Protein AF-0000000078823241 (afdb_homodimer)

Solvent-accessible surface area (backbone atoms only — not comparable to full-atom values): 75004 Å² total; per-residue (Å²): 129,72,78,45,36,45,46,38,26,34,80,52,58,70,44,34,42,67,36,76,44,42,32,29,50,31,23,43,78,51,54,56,32,39,34,37,40,28,38,58,35,24,16,45,62,50,80,67,35,79,26,64,40,70,42,81,46,93,53,91,75,41,42,80,41,73,46,40,69,64,72,50,72,50,24,9,32,31,44,41,50,53,93,82,48,71,81,60,61,87,60,24,25,22,43,37,31,33,38,27,34,50,51,36,67,74,57,49,53,23,25,44,41,31,35,29,31,65,71,54,37,23,11,35,34,39,28,29,34,44,78,10,20,45,29,41,38,34,8,56,51,83,53,74,51,72,50,62,45,84,46,63,58,58,61,42,35,27,29,34,37,34,38,24,29,33,56,91,76,30,38,34,37,40,41,36,35,64,50,58,47,84,33,52,21,48,58,35,74,38,49,27,62,80,64,60,27,77,39,74,44,68,52,90,69,70,54,37,68,57,81,86,51,59,45,22,37,22,21,29,39,33,67,42,92,91,73,39,73,47,64,38,43,36,23,43,28,30,45,23,51,36,36,34,31,60,36,53,62,52,71,69,58,49,52,42,46,66,71,64,48,80,79,68,71,82,52,44,57,38,34,32,37,44,38,53,75,63,46,74,53,15,46,77,60,60,33,40,28,72,54,78,69,65,49,34,25,38,46,38,44,64,44,44,54,50,25,59,15,68,72,29,72,57,71,63,54,37,51,77,77,38,36,82,28,22,18,12,37,32,28,35,50,66,29,43,45,52,32,78,57,64,75,57,47,71,42,67,38,52,78,80,55,70,36,34,47,34,26,42,38,36,32,40,85,88,55,81,59,87,58,91,48,48,44,50,32,58,35,55,35,34,29,25,49,76,66,84,76,45,39,31,32,42,38,40,40,50,47,31,50,32,41,50,28,46,53,45,40,61,74,69,38,82,55,42,40,66,37,21,72,42,79,58,58,83,50,69,61,53,53,49,52,71,72,38,68,65,58,27,53,5,45,51,31,56,45,95,73,64,50,62,32,38,51,24,40,51,44,32,49,45,67,56,54,23,68,57,37,54,41,34,40,54,72,27,56,46,62,52,13,31,34,20,27,47,45,32,46,40,59,71,71,61,58,69,57,32,32,49,41,43,62,48,24,49,76,52,26,42,73,64,52,63,77,33,38,20,40,33,47,28,27,45,38,20,43,35,33,67,51,36,54,49,20,51,49,51,38,27,31,69,22,22,24,40,35,42,33,16,14,41,34,45,36,35,35,35,42,57,41,91,91,41,70,57,38,41,38,43,48,40,39,75,48,44,77,37,72,46,59,49,55,60,44,34,51,40,36,29,64,49,40,42,70,40,22,39,24,55,65,53,40,48,29,27,11,31,79,54,33,29,27,60,32,30,41,24,44,67,54,26,29,33,29,33,60,33,80,52,32,69,37,77,52,45,31,66,42,51,61,94,55,77,81,53,70,38,30,74,38,24,69,40,50,38,1,19,32,15,47,24,16,4,27,69,40,66,92,50,12,16,53,87,81,47,37,49,38,23,35,31,54,82,38,53,58,54,25,26,44,39,48,66,77,48,41,58,59,57,78,62,46,20,16,74,62,23,87,68,37,30,22,29,24,34,38,38,69,21,27,74,53,8,30,40,41,22,47,13,6,29,13,36,33,32,22,29,34,28,64,72,44,63,46,61,52,34,48,33,52,48,42,46,51,62,50,42,57,44,83,65,73,49,78,48,64,79,73,56,86,88,56,56,67,65,94,129,73,76,46,36,44,46,38,26,36,81,53,59,71,44,33,43,67,37,77,42,43,32,28,50,31,24,42,78,50,51,56,33,38,33,39,41,28,38,59,34,24,16,45,61,50,81,67,35,80,26,64,41,70,42,82,46,92,54,89,73,41,42,79,40,74,47,40,68,64,71,48,72,51,23,8,31,31,42,42,50,52,93,79,47,73,80,58,62,86,60,25,25,22,44,39,30,32,38,28,34,49,51,35,68,73,57,48,50,23,27,43,43,32,33,29,32,64,71,52,37,24,11,36,34,39,28,30,34,44,79,10,21,46,29,40,37,33,9,54,51,83,52,74,51,71,51,62,46,83,45,64,58,57,57,43,34,28,28,35,38,34,38,23,29,33,57,91,76,29,37,34,36,40,40,38,34,64,50,57,46,84,32,53,22,48,56,36,72,39,49,26,62,78,64,61,27,78,41,74,44,68,52,93,69,69,56,38,66,58,81,86,52,59,45,21,37,22,21,30,40,32,66,41,91,89,73,39,73,48,65,37,43,37,23,43,27,30,46,24,52,36,37,34,30,60,35,52,62,52,72,69,58,49,53,44,46,66,73,64,48,78,77,69,71,82,51,44,57,37,34,32,37,46,38,54,75,61,47,75,54,16,46,76,60,60,34,40,27,72,54,78,68,65,50,35,25,38,46,39,44,64,45,43,54,51,25,61,16,68,72,28,72,56,73,64,53,36,52,76,78,38,35,81,28,21,18,12,37,33,27,35,50,66,29,43,44,53,32,78,59,65,75,58,46,71,41,68,38,51,77,80,55,69,36,34,46,34,25,43,37,34,31,40,84,86,56,80,62,88,60,91,46,48,45,52,32,60,35,57,37,33,28,23,50,76,66,84,76,44,39,32,32,41,38,42,41,50,47,30,50,33,41,51,29,46,53,46,40,62,74,70,39,81,57,42,41,66,37,20,74,41,79,58,55,83,51,69,63,53,53,49,53,72,73,39,68,64,57,27,53,4,46,52,30,56,44,95,73,63,51,60,32,39,52,24,40,52,43,32,49,45,67,57,55,22,68,57,37,53,41,35,39,53,73,26,56,45,62,53,12,32,33,21,27,47,45,33,47,41,59,72,70,61,57,70,56,33,31,48,39,42,62,48,24,49,76,53,26,42,70,63,54,63,75,33,39,20,40,34,47,28,28,46,36,20,41,36,34,68,51,37,54,50,20,52,49,51,38,26,31,70,23,21,22,39,36,41,32,15,13,39,34,45,36,34,34,35,44,58,41,90,90,40,70,57,39,41,38,43,47,41,39,78,48,44,77,38,72,47,60,47,55,62,44,35,51,42,36,30,64,48,39,42,70,40,21,39,24,57,65,53,40,48,29,27,12,31,79,54,33,30,26,58,32,29,41,23,42,66,53,26,27,33,28,33,59,33,80,51,32,68,37,76,53,44,31,67,43,51,58,94,54,78,80,53,70,38,31,75,38,25,70,39,51,37,0,19,33,16,47,26,15,4,27,70,41,68,92,51,11,16,52,86,81,47,37,48,38,24,35,32,54,82,39,52,57,55,23,25,44,40,48,66,77,48,41,59,60,56,78,62,46,20,16,73,62,22,86,69,36,30,20,29,24,34,39,37,69,22,27,74,52,8,31,40,40,21,46,14,5,29,12,36,32,32,23,29,34,28,64,71,45,63,45,62,52,33,47,35,50,47,40,46,50,62,50,42,58,44,83,64,73,49,78,47,64,79,71,56,86,88,56,58,67,64,95

Nearest PDB structures (foldseek):
  6lvb-assembly1_A  TM=9.695E-01  e=3.805E-94  Paracoccus sp. SSG05
  8huy-assembly1_A  TM=8.997E-01  e=4.295E-77  Burkholderia
  8huy-assembly1_B  TM=8.995E-01  e=1.555E-76  Burkholderia
  8i5a-assembly1_B  TM=8.975E-01  e=2.300E-76  Burkholderia sp.
  8i5a-assembly1_A  TM=8.925E-01  e=2.849E-75  Burkholderia sp.

InterPro domains:
  IPR013320 Concanavalin A-like lectin/glucanase domain superfamily [SSF49899] (71-280)
  IPR046540 N,N-dimethylformamidase beta subunit-like, C-terminal [PF20254] (308-739)

pLDDT: mean 94.11, std 9.17, range [37.34, 98.94]

Secondary structure (DSSP, 8-state):
----EEEEEES-SEE-TT-EEEEEEEEES-SEEEEEEEEEEE----TTTT--EEEE---TT-EEEE--------S-EEEE--TT-TTS--S-EEEEEEEEES-TTSSS-EEEEEEEETTTTEEEEEEE-TTSEEEEEEEESS-EEEEEEEEEPPTT--EEEEEEEETTTTEEEEEEEE---SSSSSS-TTS-----EEEEEE-SS-----TTS--EES-EEEEETTTEEEEES---EEEEEEEEESSPPPHHHHHHHHTTPPPPSTTEEEEEETTTT-BTTB--SEEEE-SSS---EEEES--EEEE--TT--SS--STTT-GGG--EEEE-TT--S---PPP-EEEEPPTTPPSEEEEEEEE-TT--S---STTEEEEEEEE--SS---SEEEEE-HHHHHHTTT--HHHH-TTHHHHHSS-----HHHHHHHH-GGG---TT-B-TTSPBP-EEESSS--TTSSTT--BTTTTB--SHHHHHHHHHHHHHTT--EEEEEHHHHHHHGGGGTTT-SEEE--S---EEEHHHHHHHHHHHHTT-EEEE--SS-S-EEEEEETTEEEEEE----SSSS-S--PPTT--B-TTT--B-SBGGGGT--HHHHHSEEEEEEEEEEEE-EEE-GGGGSTTTGGGGTT--SSEE----TTTT-SEEEEEEEE-GGGT--TT-EEEEEE----TTSEE-GGG-SS--S--BTTT-TT---EEEEEEEGGGEEEEE--BSHHHHHTTGGGG-SHHHHHHHHHHHHHTSSSSPTT----GGGGGG-/----EEEEEES-SEE-TT-EEEEEEEEES-SEEEEEEEEEEE----TTTT--EEEE---TT-EEEE--------S-EEEE--TT-TTS--S-EEEEEEEEES-TTSSS-EEEEEEEETTTTEEEEEEE-TTSEEEEEEEESS-EEEEEEEEEPPTT--EEEEEEEETTTTEEEEEEEE---SSSSSS-TTS-----EEEEEE-SS-----TTSPPEES-EEEEETTTEEEEES---EEEEEEEEESSPPPHHHHHHHHTTPPPPSTTEEEEEETTTT-BTTB--SEEEE-SSS---EEEES--EEEE--TT--SS--STTT-GGG--EEEE-TT--S---PPP-EEEEPPTTPPSEEEEEEEE-TT--S---STTEEEEEEEE--SS---SEEEEE-HHHHHHTTT--HHHH-TTHHHHHSS-----HHHHHHHH-GGG---TT-B-TTSPBP-EEESSS--TTSSTT--BTTTTB--SHHHHHHHHHHHHHTT--EEEEEHHHHHHHGGGGTTT-SEEE--S---EEEHHHHHHHHHHHHTT-EEEE--SS-S-EEEEEETTEEEEEE----SSSS-S--PPTT--B-TTT--B-SBGGGGT--HHHHHSEEEEEEEEEEEE-EEE-GGGGSTTTGGGGTT--SSEE----TTTTSSEEEEEEEE-GGGT--TT-EEEEEE----TTSEE-GGG-SS--S--BTTT-TT---EEEEEEEGGGEEEEE--BSHHHHHTTGGGG-SHHHHHHHHHHHHHTSSSSPTT----GGGGGG-

Sequence (1554 aa):
MSQIKIFGYTDKISVKPGDEIGFHVSVDGTKKVTAQLVRLIHGDAYPDGPGFIEQEVPCPVNGEWDVQKQFTQVGSFLRVADPGNKLAHDGSFTLYAYIWPTLPTIGLRQALLGRWDCYHNQGYCLGINKQGVLEFWLGDGKEVDYVAAEVPLIAKMWYFVAVSYDASTGKATLYQESVANRYNSLLGKVVPMDYRSHVMEVMRFRARNIPEVPFLIAGSQDWHELRGHFVNQTYCGKIDRPGMYGRALSRAELDELKSGKPPSTEGLLAHWDTTAGYTDNGIGDTVVDVSGNGLHAHGYNRPVRGQTGWNWSGRNDSFRLAPQEYGGVEFHADAMIDCNWKQTKTMRIPEDLRSGVYAIRLRADNSKQNTQGLDEEYVVFFVRAKQPKSTLALLIPTGSYLAYANEHLSFDAQIVQPMSGRPPIISAVDVEMYQNPEFGFSTYDSYMDGAGVCFSSYHRPIINMRPKFRMSGFGSTWQFPADLSIVGWLEHMQYDYEVITEEDVHREGLSAMAPYRCIISGTHPEYISERILDAHEDFIEQGGRFIYMGGNGYYWNVAYRDDEPWVMEVRKLDSGMRAWAARPGEHYLQTTGQKSGIWKNLGRPPQKLLGVGFIGEGFESGRPFRRMPDSYHRTVSWITEGIEGEILGDFGLAHGGAAGVEVDRYDLSLGTPPHAKIIASSGGHTDNYVLSTEELLYAYPGTGGTQDYRVRADIVYFTAPNHGGVFSTGSIAFGQALPAYNFDNNISKLLSNVVNAFIKPGALPGGLWISQEKQWRMSQIKIFGYTDKISVKPGDEIGFHVSVDGTKKVTAQLVRLIHGDAYPDGPGFIEQEVPCPVNGEWDVQKQFTQVGSFLRVADPGNKLAHDGSFTLYAYIWPTLPTIGLRQALLGRWDCYHNQGYCLGINKQGVLEFWLGDGKEVDYVAAEVPLIAKMWYFVAVSYDASTGKATLYQESVANRYNSLLGKVVPMDYRSHVMEVMRFRARNIPEVPFLIAGSQDWHELRGHFVNQTYCGKIDRPGMYGRALSRAELDELKSGKPPSTEGLLAHWDTTAGYTDNGIGDTVVDVSGNGLHAHGYNRPVRGQTGWNWSGRNDSFRLAPQEYGGVEFHADAMIDCNWKQTKTMRIPEDLRSGVYAIRLRADNSKQNTQGLDEEYVVFFVRAKQPKSTLALLIPTGSYLAYANEHLSFDAQIVQPMSGRPPIISAVDVEMYQNPEFGFSTYDSYMDGAGVCFSSYHRPIINMRPKFRMSGFGSTWQFPADLSIVGWLEHMQYDYEVITEEDVHREGLSAMAPYRCIISGTHPEYISERILDAHEDFIEQGGRFIYMGGNGYYWNVAYRDDEPWVMEVRKLDSGMRAWAARPGEHYLQTTGQKSGIWKNLGRPPQKLLGVGFIGEGFESGRPFRRMPDSYHRTVSWITEGIEGEILGDFGLAHGGAAGVEVDRYDLSLGTPPHAKIIASSGGHTDNYVLSTEELLYAYPGTGGTQDYRVRADIVYFTAPNHGGVFSTGSIAFGQALPAYNFDNNISKLLSNVVNAFIKPGALPGGLWISQEKQWR

Radius of gyration: 35.21 Å; Cα contacts (8 Å, |Δi|>4): 4529; chains: 2; bounding box: 97×101×81 Å

Organism: Methylobacillus flagellatus (strain ATCC 51484 / DSM 6875 / VKM B-1610 / KT) (NCBI:txid265072)

Structure (mmCIF, N/CA/C/O backbone):
data_AF-0000000078823241-model_v1
#
loop_
_entity.id
_entity.type
_entity.pdbx_description
1 polymer 'Putative N,N-dimethylformamidase'
#
loop_
_atom_site.group_PDB
_atom_site.id
_atom_site.type_symbol
_atom_site.label_atom_id
_atom_site.label_alt_id
_atom_site.label_comp_id
_atom_site.label_asym_id
_atom_site.label_entity_id
_atom_site.label_seq_id
_atom_site.pdbx_PDB_ins_code
_atom_site.Cartn_x
_atom_site.Cartn_y
_atom_site.Cartn_z
_atom_site.occupancy
_atom_site.B_iso_or_equiv
_atom_site.auth_seq_id
_atom_site.auth_comp_id
_atom_site.auth_asym_id
_atom_site.auth_atom_id
_atom_site.pdbx_PDB_model_num
ATOM 1 N N . MET A 1 1 ? -21.281 32.438 37.719 1 37.34 1 MET A N 1
ATOM 2 C CA . MET A 1 1 ? -20.734 33.188 36.562 1 37.34 1 MET A CA 1
ATOM 3 C C . MET A 1 1 ? -20.156 32.219 35.531 1 37.34 1 MET A C 1
ATOM 5 O O . MET A 1 1 ? -19.5 31.25 35.875 1 37.34 1 MET A O 1
ATOM 9 N N . SER A 1 2 ? -20.625 32.25 34.344 1 59.31 2 SER A N 1
ATOM 10 C CA . SER A 1 2 ? -20.25 31.312 33.312 1 59.31 2 SER A CA 1
ATOM 11 C C . SER A 1 2 ? -18.75 31.328 33.062 1 59.31 2 SER A C 1
ATOM 13 O O . SER A 1 2 ? -18.094 32.344 33.219 1 59.31 2 SER A O 1
ATOM 15 N N . GLN A 1 3 ? -18.109 30.234 33.156 1 80.5 3 GLN A N 1
ATOM 16 C CA . GLN A 1 3 ? -16.672 30.078 32.969 1 80.5 3 GLN A CA 1
ATOM 17 C C . GLN A 1 3 ? -16.203 30.781 31.719 1 80.5 3 GLN A C 1
ATOM 19 O O . GLN A 1 3 ? -16.797 30.609 30.641 1 80.5 3 GLN A O 1
ATOM 24 N N . ILE A 1 4 ? -15.32 31.859 31.906 1 88.44 4 ILE A N 1
ATOM 25 C CA . ILE A 1 4 ? -14.734 32.594 30.781 1 88.44 4 ILE A CA 1
ATOM 26 C C . ILE A 1 4 ? -13.891 31.625 29.953 1 88.44 4 ILE A C 1
ATOM 28 O O . ILE A 1 4 ? -13.094 30.844 30.484 1 88.44 4 ILE A O 1
ATOM 32 N N . LYS A 1 5 ? -14.109 31.625 28.656 1 91.25 5 LYS A N 1
ATOM 33 C CA . LYS A 1 5 ? -13.344 30.828 27.703 1 91.25 5 LYS A CA 1
ATOM 34 C C . LYS A 1 5 ? -12.742 31.703 26.609 1 91.25 5 LYS A C 1
ATOM 36 O O . LYS A 1 5 ? -13.445 32.469 25.953 1 91.25 5 LYS A O 1
ATOM 41 N N . ILE A 1 6 ? -11.422 31.641 26.438 1 94.31 6 ILE A N 1
ATOM 42 C CA . ILE A 1 6 ? -10.711 32.438 25.438 1 94.31 6 ILE A CA 1
ATOM 43 C C . ILE A 1 6 ? -10.016 31.484 24.453 1 94.31 6 ILE A C 1
ATOM 45 O O . ILE A 1 6 ? -9.234 30.625 24.844 1 94.31 6 ILE A O 1
ATOM 49 N N . PHE A 1 7 ? -10.328 31.656 23.172 1 94.81 7 PHE A N 1
ATOM 50 C CA . PHE A 1 7 ? -9.664 30.922 22.109 1 94.81 7 PHE A CA 1
ATOM 51 C C . PHE A 1 7 ? -9.258 31.859 20.984 1 94.81 7 PHE A C 1
ATOM 53 O O . PHE A 1 7 ? -9.922 32.844 20.719 1 94.81 7 PHE A O 1
ATOM 60 N N . GLY A 1 8 ? -8.133 31.547 20.344 1 96.5 8 GLY A N 1
ATOM 61 C CA . GLY A 1 8 ? -7.707 32.406 19.234 1 96.5 8 GLY A CA 1
ATOM 62 C C . GLY A 1 8 ? -6.758 31.719 18.281 1 96.5 8 GLY A C 1
ATOM 63 O O . GLY A 1 8 ? -6.254 30.625 18.578 1 96.5 8 GLY A O 1
ATOM 64 N N . TYR A 1 9 ? -6.586 32.281 17.094 1 97.75 9 TYR A N 1
ATOM 65 C CA . TYR A 1 9 ? -5.625 31.859 16.078 1 97.75 9 TYR A CA 1
ATOM 66 C C . TYR A 1 9 ? -5.203 33.031 15.203 1 97.75 9 TYR A C 1
ATOM 68 O O . TYR A 1 9 ? -5.754 34.125 15.32 1 97.75 9 TYR A O 1
ATOM 76 N N . THR A 1 10 ? -4.188 32.844 14.391 1 98.31 10 THR A N 1
ATOM 77 C CA . THR A 1 10 ? -3.672 33.875 13.5 1 98.31 10 THR A CA 1
ATOM 78 C C . THR A 1 10 ? -3.982 33.531 12.047 1 98.31 10 THR A C 1
ATOM 80 O O . THR A 1 10 ? -4.27 32.375 11.719 1 98.31 10 THR A O 1
ATOM 83 N N . ASP A 1 11 ? -3.922 34.531 11.188 1 97.81 11 ASP A N 1
ATOM 84 C CA . ASP A 1 11 ? -4.102 34.312 9.758 1 97.81 11 ASP A CA 1
ATOM 85 C C . ASP A 1 11 ? -2.812 33.812 9.109 1 97.81 11 ASP A C 1
ATOM 87 O O . ASP A 1 11 ? -2.84 33.219 8.031 1 97.81 11 ASP A O 1
ATOM 91 N N . LYS A 1 12 ? -1.712 34.125 9.758 1 98 12 LYS A N 1
ATOM 92 C CA . LYS A 1 12 ? -0.393 33.656 9.344 1 98 12 LYS A CA 1
ATOM 93 C C . LYS A 1 12 ? 0.351 33 10.516 1 98 12 LYS A C 1
ATOM 95 O O . LYS A 1 12 ? 0.186 33.406 11.664 1 98 12 LYS A O 1
ATOM 100 N N . ILE A 1 13 ? 1.177 32.031 10.148 1 97.75 13 ILE A N 1
ATOM 101 C CA . ILE A 1 13 ? 1.876 31.328 11.227 1 97.75 13 ILE A CA 1
ATOM 102 C C . ILE A 1 13 ? 3.332 31.797 11.273 1 97.75 13 ILE A C 1
ATOM 104 O O . ILE A 1 13 ? 3.975 31.734 12.32 1 97.75 13 ILE A O 1
ATOM 108 N N . SER A 1 14 ? 3.91 32.25 10.18 1 98.31 14 SER A N 1
ATOM 109 C CA . SER A 1 14 ? 5.277 32.719 10.023 1 98.31 14 SER A CA 1
ATOM 110 C C . SER A 1 14 ? 5.301 34.125 9.414 1 98.31 14 SER A C 1
ATOM 112 O O . SER A 1 14 ? 4.691 34.375 8.375 1 98.31 14 SER A O 1
ATOM 114 N N . VAL A 1 15 ? 6.016 35.062 10.07 1 98.5 15 VAL A N 1
ATOM 115 C CA . VAL A 1 15 ? 6.027 36.438 9.633 1 98.5 15 VAL A CA 1
ATOM 116 C C . VAL A 1 15 ? 7.434 37.031 9.781 1 98.5 15 VAL A C 1
ATOM 118 O O . VAL A 1 15 ? 8.305 36.406 10.391 1 98.5 15 VAL A O 1
ATOM 121 N N . LYS A 1 16 ? 7.629 38.188 9.156 1 98.38 16 LYS A N 1
ATOM 122 C CA . LYS A 1 16 ? 8.859 38.969 9.273 1 98.38 16 LYS A CA 1
ATOM 123 C C . LYS A 1 16 ? 8.57 40.375 9.805 1 98.38 16 LYS A C 1
ATOM 125 O O . LYS A 1 16 ? 7.441 40.844 9.719 1 98.38 16 LYS A O 1
ATOM 130 N N . PRO A 1 17 ? 9.625 40.906 10.43 1 97.94 17 PRO A N 1
ATOM 131 C CA . PRO A 1 17 ? 9.445 42.344 10.781 1 97.94 17 PRO A CA 1
ATOM 132 C C . PRO A 1 17 ? 8.938 43.156 9.617 1 97.94 17 PRO A C 1
ATOM 134 O O . PRO A 1 17 ? 9.414 43.031 8.492 1 97.94 17 PRO A O 1
ATOM 137 N N . GLY A 1 18 ? 7.875 43.938 9.898 1 97.5 18 GLY A N 1
ATOM 138 C CA . GLY A 1 18 ? 7.254 44.719 8.852 1 97.5 18 GLY A CA 1
ATOM 139 C C . GLY A 1 18 ? 5.969 44.125 8.32 1 97.5 18 GLY A C 1
ATOM 140 O O . GLY A 1 18 ? 5.117 44.844 7.785 1 97.5 18 GLY A O 1
ATOM 141 N N . ASP A 1 19 ? 5.824 42.906 8.508 1 97.88 19 ASP A N 1
ATOM 142 C CA . ASP A 1 19 ? 4.598 42.25 8.07 1 97.88 19 ASP A CA 1
ATOM 143 C C . ASP A 1 19 ? 3.432 42.594 8.992 1 97.88 19 ASP A C 1
ATOM 145 O O . ASP A 1 19 ? 3.639 43.031 10.125 1 97.88 19 ASP A O 1
ATOM 149 N N . GLU A 1 20 ? 2.258 42.375 8.453 1 97.94 20 GLU A N 1
ATOM 150 C CA . GLU A 1 20 ? 1.045 42.438 9.266 1 97.94 20 GLU A CA 1
ATOM 151 C C . GLU A 1 20 ? 0.518 41.031 9.562 1 97.94 20 GLU A C 1
ATOM 153 O O . GLU A 1 20 ? 0.54 40.156 8.695 1 97.94 20 GLU A O 1
ATOM 158 N N . ILE A 1 21 ? 0.112 40.812 10.805 1 98.25 21 ILE A N 1
ATOM 159 C CA . ILE A 1 21 ? -0.49 39.562 11.227 1 98.25 21 ILE A CA 1
ATOM 160 C C . ILE A 1 21 ? -1.844 39.844 11.883 1 98.25 21 ILE A C 1
ATOM 162 O O . ILE A 1 21 ? -2.002 40.812 12.617 1 98.25 21 ILE A O 1
ATOM 166 N N . GLY A 1 22 ? -2.885 39.062 11.422 1 98.5 22 GLY A N 1
ATOM 167 C CA . GLY A 1 22 ? -4.223 39.188 11.984 1 98.5 22 GLY A CA 1
ATOM 168 C C . GLY A 1 22 ? -4.516 38.156 13.055 1 98.5 22 GLY A C 1
ATOM 169 O O . GLY A 1 22 ? -4.102 37 12.945 1 98.5 22 GLY A O 1
ATOM 170 N N . PHE A 1 23 ? -5.227 38.594 14.133 1 98.69 23 PHE A N 1
ATOM 171 C CA . PHE A 1 23 ? -5.648 37.75 15.219 1 98.69 23 PHE A CA 1
ATOM 172 C C . PHE A 1 23 ? -7.164 37.594 15.242 1 98.69 23 PHE A C 1
ATOM 174 O O . PHE A 1 23 ? -7.895 38.562 15.125 1 98.69 23 PHE A O 1
ATOM 181 N N . HIS A 1 24 ? -7.625 36.406 15.289 1 98.5 24 HIS A N 1
ATOM 182 C CA . HIS A 1 24 ? -9.031 36.031 15.398 1 98.5 24 HIS A CA 1
ATOM 183 C C . HIS A 1 24 ? -9.328 35.375 16.75 1 98.5 24 HIS A C 1
ATOM 185 O O . HIS A 1 24 ? -8.844 34.281 17.031 1 98.5 24 HIS A O 1
ATOM 191 N N . VAL A 1 25 ? -10.133 36.062 17.578 1 97.94 25 VAL A N 1
ATOM 192 C CA . VAL A 1 25 ? -10.312 35.625 18.969 1 97.94 25 VAL A CA 1
ATOM 193 C C . VAL A 1 25 ? -11.805 35.5 19.266 1 97.94 25 VAL A C 1
ATOM 195 O O . VAL A 1 25 ? -12.602 36.312 18.859 1 97.94 25 VAL A O 1
ATOM 198 N N . SER A 1 26 ? -12.219 34.438 19.844 1 96.38 26 SER A N 1
ATOM 199 C CA . SER A 1 26 ? -13.562 34.219 20.375 1 96.38 26 SER A CA 1
ATOM 200 C C . SER A 1 26 ? -13.539 34.125 21.906 1 96.38 26 SER A C 1
ATOM 202 O O . SER A 1 26 ? -12.773 33.344 22.469 1 96.38 26 SER A O 1
ATOM 204 N N . VAL A 1 27 ? -14.297 34.938 22.562 1 95.06 27 VAL A N 1
ATOM 205 C CA . VAL A 1 27 ? -14.336 34.938 24.031 1 95.06 27 VAL A CA 1
ATOM 206 C C . VAL A 1 27 ? -15.789 34.812 24.5 1 95.06 27 VAL A C 1
ATOM 208 O O . VAL A 1 27 ? -16.656 35.531 24.016 1 95.06 27 VAL A O 1
ATOM 211 N N . ASP A 1 28 ? -16 33.938 25.312 1 91.31 28 ASP A N 1
ATOM 212 C CA . ASP A 1 28 ? -17.281 33.781 25.984 1 91.31 28 ASP A CA 1
ATOM 213 C C . ASP A 1 28 ? -17.203 34.281 27.438 1 91.31 28 ASP A C 1
ATOM 215 O O . ASP A 1 28 ? -16.234 33.969 28.141 1 91.31 28 ASP A O 1
ATOM 219 N N . GLY A 1 29 ? -18.125 35.062 27.859 1 90.75 29 GLY A N 1
ATOM 220 C CA . GLY A 1 29 ? -18.234 35.406 29.266 1 90.75 29 GLY A CA 1
ATOM 221 C C . GLY A 1 29 ? -17.734 36.812 29.578 1 90.75 29 GLY A C 1
ATOM 222 O O . GLY A 1 29 ? -17.891 37.281 30.703 1 90.75 29 GLY A O 1
ATOM 223 N N . THR A 1 30 ? -16.984 37.406 28.656 1 92.69 30 THR A N 1
ATOM 224 C CA . THR A 1 30 ? -16.531 38.781 28.859 1 92.69 30 THR A CA 1
ATOM 225 C C . THR A 1 30 ? -16.391 39.5 27.516 1 92.69 30 THR A C 1
ATOM 227 O O . THR A 1 30 ? -16.375 38.844 26.453 1 92.69 30 THR A O 1
ATOM 230 N N . LYS A 1 31 ? -16.297 40.812 27.562 1 95 31 LYS A N 1
ATOM 231 C CA . LYS A 1 31 ? -16.188 41.625 26.344 1 95 31 LYS A CA 1
ATOM 232 C C . LYS A 1 31 ? -14.789 42.219 26.203 1 95 31 LYS A C 1
ATOM 234 O O . LYS A 1 31 ? -14.492 42.875 25.203 1 95 31 LYS A O 1
ATOM 239 N N . LYS A 1 32 ? -13.977 41.969 27.281 1 95.31 32 LYS A N 1
ATOM 240 C CA . LYS A 1 32 ? -12.633 42.531 27.25 1 95.31 32 LYS A CA 1
ATOM 241 C C . LYS A 1 32 ? -11.609 41.531 27.766 1 95.31 32 LYS A C 1
ATOM 243 O O . LYS A 1 32 ? -11.891 40.75 28.688 1 95.31 32 LYS A O 1
ATOM 248 N N . VAL A 1 33 ? -10.445 41.562 27.156 1 96.31 33 VAL A N 1
ATOM 249 C CA . VAL A 1 33 ? -9.312 40.75 27.625 1 96.31 33 VAL A CA 1
ATOM 250 C C . VAL A 1 33 ? -8.031 41.594 27.531 1 96.31 33 VAL A C 1
ATOM 252 O O . VAL A 1 33 ? -7.98 42.594 26.797 1 96.31 33 VAL A O 1
ATOM 255 N N . THR A 1 34 ? -7.027 41.219 28.312 1 96.69 34 THR A N 1
ATOM 256 C CA . THR A 1 34 ? -5.723 41.844 28.266 1 96.69 34 THR A CA 1
ATOM 257 C C . THR A 1 34 ? -4.766 41.062 27.375 1 96.69 34 THR A C 1
ATOM 259 O O . THR A 1 34 ? -4.605 39.844 27.547 1 96.69 34 THR A O 1
ATOM 262 N N . ALA A 1 35 ? -4.191 41.812 26.422 1 97.69 35 ALA A N 1
ATOM 263 C CA . ALA A 1 35 ? -3.242 41.188 25.484 1 97.69 35 ALA A CA 1
ATOM 264 C C . ALA A 1 35 ? -1.811 41.594 25.812 1 97.69 35 ALA A C 1
ATOM 266 O O . ALA A 1 35 ? -1.555 42.75 26.172 1 97.69 35 ALA A O 1
ATOM 267 N N . GLN A 1 36 ? -0.853 40.656 25.766 1 97.75 36 GLN A N 1
ATOM 268 C CA . GLN A 1 36 ? 0.576 40.875 25.969 1 97.75 36 GLN A CA 1
ATOM 269 C C . GLN A 1 36 ? 1.401 40.062 24.984 1 97.75 36 GLN A C 1
ATOM 271 O O . GLN A 1 36 ? 1.279 38.844 24.922 1 97.75 36 GLN A O 1
ATOM 276 N N . LEU A 1 37 ? 2.207 40.812 24.125 1 98.44 37 LEU A N 1
ATOM 277 C CA . LEU A 1 37 ? 3.176 40.094 23.297 1 98.44 37 LEU A CA 1
ATOM 278 C C . LEU A 1 37 ? 4.25 39.438 24.172 1 98.44 37 LEU A C 1
ATOM 280 O O . LEU A 1 37 ? 4.852 40.094 25.016 1 98.44 37 LEU A O 1
ATOM 284 N N . VAL A 1 38 ? 4.434 38.156 23.984 1 98.44 38 VAL A N 1
ATOM 285 C CA . VAL A 1 38 ? 5.441 37.438 24.766 1 98.44 38 VAL A CA 1
ATOM 286 C C . VAL A 1 38 ? 6.328 36.625 23.828 1 98.44 38 VAL A C 1
ATOM 288 O O . VAL A 1 38 ? 5.867 36.125 22.797 1 98.44 38 VAL A O 1
ATOM 291 N N . ARG A 1 39 ? 7.57 36.562 24.094 1 98.44 39 ARG A N 1
ATOM 292 C CA . ARG A 1 39 ? 8.492 35.594 23.531 1 98.44 39 ARG A CA 1
ATOM 293 C C . ARG A 1 39 ? 8.508 34.312 24.344 1 98.44 39 ARG A C 1
ATOM 295 O O . ARG A 1 39 ? 8.656 34.344 25.562 1 98.44 39 ARG A O 1
ATOM 302 N N . LEU A 1 40 ? 8.32 33.219 23.688 1 98.56 40 LEU A N 1
ATOM 303 C CA . LEU A 1 40 ? 8.273 31.938 24.375 1 98.56 40 LEU A CA 1
ATOM 304 C C . LEU A 1 40 ? 9.648 31.281 24.375 1 98.56 40 LEU A C 1
ATOM 306 O O . LEU A 1 40 ? 10.289 31.141 23.328 1 98.56 40 LEU A O 1
ATOM 310 N N . ILE A 1 41 ? 10.125 30.828 25.516 1 97.75 41 ILE A N 1
ATOM 311 C CA . ILE A 1 41 ? 11.492 30.328 25.672 1 97.75 41 ILE A CA 1
ATOM 312 C C . ILE A 1 41 ? 11.453 28.859 26.062 1 97.75 41 ILE A C 1
ATOM 314 O O . ILE A 1 41 ? 11.914 28 25.312 1 97.75 41 ILE A O 1
ATOM 318 N N . HIS A 1 42 ? 10.859 28.5 27.141 1 96.94 42 HIS A N 1
ATOM 319 C CA . HIS A 1 42 ? 10.703 27.109 27.578 1 96.94 42 HIS A CA 1
ATOM 320 C C . HIS A 1 42 ? 9.242 26.797 27.891 1 96.94 42 HIS A C 1
ATOM 322 O O . HIS A 1 42 ? 8.586 27.562 28.609 1 96.94 42 HIS A O 1
ATOM 328 N N . GLY A 1 43 ? 8.688 25.719 27.375 1 93.62 43 GLY A N 1
ATOM 329 C CA . GLY A 1 43 ? 7.25 25.484 27.406 1 93.62 43 GLY A CA 1
ATOM 330 C C . GLY A 1 43 ? 6.852 24.328 28.297 1 93.62 43 GLY A C 1
ATOM 331 O O . GLY A 1 43 ? 5.688 23.922 28.312 1 93.62 43 GLY A O 1
ATOM 332 N N . ASP A 1 44 ? 7.801 23.719 29.047 1 92.38 44 ASP A N 1
ATOM 333 C CA . ASP A 1 44 ? 7.527 22.578 29.922 1 92.38 44 ASP A CA 1
ATOM 334 C C . ASP A 1 44 ? 7.605 23 31.391 1 92.38 44 ASP A C 1
ATOM 336 O O . ASP A 1 44 ? 8.641 23.484 31.844 1 92.38 44 ASP A O 1
ATOM 340 N N . ALA A 1 45 ? 6.551 22.734 32.094 1 89.75 45 ALA A N 1
ATOM 341 C CA . ALA A 1 45 ? 6.492 23.141 33.5 1 89.75 45 ALA A CA 1
ATOM 342 C C . ALA A 1 45 ? 6.992 22.016 34.406 1 89.75 45 ALA A C 1
ATOM 344 O O . ALA A 1 45 ? 6.891 22.125 35.625 1 89.75 45 ALA A O 1
ATOM 345 N N . TYR A 1 46 ? 7.508 21.016 33.844 1 87.94 46 TYR A N 1
ATOM 346 C CA . TYR A 1 46 ? 8.016 19.891 34.625 1 87.94 46 TYR A CA 1
ATOM 347 C C . TYR A 1 46 ? 9.07 20.344 35.625 1 87.94 46 TYR A C 1
ATOM 349 O O . TYR A 1 46 ? 9.961 21.141 35.281 1 87.94 46 TYR A O 1
ATOM 357 N N . PRO A 1 47 ? 9.039 19.828 36.812 1 88 47 PRO A N 1
ATOM 358 C CA . PRO A 1 47 ? 9.891 20.344 37.875 1 88 47 PRO A CA 1
ATOM 359 C C . PRO A 1 47 ? 11.367 20.016 37.688 1 88 47 PRO A C 1
ATOM 361 O O . PRO A 1 47 ? 12.242 20.688 38.219 1 88 47 PRO A O 1
ATOM 364 N N . ASP A 1 48 ? 11.664 19 36.938 1 90 48 ASP A N 1
ATOM 365 C CA . ASP A 1 48 ? 13.055 18.594 36.75 1 90 48 ASP A CA 1
ATOM 366 C C . ASP A 1 48 ? 13.758 19.531 35.75 1 90 48 ASP A C 1
ATOM 368 O O . ASP A 1 48 ? 14.977 19.438 35.594 1 90 48 ASP A O 1
ATOM 372 N N . GLY A 1 49 ? 13.008 20.391 35.156 1 92.5 49 GLY A N 1
ATOM 373 C CA . GLY A 1 49 ? 13.562 21.391 34.25 1 92.5 49 GLY A CA 1
ATOM 374 C C . GLY A 1 49 ? 13.5 22.797 34.812 1 92.5 49 GLY A C 1
ATOM 375 O O . GLY A 1 49 ? 13.227 22.984 36 1 92.5 49 GLY A O 1
ATOM 376 N N . PRO A 1 50 ? 13.773 23.75 34.062 1 95.25 50 PRO A N 1
ATOM 377 C CA . PRO A 1 50 ? 13.766 25.125 34.5 1 95.25 50 PRO A CA 1
ATOM 378 C C . PRO A 1 50 ? 12.352 25.688 34.688 1 95.25 50 PRO A C 1
ATOM 380 O O . PRO A 1 50 ? 12.172 26.828 35.094 1 95.25 50 PRO A O 1
ATOM 383 N N . GLY A 1 51 ? 11.336 24.859 34.344 1 94.44 51 GLY A N 1
ATOM 384 C CA . GLY A 1 51 ? 9.961 25.328 34.375 1 94.44 51 GLY A CA 1
ATOM 385 C C . GLY A 1 51 ? 9.586 26.172 33.156 1 94.44 51 GLY A C 1
ATOM 386 O O . GLY A 1 51 ? 10.359 26.281 32.219 1 94.44 51 GLY A O 1
ATOM 387 N N . PHE A 1 52 ? 8.367 26.672 33.25 1 95.62 52 PHE A N 1
ATOM 388 C CA . PHE A 1 52 ? 7.875 27.516 32.156 1 95.62 52 PHE A CA 1
ATOM 389 C C . PHE A 1 52 ? 8.555 28.875 32.156 1 95.62 52 PHE A C 1
ATOM 391 O O . PHE A 1 52 ? 8.633 29.531 33.188 1 95.62 52 PHE A O 1
ATOM 398 N N . ILE A 1 53 ? 9.102 29.312 30.984 1 97.5 53 ILE A N 1
ATOM 399 C CA . ILE A 1 53 ? 9.797 30.594 30.859 1 97.5 53 ILE A CA 1
ATOM 400 C C . ILE A 1 53 ? 9.273 31.359 29.656 1 97.5 53 ILE A C 1
ATOM 402 O O . ILE A 1 53 ? 9.289 30.844 28.531 1 97.5 53 ILE A O 1
ATOM 406 N N . GLU A 1 54 ? 8.766 32.562 29.781 1 97.38 54 GLU A N 1
ATOM 407 C CA . GLU A 1 54 ? 8.422 33.5 28.719 1 97.38 54 GLU A CA 1
ATOM 408 C C . GLU A 1 54 ? 8.984 34.875 29.016 1 97.38 54 GLU A C 1
ATOM 410 O O . GLU A 1 54 ? 9.414 35.156 30.141 1 97.38 54 GLU A O 1
ATOM 415 N N . GLN A 1 55 ? 9.094 35.719 28.062 1 98.19 55 GLN A N 1
ATOM 416 C CA . GLN A 1 55 ? 9.539 37.094 28.188 1 98.19 55 GLN A CA 1
ATOM 417 C C . GLN A 1 55 ? 8.531 38.062 27.578 1 98.19 55 GLN A C 1
ATOM 419 O O . GLN A 1 55 ? 8.18 37.938 26.406 1 98.19 55 GLN A O 1
ATOM 424 N N . GLU A 1 56 ? 8.039 39 28.359 1 98 56 GLU A N 1
ATOM 425 C CA . GLU A 1 56 ? 7.141 40.031 27.844 1 98 56 GLU A CA 1
ATOM 426 C C . GLU A 1 56 ? 7.879 41 26.938 1 98 56 GLU A C 1
ATOM 428 O O . GLU A 1 56 ? 9.008 41.406 27.25 1 98 56 GLU A O 1
ATOM 433 N N . VAL A 1 57 ? 7.285 41.344 25.891 1 98.19 57 VAL A N 1
ATOM 434 C CA . VAL A 1 57 ? 7.879 42.25 24.906 1 98.19 57 VAL A CA 1
ATOM 435 C C . VAL A 1 57 ? 6.992 43.469 24.75 1 98.19 57 VAL A C 1
ATOM 437 O O . VAL A 1 57 ? 5.793 43.344 24.5 1 98.19 57 VAL A O 1
ATOM 440 N N . PRO A 1 58 ? 7.566 44.656 24.891 1 96.62 58 PRO A N 1
ATOM 441 C CA . PRO A 1 58 ? 6.762 45.844 24.609 1 96.62 58 PRO A CA 1
ATOM 442 C C . PRO A 1 58 ? 6.332 45.938 23.156 1 96.62 58 PRO A C 1
ATOM 444 O O . PRO A 1 58 ? 7.141 45.719 22.25 1 96.62 58 PRO A O 1
ATOM 447 N N . CYS A 1 59 ? 5.145 46.219 22.984 1 96.75 59 CYS A N 1
ATOM 448 C CA . CYS A 1 59 ? 4.559 46.344 21.656 1 96.75 59 CYS A CA 1
ATOM 449 C C . CYS A 1 59 ? 3.264 47.125 21.703 1 96.75 59 CYS A C 1
ATOM 451 O O . CYS A 1 59 ? 2.504 47.031 22.672 1 96.75 59 CYS A O 1
ATOM 453 N N . PRO A 1 60 ? 2.941 47.938 20.641 1 95.12 60 PRO A N 1
ATOM 454 C CA . PRO A 1 60 ? 1.721 48.719 20.609 1 95.12 60 PRO A CA 1
ATOM 455 C C . PRO A 1 60 ? 0.453 47.875 20.719 1 95.12 60 PRO A C 1
ATOM 457 O O . PRO A 1 60 ? -0.598 48.406 21.125 1 95.12 60 PRO A O 1
ATOM 460 N N . VAL A 1 61 ? 0.519 46.656 20.375 1 96.25 61 VAL A N 1
ATOM 461 C CA . VAL A 1 61 ? -0.661 45.812 20.359 1 96.25 61 VAL A CA 1
ATOM 462 C C . VAL A 1 61 ? -1.049 45.406 21.781 1 96.25 61 VAL A C 1
ATOM 464 O O . VAL A 1 61 ? -2.174 44.969 22.031 1 96.25 61 VAL A O 1
ATOM 467 N N . ASN A 1 62 ? -0.169 45.594 22.766 1 97.44 62 ASN A N 1
ATOM 468 C CA . ASN A 1 62 ? -0.438 45.219 24.156 1 97.44 62 ASN A CA 1
ATOM 469 C C . ASN A 1 62 ? -1.558 46.094 24.75 1 97.44 62 ASN A C 1
ATOM 471 O O . ASN A 1 62 ? -1.78 47.219 24.312 1 97.44 62 ASN A O 1
ATOM 475 N N . GLY A 1 63 ? -2.281 45.5 25.734 1 96.62 63 GLY A N 1
ATOM 476 C CA . GLY A 1 63 ? -3.35 46.25 26.406 1 96.62 63 GLY A CA 1
ATOM 477 C C . GLY A 1 63 ? -4.699 45.562 26.281 1 96.62 63 GLY A C 1
ATOM 478 O O . GLY A 1 63 ? -4.773 44.344 26.125 1 96.62 63 GLY A O 1
ATOM 479 N N . GLU A 1 64 ? -5.691 46.312 26.406 1 96.56 64 GLU A N 1
ATOM 480 C CA . GLU A 1 64 ? -7.051 45.781 26.438 1 96.56 64 GLU A CA 1
ATOM 481 C C . GLU A 1 64 ? -7.609 45.625 25.031 1 96.56 64 GLU A C 1
ATOM 483 O O . GLU A 1 64 ? -7.527 46.531 24.219 1 96.56 64 GLU A O 1
ATOM 488 N N . TRP A 1 65 ? -8.07 44.438 24.734 1 97.44 65 TRP A N 1
ATOM 489 C CA . TRP A 1 65 ? -8.75 44.156 23.469 1 97.44 65 TRP A CA 1
ATOM 490 C C . TRP A 1 65 ? -10.25 44 23.672 1 97.44 65 TRP A C 1
ATOM 492 O O . TRP A 1 65 ? -10.695 43.375 24.641 1 97.44 65 TRP A O 1
ATOM 502 N N . ASP A 1 66 ? -11.078 44.656 22.812 1 97.06 66 ASP A N 1
ATOM 503 C CA . ASP A 1 66 ? -12.492 44.312 22.703 1 97.06 66 ASP A CA 1
ATOM 504 C C . ASP A 1 66 ? -12.695 42.969 22.016 1 97.06 66 ASP A C 1
ATOM 506 O O . ASP A 1 66 ? -12.117 42.719 20.953 1 97.06 66 ASP A O 1
ATOM 510 N N . VAL A 1 67 ? -13.43 42.125 22.672 1 97.12 67 VAL A N 1
ATOM 511 C CA . VAL A 1 67 ? -13.609 40.781 22.141 1 97.12 67 VAL A CA 1
ATOM 512 C C . VAL A 1 67 ? -15.086 40.406 22.188 1 97.12 67 VAL A C 1
ATOM 514 O O . VAL A 1 67 ? -15.898 41.125 22.766 1 97.12 67 VAL A O 1
ATOM 517 N N . GLN A 1 68 ? -15.508 39.375 21.516 1 95.62 68 GLN A N 1
ATOM 518 C CA . GLN A 1 68 ? -16.859 38.812 21.484 1 95.62 68 GLN A CA 1
ATOM 519 C C . GLN A 1 68 ? -16.844 37.312 21.203 1 95.62 68 GLN A C 1
ATOM 521 O O . GLN A 1 68 ? -15.82 36.781 20.766 1 95.62 68 GLN A O 1
ATOM 526 N N . LYS A 1 69 ? -17.922 36.719 21.5 1 95.06 69 LYS A N 1
ATOM 527 C CA . LYS A 1 69 ? -18.094 35.312 21.125 1 95.06 69 LYS A CA 1
ATOM 528 C C . LYS A 1 69 ? -18.266 35.156 19.609 1 95.06 69 LYS A C 1
ATOM 530 O O . LYS A 1 69 ? -18.984 35.938 18.984 1 95.06 69 LYS A O 1
ATOM 535 N N . GLN A 1 70 ? -17.547 34.281 19.047 1 95.5 70 GLN A N 1
ATOM 536 C CA . GLN A 1 70 ? -17.688 33.969 17.625 1 95.5 70 GLN A CA 1
ATOM 537 C C . GLN A 1 70 ? -18.016 32.5 17.422 1 95.5 70 GLN A C 1
ATOM 539 O O . GLN A 1 70 ? -17.797 31.688 18.312 1 95.5 70 GLN A O 1
ATOM 544 N N . PHE A 1 71 ? -18.625 32.219 16.203 1 95.12 71 PHE A N 1
ATOM 545 C CA . PHE A 1 71 ? -19.156 30.875 15.961 1 95.12 71 PHE A CA 1
ATOM 546 C C . PHE A 1 71 ? -18.5 30.266 14.727 1 95.12 71 PHE A C 1
ATOM 548 O O . PHE A 1 71 ? -18.109 30.969 13.797 1 95.12 71 PHE A O 1
ATOM 555 N N . THR A 1 72 ? -18.359 28.984 14.797 1 96.12 72 THR A N 1
ATOM 556 C CA . THR A 1 72 ? -17.734 28.234 13.719 1 96.12 72 THR A CA 1
ATOM 557 C C . THR A 1 72 ? -18.766 27.359 13 1 96.12 72 THR A C 1
ATOM 559 O O . THR A 1 72 ? -19.594 26.734 13.648 1 96.12 72 THR A O 1
ATOM 562 N N . GLN A 1 73 ? -18.812 27.391 11.633 1 96.56 73 GLN A N 1
ATOM 563 C CA . GLN A 1 73 ? -19.609 26.469 10.828 1 96.56 73 GLN A CA 1
ATOM 564 C C . GLN A 1 73 ? -18.938 25.109 10.727 1 96.56 73 GLN A C 1
ATOM 566 O O . GLN A 1 73 ? -17.828 24.984 10.203 1 96.56 73 GLN A O 1
ATOM 571 N N . VAL A 1 74 ? -19.609 24.109 11.273 1 96.38 74 VAL A N 1
ATOM 572 C CA . VAL A 1 74 ? -19.125 22.734 11.195 1 96.38 74 VAL A CA 1
ATOM 573 C C . VAL A 1 74 ? -19.891 21.984 10.102 1 96.38 74 VAL A C 1
ATOM 575 O O . VAL A 1 74 ? -21.031 22.312 9.805 1 96.38 74 VAL A O 1
ATOM 578 N N . GLY A 1 75 ? -19.188 21.016 9.461 1 97.5 75 GLY A N 1
ATOM 579 C CA . GLY A 1 75 ? -19.766 20.234 8.375 1 97.5 75 GLY A CA 1
ATOM 580 C C . GLY A 1 75 ? -19.297 20.688 7.004 1 97.5 75 GLY A C 1
ATOM 581 O O . GLY A 1 75 ? -19.078 21.875 6.77 1 97.5 75 GLY A O 1
ATOM 582 N N . SER A 1 76 ? -19.109 19.781 6.145 1 98.38 76 SER A N 1
ATOM 583 C CA . SER A 1 76 ? -18.734 20.125 4.777 1 98.38 76 SER A CA 1
ATOM 584 C C . SER A 1 76 ? -19.938 20.047 3.846 1 98.38 76 SER A C 1
ATOM 586 O O . SER A 1 76 ? -20.812 19.203 4.02 1 98.38 76 SER A O 1
ATOM 588 N N . PHE A 1 77 ? -19.984 20.922 2.879 1 98.75 77 PHE A N 1
ATOM 589 C CA . PHE A 1 77 ? -21.078 21.031 1.918 1 98.75 77 PHE A CA 1
ATOM 590 C C . PHE A 1 77 ? -20.641 21.844 0.706 1 98.75 77 PHE A C 1
ATOM 592 O O . PHE A 1 77 ? -19.531 22.359 0.659 1 98.75 77 PHE A O 1
ATOM 599 N N . LEU A 1 78 ? -21.516 21.859 -0.294 1 98.81 78 LEU A N 1
ATOM 600 C CA . LEU A 1 78 ? -21.328 22.719 -1.459 1 98.81 78 LEU A CA 1
ATOM 601 C C . LEU A 1 78 ? -22.375 23.828 -1.494 1 98.81 78 LEU A C 1
ATOM 603 O O . LEU A 1 78 ? -23.547 23.578 -1.166 1 98.81 78 LEU A O 1
ATOM 607 N N . ARG A 1 79 ? -21.922 25 -1.84 1 98.25 79 ARG A N 1
ATOM 608 C CA . ARG A 1 79 ? -22.812 26.125 -2.086 1 98.25 79 ARG A CA 1
ATOM 609 C C . ARG A 1 79 ? -22.812 26.516 -3.562 1 98.25 79 ARG A C 1
ATOM 611 O O . ARG A 1 79 ? -21.75 26.75 -4.148 1 98.25 79 ARG A O 1
ATOM 618 N N . VAL A 1 80 ? -24 26.625 -4.105 1 98.31 80 VAL A N 1
ATOM 619 C CA . VAL A 1 80 ? -24.109 26.938 -5.527 1 98.31 80 VAL A CA 1
ATOM 620 C C . VAL A 1 80 ? -24.219 28.453 -5.723 1 98.31 80 VAL A C 1
ATOM 622 O O . VAL A 1 80 ? -25.016 29.109 -5.07 1 98.31 80 VAL A O 1
ATOM 625 N N . ALA A 1 81 ? -23.375 28.969 -6.57 1 95.81 81 ALA A N 1
ATOM 626 C CA . ALA A 1 81 ? -23.516 30.359 -6.984 1 95.81 81 ALA A CA 1
ATOM 627 C C . ALA A 1 81 ? -24.672 30.516 -7.973 1 95.81 81 ALA A C 1
ATOM 629 O O . ALA A 1 81 ? -24.656 29.938 -9.055 1 95.81 81 ALA A O 1
ATOM 630 N N . ASP A 1 82 ? -25.656 31.25 -7.527 1 95.69 82 ASP A N 1
ATOM 631 C CA . ASP A 1 82 ? -26.828 31.438 -8.367 1 95.69 82 ASP A CA 1
ATOM 632 C C . ASP A 1 82 ? -27.281 32.906 -8.352 1 95.69 82 ASP A C 1
ATOM 634 O O . ASP A 1 82 ? -28.406 33.188 -7.945 1 95.69 82 ASP A O 1
ATOM 638 N N . PRO A 1 83 ? -26.516 33.781 -8.898 1 92.75 83 PRO A N 1
ATOM 639 C CA . PRO A 1 83 ? -26.875 35.188 -8.836 1 92.75 83 PRO A CA 1
ATOM 640 C C . PRO A 1 83 ? -28.172 35.5 -9.57 1 92.75 83 PRO A C 1
ATOM 642 O O . PRO A 1 83 ? -28.859 36.469 -9.227 1 92.75 83 PRO A O 1
ATOM 645 N N . GLY A 1 84 ? -28.5 34.719 -10.555 1 92.44 84 GLY A N 1
ATOM 646 C CA . GLY A 1 84 ? -29.719 34.938 -11.312 1 92.44 84 GLY A CA 1
ATOM 647 C C . GLY A 1 84 ? -30.922 34.25 -10.719 1 92.44 84 GLY A C 1
ATOM 648 O O . GLY A 1 84 ? -32.031 34.312 -11.281 1 92.44 84 GLY A O 1
ATOM 649 N N . ASN A 1 85 ? -30.766 33.562 -9.609 1 93.44 85 ASN A N 1
ATOM 650 C CA . ASN A 1 85 ? -31.828 32.844 -8.914 1 93.44 85 ASN A CA 1
ATOM 651 C C . ASN A 1 85 ? -32.531 31.844 -9.836 1 93.44 85 ASN A C 1
ATOM 653 O O . ASN A 1 85 ? -33.75 31.719 -9.797 1 93.44 85 ASN A O 1
ATOM 657 N N . LYS A 1 86 ? -31.812 31.203 -10.703 1 92.69 86 LYS A N 1
ATOM 658 C CA . LYS A 1 86 ? -32.344 30.234 -11.648 1 92.69 86 LYS A CA 1
ATOM 659 C C . LYS A 1 86 ? -32.906 29.016 -10.93 1 92.69 86 LYS A C 1
ATOM 661 O O . LYS A 1 86 ? -33.844 28.391 -11.398 1 92.69 86 LYS A O 1
ATOM 666 N N . LEU A 1 87 ? -32.375 28.734 -9.773 1 94.88 87 LEU A N 1
ATOM 667 C CA . LEU A 1 87 ? -32.75 27.5 -9.062 1 94.88 87 LEU A CA 1
ATOM 668 C C . LEU A 1 87 ? -33.938 27.75 -8.133 1 94.88 87 LEU A C 1
ATOM 670 O O . LEU A 1 87 ? -34.531 26.812 -7.59 1 94.88 87 LEU A O 1
ATOM 674 N N . ALA A 1 88 ? -34.219 28.984 -7.91 1 92.25 88 ALA A N 1
ATOM 675 C CA . ALA A 1 88 ? -35.5 29.297 -7.281 1 92.25 88 ALA A CA 1
ATOM 676 C C . ALA A 1 88 ? -36.625 29.094 -8.258 1 92.25 88 ALA A C 1
ATOM 678 O O . ALA A 1 88 ? -37.375 30.031 -8.562 1 92.25 88 ALA A O 1
ATOM 679 N N . HIS A 1 89 ? -36.844 27.953 -8.656 1 86.88 89 HIS A N 1
ATOM 680 C CA . HIS A 1 89 ? -37.75 27.578 -9.742 1 86.88 89 HIS A CA 1
ATOM 681 C C . HIS A 1 89 ? -39.156 27.281 -9.219 1 86.88 89 HIS A C 1
ATOM 683 O O . HIS A 1 89 ? -39.312 26.453 -8.32 1 86.88 89 HIS A O 1
ATOM 689 N N . ASP A 1 90 ? -40.219 27.875 -9.742 1 88.12 90 ASP A N 1
ATOM 690 C CA . ASP A 1 90 ? -41.594 27.688 -9.273 1 88.12 90 ASP A CA 1
ATOM 691 C C . ASP A 1 90 ? -42.344 26.672 -10.141 1 88.12 90 ASP A C 1
ATOM 693 O O . ASP A 1 90 ? -43.406 26.203 -9.758 1 88.12 90 ASP A O 1
ATOM 697 N N . GLY A 1 91 ? -41.781 26.062 -11.055 1 93.31 91 GLY A N 1
ATOM 698 C CA . GLY A 1 91 ? -42.438 25.109 -11.93 1 93.31 91 GLY A CA 1
ATOM 699 C C . GLY A 1 91 ? -42.031 23.672 -11.633 1 93.31 91 GLY A C 1
ATOM 700 O O . GLY A 1 91 ? -41.656 23.344 -10.5 1 93.31 91 GLY A O 1
ATOM 701 N N . SER A 1 92 ? -42.344 22.828 -12.594 1 97.69 92 SER A N 1
ATOM 702 C CA . SER A 1 92 ? -41.938 21.422 -12.5 1 97.69 92 SER A CA 1
ATOM 703 C C . SER A 1 92 ? -40.438 21.281 -12.492 1 97.69 92 SER A C 1
ATOM 705 O O . SER A 1 92 ? -39.719 22.078 -13.117 1 97.69 92 SER A O 1
ATOM 707 N N . PHE A 1 93 ? -39.938 20.266 -11.734 1 98 93 PHE A N 1
ATOM 708 C CA . PHE A 1 93 ? -38.5 20.047 -11.734 1 98 93 PHE A CA 1
ATOM 709 C C . PHE A 1 93 ? -38.156 18.609 -11.367 1 98 93 PHE A C 1
ATOM 711 O O . PHE A 1 93 ? -39.031 17.844 -10.984 1 98 93 PHE A O 1
ATOM 718 N N . THR A 1 94 ? -36.906 18.234 -11.57 1 98.69 94 THR A N 1
ATOM 719 C CA . THR A 1 94 ? -36.344 16.953 -11.148 1 98.69 94 THR A CA 1
ATOM 720 C C . THR A 1 94 ? -34.969 17.156 -10.492 1 98.69 94 THR A C 1
ATOM 722 O O . THR A 1 94 ? -34.125 17.875 -11.031 1 98.69 94 THR A O 1
ATOM 725 N N . LEU A 1 95 ? -34.781 16.609 -9.344 1 98.69 95 LEU A N 1
ATOM 726 C CA . LEU A 1 95 ? -33.5 16.516 -8.703 1 98.69 95 LEU A CA 1
ATOM 727 C C . LEU A 1 95 ? -32.938 15.086 -8.797 1 98.69 95 LEU A C 1
ATOM 729 O O . LEU A 1 95 ? -33.688 14.117 -8.68 1 98.69 95 LEU A O 1
ATOM 733 N N . TYR A 1 96 ? -31.656 14.938 -9.086 1 98.81 96 TYR A N 1
ATOM 734 C CA . TYR A 1 96 ? -31.062 13.609 -9.133 1 98.81 96 TYR A CA 1
ATOM 735 C C . TYR A 1 96 ? -29.609 13.633 -8.664 1 98.81 96 TYR A C 1
ATOM 737 O O . TYR A 1 96 ? -28.969 14.68 -8.695 1 98.81 96 TYR A O 1
ATOM 745 N N . ALA A 1 97 ? -29.109 12.5 -8.219 1 98.88 97 ALA A N 1
ATOM 746 C CA . ALA A 1 97 ? -27.703 12.32 -7.828 1 98.88 97 ALA A CA 1
ATOM 747 C C . ALA A 1 97 ? -27.375 10.844 -7.641 1 98.88 97 ALA A C 1
ATOM 749 O O . ALA A 1 97 ? -28.281 10.016 -7.48 1 98.88 97 ALA A O 1
ATOM 750 N N . TYR A 1 98 ? -26.094 10.484 -7.828 1 98.94 98 TYR A N 1
ATOM 751 C CA . TYR A 1 98 ? -25.562 9.258 -7.238 1 98.94 98 TYR A CA 1
ATOM 752 C C . TYR A 1 98 ? -25.078 9.492 -5.812 1 98.94 98 TYR A C 1
ATOM 754 O O . TYR A 1 98 ? -24.359 10.453 -5.555 1 98.94 98 TYR A O 1
ATOM 762 N N . ILE A 1 99 ? -25.562 8.633 -4.863 1 98.94 99 ILE A N 1
ATOM 763 C CA . ILE A 1 99 ? -25.156 8.883 -3.48 1 98.94 99 ILE A CA 1
ATOM 764 C C . ILE A 1 99 ? -24.609 7.602 -2.863 1 98.94 99 ILE A C 1
ATOM 766 O O . ILE A 1 99 ? -24.938 6.5 -3.301 1 98.94 99 ILE A O 1
ATOM 770 N N . TRP A 1 100 ? -23.734 7.711 -1.926 1 98.88 100 TRP A N 1
ATOM 771 C CA . TRP A 1 100 ? -23.109 6.68 -1.102 1 98.88 100 TRP A CA 1
ATOM 772 C C . TRP A 1 100 ? -23.125 7.078 0.37 1 98.88 100 TRP A C 1
ATOM 774 O O . TRP A 1 100 ? -22.125 7.617 0.882 1 98.88 100 TRP A O 1
ATOM 784 N N . PRO A 1 101 ? -24.312 6.832 1.032 1 98.75 101 PRO A N 1
ATOM 785 C CA . PRO A 1 101 ? -24.438 7.27 2.424 1 98.75 101 PRO A CA 1
ATOM 786 C C . PRO A 1 101 ? -23.609 6.426 3.387 1 98.75 101 PRO A C 1
ATOM 788 O O . PRO A 1 101 ? -23.5 5.207 3.207 1 98.75 101 PRO A O 1
ATOM 791 N N . THR A 1 102 ? -23.094 7.055 4.379 1 98.31 102 THR A N 1
ATOM 792 C CA . THR A 1 102 ? -22.297 6.328 5.363 1 98.31 102 THR A CA 1
ATOM 793 C C . THR A 1 102 ? -23.047 6.211 6.688 1 98.31 102 THR A C 1
ATOM 795 O O . THR A 1 102 ? -22.797 5.297 7.473 1 98.31 102 THR A O 1
ATOM 798 N N . LEU A 1 103 ? -24.031 7.133 6.945 1 97.31 103 LEU A N 1
ATOM 799 C CA . LEU A 1 103 ? -24.812 7.094 8.18 1 97.31 103 LEU A CA 1
ATOM 800 C C . LEU A 1 103 ? -26.281 7.352 7.898 1 97.31 103 LEU A C 1
ATOM 802 O O . LEU A 1 103 ? -26.891 8.234 8.508 1 97.31 103 LEU A O 1
ATOM 806 N N . PRO A 1 104 ? -26.844 6.586 7.133 1 96.38 104 PRO A N 1
ATOM 807 C CA . PRO A 1 104 ? -28.25 6.863 6.82 1 96.38 104 PRO A CA 1
ATOM 808 C C . PRO A 1 104 ? -29.156 6.707 8.031 1 96.38 104 PRO A C 1
ATOM 810 O O . PRO A 1 104 ? -30.188 7.383 8.125 1 96.38 104 PRO A O 1
ATOM 813 N N . THR A 1 105 ? -28.75 5.934 9.039 1 93.81 105 THR A N 1
ATOM 814 C CA . THR A 1 105 ? -29.656 5.625 10.141 1 93.81 105 THR A CA 1
ATOM 815 C C . THR A 1 105 ? -29.203 6.34 11.414 1 93.81 105 THR A C 1
ATOM 817 O O . THR A 1 105 ? -29.438 5.844 12.523 1 93.81 105 THR A O 1
ATOM 820 N N . ILE A 1 106 ? -28.578 7.434 11.297 1 92.75 106 ILE A N 1
ATOM 821 C CA . ILE A 1 106 ? -28.016 8.133 12.453 1 92.75 106 ILE A CA 1
ATOM 822 C C . ILE A 1 106 ? -29.156 8.773 13.258 1 92.75 106 ILE A C 1
ATOM 824 O O . ILE A 1 106 ? -28.953 9.18 14.406 1 92.75 106 ILE A O 1
ATOM 828 N N . GLY A 1 107 ? -30.344 8.906 12.766 1 93.88 107 GLY A N 1
ATOM 829 C CA . GLY A 1 107 ? -31.484 9.461 13.477 1 93.88 107 GLY A CA 1
ATOM 830 C C . GLY A 1 107 ? -31.672 10.945 13.25 1 93.88 107 GLY A C 1
ATOM 831 O O . GLY A 1 107 ? -32.406 11.609 14.008 1 93.88 107 GLY A O 1
ATOM 832 N N . LEU A 1 108 ? -31 11.477 12.328 1 95.31 108 LEU A N 1
ATOM 833 C CA . LEU A 1 108 ? -31.109 12.883 11.945 1 95.31 108 LEU A CA 1
ATOM 834 C C . LEU A 1 108 ? -31.422 13.023 10.461 1 95.31 108 LEU A C 1
ATOM 836 O O . LEU A 1 108 ? -31.062 12.156 9.664 1 95.31 108 LEU A O 1
ATOM 840 N N . ARG A 1 109 ? -32.125 14.117 10.172 1 96.56 109 ARG A N 1
ATOM 841 C CA . ARG A 1 109 ? -32.344 14.414 8.766 1 96.56 109 ARG A CA 1
ATOM 842 C C . ARG A 1 109 ? -31.047 14.867 8.094 1 96.56 109 ARG A C 1
ATOM 844 O O . ARG A 1 109 ? -30.266 15.609 8.68 1 96.56 109 ARG A O 1
ATOM 851 N N . GLN A 1 110 ? -30.812 14.383 6.949 1 98.56 110 GLN A N 1
ATOM 852 C CA . GLN A 1 110 ? -29.688 14.789 6.125 1 98.56 110 GLN A CA 1
ATOM 853 C C . GLN A 1 110 ? -30.141 15.305 4.77 1 98.56 110 GLN A C 1
ATOM 855 O O . GLN A 1 110 ? -30.906 14.633 4.062 1 98.56 110 GLN A O 1
ATOM 860 N N . ALA A 1 111 ? -29.734 16.5 4.395 1 98.69 111 ALA A N 1
ATOM 861 C CA . ALA A 1 111 ? -30.094 17.094 3.113 1 98.69 111 ALA A CA 1
ATOM 862 C C . ALA A 1 111 ? -29.078 16.734 2.033 1 98.69 111 ALA A C 1
ATOM 864 O O . ALA A 1 111 ? -27.875 16.766 2.268 1 98.69 111 ALA A O 1
ATOM 865 N N . LEU A 1 112 ? -29.562 16.359 0.863 1 98.81 112 LEU A N 1
ATOM 866 C CA . LEU A 1 112 ? -28.703 16.047 -0.272 1 98.81 112 LEU A CA 1
ATOM 867 C C . LEU A 1 112 ? -28.641 17.234 -1.242 1 98.81 112 LEU A C 1
ATOM 869 O O . LEU A 1 112 ? -27.562 17.75 -1.526 1 98.81 112 LEU A O 1
ATOM 873 N N . LEU A 1 113 ? -29.844 17.625 -1.732 1 98.38 113 LEU A N 1
ATOM 874 C CA . LEU A 1 113 ? -29.969 18.703 -2.705 1 98.38 113 LEU A CA 1
ATOM 875 C C . LEU A 1 113 ? -31.203 19.562 -2.412 1 98.38 113 LEU A C 1
ATOM 877 O O . LEU A 1 113 ? -32.281 19.031 -2.152 1 98.38 113 LEU A O 1
ATOM 881 N N . GLY A 1 114 ? -30.969 20.938 -2.48 1 97.38 114 GLY A N 1
ATOM 882 C CA . GLY A 1 114 ? -32.188 21.734 -2.455 1 97.38 114 GLY A CA 1
ATOM 883 C C . GLY A 1 114 ? -31.969 23.141 -1.925 1 97.38 114 GLY A C 1
ATOM 884 O O . GLY A 1 114 ? -30.828 23.531 -1.633 1 97.38 114 GLY A O 1
ATOM 885 N N . ARG A 1 115 ? -33 23.891 -1.969 1 97.38 115 ARG A N 1
ATOM 886 C CA . ARG A 1 115 ? -33.156 25.188 -1.33 1 97.38 115 ARG A CA 1
ATOM 887 C C . ARG A 1 115 ? -34.094 25.109 -0.127 1 97.38 115 ARG A C 1
ATOM 889 O O . ARG A 1 115 ? -35.25 25.484 -0.219 1 97.38 115 ARG A O 1
ATOM 896 N N . TRP A 1 116 ? -33.531 24.672 0.95 1 97.38 116 TRP A N 1
ATOM 897 C CA . TRP A 1 116 ? -34.375 24.422 2.125 1 97.38 116 TRP A CA 1
ATOM 898 C C . TRP A 1 116 ? -33.938 25.312 3.287 1 97.38 116 TRP A C 1
ATOM 900 O O . TRP A 1 116 ? -32.75 25.344 3.656 1 97.38 116 TRP A O 1
ATOM 910 N N . ASP A 1 117 ? -34.875 26 3.812 1 97.5 117 ASP A N 1
ATOM 911 C CA . ASP A 1 117 ? -34.719 26.781 5.043 1 97.5 117 ASP A CA 1
ATOM 912 C C . ASP A 1 117 ? -35.375 26.078 6.219 1 97.5 117 ASP A C 1
ATOM 914 O O . ASP A 1 117 ? -36.594 26.156 6.391 1 97.5 117 ASP A O 1
ATOM 918 N N . CYS A 1 118 ? -34.562 25.547 7.07 1 94.38 118 CYS A N 1
ATOM 919 C CA . CYS A 1 118 ? -35.031 24.734 8.188 1 94.38 118 CYS A CA 1
ATOM 920 C C . CYS A 1 118 ? -35.812 25.578 9.188 1 94.38 118 CYS A C 1
ATOM 922 O O . CYS A 1 118 ? -36.75 25.109 9.82 1 94.38 118 CYS A O 1
ATOM 924 N N . TYR A 1 119 ? -35.344 26.703 9.383 1 94.88 119 TYR A N 1
ATOM 925 C CA . TYR A 1 119 ? -35.906 27.562 10.414 1 94.88 119 TYR A CA 1
ATOM 926 C C . TYR A 1 119 ? -37.312 28.016 10.055 1 94.88 119 TYR A C 1
ATOM 928 O O . TYR A 1 119 ? -38.219 28.016 10.898 1 94.88 119 TYR A O 1
ATOM 936 N N . HIS A 1 120 ? -37.625 28.328 8.797 1 95.12 120 HIS A N 1
ATOM 937 C CA . HIS A 1 120 ? -38.906 28.859 8.383 1 95.12 120 HIS A CA 1
ATOM 938 C C . HIS A 1 120 ? -39.75 27.797 7.691 1 95.12 120 HIS A C 1
ATOM 940 O O . HIS A 1 120 ? -40.875 28.047 7.297 1 95.12 120 HIS A O 1
ATOM 946 N N . ASN A 1 121 ? -39.219 26.609 7.484 1 95.88 121 ASN A N 1
ATOM 947 C CA . ASN A 1 121 ? -39.875 25.516 6.812 1 95.88 121 ASN A CA 1
ATOM 948 C C . ASN A 1 121 ? -40.344 25.922 5.418 1 95.88 121 ASN A C 1
ATOM 950 O O . ASN A 1 121 ? -41.531 25.781 5.09 1 95.88 121 ASN A O 1
ATOM 954 N N . GLN A 1 122 ? -39.5 26.359 4.656 1 96.19 122 GLN A N 1
ATOM 955 C CA . GLN A 1 122 ? -39.844 26.766 3.299 1 96.19 122 GLN A CA 1
ATOM 956 C C . GLN A 1 122 ? -38.781 26.312 2.297 1 96.19 122 GLN A C 1
ATOM 958 O O . GLN A 1 122 ? -37.625 26.203 2.637 1 96.19 122 GLN A O 1
ATOM 963 N N . GLY A 1 123 ? -39.219 26.094 1.054 1 96.56 123 GLY A N 1
ATOM 964 C CA . GLY A 1 123 ? -38.375 25.578 -0.006 1 96.56 123 GLY A CA 1
ATOM 965 C C . GLY A 1 123 ? -38.562 24.109 -0.267 1 96.56 123 GLY A C 1
ATOM 966 O O . GLY A 1 123 ? -39.656 23.562 -0.028 1 96.56 123 GLY A O 1
ATOM 967 N N . TYR A 1 124 ? -37.594 23.422 -0.924 1 97.19 124 TYR A N 1
ATOM 968 C CA . TYR A 1 124 ? -37.656 22.016 -1.254 1 97.19 124 TYR A CA 1
ATOM 969 C C . TYR A 1 124 ? -36.312 21.328 -0.999 1 97.19 124 TYR A C 1
ATOM 971 O O . TYR A 1 124 ? -35.25 21.984 -1.039 1 97.19 124 TYR A O 1
ATOM 979 N N . CYS A 1 125 ? -36.406 20.062 -0.707 1 98.19 125 CYS A N 1
ATOM 980 C CA . CYS A 1 125 ? -35.156 19.328 -0.444 1 98.19 125 CYS A CA 1
ATOM 981 C C . CYS A 1 125 ? -35.344 17.844 -0.689 1 98.19 125 CYS A C 1
ATOM 983 O O . CYS A 1 125 ? -36.406 17.281 -0.354 1 98.19 125 CYS A O 1
ATOM 985 N N . LEU A 1 126 ? -34.469 17.281 -1.464 1 98.81 126 LEU A N 1
ATOM 986 C CA . LEU A 1 126 ? -34.281 15.836 -1.488 1 98.81 126 LEU A CA 1
ATOM 987 C C . LEU A 1 126 ? -33.25 15.406 -0.444 1 98.81 126 LEU A C 1
ATOM 989 O O . LEU A 1 126 ? -32.156 15.977 -0.374 1 98.81 126 LEU A O 1
ATOM 993 N N . GLY A 1 127 ? -33.625 14.469 0.419 1 98.75 127 GLY A N 1
ATOM 994 C CA . GLY A 1 127 ? -32.688 14.078 1.477 1 98.75 127 GLY A CA 1
ATOM 995 C C . GLY A 1 127 ? -33.031 12.734 2.096 1 98.75 127 GLY A C 1
ATOM 996 O O . GLY A 1 127 ? -33.594 11.867 1.438 1 98.75 127 GLY A O 1
ATOM 997 N N . ILE A 1 128 ? -32.469 12.469 3.219 1 98.81 128 ILE A N 1
ATOM 998 C CA . ILE A 1 128 ? -32.656 11.266 4.02 1 98.81 128 ILE A CA 1
ATOM 999 C C . ILE A 1 128 ? -33.344 11.625 5.332 1 98.81 128 ILE A C 1
ATOM 1001 O O . ILE A 1 128 ? -32.906 12.516 6.051 1 98.81 128 ILE A O 1
ATOM 1005 N N . ASN A 1 129 ? -34.438 10.977 5.676 1 98.12 129 ASN A N 1
ATOM 1006 C CA . ASN A 1 129 ? -35.156 11.328 6.898 1 98.12 129 ASN A CA 1
ATOM 1007 C C . ASN A 1 129 ? -34.562 10.609 8.117 1 98.12 129 ASN A C 1
ATOM 1009 O O . ASN A 1 129 ? -33.531 9.945 8.016 1 98.12 129 ASN A O 1
ATOM 1013 N N . LYS A 1 130 ? -35.125 10.742 9.25 1 97.19 130 LYS A N 1
ATOM 1014 C CA . LYS A 1 130 ? -34.594 10.25 10.508 1 97.19 130 LYS A CA 1
ATOM 1015 C C . LYS A 1 130 ? -34.594 8.727 10.555 1 97.19 130 LYS A C 1
ATOM 1017 O O . LYS A 1 130 ? -33.844 8.125 11.344 1 97.19 130 LYS A O 1
ATOM 1022 N N . GLN A 1 131 ? -35.406 8.133 9.719 1 96.25 131 GLN A N 1
ATOM 1023 C CA . GLN A 1 131 ? -35.469 6.676 9.688 1 96.25 131 GLN A CA 1
ATOM 1024 C C . GLN A 1 131 ? -34.5 6.082 8.688 1 96.25 131 GLN A C 1
ATOM 1026 O O . GLN A 1 131 ? -34.438 4.863 8.516 1 96.25 131 GLN A O 1
ATOM 1031 N N . GLY A 1 132 ? -33.75 6.91 8.039 1 97.5 132 GLY A N 1
ATOM 1032 C CA . GLY A 1 132 ? -32.75 6.449 7.098 1 97.5 132 GLY A CA 1
ATOM 1033 C C . GLY A 1 132 ? -33.312 6.172 5.711 1 97.5 132 GLY A C 1
ATOM 1034 O O . GLY A 1 132 ? -32.688 5.469 4.914 1 97.5 132 GLY A O 1
ATOM 1035 N N . VAL A 1 133 ? -34.5 6.66 5.418 1 97.81 133 VAL A N 1
ATOM 1036 C CA . VAL A 1 133 ? -35.125 6.441 4.113 1 97.81 133 VAL A CA 1
ATOM 1037 C C . VAL A 1 133 ? -35 7.711 3.271 1 97.81 133 VAL A C 1
ATOM 1039 O O . VAL A 1 133 ? -35 8.82 3.811 1 97.81 133 VAL A O 1
ATOM 1042 N N . LEU A 1 134 ? -34.844 7.531 1.99 1 98.69 134 LEU A N 1
ATOM 1043 C CA . LEU A 1 134 ? -34.906 8.648 1.058 1 98.69 134 LEU A CA 1
ATOM 1044 C C . LEU A 1 134 ? -36.219 9.383 1.149 1 98.69 134 LEU A C 1
ATOM 1046 O O . LEU A 1 134 ? -37.281 8.758 1.241 1 98.69 134 LEU A O 1
ATOM 1050 N N . GLU A 1 135 ? -36.219 10.719 1.122 1 98.69 135 GLU A N 1
ATOM 1051 C CA . GLU A 1 135 ? -37.406 11.523 1.268 1 98.69 135 GLU A CA 1
ATOM 1052 C C . GLU A 1 135 ? -37.281 12.844 0.51 1 98.69 135 GLU A C 1
ATOM 1054 O O . GLU A 1 135 ? -36.219 13.438 0.449 1 98.69 135 GLU A O 1
ATOM 1059 N N . PHE A 1 136 ? -38.375 13.234 -0.215 1 98.56 136 PHE A N 1
ATOM 1060 C CA . PHE A 1 136 ? -38.531 14.578 -0.741 1 98.56 136 PHE A CA 1
ATOM 1061 C C . PHE A 1 136 ? -39.531 15.375 0.101 1 98.56 136 PHE A C 1
ATOM 1063 O O . PHE A 1 136 ? -40.594 14.875 0.425 1 98.56 136 PHE A O 1
ATOM 1070 N N . TRP A 1 137 ? -39.094 16.594 0.511 1 98 137 TRP A N 1
ATOM 1071 C CA . TRP A 1 137 ? -40.031 17.422 1.267 1 98 137 TRP A CA 1
ATOM 1072 C C . TRP A 1 137 ? -40.031 18.859 0.752 1 98 137 TRP A C 1
ATOM 1074 O O . TRP A 1 137 ? -39.031 19.312 0.148 1 98 137 TRP A O 1
ATOM 1084 N N . LEU A 1 138 ? -41.125 19.516 0.897 1 96.75 138 LEU A N 1
ATOM 1085 C CA . LEU A 1 138 ? -41.25 20.922 0.547 1 96.75 138 LEU A CA 1
ATOM 1086 C C . LEU A 1 138 ? -42.125 21.656 1.567 1 96.75 138 LEU A C 1
ATOM 1088 O O . LEU A 1 138 ? -42.906 21.031 2.279 1 96.75 138 LEU A O 1
ATOM 1092 N N . GLY A 1 139 ? -41.875 22.938 1.699 1 96.62 139 GLY A N 1
ATOM 1093 C CA . GLY A 1 139 ? -42.594 23.766 2.66 1 96.62 139 GLY A CA 1
ATOM 1094 C C . GLY A 1 139 ? -43 25.125 2.102 1 96.62 139 GLY A C 1
ATOM 1095 O O . GLY A 1 139 ? -42.344 25.656 1.211 1 96.62 139 GLY A O 1
ATOM 1096 N N . ASP A 1 140 ? -44.094 25.672 2.707 1 95.19 140 ASP A N 1
ATOM 1097 C CA . ASP A 1 140 ? -44.594 26.969 2.268 1 95.19 140 ASP A CA 1
ATOM 1098 C C . ASP A 1 140 ? -44.438 28.016 3.365 1 95.19 140 ASP A C 1
ATOM 1100 O O . ASP A 1 140 ? -45 29.109 3.281 1 95.19 140 ASP A O 1
ATOM 1104 N N . GLY A 1 141 ? -43.688 27.656 4.359 1 94.38 141 GLY A N 1
ATOM 1105 C CA . GLY A 1 141 ? -43.5 28.578 5.473 1 94.38 141 GLY A CA 1
ATOM 1106 C C . GLY A 1 141 ? -44.406 28.281 6.645 1 94.38 141 GLY A C 1
ATOM 1107 O O . GLY A 1 141 ? -44.156 28.734 7.766 1 94.38 141 GLY A O 1
ATOM 1108 N N . LYS A 1 142 ? -45.5 27.562 6.441 1 95.56 142 LYS A N 1
ATOM 1109 C CA . LYS A 1 142 ? -46.469 27.203 7.484 1 95.56 142 LYS A CA 1
ATOM 1110 C C . LYS A 1 142 ? -46.438 25.703 7.742 1 95.56 142 LYS A C 1
ATOM 1112 O O . LYS A 1 142 ? -46.531 25.266 8.891 1 95.56 142 LYS A O 1
ATOM 1117 N N . GLU A 1 143 ? -46.406 24.938 6.688 1 95.69 143 GLU A N 1
ATOM 1118 C CA . GLU A 1 143 ? -46.438 23.484 6.773 1 95.69 143 GLU A CA 1
ATOM 1119 C C . GLU A 1 143 ? -45.375 22.859 5.883 1 95.69 143 GLU A C 1
ATOM 1121 O O . GLU A 1 143 ? -44.844 23.5 4.977 1 95.69 143 GLU A O 1
ATOM 1126 N N . VAL A 1 144 ? -45.062 21.625 6.223 1 97.12 144 VAL A N 1
ATOM 1127 C CA . VAL A 1 144 ? -44.156 20.812 5.426 1 97.12 144 VAL A CA 1
ATOM 1128 C C . VAL A 1 144 ? -44.875 19.578 4.914 1 97.12 144 VAL A C 1
ATOM 1130 O O . VAL A 1 144 ? -45.625 18.953 5.648 1 97.12 144 VAL A O 1
ATOM 1133 N N . ASP A 1 145 ? -44.812 19.25 3.697 1 97.44 145 ASP A N 1
ATOM 1134 C CA . ASP A 1 145 ? -45.312 18.016 3.08 1 97.44 145 ASP A CA 1
ATOM 1135 C C . ASP A 1 145 ? -44.125 17.156 2.588 1 97.44 145 ASP A C 1
ATOM 1137 O O . ASP A 1 145 ? -43.031 17.656 2.389 1 97.44 145 ASP A O 1
ATOM 1141 N N . TYR A 1 146 ? -44.312 15.836 2.518 1 97.69 146 TYR A N 1
ATOM 1142 C CA . TYR A 1 146 ? -43.188 14.984 2.145 1 97.69 146 TYR A CA 1
ATOM 1143 C C . TYR A 1 146 ? -43.656 13.711 1.457 1 97.69 146 TYR A C 1
ATOM 1145 O O . TYR A 1 146 ? -44.812 13.328 1.588 1 97.69 146 TYR A O 1
ATOM 1153 N N . VAL A 1 147 ? -42.875 13.062 0.655 1 98.25 147 VAL A N 1
ATOM 1154 C CA . VAL A 1 147 ? -43 11.711 0.117 1 98.25 147 VAL A CA 1
ATOM 1155 C C . VAL A 1 147 ? -41.719 10.922 0.468 1 98.25 147 VAL A C 1
ATOM 1157 O O . VAL A 1 147 ? -40.625 11.406 0.284 1 98.25 147 VAL A O 1
ATOM 1160 N N . ALA A 1 148 ? -41.875 9.734 1.036 1 98.25 148 ALA A N 1
ATOM 1161 C CA . ALA A 1 148 ? -40.781 8.93 1.517 1 98.25 148 ALA A CA 1
ATOM 1162 C C . ALA A 1 148 ? -40.688 7.602 0.763 1 98.25 148 ALA A C 1
ATOM 1164 O O . ALA A 1 148 ? -41.719 7.059 0.339 1 98.25 148 ALA A O 1
ATOM 1165 N N . ALA A 1 149 ? -39.5 7.168 0.622 1 97.69 149 ALA A N 1
ATOM 1166 C CA . ALA A 1 149 ? -39.25 5.848 0.036 1 97.69 149 ALA A CA 1
ATOM 1167 C C . ALA A 1 149 ? -39.719 4.742 0.977 1 97.69 149 ALA A C 1
ATOM 1169 O O . ALA A 1 149 ? -40.031 4.996 2.148 1 97.69 149 ALA A O 1
ATOM 1170 N N . GLU A 1 150 ? -39.781 3.514 0.438 1 94.88 150 GLU A N 1
ATOM 1171 C CA . GLU A 1 150 ? -40.312 2.381 1.205 1 94.88 150 GLU A CA 1
ATOM 1172 C C . GLU A 1 150 ? -39.156 1.538 1.768 1 94.88 150 GLU A C 1
ATOM 1174 O O . GLU A 1 150 ? -39.344 0.811 2.746 1 94.88 150 GLU A O 1
ATOM 1179 N N . VAL A 1 151 ? -38.031 1.617 1.166 1 94.06 151 VAL A N 1
ATOM 1180 C CA . VAL A 1 151 ? -36.875 0.797 1.546 1 94.06 151 VAL A CA 1
ATOM 1181 C C . VAL A 1 151 ? -35.781 1.687 2.096 1 94.06 151 VAL A C 1
ATOM 1183 O O . VAL A 1 151 ? -35.375 2.668 1.46 1 94.06 151 VAL A O 1
ATOM 1186 N N . PRO A 1 152 ? -35.219 1.323 3.238 1 95.19 152 PRO A N 1
ATOM 1187 C CA . PRO A 1 152 ? -34.156 2.143 3.799 1 95.19 152 PRO A CA 1
ATOM 1188 C C . PRO A 1 152 ? -32.844 2.062 2.984 1 95.19 152 PRO A C 1
ATOM 1190 O O . PRO A 1 152 ? -32.594 1.046 2.334 1 95.19 152 PRO A O 1
ATOM 1193 N N . LEU A 1 153 ? -32.094 3.078 3.053 1 97.69 153 LEU A N 1
ATOM 1194 C CA . LEU A 1 153 ? -30.766 3.084 2.451 1 97.69 153 LEU A CA 1
ATOM 1195 C C . LEU A 1 153 ? -29.781 2.275 3.293 1 97.69 153 LEU A C 1
ATOM 1197 O O . LEU A 1 153 ? -29.828 2.318 4.523 1 97.69 153 LEU A O 1
ATOM 1201 N N . ILE A 1 154 ? -28.953 1.507 2.635 1 96.44 154 ILE A N 1
ATOM 1202 C CA . ILE A 1 154 ? -27.906 0.749 3.312 1 96.44 154 ILE A CA 1
ATOM 1203 C C . ILE A 1 154 ? -26.594 1.523 3.262 1 96.44 154 ILE A C 1
ATOM 1205 O O . ILE A 1 154 ? -26.203 2.037 2.207 1 96.44 154 ILE A O 1
ATOM 1209 N N . ALA A 1 155 ? -25.906 1.6 4.457 1 97.75 155 ALA A N 1
ATOM 1210 C CA . ALA A 1 155 ? -24.641 2.334 4.539 1 97.75 155 ALA A CA 1
ATOM 1211 C C . ALA A 1 155 ? -23.609 1.757 3.582 1 97.75 155 ALA A C 1
ATOM 1213 O O . ALA A 1 155 ? -23.5 0.537 3.428 1 97.75 155 ALA A O 1
ATOM 1214 N N . LYS A 1 156 ? -22.859 2.65 2.883 1 98.19 156 LYS A N 1
ATOM 1215 C CA . LYS A 1 156 ? -21.703 2.336 2.047 1 98.19 156 LYS A CA 1
ATOM 1216 C C . LYS A 1 156 ? -22.125 1.556 0.804 1 98.19 156 LYS A C 1
ATOM 1218 O O . LYS A 1 156 ? -21.391 0.669 0.347 1 98.19 156 LYS A O 1
ATOM 1223 N N . MET A 1 157 ? -23.359 1.768 0.353 1 98.31 157 MET A N 1
ATOM 1224 C CA . MET A 1 157 ? -23.859 1.298 -0.935 1 98.31 157 MET A CA 1
ATOM 1225 C C . MET A 1 157 ? -24.125 2.469 -1.876 1 98.31 157 MET A C 1
ATOM 1227 O O . MET A 1 157 ? -24.625 3.51 -1.452 1 98.31 157 MET A O 1
ATOM 1231 N N . TRP A 1 158 ? -23.812 2.291 -3.16 1 98.75 158 TRP A N 1
ATOM 1232 C CA . TRP A 1 158 ? -24.094 3.33 -4.145 1 98.75 158 TRP A CA 1
ATOM 1233 C C . TRP A 1 158 ? -25.531 3.201 -4.664 1 98.75 158 TRP A C 1
ATOM 1235 O O . TRP A 1 158 ? -25.969 2.105 -5.023 1 98.75 158 TRP A O 1
ATOM 1245 N N . TYR A 1 159 ? -26.234 4.34 -4.73 1 98.75 159 TYR A N 1
ATOM 1246 C CA . TYR A 1 159 ? -27.578 4.461 -5.266 1 98.75 159 TYR A CA 1
ATOM 1247 C C . TYR A 1 159 ? -27.656 5.57 -6.309 1 98.75 159 TYR A C 1
ATOM 1249 O O . TYR A 1 159 ? -26.906 6.543 -6.246 1 98.75 159 TYR A O 1
ATOM 1257 N N . PHE A 1 160 ? -28.5 5.383 -7.289 1 98.88 160 PHE A N 1
ATOM 1258 C CA . PHE A 1 160 ? -29.047 6.512 -8.023 1 98.88 160 PHE A CA 1
ATOM 1259 C C . PHE A 1 160 ? -30.406 6.922 -7.449 1 98.88 160 PHE A C 1
ATOM 1261 O O . PHE A 1 160 ? -31.297 6.09 -7.312 1 98.88 160 PHE A O 1
ATOM 1268 N N . VAL A 1 161 ? -30.516 8.234 -7.055 1 98.94 161 VAL A N 1
ATOM 1269 C CA . VAL A 1 161 ? -31.75 8.727 -6.445 1 98.94 161 VAL A CA 1
ATOM 1270 C C . VAL A 1 161 ? -32.25 9.945 -7.207 1 98.94 161 VAL A C 1
ATOM 1272 O O . VAL A 1 161 ? -31.469 10.688 -7.793 1 98.94 161 VAL A O 1
ATOM 1275 N N . ALA A 1 162 ? -33.562 10.102 -7.164 1 98.88 162 ALA A N 1
ATOM 1276 C CA . ALA A 1 162 ? -34.156 11.25 -7.836 1 98.88 162 ALA A CA 1
ATOM 1277 C C . ALA A 1 162 ? -35.594 11.516 -7.32 1 98.88 162 ALA A C 1
ATOM 1279 O O . ALA A 1 162 ? -36.188 10.656 -6.684 1 98.88 162 ALA A O 1
ATOM 1280 N N . VAL A 1 163 ? -36.062 12.75 -7.527 1 98.81 163 VAL A N 1
ATOM 1281 C CA . VAL A 1 163 ? -37.469 13.102 -7.391 1 98.81 163 VAL A CA 1
ATOM 1282 C C . VAL A 1 163 ? -37.938 13.914 -8.602 1 98.81 163 VAL A C 1
ATOM 1284 O O . VAL A 1 163 ? -37.219 14.836 -9.039 1 98.81 163 VAL A O 1
ATOM 1287 N N . SER A 1 164 ? -38.938 13.492 -9.195 1 98.5 164 SER A N 1
ATOM 1288 C CA . SER A 1 164 ? -39.625 14.25 -10.234 1 98.5 164 SER A CA 1
ATOM 1289 C C . SER A 1 164 ? -40.906 14.883 -9.711 1 98.5 164 SER A C 1
ATOM 1291 O O . SER A 1 164 ? -41.781 14.188 -9.219 1 98.5 164 SER A O 1
ATOM 1293 N N . TYR A 1 165 ? -41 16.203 -9.781 1 98.12 165 TYR A N 1
ATOM 1294 C CA . TYR A 1 165 ? -42.125 16.953 -9.297 1 98.12 165 TYR A CA 1
ATOM 1295 C C . TYR A 1 165 ? -42.844 17.672 -10.445 1 98.12 165 TYR A C 1
ATOM 1297 O O . TYR A 1 165 ? -42.25 18.484 -11.148 1 98.12 165 TYR A O 1
ATOM 1305 N N . ASP A 1 166 ? -44.094 17.375 -10.633 1 97.62 166 ASP A N 1
ATOM 1306 C CA . ASP A 1 166 ? -44.938 18.047 -11.617 1 97.62 166 ASP A CA 1
ATOM 1307 C C . ASP A 1 166 ? -45.812 19.109 -10.961 1 97.62 166 ASP A C 1
ATOM 1309 O O . ASP A 1 166 ? -46.812 18.797 -10.312 1 97.62 166 ASP A O 1
ATOM 1313 N N . ALA A 1 167 ? -45.531 20.281 -11.219 1 95.56 167 ALA A N 1
ATOM 1314 C CA . ALA A 1 167 ? -46.219 21.406 -10.562 1 95.56 167 ALA A CA 1
ATOM 1315 C C . ALA A 1 167 ? -47.656 21.5 -11.008 1 95.56 167 ALA A C 1
ATOM 1317 O O . ALA A 1 167 ? -48.5 22.031 -10.281 1 95.56 167 ALA A O 1
ATOM 1318 N N . SER A 1 168 ? -48.031 21.094 -12.164 1 95.69 168 SER A N 1
ATOM 1319 C CA . SER A 1 168 ? -49.406 21.188 -12.672 1 95.69 168 SER A CA 1
ATOM 1320 C C . SER A 1 168 ? -50.312 20.219 -11.945 1 95.69 168 SER A C 1
ATOM 1322 O O . SER A 1 168 ? -51.469 20.547 -11.68 1 95.69 168 SER A O 1
ATOM 1324 N N . THR A 1 169 ? -49.781 19.078 -11.586 1 96.31 169 THR A N 1
ATOM 1325 C CA . THR A 1 169 ? -50.594 18.062 -10.961 1 96.31 169 THR A CA 1
ATOM 1326 C C . THR A 1 169 ? -50.312 17.953 -9.469 1 96.31 169 THR A C 1
ATOM 1328 O O . THR A 1 169 ? -51.094 17.375 -8.711 1 96.31 169 THR A O 1
ATOM 1331 N N . GLY A 1 170 ? -49.125 18.453 -9.086 1 96.44 170 GLY A N 1
ATOM 1332 C CA . GLY A 1 170 ? -48.688 18.297 -7.711 1 96.44 170 GLY A CA 1
ATOM 1333 C C . GLY A 1 170 ? -48.031 16.953 -7.445 1 96.44 170 GLY A C 1
ATOM 1334 O O . GLY A 1 170 ? -47.625 16.672 -6.316 1 96.44 170 GLY A O 1
ATOM 1335 N N . LYS A 1 171 ? -47.906 16.156 -8.453 1 97.69 171 LYS A N 1
ATOM 1336 C CA . LYS A 1 171 ? -47.375 14.812 -8.297 1 97.69 171 LYS A CA 1
ATOM 1337 C C . LYS A 1 171 ? -45.875 14.836 -8.094 1 97.69 171 LYS A C 1
ATOM 1339 O O . LYS A 1 171 ? -45.125 15.445 -8.883 1 97.69 171 LYS A O 1
ATOM 1344 N N . ALA A 1 172 ? -45.406 14.188 -6.984 1 98.31 172 ALA A N 1
ATOM 1345 C CA . ALA A 1 172 ? -43.969 13.945 -6.734 1 98.31 172 ALA A CA 1
ATOM 1346 C C . ALA A 1 172 ? -43.656 12.453 -6.789 1 98.31 172 ALA A C 1
ATOM 1348 O O . ALA A 1 172 ? -44.312 11.648 -6.129 1 98.31 172 ALA A O 1
ATOM 1349 N N . THR A 1 173 ? -42.719 12.086 -7.625 1 98.12 173 THR A N 1
ATOM 1350 C CA . THR A 1 173 ? -42.312 10.695 -7.762 1 98.12 173 THR A CA 1
ATOM 1351 C C . THR A 1 173 ? -40.875 10.516 -7.297 1 98.12 173 THR A C 1
ATOM 1353 O O . THR A 1 173 ? -39.938 11.062 -7.895 1 98.12 173 THR A O 1
ATOM 1356 N N . LEU A 1 174 ? -40.719 9.664 -6.262 1 98.19 174 LEU A N 1
ATOM 1357 C CA . LEU A 1 174 ? -39.375 9.328 -5.742 1 98.19 174 LEU A CA 1
ATOM 1358 C C . LEU A 1 174 ? -38.812 8.117 -6.465 1 98.19 174 LEU A C 1
ATOM 1360 O O . LEU A 1 174 ? -39.531 7.16 -6.758 1 98.19 174 LEU A O 1
ATOM 1364 N N . TYR A 1 175 ? -37.531 8.188 -6.754 1 98.44 175 TYR A N 1
ATOM 1365 C CA . TYR A 1 175 ? -36.812 7.152 -7.473 1 98.44 175 TYR A CA 1
ATOM 1366 C C . TYR A 1 175 ? -35.562 6.75 -6.715 1 98.44 175 TYR A C 1
ATOM 1368 O O . TYR A 1 175 ? -34.688 7.586 -6.445 1 98.44 175 TYR A O 1
ATOM 1376 N N . GLN A 1 176 ? -35.406 5.484 -6.273 1 98.56 176 GLN A N 1
ATOM 1377 C CA . GLN A 1 176 ? -34.25 4.914 -5.598 1 98.56 176 GLN A CA 1
ATOM 1378 C C . GLN A 1 176 ? -33.844 3.586 -6.227 1 98.56 176 GLN A C 1
ATOM 1380 O O . GLN A 1 176 ? -34.625 2.646 -6.277 1 98.56 176 GLN A O 1
ATOM 1385 N N . GLU A 1 177 ? -32.594 3.477 -6.75 1 98.12 177 GLU A N 1
ATOM 1386 C CA . GLU A 1 177 ? -32.062 2.244 -7.32 1 98.12 177 GLU A CA 1
ATOM 1387 C C . GLU A 1 177 ? -30.594 2.07 -6.969 1 98.12 177 GLU A C 1
ATOM 1389 O O . GLU A 1 177 ? -29.828 3.041 -6.957 1 98.12 177 GLU A O 1
ATOM 1394 N N . SER A 1 178 ? -30.203 0.792 -6.711 1 97.5 178 SER A N 1
ATOM 1395 C CA . SER A 1 178 ? -28.797 0.503 -6.488 1 97.5 178 SER A CA 1
ATOM 1396 C C . SER A 1 178 ? -28 0.56 -7.797 1 97.5 178 SER A C 1
ATOM 1398 O O . SER A 1 178 ? -28.516 0.161 -8.852 1 97.5 178 SER A O 1
ATOM 1400 N N . VAL A 1 179 ? -26.812 1.091 -7.738 1 98.06 179 VAL A N 1
ATOM 1401 C CA . VAL A 1 179 ? -25.891 1.041 -8.859 1 98.06 179 VAL A CA 1
ATOM 1402 C C . VAL A 1 179 ? -24.594 0.365 -8.422 1 98.06 179 VAL A C 1
ATOM 1404 O O . VAL A 1 179 ? -23.516 0.688 -8.93 1 98.06 179 VAL A O 1
ATOM 1407 N N . ALA A 1 180 ? -24.719 -0.497 -7.426 1 96.62 180 ALA A N 1
ATOM 1408 C CA . ALA A 1 180 ? -23.578 -1.252 -6.926 1 96.62 180 ALA A CA 1
ATOM 1409 C C . ALA A 1 180 ? -23.031 -2.193 -7.996 1 96.62 180 ALA A C 1
ATOM 1411 O O . ALA A 1 180 ? -23.797 -2.814 -8.734 1 96.62 180 ALA A O 1
ATOM 1412 N N . ASN A 1 181 ? -21.734 -2.166 -8.172 1 96.38 181 ASN A N 1
ATOM 1413 C CA . ASN A 1 181 ? -21.047 -3.152 -8.992 1 96.38 181 ASN A CA 1
ATOM 1414 C C . ASN A 1 181 ? -20.125 -4.031 -8.148 1 96.38 181 ASN A C 1
ATOM 1416 O O . ASN A 1 181 ? -20.344 -4.203 -6.945 1 96.38 181 ASN A O 1
ATOM 1420 N N . ARG A 1 182 ? -19.141 -4.656 -8.727 1 96.5 182 ARG A N 1
ATOM 1421 C CA . ARG A 1 182 ? -18.312 -5.633 -8.023 1 96.5 182 ARG A CA 1
ATOM 1422 C C . ARG A 1 182 ? -17.359 -4.945 -7.051 1 96.5 182 ARG A C 1
ATOM 1424 O O . ARG A 1 182 ? -16.828 -5.582 -6.133 1 96.5 182 ARG A O 1
ATOM 1431 N N . TYR A 1 183 ? -17.141 -3.613 -7.219 1 97.56 183 TYR A N 1
ATOM 1432 C CA . TYR A 1 183 ? -16.047 -2.953 -6.527 1 97.56 183 TYR A CA 1
ATOM 1433 C C . TYR A 1 183 ? -16.547 -1.786 -5.688 1 97.56 183 TYR A C 1
ATOM 1435 O O . TYR A 1 183 ? -16.016 -1.521 -4.605 1 97.56 183 TYR A O 1
ATOM 1443 N N . ASN A 1 184 ? -17.562 -1.08 -6.047 1 97.75 184 ASN A N 1
ATOM 1444 C CA . ASN A 1 184 ? -17.781 0.298 -5.617 1 97.75 184 ASN A CA 1
ATOM 1445 C C . ASN A 1 184 ? -18.547 0.362 -4.301 1 97.75 184 ASN A C 1
ATOM 1447 O O . ASN A 1 184 ? -18.688 1.435 -3.711 1 97.75 184 ASN A O 1
ATOM 1451 N N . SER A 1 185 ? -19.031 -0.792 -3.764 1 98.06 185 SER A N 1
ATOM 1452 C CA . SER A 1 185 ? -19.906 -0.79 -2.596 1 98.06 185 SER A CA 1
ATOM 1453 C C . SER A 1 185 ? -19.516 -1.88 -1.605 1 98.06 185 SER A C 1
ATOM 1455 O O . SER A 1 185 ? -18.688 -2.738 -1.919 1 98.06 185 SER A O 1
ATOM 1457 N N . LEU A 1 186 ? -20.078 -1.81 -0.412 1 97.75 186 LEU A N 1
ATOM 1458 C CA . LEU A 1 186 ? -19.734 -2.727 0.672 1 97.75 186 LEU A CA 1
ATOM 1459 C C . LEU A 1 186 ? -20.203 -4.145 0.346 1 97.75 186 LEU A C 1
ATOM 1461 O O . LEU A 1 186 ? -19.406 -5.09 0.44 1 97.75 186 LEU A O 1
ATOM 1465 N N . LEU A 1 187 ? -21.453 -4.254 -0.09 1 97.31 187 LEU A N 1
ATOM 1466 C CA . LEU A 1 187 ? -22.031 -5.574 -0.338 1 97.31 187 LEU A CA 1
ATOM 1467 C C . LEU A 1 187 ? -21.891 -5.957 -1.809 1 97.31 187 LEU A C 1
ATOM 1469 O O . LEU A 1 187 ? -21.859 -5.09 -2.682 1 97.31 187 LEU A O 1
ATOM 1473 N N . GLY A 1 188 ? -21.734 -7.254 -2.018 1 94.25 188 GLY A N 1
ATOM 1474 C CA . GLY A 1 188 ? -21.625 -7.758 -3.375 1 94.25 188 GLY A CA 1
ATOM 1475 C C . GLY A 1 188 ? -22.922 -8.344 -3.908 1 94.25 188 GLY A C 1
ATOM 1476 O O . GLY A 1 188 ? -23.953 -8.258 -3.254 1 94.25 188 GLY A O 1
ATOM 1477 N N . LYS A 1 189 ? -22.797 -8.945 -5.031 1 93.12 189 LYS A N 1
ATOM 1478 C CA . LYS A 1 189 ? -23.953 -9.438 -5.77 1 93.12 189 LYS A CA 1
ATOM 1479 C C . LYS A 1 189 ? -24.5 -10.719 -5.141 1 93.12 189 LYS A C 1
ATOM 1481 O O . LYS A 1 189 ? -25.609 -11.141 -5.441 1 93.12 189 LYS A O 1
ATOM 1486 N N . VAL A 1 190 ? -23.766 -11.289 -4.211 1 96.31 190 VAL A N 1
ATOM 1487 C CA . VAL A 1 190 ? -24.203 -12.547 -3.621 1 96.31 190 VAL A CA 1
ATOM 1488 C C . VAL A 1 190 ? -25.297 -12.281 -2.586 1 96.31 190 VAL A C 1
ATOM 1490 O O . VAL A 1 190 ? -25.969 -13.203 -2.135 1 96.31 190 VAL A O 1
ATOM 1493 N N . VAL A 1 191 ? -25.469 -11.062 -2.217 1 95.69 191 VAL A N 1
ATOM 1494 C CA . VAL A 1 191 ? -26.484 -10.695 -1.239 1 95.69 191 VAL A CA 1
ATOM 1495 C C . VAL A 1 191 ? -27.844 -10.523 -1.938 1 95.69 191 VAL A C 1
ATOM 1497 O O . VAL A 1 191 ? -27.984 -9.68 -2.828 1 95.69 191 VAL A O 1
ATOM 1500 N N . PRO A 1 192 ? -28.844 -11.25 -1.538 1 92.75 192 PRO A N 1
ATOM 1501 C CA . PRO A 1 192 ? -30.156 -11.156 -2.176 1 92.75 192 PRO A CA 1
ATOM 1502 C C . PRO A 1 192 ? -31.016 -10.016 -1.61 1 92.75 192 PRO A C 1
ATOM 1504 O O . PRO A 1 192 ? -32.062 -10.266 -1.043 1 92.75 192 PRO A O 1
ATOM 1507 N N . MET A 1 193 ? -30.594 -8.828 -1.782 1 90.25 193 MET A N 1
ATOM 1508 C CA . MET A 1 193 ? -31.297 -7.66 -1.26 1 90.25 193 MET A CA 1
ATOM 1509 C C . MET A 1 193 ? -31.891 -6.832 -2.393 1 90.25 193 MET A C 1
ATOM 1511 O O . MET A 1 193 ? -31.25 -6.645 -3.43 1 90.25 193 MET A O 1
ATOM 1515 N N . ASP A 1 194 ? -33.156 -6.387 -2.133 1 90.62 194 ASP A N 1
ATOM 1516 C CA . ASP A 1 194 ? -33.75 -5.418 -3.039 1 90.62 194 ASP A CA 1
ATOM 1517 C C . ASP A 1 194 ? -33.531 -3.99 -2.551 1 90.62 194 ASP A C 1
ATOM 1519 O O . ASP A 1 194 ? -34.031 -3.609 -1.485 1 90.62 194 ASP A O 1
ATOM 1523 N N . TYR A 1 195 ? -32.938 -3.266 -3.287 1 93.25 195 TYR A N 1
ATOM 1524 C CA . TYR A 1 195 ? -32.531 -1.909 -2.928 1 93.25 195 TYR A CA 1
ATOM 1525 C C . TYR A 1 195 ? -33.531 -0.887 -3.484 1 93.25 195 TYR A C 1
ATOM 1527 O O . TYR A 1 195 ? -33.438 0.305 -3.184 1 93.25 195 TYR A O 1
ATOM 1535 N N . ARG A 1 196 ? -34.594 -1.279 -4.309 1 95 196 ARG A N 1
ATOM 1536 C CA . ARG A 1 196 ? -35.406 -0.382 -5.121 1 95 196 ARG A CA 1
ATOM 1537 C C . ARG A 1 196 ? -36.594 0.13 -4.34 1 95 196 ARG A C 1
ATOM 1539 O O . ARG A 1 196 ? -37.188 -0.607 -3.547 1 95 196 ARG A O 1
ATOM 1546 N N . SER A 1 197 ? -36.844 1.418 -4.559 1 97.06 197 SER A N 1
ATOM 1547 C CA . SER A 1 197 ? -38.062 2.039 -4.082 1 97.06 197 SER A CA 1
ATOM 1548 C C . SER A 1 197 ? -38.562 3.115 -5.047 1 97.06 197 SER A C 1
ATOM 1550 O O . SER A 1 197 ? -37.812 4.047 -5.371 1 97.06 197 SER A O 1
ATOM 1552 N N . HIS A 1 198 ? -39.719 3.006 -5.594 1 96.88 198 HIS A N 1
ATOM 1553 C CA . HIS A 1 198 ? -40.438 3.98 -6.426 1 96.88 198 HIS A CA 1
ATOM 1554 C C . HIS A 1 198 ? -41.781 4.328 -5.844 1 96.88 198 HIS A C 1
ATOM 1556 O O . HIS A 1 198 ? -42.688 3.488 -5.82 1 96.88 198 HIS A O 1
ATOM 1562 N N . VAL A 1 199 ? -41.906 5.594 -5.371 1 98.06 199 VAL A N 1
ATOM 1563 C CA . VAL A 1 199 ? -43.125 6.008 -4.691 1 98.06 199 VAL A CA 1
ATOM 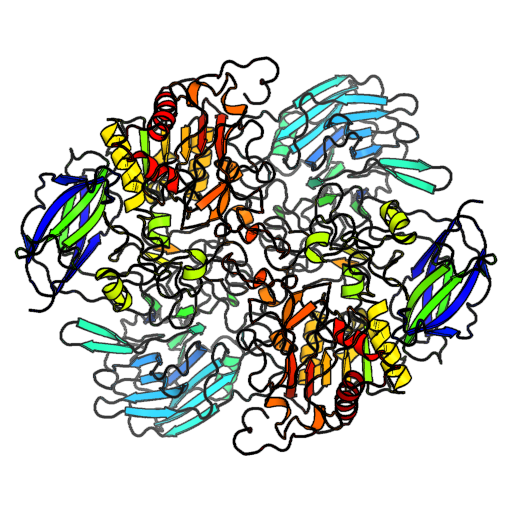1564 C C . VAL A 1 199 ? -43.625 7.312 -5.301 1 98.06 199 VAL A C 1
ATOM 1566 O O . VAL A 1 199 ? -42.844 8.211 -5.613 1 98.06 199 VAL A O 1
ATOM 1569 N N . MET A 1 200 ? -44.906 7.383 -5.531 1 97.12 200 MET A N 1
ATOM 1570 C CA . MET A 1 200 ? -45.531 8.594 -6.043 1 97.12 200 MET A CA 1
ATOM 1571 C C . MET A 1 200 ? -46.625 9.086 -5.082 1 97.12 200 MET A C 1
ATOM 1573 O O . MET A 1 200 ? -47.406 8.289 -4.566 1 97.12 200 MET A O 1
ATOM 1577 N N . GLU A 1 201 ? -46.625 10.398 -4.797 1 97.56 201 GLU A N 1
ATOM 1578 C CA . GLU A 1 201 ? -47.656 11.055 -3.992 1 97.56 201 GLU A CA 1
ATOM 1579 C C . GLU A 1 201 ? -48 12.422 -4.566 1 97.56 201 GLU A C 1
ATOM 1581 O O . GLU A 1 201 ? -47.219 13.047 -5.258 1 97.56 201 GLU A O 1
ATOM 1586 N N . VAL A 1 202 ? -49.219 12.836 -4.305 1 97.94 202 VAL A N 1
ATOM 1587 C CA . VAL A 1 202 ? -49.625 14.188 -4.668 1 97.94 202 VAL A CA 1
ATOM 1588 C C . VAL A 1 202 ? -49.406 15.133 -3.484 1 97.94 202 VAL A C 1
ATOM 1590 O O . VAL A 1 202 ? -50 14.938 -2.416 1 97.94 202 VAL A O 1
ATOM 1593 N N . MET A 1 203 ? -48.594 16.094 -3.758 1 97.38 203 MET A N 1
ATOM 1594 C CA . MET A 1 203 ? -48.281 17.047 -2.701 1 97.38 203 MET A CA 1
ATOM 1595 C C . MET A 1 203 ? -49.469 17.969 -2.453 1 97.38 203 MET A C 1
ATOM 1597 O O . MET A 1 203 ? -50.156 18.375 -3.395 1 97.38 203 MET A O 1
ATOM 1601 N N . ARG A 1 204 ? -49.625 18.484 -1.177 1 95.31 204 ARG A N 1
ATOM 1602 C CA . ARG A 1 204 ? -50.812 19.25 -0.768 1 95.31 204 ARG A CA 1
ATOM 1603 C C . ARG A 1 204 ? -50.656 20.719 -1.168 1 95.31 204 ARG A C 1
ATOM 1605 O O . ARG A 1 204 ? -51.656 21.438 -1.282 1 95.31 204 ARG A O 1
ATOM 1612 N N . PHE A 1 205 ? -49.469 21.156 -1.286 1 94.81 205 PHE A N 1
ATOM 1613 C CA . PHE A 1 205 ? -49.188 22.547 -1.648 1 94.81 205 PHE A CA 1
ATOM 1614 C C . PHE A 1 205 ? -47.844 22.656 -2.354 1 94.81 205 PHE A C 1
ATOM 1616 O O . PHE A 1 205 ? -47.125 21.672 -2.48 1 94.81 205 PHE A O 1
ATOM 1623 N N . ARG A 1 206 ? -47.594 23.922 -2.842 1 94.12 206 ARG A N 1
ATOM 1624 C CA . ARG A 1 206 ? -46.312 24.203 -3.512 1 94.12 206 ARG A CA 1
ATOM 1625 C C . ARG A 1 206 ? -45.312 24.812 -2.543 1 94.12 206 ARG A C 1
ATOM 1627 O O . ARG A 1 206 ? -45.688 25.422 -1.55 1 94.12 206 ARG A O 1
ATOM 1634 N N . ALA A 1 207 ? -44.094 24.578 -2.865 1 94.69 207 ALA A N 1
ATOM 1635 C CA . ALA A 1 207 ? -43 25.156 -2.062 1 94.69 207 ALA A CA 1
ATOM 1636 C C . ALA A 1 207 ? -42.969 26.672 -2.215 1 94.69 207 ALA A C 1
ATOM 1638 O O . ALA A 1 207 ? -43.219 27.203 -3.305 1 94.69 207 ALA A O 1
ATOM 1639 N N . ARG A 1 208 ? -42.688 27.328 -1.134 1 94 208 ARG A N 1
ATOM 1640 C CA . ARG A 1 208 ? -42.344 28.75 -1.204 1 94 208 ARG A CA 1
ATOM 1641 C C . ARG A 1 208 ? -40.844 28.953 -1.404 1 94 208 ARG A C 1
ATOM 1643 O O . ARG A 1 208 ? -40.062 28.688 -0.5 1 94 208 ARG A O 1
ATOM 1650 N N . ASN A 1 209 ? -40.5 29.484 -2.557 1 90.94 209 ASN A N 1
ATOM 1651 C CA . ASN A 1 209 ? -39.062 29.656 -2.896 1 90.94 209 ASN A CA 1
ATOM 1652 C C . ASN A 1 209 ? -38.625 31.109 -2.727 1 90.94 209 ASN A C 1
ATOM 1654 O O . ASN A 1 209 ? -38.875 31.938 -3.596 1 90.94 209 ASN A O 1
ATOM 1658 N N . ILE A 1 210 ? -37.906 31.312 -1.617 1 87.44 210 ILE A N 1
ATOM 1659 C CA . ILE A 1 210 ? -37.406 32.656 -1.374 1 87.44 210 ILE A CA 1
ATOM 1660 C C . ILE A 1 210 ? -35.969 32.781 -1.912 1 87.44 210 ILE A C 1
ATOM 1662 O O . ILE A 1 210 ? -35.156 31.891 -1.703 1 87.44 210 ILE A O 1
ATOM 1666 N N . PRO A 1 211 ? -35.656 33.875 -2.525 1 84.06 211 PRO A N 1
ATOM 1667 C CA . PRO A 1 211 ? -34.344 34.031 -3.184 1 84.06 211 PRO A CA 1
ATOM 1668 C C . PRO A 1 211 ? -33.188 33.969 -2.201 1 84.06 211 PRO A C 1
ATOM 1670 O O . PRO A 1 211 ? -32.062 33.562 -2.572 1 84.06 211 PRO A O 1
ATOM 1673 N N . GLU A 1 212 ? -33.344 34.281 -1.014 1 86.94 212 GLU A N 1
ATOM 1674 C CA . GLU A 1 212 ? -32.281 34.406 -0.033 1 86.94 212 GLU A CA 1
ATOM 1675 C C . GLU A 1 212 ? -31.828 33 0.437 1 86.94 212 GLU A C 1
ATOM 1677 O O . GLU A 1 212 ? -30.75 32.875 1.035 1 86.94 212 GLU A O 1
ATOM 1682 N N . VAL A 1 213 ? -32.594 32.062 0.162 1 94.44 213 VAL A N 1
ATOM 1683 C CA . VAL A 1 213 ? -32.25 30.703 0.548 1 94.44 213 VAL A CA 1
ATOM 1684 C C . VAL A 1 213 ? -31.312 30.094 -0.509 1 94.44 213 VAL A C 1
ATOM 1686 O O . VAL A 1 213 ? -31.703 29.953 -1.673 1 94.44 213 VAL A O 1
ATOM 1689 N N . PRO A 1 214 ? -30.109 29.797 -0.114 1 96.25 214 PRO A N 1
ATOM 1690 C CA . PRO A 1 214 ? -29.172 29.266 -1.101 1 96.25 214 PRO A CA 1
ATOM 1691 C C . PRO A 1 214 ? -29.484 27.828 -1.499 1 96.25 214 PRO A C 1
ATOM 1693 O O . PRO A 1 214 ? -30.125 27.094 -0.733 1 96.25 214 PRO A O 1
ATOM 1696 N N . PHE A 1 215 ? -29.125 27.469 -2.801 1 98 215 PHE A N 1
ATOM 1697 C CA . PHE A 1 215 ? -29.078 26.062 -3.168 1 98 215 PHE A CA 1
ATOM 1698 C C . PHE A 1 215 ? -27.844 25.391 -2.584 1 98 215 PHE A C 1
ATOM 1700 O O . PHE A 1 215 ? -26.719 25.797 -2.857 1 98 215 PHE A O 1
ATOM 1707 N N . LEU A 1 216 ? -28.062 24.359 -1.729 1 98.62 216 LEU A N 1
ATOM 1708 C CA . LEU A 1 216 ? -26.953 23.656 -1.087 1 98.62 216 LEU A CA 1
ATOM 1709 C C . LEU A 1 216 ? -26.953 22.188 -1.481 1 98.62 216 LEU A C 1
ATOM 1711 O O . LEU A 1 216 ? -28.016 21.609 -1.756 1 98.62 216 LEU A O 1
ATOM 1715 N N . ILE A 1 217 ? -25.797 21.672 -1.671 1 98.88 217 ILE A N 1
ATOM 1716 C CA . ILE A 1 217 ? -25.578 20.234 -1.763 1 98.88 217 ILE A CA 1
ATOM 1717 C C . ILE A 1 217 ? -24.938 19.734 -0.47 1 98.88 217 ILE A C 1
ATOM 1719 O O . ILE A 1 217 ? -23.891 20.234 -0.049 1 98.88 217 ILE A O 1
ATOM 1723 N N . ALA A 1 218 ? -25.578 18.844 0.211 1 98.88 218 ALA A N 1
ATOM 1724 C CA . ALA A 1 218 ? -25.125 18.203 1.448 1 98.88 218 ALA A CA 1
ATOM 1725 C C . ALA A 1 218 ? -25.344 19.141 2.645 1 98.88 218 ALA A C 1
ATOM 1727 O O . ALA A 1 218 ? -24.5 19.219 3.541 1 98.88 218 ALA A O 1
ATOM 1728 N N . GLY A 1 219 ? -26.453 19.844 2.629 1 98.56 219 GLY A N 1
ATOM 1729 C CA . GLY A 1 219 ? -26.797 20.703 3.758 1 98.56 219 GLY A CA 1
ATOM 1730 C C . GLY A 1 219 ? -28.031 21.547 3.52 1 98.56 219 GLY A C 1
ATOM 1731 O O . GLY A 1 219 ? -28.594 21.547 2.418 1 98.56 219 GLY A O 1
ATOM 1732 N N . SER A 1 220 ? -28.531 22.219 4.559 1 98.19 220 SER A N 1
ATOM 1733 C CA . SER A 1 220 ? -29.656 23.141 4.492 1 98.19 220 SER A CA 1
ATOM 1734 C C . SER A 1 220 ? -29.406 24.375 5.352 1 98.19 220 SER A C 1
ATOM 1736 O O . SER A 1 220 ? -28.594 24.344 6.277 1 98.19 220 SER A O 1
ATOM 1738 N N . GLN A 1 221 ? -30.078 25.391 4.973 1 97.88 221 GLN A N 1
ATOM 1739 C CA . GLN A 1 221 ? -29.891 26.641 5.715 1 97.88 221 GLN A CA 1
ATOM 1740 C C . GLN A 1 221 ? -30.688 26.625 7.016 1 97.88 221 GLN A C 1
ATOM 1742 O O . GLN A 1 221 ? -31.828 26.156 7.043 1 97.88 221 GLN A O 1
ATOM 1747 N N . ASP A 1 222 ? -30.109 27.125 8.023 1 97.31 222 ASP A N 1
ATOM 1748 C CA . ASP A 1 222 ? -30.734 27.312 9.328 1 97.31 222 ASP A CA 1
ATOM 1749 C C . ASP A 1 222 ? -30.406 28.703 9.898 1 97.31 222 ASP A C 1
ATOM 1751 O O . ASP A 1 222 ? -29.734 29.5 9.25 1 97.31 222 ASP A O 1
ATOM 1755 N N . TRP A 1 223 ? -30.969 29 11.047 1 96.19 223 TRP A N 1
ATOM 1756 C CA . TRP A 1 223 ? -30.781 30.328 11.633 1 96.19 223 TRP A CA 1
ATOM 1757 C C . TRP A 1 223 ? -30.812 30.25 13.156 1 96.19 223 TRP A C 1
ATOM 1759 O O . TRP A 1 223 ? -31.531 29.438 13.727 1 96.19 223 TRP A O 1
ATOM 1769 N N . HIS A 1 224 ? -30 31.062 13.75 1 95.06 224 HIS A N 1
ATOM 1770 C CA . HIS A 1 224 ? -29.969 31.297 15.188 1 95.06 224 HIS A CA 1
ATOM 1771 C C . HIS A 1 224 ? -29.75 32.781 15.484 1 95.06 224 HIS A C 1
ATOM 1773 O O . HIS A 1 224 ? -28.953 33.438 14.812 1 95.06 224 HIS A O 1
ATOM 1779 N N . GLU A 1 225 ? -30.344 33.25 16.5 1 93.94 225 GLU A N 1
ATOM 1780 C CA . GLU A 1 225 ? -30.344 34.688 16.797 1 93.94 225 GLU A CA 1
ATOM 1781 C C . GLU A 1 225 ? -28.922 35.188 17.016 1 93.94 225 GLU A C 1
ATOM 1783 O O . GLU A 1 225 ? -28.562 36.281 16.547 1 93.94 225 GLU A O 1
ATOM 1788 N N . LEU A 1 226 ? -28.125 34.5 17.719 1 90.81 226 LEU A N 1
ATOM 1789 C CA . LEU A 1 226 ? -26.781 34.938 18.062 1 90.81 226 LEU A CA 1
ATOM 1790 C C . LEU A 1 226 ? -25.812 34.656 16.906 1 90.81 226 LEU A C 1
ATOM 1792 O O . LEU A 1 226 ? -24.844 35.406 16.703 1 90.81 226 LEU A O 1
ATOM 1796 N N . ARG A 1 227 ? -26.016 33.719 16.141 1 92.12 227 ARG A N 1
ATOM 1797 C CA . ARG A 1 227 ? -25.078 33.188 15.148 1 92.12 227 ARG A CA 1
ATOM 1798 C C . ARG A 1 227 ? -25.438 33.656 13.75 1 92.12 227 ARG A C 1
ATOM 1800 O O . ARG A 1 227 ? -24.562 33.781 12.883 1 92.12 227 ARG A O 1
ATOM 1807 N N . GLY A 1 228 ? -26.703 33.969 13.516 1 94.19 228 GLY A N 1
ATOM 1808 C CA . GLY A 1 228 ? -27.203 34.219 12.172 1 94.19 228 GLY A CA 1
ATOM 1809 C C . GLY A 1 228 ? -27.453 32.969 11.383 1 94.19 228 GLY A C 1
ATOM 1810 O O . GLY A 1 228 ? -27.859 31.938 11.945 1 94.19 228 GLY A O 1
ATOM 1811 N N . HIS A 1 229 ? -27.25 33.094 10.039 1 95.5 229 HIS A N 1
ATOM 1812 C CA . HIS A 1 229 ? -27.469 31.953 9.164 1 95.5 229 HIS A CA 1
ATOM 1813 C C . HIS A 1 229 ? -26.297 30.969 9.242 1 95.5 229 HIS A C 1
ATOM 1815 O O . HIS A 1 229 ? -25.141 31.375 9.344 1 95.5 229 HIS A O 1
ATOM 1821 N N . PHE A 1 230 ? -26.562 29.75 9.281 1 96.75 230 PHE A N 1
ATOM 1822 C CA . PHE A 1 230 ? -25.578 28.672 9.203 1 96.75 230 PHE A CA 1
ATOM 1823 C C . PHE A 1 230 ? -26.172 27.453 8.5 1 96.75 230 PHE A C 1
ATOM 1825 O O . PHE A 1 230 ? -27.344 27.469 8.102 1 96.75 230 PHE A O 1
ATOM 1832 N N . VAL A 1 231 ? -25.375 26.484 8.172 1 97.88 231 VAL A N 1
ATOM 1833 C CA . VAL A 1 231 ? -25.812 25.297 7.449 1 97.88 231 VAL A CA 1
ATOM 1834 C C . VAL A 1 231 ? -25.953 24.125 8.422 1 97.88 231 VAL A C 1
ATOM 1836 O O . VAL A 1 231 ? -25.062 23.875 9.234 1 97.88 231 VAL A O 1
ATOM 1839 N N . ASN A 1 232 ? -27.078 23.5 8.359 1 96.62 232 ASN A N 1
ATOM 1840 C CA . ASN A 1 232 ? -27.422 22.344 9.18 1 96.62 232 ASN A CA 1
ATOM 1841 C C . ASN A 1 232 ? -27.844 21.156 8.32 1 96.62 232 ASN A C 1
ATOM 1843 O O . ASN A 1 232 ? -27.703 21.188 7.094 1 96.62 232 ASN A O 1
ATOM 1847 N N . GLN A 1 233 ? -28.25 19.984 8.984 1 97.69 233 GLN A N 1
ATOM 1848 C CA . GLN A 1 233 ? -28.672 18.766 8.312 1 97.69 233 GLN A CA 1
ATOM 1849 C C . GLN A 1 233 ? -27.641 18.312 7.277 1 97.69 233 GLN A C 1
ATOM 1851 O O . GLN A 1 233 ? -28 17.984 6.145 1 97.69 233 GLN A O 1
ATOM 1856 N N . THR A 1 234 ? -26.406 18.406 7.633 1 97.88 234 THR A N 1
ATOM 1857 C CA . THR A 1 234 ? -25.328 18.047 6.711 1 97.88 234 THR A CA 1
ATOM 1858 C C . THR A 1 234 ? -25.312 16.531 6.477 1 97.88 234 THR A C 1
ATOM 1860 O O . THR A 1 234 ? -25.812 15.766 7.293 1 97.88 234 THR A O 1
ATOM 1863 N N . TYR A 1 235 ? -24.812 16.188 5.285 1 98 235 TYR A N 1
ATOM 1864 C CA . TYR A 1 235 ? -24.812 14.82 4.773 1 98 235 TYR A CA 1
ATOM 1865 C C . TYR A 1 235 ? -23.484 14.133 5.07 1 98 235 TYR A C 1
ATOM 1867 O O . TYR A 1 235 ? -22.422 14.773 5.062 1 98 235 TYR A O 1
ATOM 1875 N N . CYS A 1 236 ? -23.5 12.812 5.469 1 98.5 236 CYS A N 1
ATOM 1876 C CA . CYS A 1 236 ? -22.312 11.969 5.559 1 98.5 236 CYS A CA 1
ATOM 1877 C C . CYS A 1 236 ? -22.281 10.945 4.434 1 98.5 236 CYS A C 1
ATOM 1879 O O . CYS A 1 236 ? -23.188 10.102 4.324 1 98.5 236 CYS A O 1
ATOM 1881 N N . GLY A 1 237 ? -21.281 11.031 3.635 1 98.69 237 GLY A N 1
ATOM 1882 C CA . GLY A 1 237 ? -21.156 10.117 2.51 1 98.69 237 GLY A CA 1
ATOM 1883 C C . GLY A 1 237 ? -20.672 10.797 1.242 1 98.69 237 GLY A C 1
ATOM 1884 O O . GLY A 1 237 ? -20.109 11.891 1.295 1 98.69 237 GLY A O 1
ATOM 1885 N N . LYS A 1 238 ? -20.828 10.117 0.116 1 98.94 238 LYS A N 1
ATOM 1886 C CA . LYS A 1 238 ? -20.391 10.672 -1.165 1 98.94 238 LYS A CA 1
ATOM 1887 C C . LYS A 1 238 ? -21.594 11.055 -2.031 1 98.94 238 LYS A C 1
ATOM 1889 O O . LYS A 1 238 ? -22.641 10.414 -1.978 1 98.94 238 LYS A O 1
ATOM 1894 N N . ILE A 1 239 ? -21.469 12.109 -2.783 1 98.94 239 ILE A N 1
ATOM 1895 C CA . ILE A 1 239 ? -22.391 12.492 -3.848 1 98.94 239 ILE A CA 1
ATOM 1896 C C . ILE A 1 239 ? -21.641 12.633 -5.164 1 98.94 239 ILE A C 1
ATOM 1898 O O . ILE A 1 239 ? -20.562 13.234 -5.207 1 98.94 239 ILE A O 1
ATOM 1902 N N . ASP A 1 240 ? -22.156 12.031 -6.18 1 98.88 240 ASP A N 1
ATOM 1903 C CA . ASP A 1 240 ? -21.578 12.055 -7.52 1 98.88 240 ASP A CA 1
ATOM 1904 C C . ASP A 1 240 ? -22.609 12.531 -8.547 1 98.88 240 ASP A C 1
ATOM 1906 O O . ASP A 1 240 ? -23.75 12.062 -8.555 1 98.88 240 ASP A O 1
ATOM 1910 N N . ARG A 1 241 ? -22.266 13.516 -9.344 1 98.44 241 ARG A N 1
ATOM 1911 C CA . ARG A 1 241 ? -23 14.008 -10.508 1 98.44 241 ARG A CA 1
ATOM 1912 C C . ARG A 1 241 ? -24.422 14.398 -10.133 1 98.44 241 ARG A C 1
ATOM 1914 O O . ARG A 1 241 ? -25.375 13.977 -10.797 1 98.44 241 ARG A O 1
ATOM 1921 N N . PRO A 1 242 ? -24.562 15.227 -9.133 1 98.81 242 PRO A N 1
ATOM 1922 C CA . PRO A 1 242 ? -25.906 15.742 -8.875 1 98.81 242 PRO A CA 1
ATOM 1923 C C . PRO A 1 242 ? -26.391 16.703 -9.961 1 98.81 242 PRO A C 1
ATOM 1925 O O . PRO A 1 242 ? -25.578 17.219 -10.742 1 98.81 242 PRO A O 1
ATOM 1928 N N . GLY A 1 243 ? -27.719 16.875 -10.031 1 98.56 243 GLY A N 1
ATOM 1929 C CA . GLY A 1 243 ? -28.25 17.797 -11.016 1 98.56 243 GLY A CA 1
ATOM 1930 C C . GLY A 1 243 ? -29.719 18.141 -10.781 1 98.56 243 GLY A C 1
ATOM 1931 O O . GLY A 1 243 ? -30.328 17.656 -9.828 1 98.56 243 GLY A O 1
ATOM 1932 N N . MET A 1 244 ? -30.172 19.078 -11.625 1 98.5 244 MET A N 1
ATOM 1933 C CA . MET A 1 244 ? -31.547 19.547 -11.57 1 98.5 244 MET A CA 1
ATOM 1934 C C . MET A 1 244 ? -32.062 19.875 -12.969 1 98.5 244 MET A C 1
ATOM 1936 O O . MET A 1 244 ? -31.375 20.531 -13.758 1 98.5 244 MET A O 1
ATOM 1940 N N . TYR A 1 245 ? -33.281 19.391 -13.273 1 98.31 245 TYR A N 1
ATOM 1941 C CA . TYR A 1 245 ? -34.062 19.781 -14.461 1 98.31 245 TYR A CA 1
ATOM 1942 C C . TYR A 1 245 ? -35.188 20.734 -14.086 1 98.31 245 TYR A C 1
ATOM 1944 O O . TYR A 1 245 ? -35.75 20.656 -13 1 98.31 245 TYR A O 1
ATOM 1952 N N . GLY A 1 246 ? -35.5 21.594 -15 1 97.44 246 GLY A N 1
ATOM 1953 C CA . GLY A 1 246 ? -36.656 22.453 -14.852 1 97.44 246 GLY A CA 1
ATOM 1954 C C . GLY A 1 246 ? -37.938 21.844 -15.406 1 97.44 246 GLY A C 1
ATOM 1955 O O . GLY A 1 246 ? -38.781 22.547 -15.945 1 97.44 246 GLY A O 1
ATOM 1956 N N . ARG A 1 247 ? -38.062 20.641 -15.43 1 97.12 247 ARG A N 1
ATOM 1957 C CA . ARG A 1 247 ? -39.25 19.875 -15.836 1 97.12 247 ARG A CA 1
ATOM 1958 C C . ARG A 1 247 ? -39.281 18.531 -15.109 1 97.12 247 ARG A C 1
ATOM 1960 O O . ARG A 1 247 ? -38.281 18.094 -14.539 1 97.12 247 ARG A O 1
ATOM 1967 N N . ALA A 1 248 ? -40.375 17.922 -15.086 1 98.19 248 ALA A N 1
ATOM 1968 C CA . ALA A 1 248 ? -40.562 16.594 -14.508 1 98.19 248 ALA A CA 1
ATOM 1969 C C . ALA A 1 248 ? -40.094 15.5 -15.469 1 98.19 248 ALA A C 1
ATOM 1971 O O . ALA A 1 248 ? -40.625 15.375 -16.578 1 98.19 248 ALA A O 1
ATOM 1972 N N . LEU A 1 249 ? -39.125 14.719 -15.102 1 98.19 249 LEU A N 1
ATOM 1973 C CA . LEU A 1 249 ? -38.625 13.648 -15.961 1 98.19 249 LEU A CA 1
ATOM 1974 C C . LEU A 1 249 ? -39.438 12.383 -15.805 1 98.19 249 LEU A C 1
ATOM 1976 O O . LEU A 1 249 ? -40 12.117 -14.734 1 98.19 249 LEU A O 1
ATOM 1980 N N . SER A 1 250 ? -39.469 11.57 -16.891 1 97.06 250 SER A N 1
ATOM 1981 C CA . SER A 1 250 ? -40.125 10.266 -16.859 1 97.06 250 SER A CA 1
ATOM 1982 C C . SER A 1 250 ? -39.25 9.203 -16.25 1 97.06 250 SER A C 1
ATOM 1984 O O . SER A 1 250 ? -38.031 9.43 -16.062 1 97.06 250 SER A O 1
ATOM 1986 N N . ARG A 1 251 ? -39.875 8.094 -15.961 1 96.69 251 ARG A N 1
ATOM 1987 C CA . ARG A 1 251 ? -39.125 6.957 -15.445 1 96.69 251 ARG A CA 1
ATOM 1988 C C . ARG A 1 251 ? -38.031 6.523 -16.422 1 96.69 251 ARG A C 1
ATOM 1990 O O . ARG A 1 251 ? -36.906 6.207 -16.016 1 96.69 251 ARG A O 1
ATOM 1997 N N . ALA A 1 252 ? -38.312 6.52 -17.656 1 97 252 ALA A N 1
ATOM 1998 C CA . ALA A 1 252 ? -37.344 6.109 -18.688 1 97 252 ALA A CA 1
ATOM 1999 C C . ALA A 1 252 ? -36.156 7.055 -18.734 1 97 252 ALA A C 1
ATOM 2001 O O . ALA A 1 252 ? -35.031 6.613 -18.906 1 97 252 ALA A O 1
ATOM 2002 N N . GLU A 1 253 ? -36.438 8.328 -18.609 1 97.56 253 GLU A N 1
ATOM 2003 C CA . GLU A 1 253 ? -35.344 9.312 -18.594 1 97.56 253 GLU A CA 1
ATOM 2004 C C . GLU A 1 253 ? -34.469 9.141 -17.359 1 97.56 253 GLU A C 1
ATOM 2006 O O . GLU A 1 253 ? -33.25 9.297 -17.438 1 97.56 253 GLU A O 1
ATOM 2011 N N . LEU A 1 254 ? -35.062 8.805 -16.281 1 98.06 254 LEU A N 1
ATOM 2012 C CA . LEU A 1 254 ? -34.312 8.578 -15.047 1 98.06 254 LEU A CA 1
ATOM 2013 C C . LEU A 1 254 ? -33.469 7.332 -15.156 1 98.06 254 LEU A C 1
ATOM 2015 O O . LEU A 1 254 ? -32.312 7.309 -14.664 1 98.06 254 LEU A O 1
ATOM 2019 N N . ASP A 1 255 ? -34 6.293 -15.828 1 97.81 255 ASP A N 1
ATOM 2020 C CA . ASP A 1 255 ? -33.219 5.078 -16.062 1 97.81 255 ASP A CA 1
ATOM 2021 C C . ASP A 1 255 ? -32 5.375 -16.938 1 97.81 255 ASP A C 1
ATOM 2023 O O . ASP A 1 255 ? -30.938 4.785 -16.734 1 97.81 255 ASP A O 1
ATOM 2027 N N . GLU A 1 256 ? -32.156 6.242 -17.859 1 97.19 256 GLU A N 1
ATOM 2028 C CA . GLU A 1 256 ? -31.031 6.637 -18.703 1 97.19 256 GLU A CA 1
ATOM 2029 C C . GLU A 1 256 ? -29.969 7.379 -17.906 1 97.19 256 GLU A C 1
ATOM 2031 O O . GLU A 1 256 ? -28.766 7.137 -18.078 1 97.19 256 GLU A O 1
ATOM 2036 N N . LEU A 1 257 ? -30.391 8.227 -17.031 1 97.25 257 LEU A N 1
ATOM 2037 C CA . LEU A 1 257 ? -29.453 8.93 -16.172 1 97.25 257 LEU A CA 1
ATOM 2038 C C . LEU A 1 257 ? -28.719 7.953 -15.258 1 97.25 257 LEU A C 1
ATOM 2040 O O . LEU A 1 257 ? -27.5 8.055 -15.078 1 97.25 257 LEU A O 1
ATOM 2044 N N . LYS A 1 258 ? -29.469 7.059 -14.719 1 98.12 258 LYS A N 1
ATOM 2045 C CA . LYS A 1 258 ? -28.906 6.055 -13.82 1 98.12 258 LYS A CA 1
ATOM 2046 C C . LYS A 1 258 ? -27.797 5.266 -14.508 1 98.12 258 LYS A C 1
ATOM 2048 O O . LYS A 1 258 ? -26.812 4.906 -13.875 1 98.12 258 LYS A O 1
ATOM 2053 N N . SER A 1 259 ? -27.938 5.031 -15.828 1 97.06 259 SER A N 1
ATOM 2054 C CA . SER A 1 259 ? -27 4.207 -16.578 1 97.06 259 SER A CA 1
ATOM 2055 C C . SER A 1 259 ? -25.719 4.969 -16.875 1 97.06 259 SER A C 1
ATOM 2057 O O . SER A 1 259 ? -24.734 4.383 -17.344 1 97.06 259 SER A O 1
ATOM 2059 N N . GLY A 1 260 ? -25.719 6.23 -16.562 1 95.19 260 GLY A N 1
ATOM 2060 C CA . GLY A 1 260 ? -24.516 7.027 -16.766 1 95.19 260 GLY A CA 1
ATOM 2061 C C . GLY A 1 260 ? -24.5 7.754 -18.094 1 95.19 260 GLY A C 1
ATOM 2062 O O . GLY A 1 260 ? -23.516 8.406 -18.438 1 95.19 260 GLY A O 1
ATOM 2063 N N . LYS A 1 261 ? -25.516 7.66 -18.844 1 93.94 261 LYS A N 1
ATOM 2064 C CA . LYS A 1 261 ? -25.609 8.43 -20.078 1 93.94 261 LYS A CA 1
ATOM 2065 C C . LYS A 1 261 ? -25.578 9.93 -19.797 1 93.94 261 LYS A C 1
ATOM 2067 O O . LYS A 1 261 ? -26.141 10.391 -18.812 1 93.94 261 LYS A O 1
ATOM 2072 N N . PRO A 1 262 ? -24.969 10.664 -20.641 1 93.69 262 PRO A N 1
ATOM 2073 C CA . PRO A 1 262 ? -24.984 12.117 -20.453 1 93.69 262 PRO A CA 1
ATOM 2074 C C . PRO A 1 262 ? -26.406 12.688 -20.422 1 93.69 262 PRO A C 1
ATOM 2076 O O . PRO A 1 262 ? -27.266 12.25 -21.203 1 93.69 262 PRO A O 1
ATOM 2079 N N . PRO A 1 263 ? -26.562 13.578 -19.531 1 95.62 263 PRO A N 1
ATOM 2080 C CA . PRO A 1 263 ? -27.906 14.172 -19.469 1 95.62 263 PRO A CA 1
ATOM 2081 C C . PRO A 1 263 ? -28.281 14.914 -20.75 1 95.62 263 PRO A C 1
ATOM 2083 O O . PRO A 1 263 ? -27.438 15.57 -21.359 1 95.62 263 PRO A O 1
ATOM 2086 N N . SER A 1 264 ? -29.594 14.82 -21.062 1 95 264 SER A N 1
ATOM 2087 C CA . SER A 1 264 ? -30.125 15.625 -22.156 1 95 264 SER A CA 1
ATOM 2088 C C . SER A 1 264 ? -30.109 17.109 -21.812 1 95 264 SER A C 1
ATOM 2090 O O . SER A 1 264 ? -30.266 17.484 -20.641 1 95 264 SER A O 1
ATOM 2092 N N . THR A 1 265 ? -30.031 17.953 -22.797 1 95.06 265 THR A N 1
ATOM 2093 C CA . THR A 1 265 ? -29.938 19.391 -22.562 1 95.06 265 THR A CA 1
ATOM 2094 C C . THR A 1 265 ? -31.344 20 -22.391 1 95.06 265 THR A C 1
ATOM 2096 O O . THR A 1 265 ? -31.484 21.094 -21.859 1 95.06 265 THR A O 1
ATOM 2099 N N . GLU A 1 266 ? -32.281 19.328 -22.844 1 95.69 266 GLU A N 1
ATOM 2100 C CA . GLU A 1 266 ? -33.656 19.875 -22.797 1 95.69 266 GLU A CA 1
ATOM 2101 C C . GLU A 1 266 ? -34.125 20.031 -21.344 1 95.69 266 GLU A C 1
ATOM 2103 O O . GLU A 1 266 ? -34.344 19.047 -20.656 1 95.69 266 GLU A O 1
ATOM 2108 N N . GLY A 1 267 ? -34.281 21.297 -20.906 1 96.31 267 GLY A N 1
ATOM 2109 C CA . GLY A 1 267 ? -34.812 21.609 -19.594 1 96.31 267 GLY A CA 1
ATOM 2110 C C . GLY A 1 267 ? -33.781 21.453 -18.484 1 96.31 267 GLY A C 1
ATOM 2111 O O . GLY A 1 267 ? -34.125 21.484 -17.297 1 96.31 267 GLY A O 1
ATOM 2112 N N . LEU A 1 268 ? -32.531 21.219 -18.875 1 97.81 268 LEU A N 1
ATOM 2113 C CA . LEU A 1 268 ? -31.469 21.047 -17.891 1 97.81 268 LEU A CA 1
ATOM 2114 C C . LEU A 1 268 ? -31.109 22.375 -17.25 1 97.81 268 LEU A C 1
ATOM 2116 O O . LEU A 1 268 ? -30.734 23.328 -17.938 1 97.81 268 LEU A O 1
ATOM 2120 N N . LEU A 1 269 ? -31.281 22.5 -15.992 1 97.5 269 LEU A N 1
ATOM 2121 C CA . LEU A 1 269 ? -30.922 23.719 -15.281 1 97.5 269 LEU A CA 1
ATOM 2122 C C . LEU A 1 269 ? -29.469 23.641 -14.797 1 97.5 269 LEU A C 1
ATOM 2124 O O . LEU A 1 269 ? -28.719 24.609 -14.922 1 97.5 269 LEU A O 1
ATOM 2128 N N . ALA A 1 270 ? -29.109 22.453 -14.211 1 98.25 270 ALA A N 1
ATOM 2129 C CA . ALA A 1 270 ? -27.734 22.266 -13.727 1 98.25 270 ALA A CA 1
ATOM 2130 C C . ALA A 1 270 ? -27.344 20.797 -13.758 1 98.25 270 ALA A C 1
ATOM 2132 O O . ALA A 1 270 ? -28.188 19.922 -13.531 1 98.25 270 ALA A O 1
ATOM 2133 N N . HIS A 1 271 ? -26.203 20.531 -14.164 1 98.5 271 HIS A N 1
ATOM 2134 C CA . HIS A 1 271 ? -25.531 19.25 -14 1 98.5 271 HIS A CA 1
ATOM 2135 C C . HIS A 1 271 ? -24.125 19.438 -13.453 1 98.5 271 HIS A C 1
ATOM 2137 O O . HIS A 1 271 ? -23.203 19.828 -14.195 1 98.5 271 HIS A O 1
ATOM 2143 N N . TRP A 1 272 ? -23.969 19.219 -12.211 1 98.69 272 TRP A N 1
ATOM 2144 C CA . TRP A 1 272 ? -22.656 19.375 -11.602 1 98.69 272 TRP A CA 1
ATOM 2145 C C . TRP A 1 272 ? -21.797 18.141 -11.852 1 98.69 272 TRP A C 1
ATOM 2147 O O . TRP A 1 272 ? -21.906 17.141 -11.141 1 98.69 272 TRP A O 1
ATOM 2157 N N . ASP A 1 273 ? -20.938 18.234 -12.844 1 98.5 273 ASP A N 1
ATOM 2158 C CA . ASP A 1 273 ? -19.984 17.172 -13.148 1 98.5 273 ASP A CA 1
ATOM 2159 C C . ASP A 1 273 ? -18.828 17.156 -12.148 1 98.5 273 ASP A C 1
ATOM 2161 O O . ASP A 1 273 ? -17.844 17.859 -12.328 1 98.5 273 ASP A O 1
ATOM 2165 N N . THR A 1 274 ? -18.891 16.234 -11.242 1 98.56 274 THR A N 1
ATOM 2166 C CA . THR A 1 274 ? -17.922 16.172 -10.156 1 98.56 274 THR A CA 1
ATOM 2167 C C . THR A 1 274 ? -16.562 15.672 -10.672 1 98.56 274 THR A C 1
ATOM 2169 O O . THR A 1 274 ? -15.578 15.703 -9.938 1 98.56 274 THR A O 1
ATOM 2172 N N . THR A 1 275 ? -16.453 15.266 -11.914 1 98.25 275 THR A N 1
ATOM 2173 C CA . THR A 1 275 ? -15.195 14.773 -12.477 1 98.25 275 THR A CA 1
ATOM 2174 C C . THR A 1 275 ? -14.523 15.852 -13.328 1 98.25 275 THR A C 1
ATOM 2176 O O . THR A 1 275 ? -13.391 15.672 -13.781 1 98.25 275 THR A O 1
ATOM 2179 N N . ALA A 1 276 ? -15.203 16.953 -13.555 1 98.12 276 ALA A N 1
ATOM 2180 C CA . ALA A 1 276 ? -14.625 18.031 -14.336 1 98.12 276 ALA A CA 1
ATOM 2181 C C . ALA A 1 276 ? -13.531 18.75 -13.547 1 98.12 276 ALA A C 1
ATOM 2183 O O . ALA A 1 276 ? -13.703 19.031 -12.359 1 98.12 276 ALA A O 1
ATOM 2184 N N . GLY A 1 277 ? -12.422 19.016 -14.227 1 97.62 277 GLY A N 1
ATOM 2185 C CA . GLY A 1 277 ? -11.383 19.844 -13.625 1 97.62 277 GLY A CA 1
ATOM 2186 C C . GLY A 1 277 ? -10.211 19.031 -13.102 1 97.62 277 GLY A C 1
ATOM 2187 O O . GLY A 1 277 ? -9.195 19.594 -12.688 1 97.62 277 GLY A O 1
ATOM 2188 N N . TYR A 1 278 ? -10.242 17.719 -13.109 1 98 278 TYR A N 1
ATOM 2189 C CA . TYR A 1 278 ? -9.102 16.891 -12.703 1 98 278 TYR A CA 1
ATOM 2190 C C . TYR A 1 278 ? -7.91 17.125 -13.625 1 98 278 TYR A C 1
ATOM 2192 O O . TYR A 1 278 ? -8.07 17.266 -14.836 1 98 278 TYR A O 1
ATOM 2200 N N . THR A 1 279 ? -6.789 17.203 -13.039 1 96.5 279 THR A N 1
ATOM 2201 C CA . THR A 1 279 ? -5.516 17.203 -13.758 1 96.5 279 THR A CA 1
ATOM 2202 C C . THR A 1 279 ? -4.516 16.266 -13.094 1 96.5 279 THR A C 1
ATOM 2204 O O . THR A 1 279 ? -4.801 15.688 -12.039 1 96.5 279 THR A O 1
ATOM 2207 N N . ASP A 1 280 ? -3.35 16.094 -13.656 1 94.94 280 ASP A N 1
ATOM 2208 C CA . ASP A 1 280 ? -2.271 15.32 -13.047 1 94.94 280 ASP A CA 1
ATOM 2209 C C . ASP A 1 280 ? -1.828 15.938 -11.727 1 94.94 280 ASP A C 1
ATOM 2211 O O . ASP A 1 280 ? -1.16 15.281 -10.922 1 94.94 280 ASP A O 1
ATOM 2215 N N . ASN A 1 281 ? -2.258 17.188 -11.508 1 95.81 281 ASN A N 1
ATOM 2216 C CA . ASN A 1 281 ? -1.82 17.906 -10.312 1 95.81 281 ASN A CA 1
ATOM 2217 C C . ASN A 1 281 ? -2.953 18.047 -9.305 1 95.81 281 ASN A C 1
ATOM 2219 O O . ASN A 1 281 ? -2.906 18.922 -8.438 1 95.81 281 ASN A O 1
ATOM 2223 N N . GLY A 1 282 ? -3.975 17.219 -9.492 1 96.94 282 GLY A N 1
ATOM 2224 C CA . GLY A 1 282 ? -5.023 17.156 -8.492 1 96.94 282 GLY A CA 1
ATOM 2225 C C . GLY A 1 282 ? -6.312 17.828 -8.938 1 96.94 282 GLY A C 1
ATOM 2226 O O . GLY A 1 282 ? -6.621 17.844 -10.133 1 96.94 282 GLY A O 1
ATOM 2227 N N . ILE A 1 283 ? -7.148 18.172 -7.969 1 97.69 283 ILE A N 1
ATOM 2228 C CA . ILE A 1 283 ? -8.469 18.75 -8.211 1 97.69 283 ILE A CA 1
ATOM 2229 C C . ILE A 1 283 ? -8.789 19.781 -7.125 1 97.69 283 ILE A C 1
ATOM 2231 O O . ILE A 1 283 ? -8.422 19.594 -5.961 1 97.69 283 ILE A O 1
ATOM 2235 N N . GLY A 1 284 ? -9.398 20.875 -7.469 1 95.06 284 GLY A N 1
ATOM 2236 C CA . GLY A 1 284 ? -9.766 21.938 -6.543 1 95.06 284 GLY A CA 1
ATOM 2237 C C . GLY A 1 284 ? -11.133 21.734 -5.914 1 95.06 284 GLY A C 1
ATOM 2238 O O . GLY A 1 284 ? -11.703 20.641 -5.992 1 95.06 284 GLY A O 1
ATOM 2239 N N . ASP A 1 285 ? -11.695 22.766 -5.289 1 95.25 285 ASP A N 1
ATOM 2240 C CA . ASP A 1 285 ? -12.922 22.688 -4.5 1 95.25 285 ASP A CA 1
ATOM 2241 C C . ASP A 1 285 ? -14.141 23.062 -5.34 1 95.25 285 ASP A C 1
ATOM 2243 O O . ASP A 1 285 ? -15.281 22.938 -4.883 1 95.25 285 ASP A O 1
ATOM 2247 N N . THR A 1 286 ? -13.898 23.516 -6.551 1 97.75 286 THR A N 1
ATOM 2248 C CA . THR A 1 286 ? -15.016 23.906 -7.402 1 97.75 286 THR A CA 1
ATOM 2249 C C . THR A 1 286 ? -15.609 22.688 -8.109 1 97.75 286 THR A C 1
ATOM 2251 O O . THR A 1 286 ? -14.875 21.891 -8.711 1 97.75 286 THR A O 1
ATOM 2254 N N . VAL A 1 287 ? -16.844 22.547 -7.93 1 98.62 287 VAL A N 1
ATOM 2255 C CA . VAL A 1 287 ? -17.578 21.547 -8.711 1 98.62 287 VAL A CA 1
ATOM 2256 C C . VAL A 1 287 ? -18.281 22.219 -9.875 1 98.62 287 VAL A C 1
ATOM 2258 O O . VAL A 1 287 ? -19.172 23.047 -9.664 1 98.62 287 VAL A O 1
ATOM 2261 N N . VAL A 1 288 ? -18.016 21.844 -11.086 1 98.5 288 VAL A N 1
ATOM 2262 C CA . VAL A 1 288 ? -18.344 22.594 -12.289 1 98.5 288 VAL A CA 1
ATOM 2263 C C . VAL A 1 288 ? -19.734 22.219 -12.773 1 98.5 288 VAL A C 1
ATOM 2265 O O . VAL A 1 288 ? -20.062 21.031 -12.891 1 98.5 288 VAL A O 1
ATOM 2268 N N . ASP A 1 289 ? -20.562 23.156 -12.953 1 98.56 289 ASP A N 1
ATOM 2269 C CA . ASP A 1 289 ? -21.812 22.984 -13.688 1 98.56 289 ASP A CA 1
ATOM 2270 C C . ASP A 1 289 ? -21.547 22.969 -15.195 1 98.56 289 ASP A C 1
ATOM 2272 O O . ASP A 1 289 ? -21.078 23.953 -15.758 1 98.56 289 ASP A O 1
ATOM 2276 N N . VAL A 1 290 ? -21.969 21.875 -15.812 1 97.69 290 VAL A N 1
ATOM 2277 C CA . VAL A 1 290 ? -21.672 21.766 -17.234 1 97.69 290 VAL A CA 1
ATOM 2278 C C . VAL A 1 290 ? -22.938 21.984 -18.062 1 97.69 290 VAL A C 1
ATOM 2280 O O . VAL A 1 290 ? -22.984 21.672 -19.25 1 97.69 290 VAL A O 1
ATOM 2283 N N . SER A 1 291 ? -23.984 22.531 -17.469 1 96.81 291 SER A N 1
ATOM 2284 C CA . SER A 1 291 ? -25.25 22.766 -18.156 1 96.81 291 SER A CA 1
ATOM 2285 C C . SER A 1 291 ? -25.156 23.984 -19.078 1 96.81 291 SER A C 1
ATOM 2287 O O . SER A 1 291 ? -25.984 24.156 -19.969 1 96.81 291 SER A O 1
ATOM 2289 N N . GLY A 1 292 ? -24.188 24.859 -18.938 1 95.81 292 GLY A N 1
ATOM 2290 C CA . GLY A 1 292 ? -24.062 26.109 -19.656 1 95.81 292 GLY A CA 1
ATOM 2291 C C . GLY A 1 292 ? -24.625 27.297 -18.906 1 95.81 292 GLY A C 1
ATOM 2292 O O . GLY A 1 292 ? -24.453 28.453 -19.312 1 95.81 292 GLY A O 1
ATOM 2293 N N . ASN A 1 293 ? -25.219 27.094 -17.688 1 96.81 293 ASN A N 1
ATOM 2294 C CA . ASN A 1 293 ? -25.844 28.172 -16.938 1 96.81 293 ASN A CA 1
ATOM 2295 C C . ASN A 1 293 ? -24.891 28.766 -15.906 1 96.81 293 ASN A C 1
ATOM 2297 O O . ASN A 1 293 ? -25.234 29.734 -15.219 1 96.81 293 ASN A O 1
ATOM 2301 N N . GLY A 1 294 ? -23.672 28.172 -15.75 1 96.75 294 GLY A N 1
ATOM 2302 C CA . GLY A 1 294 ? -22.641 28.734 -14.891 1 96.75 294 GLY A CA 1
ATOM 2303 C C . GLY A 1 294 ? -22.953 28.609 -13.414 1 96.75 294 GLY A C 1
ATOM 2304 O O . GLY A 1 294 ? -22.484 29.406 -12.602 1 96.75 294 GLY A O 1
ATOM 2305 N N . LEU A 1 295 ? -23.734 27.672 -12.977 1 98.19 295 LEU A N 1
ATOM 2306 C CA . LEU A 1 295 ? -24.141 27.453 -11.594 1 98.19 295 LEU A CA 1
ATOM 2307 C C . LEU A 1 295 ? -23.125 26.594 -10.852 1 98.19 295 LEU A C 1
ATOM 2309 O O . LEU A 1 295 ? -23.484 25.594 -10.242 1 98.19 295 LEU A O 1
ATOM 2313 N N . HIS A 1 296 ? -21.828 27.078 -10.883 1 98.62 296 HIS A N 1
ATOM 2314 C CA . HIS A 1 296 ? -20.766 26.312 -10.227 1 98.62 296 HIS A CA 1
ATOM 2315 C C . HIS A 1 296 ? -20.969 26.266 -8.719 1 98.62 296 HIS A C 1
ATOM 2317 O O . HIS A 1 296 ? -21.547 27.188 -8.133 1 98.62 296 HIS A O 1
ATOM 2323 N N . ALA A 1 297 ? -20.609 25.141 -8.156 1 98.62 297 ALA A N 1
ATOM 2324 C CA . ALA A 1 297 ? -20.703 24.969 -6.711 1 98.62 297 ALA A CA 1
ATOM 2325 C C . ALA A 1 297 ? -19.328 25.016 -6.062 1 98.62 297 ALA A C 1
ATOM 2327 O O . ALA A 1 297 ? -18.328 24.609 -6.668 1 98.62 297 ALA A O 1
ATOM 2328 N N . HIS A 1 298 ? -19.281 25.531 -4.875 1 97.81 298 HIS A N 1
ATOM 2329 C CA . HIS A 1 298 ? -18.031 25.672 -4.152 1 97.81 298 HIS A CA 1
ATOM 2330 C C . HIS A 1 298 ? -18.078 24.953 -2.809 1 97.81 298 HIS A C 1
ATOM 2332 O O . HIS A 1 298 ? -19.078 25.047 -2.084 1 97.81 298 HIS A O 1
ATOM 2338 N N . GLY A 1 299 ? -17 24.25 -2.555 1 97.69 299 GLY A N 1
ATOM 2339 C CA . GLY A 1 299 ? -16.953 23.469 -1.337 1 97.69 299 GLY A CA 1
ATOM 2340 C C . GLY A 1 299 ? -16.594 24.281 -0.108 1 97.69 299 GLY A C 1
ATOM 2341 O O . GLY A 1 299 ? -15.711 25.141 -0.16 1 97.69 299 GLY A O 1
ATOM 2342 N N . TYR A 1 300 ? -17.375 24.078 1.014 1 97.69 300 TYR A N 1
ATOM 2343 C CA . TYR A 1 300 ? -17.094 24.609 2.34 1 97.69 300 TYR A CA 1
ATOM 2344 C C . TYR A 1 300 ? -16.531 23.547 3.262 1 97.69 300 TYR A C 1
ATOM 2346 O O . TYR A 1 300 ? -17.031 22.422 3.293 1 97.69 300 TYR A O 1
ATOM 2354 N N . ASN A 1 301 ? -15.461 23.828 4 1 97.38 301 ASN A N 1
ATOM 2355 C CA . ASN A 1 301 ? -14.758 22.906 4.887 1 97.38 301 ASN A CA 1
ATOM 2356 C C . ASN A 1 301 ? -14.172 21.719 4.113 1 97.38 301 ASN A C 1
ATOM 2358 O O . ASN A 1 301 ? -14.164 20.594 4.609 1 97.38 301 ASN A O 1
ATOM 2362 N N . ARG A 1 302 ? -13.867 21.953 2.953 1 96.5 302 ARG A N 1
ATOM 2363 C CA . ARG A 1 302 ? -13.047 21.109 2.096 1 96.5 302 ARG A CA 1
ATOM 2364 C C . ARG A 1 302 ? -13.672 19.719 1.943 1 96.5 302 ARG A C 1
ATOM 2366 O O . ARG A 1 302 ? -13.062 18.719 2.318 1 96.5 302 ARG A O 1
ATOM 2373 N N . PRO A 1 303 ? -14.898 19.609 1.251 1 98.31 303 PRO A N 1
ATOM 2374 C CA . PRO A 1 303 ? -15.352 18.266 0.886 1 98.31 303 PRO A CA 1
ATOM 2375 C C . PRO A 1 303 ? -14.258 17.453 0.205 1 98.31 303 PRO A C 1
ATOM 2377 O O . PRO A 1 303 ? -13.516 17.969 -0.629 1 98.31 303 PRO A O 1
ATOM 2380 N N . VAL A 1 304 ? -14.078 16.234 0.611 1 98.62 304 VAL A N 1
ATOM 2381 C CA . VAL A 1 304 ? -12.953 15.422 0.145 1 98.62 304 VAL A CA 1
ATOM 2382 C C . VAL A 1 304 ? -13.211 14.961 -1.287 1 98.62 304 VAL A C 1
ATOM 2384 O O . VAL A 1 304 ? -14.25 14.367 -1.575 1 98.62 304 VAL A O 1
ATOM 2387 N N . ARG A 1 305 ? -12.344 15.289 -2.141 1 98.38 305 ARG A N 1
ATOM 2388 C CA . ARG A 1 305 ? -12.391 14.852 -3.531 1 98.38 305 ARG A CA 1
ATOM 2389 C C . ARG A 1 305 ? -11.273 13.859 -3.828 1 98.38 305 ARG A C 1
ATOM 2391 O O . ARG A 1 305 ? -10.625 13.352 -2.912 1 98.38 305 ARG A O 1
ATOM 2398 N N . GLY A 1 306 ? -11.102 13.469 -5.129 1 97.75 306 GLY A N 1
ATOM 2399 C CA . GLY A 1 306 ? -10.195 12.367 -5.434 1 97.75 306 GLY A CA 1
ATOM 2400 C C . GLY A 1 306 ? -10.68 11.031 -4.91 1 97.75 306 GLY A C 1
ATOM 2401 O O . GLY A 1 306 ? -9.883 10.125 -4.676 1 97.75 306 GLY A O 1
ATOM 2402 N N . GLN A 1 307 ? -11.961 10.906 -4.59 1 98.38 307 GLN A N 1
ATOM 2403 C CA . GLN A 1 307 ? -12.602 9.688 -4.102 1 98.38 307 GLN A CA 1
ATOM 2404 C C . GLN A 1 307 ? -13.289 8.93 -5.234 1 98.38 307 GLN A C 1
ATOM 2406 O O . GLN A 1 307 ? -13.711 9.539 -6.223 1 98.38 307 GLN A O 1
ATOM 2411 N N . THR A 1 308 ? -13.398 7.637 -5.098 1 98.62 308 THR A N 1
ATOM 2412 C CA . THR A 1 308 ? -14.031 6.801 -6.117 1 98.62 308 THR A CA 1
ATOM 2413 C C . THR A 1 308 ? -15.5 7.176 -6.289 1 98.62 308 THR A C 1
ATOM 2415 O O . THR A 1 308 ? -16.156 7.582 -5.332 1 98.62 308 THR A O 1
ATOM 2418 N N . GLY A 1 309 ? -15.984 7.074 -7.5 1 98.75 309 GLY A N 1
ATOM 2419 C CA . GLY A 1 309 ? -17.375 7.344 -7.82 1 98.75 309 GLY A CA 1
ATOM 2420 C C . GLY A 1 309 ? -18.203 6.086 -7.973 1 98.75 309 GLY A C 1
ATOM 2421 O O . GLY A 1 309 ? -17.75 4.984 -7.664 1 98.75 309 GLY A O 1
ATOM 2422 N N . TRP A 1 310 ? -19.438 6.312 -8.383 1 98.62 310 TRP A N 1
ATOM 2423 C CA . TRP A 1 310 ? -20.422 5.234 -8.516 1 98.62 310 TRP A CA 1
ATOM 2424 C C . TRP A 1 310 ? -19.953 4.211 -9.547 1 98.62 310 TRP A C 1
ATOM 2426 O O . TRP A 1 310 ? -20.312 3.031 -9.461 1 98.62 310 TRP A O 1
ATOM 2436 N N . ASN A 1 311 ? -19.156 4.664 -10.516 1 98.44 311 ASN A N 1
ATOM 2437 C CA . ASN A 1 311 ? -18.781 3.83 -11.648 1 98.44 311 ASN A CA 1
ATOM 2438 C C . ASN A 1 311 ? -17.359 3.285 -11.5 1 98.44 311 ASN A C 1
ATOM 2440 O O . ASN A 1 311 ? -16.75 2.842 -12.477 1 98.44 311 ASN A O 1
ATOM 2444 N N . TRP A 1 312 ? -16.75 3.424 -10.312 1 98.06 312 TRP A N 1
ATOM 2445 C CA . TRP A 1 312 ? -15.414 2.875 -10.102 1 98.06 312 TRP A CA 1
ATOM 2446 C C . TRP A 1 312 ? -15.414 1.356 -10.242 1 98.06 312 TRP A C 1
ATOM 2448 O O . TRP A 1 312 ? -16.281 0.681 -9.672 1 98.06 312 TRP A O 1
ATOM 2458 N N . SER A 1 313 ? -14.469 0.833 -11 1 94 313 SER A N 1
ATOM 2459 C CA . SER A 1 313 ? -14.484 -0.592 -11.312 1 94 313 SER A CA 1
ATOM 2460 C C . SER A 1 313 ? -13.227 -1.282 -10.797 1 94 313 SER A C 1
ATOM 2462 O O . SER A 1 313 ? -12.883 -2.377 -11.25 1 94 313 SER A O 1
ATOM 2464 N N . GLY A 1 314 ? -12.438 -0.705 -9.953 1 95.19 314 GLY A N 1
ATOM 2465 C CA . GLY A 1 314 ? -11.297 -1.342 -9.312 1 95.19 314 GLY A CA 1
ATOM 2466 C C . GLY A 1 314 ? -10.031 -1.274 -10.148 1 95.19 314 GLY A C 1
ATOM 2467 O O . GLY A 1 314 ? -8.93 -1.192 -9.609 1 95.19 314 GLY A O 1
ATOM 2468 N N . ARG A 1 315 ? -10.133 -1.192 -11.484 1 94.94 315 ARG A N 1
ATOM 2469 C CA . ARG A 1 315 ? -9.016 -1.283 -12.422 1 94.94 315 ARG A CA 1
ATOM 2470 C C . ARG A 1 315 ? -8.109 -0.057 -12.312 1 94.94 315 ARG A C 1
ATOM 2472 O O . ARG A 1 315 ? -6.887 -0.183 -12.273 1 94.94 315 ARG A O 1
ATOM 2479 N N . ASN A 1 316 ? -8.695 1.088 -12.336 1 96.56 316 ASN A N 1
ATOM 2480 C CA . ASN A 1 316 ? -7.969 2.352 -12.273 1 96.56 316 ASN A CA 1
ATOM 2481 C C . ASN A 1 316 ? -7.887 2.879 -10.844 1 96.56 316 ASN A C 1
ATOM 2483 O O . ASN A 1 316 ? -8.797 3.568 -10.383 1 96.56 316 ASN A O 1
ATOM 2487 N N . ASP A 1 317 ? -6.789 2.66 -10.156 1 95.88 317 ASP A N 1
ATOM 2488 C CA . ASP A 1 317 ? -6.691 2.947 -8.727 1 95.88 317 ASP A CA 1
ATOM 2489 C C . ASP A 1 317 ? -6.145 4.352 -8.484 1 95.88 317 ASP A C 1
ATOM 2491 O O . ASP A 1 317 ? -5.633 4.648 -7.402 1 95.88 317 ASP A O 1
ATOM 2495 N N . SER A 1 318 ? -6.156 5.223 -9.508 1 96.12 318 SER A N 1
ATOM 2496 C CA . SER A 1 318 ? -5.766 6.625 -9.445 1 96.12 318 SER A CA 1
ATOM 2497 C C . SER A 1 318 ? -6.66 7.492 -10.32 1 96.12 318 SER A C 1
ATOM 2499 O O . SER A 1 318 ? -6.984 7.113 -11.453 1 96.12 318 SER A O 1
ATOM 2501 N N . PHE A 1 319 ? -7.043 8.648 -9.828 1 98 319 PHE A N 1
ATOM 2502 C CA . PHE A 1 319 ? -7.855 9.531 -10.656 1 98 319 PHE A CA 1
ATOM 2503 C C . PHE A 1 319 ? -7.059 10.047 -11.852 1 98 319 PHE A C 1
ATOM 2505 O O . PHE A 1 319 ? -7.633 10.523 -12.828 1 98 319 PHE A O 1
ATOM 2512 N N . ARG A 1 320 ? -5.719 9.961 -11.844 1 97.06 320 ARG A N 1
ATOM 2513 C CA . ARG A 1 320 ? -4.883 10.367 -12.969 1 97.06 320 ARG A CA 1
ATOM 2514 C C . ARG A 1 320 ? -5.059 9.414 -14.148 1 97.06 320 ARG A C 1
ATOM 2516 O O . ARG A 1 320 ? -4.875 9.805 -15.305 1 97.06 320 ARG A O 1
ATOM 2523 N N . LEU A 1 321 ? -5.406 8.125 -13.875 1 97 321 LEU A N 1
ATOM 2524 C CA . LEU A 1 321 ? -5.609 7.113 -14.914 1 97 321 LEU A CA 1
ATOM 2525 C C . LEU A 1 321 ? -7.016 7.211 -15.5 1 97 321 LEU A C 1
ATOM 2527 O O . LEU A 1 321 ? -7.215 6.957 -16.688 1 97 321 LEU A O 1
ATOM 2531 N N . ALA A 1 322 ? -7.996 7.523 -14.602 1 97.62 322 ALA A N 1
ATOM 2532 C CA . ALA A 1 322 ? -9.398 7.562 -15.016 1 97.62 322 ALA A CA 1
ATOM 2533 C C . ALA A 1 322 ? -10.18 8.578 -14.195 1 97.62 322 ALA A C 1
ATOM 2535 O O . ALA A 1 322 ? -11.023 8.211 -13.375 1 97.62 322 ALA A O 1
ATOM 2536 N N . PRO A 1 323 ? -10.039 9.859 -14.5 1 97.88 323 PRO A N 1
ATOM 2537 C CA . PRO A 1 323 ? -10.742 10.875 -13.719 1 97.88 323 PRO A CA 1
ATOM 2538 C C . PRO A 1 323 ? -12.25 10.672 -13.711 1 97.88 323 PRO A C 1
ATOM 2540 O O . PRO A 1 323 ? -12.922 11 -12.719 1 97.88 323 PRO A O 1
ATOM 2543 N N . GLN A 1 324 ? -12.859 10.078 -14.734 1 97.75 324 GLN A N 1
ATOM 2544 C CA . GLN A 1 324 ? -14.305 9.914 -14.859 1 97.75 324 GLN A CA 1
ATOM 2545 C C . GLN A 1 324 ? -14.836 8.922 -13.828 1 97.75 324 GLN A C 1
ATOM 2547 O O . GLN A 1 324 ? -16.047 8.867 -13.57 1 97.75 324 GLN A O 1
ATOM 2552 N N . GLU A 1 325 ? -13.984 8.133 -13.188 1 98.38 325 GLU A N 1
ATOM 2553 C CA . GLU A 1 325 ? -14.398 7.168 -12.172 1 98.38 325 GLU A CA 1
ATOM 2554 C C . GLU A 1 325 ? -14.25 7.746 -10.766 1 98.38 325 GLU A C 1
ATOM 2556 O O . GLU A 1 325 ? -14.523 7.062 -9.781 1 98.38 325 GLU A O 1
ATOM 2561 N N . TYR A 1 326 ? -13.844 8.969 -10.672 1 98.69 326 TYR A N 1
ATOM 2562 C CA . TYR A 1 326 ? -13.562 9.578 -9.375 1 98.69 326 TYR A CA 1
ATOM 2563 C C . TYR A 1 326 ? -14.445 10.797 -9.141 1 98.69 326 TYR A C 1
ATOM 2565 O O . TYR A 1 326 ? -13.961 11.852 -8.727 1 98.69 326 TYR A O 1
ATOM 2573 N N . GLY A 1 327 ? -15.703 10.586 -9.383 1 98.69 327 GLY A N 1
ATOM 2574 C CA . GLY A 1 327 ? -16.656 11.664 -9.211 1 98.69 327 GLY A CA 1
ATOM 2575 C C . GLY A 1 327 ? -17.203 11.766 -7.797 1 98.69 327 GLY A C 1
ATOM 2576 O O . GLY A 1 327 ? -17.938 12.703 -7.477 1 98.69 327 GLY A O 1
ATOM 2577 N N . GLY A 1 328 ? -16.812 10.891 -6.891 1 98.75 328 GLY A N 1
ATOM 2578 C CA . GLY A 1 328 ? -17.328 10.938 -5.531 1 98.75 328 GLY A CA 1
ATOM 2579 C C . GLY A 1 328 ? -16.797 12.109 -4.73 1 98.75 328 GLY A C 1
ATOM 2580 O O . GLY A 1 328 ? -15.602 12.18 -4.449 1 98.75 328 GLY A O 1
ATOM 2581 N N . VAL A 1 329 ? -17.641 13.047 -4.414 1 98.88 329 VAL A N 1
ATOM 2582 C CA . VAL A 1 329 ? -17.312 14.078 -3.436 1 98.88 329 VAL A CA 1
ATOM 2583 C C . VAL A 1 329 ? -17.797 13.648 -2.051 1 98.88 329 VAL A C 1
ATOM 2585 O O . VAL A 1 329 ? -18.984 13.383 -1.852 1 98.88 329 VAL A O 1
ATOM 2588 N N . GLU A 1 330 ? -16.938 13.57 -1.119 1 98.81 330 GLU A N 1
ATOM 2589 C CA . GLU A 1 330 ? -17.281 13.016 0.187 1 98.81 330 GLU A CA 1
ATOM 2590 C C . GLU A 1 330 ? -17.469 14.125 1.223 1 98.81 330 GLU A C 1
ATOM 2592 O O . GLU A 1 330 ? -16.641 15.016 1.351 1 98.81 330 GLU A O 1
ATOM 2597 N N . PHE A 1 331 ? -18.562 14.008 1.946 1 98.81 331 PHE A N 1
ATOM 2598 C CA . PHE A 1 331 ? -18.969 15.008 2.932 1 98.81 331 PHE A CA 1
ATOM 2599 C C . PHE A 1 331 ? -19.016 14.398 4.328 1 98.81 331 PHE A C 1
ATOM 2601 O O . PHE A 1 331 ? -19.344 13.219 4.488 1 98.81 331 PHE A O 1
ATOM 2608 N N . HIS A 1 332 ? -18.703 15.211 5.301 1 98.19 332 HIS A N 1
ATOM 2609 C CA . HIS A 1 332 ? -18.75 14.812 6.703 1 98.19 332 HIS A CA 1
ATOM 2610 C C . HIS A 1 332 ? -19.406 15.891 7.562 1 98.19 332 HIS A C 1
ATOM 2612 O O . HIS A 1 332 ? -19.031 17.062 7.488 1 98.19 332 HIS A O 1
ATOM 2618 N N . ALA A 1 333 ? -20.25 15.5 8.422 1 97.25 333 ALA A N 1
ATOM 2619 C CA . ALA A 1 333 ? -21.062 16.422 9.227 1 97.25 333 ALA A CA 1
ATOM 2620 C C . ALA A 1 333 ? -20.203 17.109 10.281 1 97.25 333 ALA A C 1
ATOM 2622 O O . ALA A 1 333 ? -20.594 18.172 10.805 1 97.25 333 ALA A O 1
ATOM 2623 N N . ASP A 1 334 ? -19.078 16.578 10.57 1 95.75 334 ASP A N 1
ATOM 2624 C CA . ASP A 1 334 ? -18.234 17.141 11.617 1 95.75 334 ASP A CA 1
ATOM 2625 C C . ASP A 1 334 ? -16.891 17.594 11.039 1 95.75 334 ASP A C 1
ATOM 2627 O O . ASP A 1 334 ? -15.891 17.672 11.766 1 95.75 334 ASP A O 1
ATOM 2631 N N . ALA A 1 335 ? -16.859 17.891 9.789 1 96.88 335 ALA A N 1
ATOM 2632 C CA . ALA A 1 335 ? -15.664 18.453 9.164 1 96.88 335 ALA A CA 1
ATOM 2633 C C . ALA A 1 335 ? -15.492 19.922 9.539 1 96.88 335 ALA A C 1
ATOM 2635 O O . ALA A 1 335 ? -16.469 20.672 9.617 1 96.88 335 ALA A O 1
ATOM 2636 N N . MET A 1 336 ? -14.281 20.297 9.773 1 96.69 336 MET A N 1
ATOM 2637 C CA . MET A 1 336 ? -13.938 21.688 10.078 1 96.69 336 MET A CA 1
ATOM 2638 C C . MET A 1 336 ? -12.523 22.016 9.609 1 96.69 336 MET A C 1
ATOM 2640 O O . MET A 1 336 ? -11.57 21.328 9.984 1 96.69 336 MET A O 1
ATOM 2644 N N . ILE A 1 337 ? -12.406 23.078 8.773 1 96.56 337 ILE A N 1
ATOM 2645 C CA . ILE A 1 337 ? -11.102 23.453 8.227 1 96.56 337 ILE A CA 1
ATOM 2646 C C . ILE A 1 337 ? -10.742 24.875 8.664 1 96.56 337 ILE A C 1
ATOM 2648 O O . ILE A 1 337 ? -9.578 25.172 8.93 1 96.56 337 ILE A O 1
ATOM 2652 N N . ASP A 1 338 ? -11.719 25.75 8.719 1 97 338 ASP A N 1
ATOM 2653 C CA . ASP A 1 338 ? -11.531 27.156 9.023 1 97 338 ASP A CA 1
ATOM 2654 C C . ASP A 1 338 ? -12.68 27.688 9.875 1 97 338 ASP A C 1
ATOM 2656 O O . ASP A 1 338 ? -13.852 27.547 9.516 1 97 338 ASP A O 1
ATOM 2660 N N . CYS A 1 339 ? -12.297 28.359 10.969 1 96.94 339 CYS A N 1
ATOM 2661 C CA . CYS A 1 339 ? -13.336 28.938 11.82 1 96.94 339 CYS A CA 1
ATOM 2662 C C . CYS A 1 339 ? -13.992 30.141 11.141 1 96.94 339 CYS A C 1
ATOM 2664 O O . CYS A 1 339 ? -15.148 30.453 11.43 1 96.94 339 CYS A O 1
ATOM 2666 N N . ASN A 1 340 ? -13.281 30.797 10.32 1 96.81 340 ASN A N 1
ATOM 2667 C CA . ASN A 1 340 ? -13.742 31.969 9.586 1 96.81 340 ASN A CA 1
ATOM 2668 C C . ASN A 1 340 ? -14.25 33.062 10.539 1 96.81 340 ASN A C 1
ATOM 2670 O O . ASN A 1 340 ? -15.281 33.656 10.281 1 96.81 340 ASN A O 1
ATOM 2674 N N . TRP A 1 341 ? -13.562 33.219 11.633 1 97.69 341 TRP A N 1
ATOM 2675 C CA . TRP A 1 341 ? -13.898 34.281 12.586 1 97.69 341 TRP A CA 1
ATOM 2676 C C . TRP A 1 341 ? -13.492 35.625 12.039 1 97.69 341 TRP A C 1
ATOM 2678 O O . TRP A 1 341 ? -12.539 35.75 11.266 1 97.69 341 TRP A O 1
ATOM 2688 N N . LYS A 1 342 ? -14.211 36.594 12.445 1 97.19 342 LYS A N 1
ATOM 2689 C CA . LYS A 1 342 ? -13.82 37.969 12.133 1 97.19 342 LYS A CA 1
ATOM 2690 C C . LYS A 1 342 ? -12.508 38.344 12.82 1 97.19 342 LYS A C 1
ATOM 2692 O O . LYS A 1 342 ? -12.258 37.938 13.945 1 97.19 342 LYS A O 1
ATOM 2697 N N . GLN A 1 343 ? -11.766 39.156 12.156 1 98 343 GLN A N 1
ATOM 2698 C CA . GLN A 1 343 ? -10.5 39.625 12.727 1 98 343 GLN A CA 1
ATOM 2699 C C . GLN A 1 343 ? -10.742 40.5 13.938 1 98 343 GLN A C 1
ATOM 2701 O O . GLN A 1 343 ? -11.516 41.469 13.867 1 98 343 GLN A O 1
ATOM 2706 N N . THR A 1 344 ? -10.102 40.219 15.016 1 98.44 344 THR A N 1
ATOM 2707 C CA . THR A 1 344 ? -10.25 40.938 16.266 1 98.44 344 THR A CA 1
ATOM 2708 C C . THR A 1 344 ? -9.227 42.062 16.359 1 98.44 344 THR A C 1
ATOM 2710 O O . THR A 1 344 ? -9.523 43.156 16.859 1 98.44 344 THR A O 1
ATOM 2713 N N . LYS A 1 345 ? -8.008 41.75 15.984 1 97.94 345 LYS A N 1
ATOM 2714 C CA . LYS A 1 345 ? -6.891 42.688 16.078 1 97.94 345 LYS A CA 1
ATOM 2715 C C . LYS A 1 345 ? -5.855 42.406 14.992 1 97.94 345 LYS A C 1
ATOM 2717 O O . LYS A 1 345 ? -5.777 41.312 14.461 1 97.94 345 LYS A O 1
ATOM 2722 N N . THR A 1 346 ? -5.199 43.406 14.578 1 97.62 346 THR A N 1
ATOM 2723 C CA . THR A 1 346 ? -4.055 43.312 13.68 1 97.62 346 THR A CA 1
ATOM 2724 C C . THR A 1 346 ? -2.799 43.875 14.336 1 97.62 346 THR A C 1
ATOM 2726 O O . THR A 1 346 ? -2.873 44.844 15.086 1 97.62 346 THR A O 1
ATOM 2729 N N . MET A 1 347 ? -1.707 43.281 14.055 1 97.69 347 MET A N 1
ATOM 2730 C CA . MET A 1 347 ? -0.422 43.75 14.57 1 97.69 347 MET A CA 1
ATOM 2731 C C . MET A 1 347 ? 0.604 43.844 13.453 1 97.69 347 MET A C 1
ATOM 2733 O O . MET A 1 347 ? 0.761 42.938 12.648 1 97.69 347 MET A O 1
ATOM 2737 N N . ARG A 1 348 ? 1.239 44.969 13.375 1 97.62 348 ARG A N 1
ATOM 2738 C CA . ARG A 1 348 ? 2.441 45.094 12.555 1 97.62 348 ARG A CA 1
ATOM 2739 C C . ARG A 1 348 ? 3.676 44.625 13.328 1 97.62 348 ARG A C 1
ATOM 2741 O O . ARG A 1 348 ? 3.975 45.188 14.398 1 97.62 348 ARG A O 1
ATOM 2748 N N . ILE A 1 349 ? 4.352 43.75 12.812 1 98.12 349 ILE A N 1
ATOM 2749 C CA . ILE A 1 349 ? 5.52 43.219 13.508 1 98.12 349 ILE A CA 1
ATOM 2750 C C . ILE A 1 349 ? 6.594 44.312 13.609 1 98.12 349 ILE A C 1
ATOM 2752 O O . ILE A 1 349 ? 7.02 44.844 12.594 1 98.12 349 ILE A O 1
ATOM 2756 N N . PRO A 1 350 ? 7.051 44.562 14.812 1 97.38 350 PRO A N 1
ATOM 2757 C CA . PRO A 1 350 ? 8.07 45.625 14.969 1 97.38 350 PRO A CA 1
ATOM 2758 C C . PRO A 1 350 ? 9.32 45.344 14.133 1 97.38 350 PRO A C 1
ATOM 2760 O O . PRO A 1 350 ? 9.758 44.188 14.023 1 97.38 350 PRO A O 1
ATOM 2763 N N . GLU A 1 351 ? 9.922 46.375 13.641 1 96.06 351 GLU A N 1
ATOM 2764 C CA . GLU A 1 351 ? 11.055 46.281 12.727 1 96.06 351 GLU A CA 1
ATOM 2765 C C . GLU A 1 351 ? 12.273 45.688 13.43 1 96.06 351 GLU A C 1
ATOM 2767 O O . GLU A 1 351 ? 13.117 45.062 12.789 1 96.06 351 GLU A O 1
ATOM 2772 N N . ASP A 1 352 ? 12.336 45.844 14.672 1 94.31 352 ASP A N 1
ATOM 2773 C CA . ASP A 1 352 ? 13.523 45.438 15.414 1 94.31 352 ASP A CA 1
ATOM 2774 C C . ASP A 1 352 ? 13.258 44.156 16.203 1 94.31 352 ASP A C 1
ATOM 2776 O O . ASP A 1 352 ? 14.078 43.75 17.031 1 94.31 352 ASP A O 1
ATOM 2780 N N . LEU A 1 353 ? 12.109 43.594 15.977 1 96.69 353 LEU A N 1
ATOM 2781 C CA . LEU A 1 353 ? 11.797 42.375 16.703 1 96.69 353 LEU A CA 1
ATOM 2782 C C . LEU A 1 353 ? 12.719 41.219 16.281 1 96.69 353 LEU A C 1
ATOM 2784 O O . LEU A 1 353 ? 12.82 40.906 15.094 1 96.69 353 LEU A O 1
ATOM 2788 N N . ARG A 1 354 ? 13.336 40.594 17.219 1 96.06 354 ARG A N 1
ATOM 2789 C CA . ARG A 1 354 ? 14.25 39.469 16.969 1 96.06 354 ARG A CA 1
ATOM 2790 C C . ARG A 1 354 ? 13.5 38.25 16.469 1 96.06 354 ARG A C 1
ATOM 2792 O O . ARG A 1 354 ? 12.359 38 16.859 1 96.06 354 ARG A O 1
ATOM 2799 N N . SER A 1 355 ? 14.188 37.531 15.562 1 98.44 355 SER A N 1
ATOM 2800 C CA . SER A 1 355 ? 13.625 36.25 15.164 1 98.44 355 SER A CA 1
ATOM 2801 C C . SER A 1 355 ? 13.398 35.344 16.375 1 98.44 355 SER A C 1
ATOM 2803 O O . SER A 1 355 ? 14.195 35.344 17.312 1 98.44 355 SER A O 1
ATOM 2805 N N . GLY A 1 356 ? 12.273 34.594 16.328 1 98.5 356 GLY A N 1
ATOM 2806 C CA . GLY A 1 356 ? 11.992 33.75 17.469 1 98.5 356 GLY A CA 1
ATOM 2807 C C . GLY A 1 356 ? 10.57 33.219 17.484 1 98.5 356 GLY A C 1
ATOM 2808 O O . GLY A 1 356 ? 9.875 33.25 16.469 1 98.5 356 GLY A O 1
ATOM 2809 N N . VAL A 1 357 ? 10.219 32.594 18.656 1 98.88 357 VAL A N 1
ATOM 2810 C CA . VAL A 1 357 ? 8.891 32.031 18.906 1 98.88 357 VAL A CA 1
ATOM 2811 C C . VAL A 1 357 ? 8.086 33 19.781 1 98.88 357 VAL A C 1
ATOM 2813 O O . VAL A 1 357 ? 8.508 33.312 20.906 1 98.88 357 VAL A O 1
ATOM 2816 N N . TYR A 1 358 ? 6.938 33.375 19.297 1 98.75 358 TYR A N 1
ATOM 2817 C CA . TYR A 1 358 ? 6.168 34.406 19.984 1 98.75 358 TYR A CA 1
ATOM 2818 C C . TYR A 1 358 ? 4.715 33.969 20.156 1 98.75 358 TYR A C 1
ATOM 2820 O O . TYR A 1 358 ? 4.27 33 19.531 1 98.75 358 TYR A O 1
ATOM 2828 N N . ALA A 1 359 ? 4.012 34.656 21.047 1 98.56 359 ALA A N 1
ATOM 2829 C CA . ALA A 1 359 ? 2.564 34.531 21.219 1 98.56 359 ALA A CA 1
ATOM 2830 C C . ALA A 1 359 ? 1.967 35.844 21.734 1 98.56 359 ALA A C 1
ATOM 2832 O O . ALA A 1 359 ? 2.676 36.656 22.297 1 98.56 359 ALA A O 1
ATOM 2833 N N . ILE A 1 360 ? 0.75 36.094 21.406 1 98.44 360 ILE A N 1
ATOM 2834 C CA . ILE A 1 360 ? -0.051 37.031 22.188 1 98.44 360 ILE A CA 1
ATOM 2835 C C . ILE A 1 360 ? -0.743 36.281 23.328 1 98.44 360 ILE A C 1
ATOM 2837 O O . ILE A 1 360 ? -1.575 35.406 23.094 1 98.44 360 ILE A O 1
ATOM 2841 N N . ARG A 1 361 ? -0.378 36.531 24.516 1 97.56 361 ARG A N 1
ATOM 2842 C CA . ARG A 1 361 ? -1.067 36 25.688 1 97.56 361 ARG A CA 1
ATOM 2843 C C . ARG A 1 361 ? -2.309 36.812 26.016 1 97.56 361 ARG A C 1
ATOM 2845 O O . ARG A 1 361 ? -2.225 38.031 26.188 1 97.56 361 ARG A O 1
ATOM 2852 N N . LEU A 1 362 ? -3.434 36.219 26.031 1 97 362 LEU A N 1
ATOM 2853 C CA . LEU A 1 362 ? -4.707 36.844 26.375 1 97 362 LEU A CA 1
ATOM 2854 C C . LEU A 1 362 ? -5.199 36.375 27.734 1 97 362 LEU A C 1
ATOM 2856 O O . LEU A 1 362 ? -5.168 35.188 28.016 1 97 362 LEU A O 1
ATOM 2860 N N . ARG A 1 363 ? -5.609 37.312 28.594 1 94.31 363 ARG A N 1
ATOM 2861 C CA . ARG A 1 363 ? -6.133 36.969 29.922 1 94.31 363 ARG A CA 1
ATOM 2862 C C . ARG A 1 363 ? -7.371 37.812 30.234 1 94.31 363 ARG A C 1
ATOM 2864 O O . ARG A 1 363 ? -7.477 38.969 29.828 1 94.31 363 ARG A O 1
ATOM 2871 N N . ALA A 1 364 ? -8.234 37.156 30.969 1 88.12 364 ALA A N 1
ATOM 2872 C CA . ALA A 1 364 ? -9.367 37.906 31.531 1 88.12 364 ALA A CA 1
ATOM 2873 C C . ALA A 1 364 ? -9.023 38.5 32.875 1 88.12 364 ALA A C 1
ATOM 2875 O O . ALA A 1 364 ? -8.18 37.938 33.625 1 88.12 364 ALA A O 1
ATOM 2876 N N . ASP A 1 365 ? -9.156 39.781 33.25 1 71.44 365 ASP A N 1
ATOM 2877 C CA . ASP A 1 365 ? -8.781 40.562 34.438 1 71.44 365 ASP A CA 1
ATOM 2878 C C . ASP A 1 365 ? -8.953 39.75 35.719 1 71.44 365 ASP A C 1
ATOM 2880 O O . ASP A 1 365 ? -8.203 39.938 36.656 1 71.44 365 ASP A O 1
ATOM 2884 N N . ASN A 1 366 ? -10.008 39.062 35.812 1 57.09 366 ASN A N 1
ATOM 2885 C CA . ASN A 1 366 ? -10.219 38.406 37.125 1 57.09 366 ASN A CA 1
ATOM 2886 C C . ASN A 1 366 ? -9.25 37.25 37.312 1 57.09 366 ASN A C 1
ATOM 2888 O O . ASN A 1 366 ? -9.336 36.531 38.344 1 57.09 366 ASN A O 1
ATOM 2892 N N . SER A 1 367 ? -8.453 36.938 36.438 1 53.44 367 SER A N 1
ATOM 2893 C CA . SER A 1 367 ? -7.77 35.656 36.469 1 53.44 367 SER A CA 1
ATOM 2894 C C . SER A 1 367 ? -6.375 35.781 37.094 1 53.44 367 SER A C 1
ATOM 2896 O O . SER A 1 367 ? -5.375 35.656 36.375 1 53.44 367 SER A O 1
ATOM 2898 N N . LYS A 1 368 ? -6.094 36.625 38 1 48.28 368 LYS A N 1
ATOM 2899 C CA . LYS A 1 368 ? -4.82 36.594 38.719 1 48.28 368 LYS A CA 1
ATOM 2900 C C . LYS A 1 368 ? -4.504 35.188 39.219 1 48.28 368 LYS A C 1
ATOM 2902 O O . LYS A 1 368 ? -3.436 34.938 39.781 1 48.28 368 LYS A O 1
ATOM 2907 N N . GLN A 1 369 ? -5.516 34.438 39.344 1 42.97 369 GLN A N 1
ATOM 2908 C CA . GLN A 1 369 ? -5.184 33.125 39.875 1 42.97 369 GLN A CA 1
ATOM 2909 C C . GLN A 1 369 ? -4.82 32.156 38.781 1 42.97 369 GLN A C 1
ATOM 2911 O O . GLN A 1 369 ? -5.402 32.188 37.688 1 42.97 369 GLN A O 1
ATOM 2916 N N . ASN A 1 370 ? -3.66 31.5 38.781 1 42.34 370 ASN A N 1
ATOM 2917 C CA . ASN A 1 370 ? -2.924 30.469 38.062 1 42.34 370 ASN A CA 1
ATOM 2918 C C . ASN A 1 370 ? -3.848 29.359 37.594 1 42.34 370 ASN A C 1
ATOM 2920 O O . ASN A 1 370 ? -3.812 28.234 38.125 1 42.34 370 ASN A O 1
ATOM 2924 N N . THR A 1 371 ? -5.09 29.562 37.219 1 45.22 371 THR A N 1
ATOM 2925 C CA . THR A 1 371 ? -5.777 28.297 36.969 1 45.22 371 THR A CA 1
ATOM 2926 C C . THR A 1 371 ? -5.527 27.844 35.531 1 45.22 371 THR A C 1
ATOM 2928 O O . THR A 1 371 ? -5.414 28.656 34.625 1 45.22 371 THR A O 1
ATOM 2931 N N . GLN A 1 372 ? -4.73 26.812 35.312 1 52 372 GLN A N 1
ATOM 2932 C CA . GLN A 1 372 ? -4.695 26.016 34.062 1 52 372 GLN A CA 1
ATOM 2933 C C . GLN A 1 372 ? -6.055 26 33.375 1 52 372 GLN A C 1
ATOM 2935 O O . GLN A 1 372 ? -6.465 24.984 32.812 1 52 372 GLN A O 1
ATOM 2940 N N . GLY A 1 373 ? -6.73 27.219 33.438 1 65.06 373 GLY A N 1
ATOM 2941 C CA . GLY A 1 373 ? -8.141 27.234 33.094 1 65.06 373 GLY A CA 1
ATOM 2942 C C . GLY A 1 373 ? -8.398 27.812 31.703 1 65.06 373 GLY A C 1
ATOM 2943 O O . GLY A 1 373 ? -7.469 27.984 30.922 1 65.06 373 GLY A O 1
ATOM 2944 N N . LEU A 1 374 ? -9.469 27.906 31.172 1 79.5 374 LEU A N 1
ATOM 2945 C CA . LEU A 1 374 ? -10.008 28.391 29.906 1 79.5 374 LEU A CA 1
ATOM 2946 C C . LEU A 1 374 ? -10.008 29.906 29.844 1 79.5 374 LEU A C 1
ATOM 2948 O O . LEU A 1 374 ? -10.406 30.5 28.844 1 79.5 374 LEU A O 1
ATOM 2952 N N . ASP A 1 375 ? -9.227 30.609 30.891 1 87.88 375 ASP A N 1
ATOM 2953 C CA . ASP A 1 375 ? -9.258 32.062 30.953 1 87.88 375 ASP A CA 1
ATOM 2954 C C . ASP A 1 375 ? -7.926 32.656 30.516 1 87.88 375 ASP A C 1
ATOM 2956 O O . ASP A 1 375 ? -7.688 33.844 30.688 1 87.88 375 ASP A O 1
ATOM 2960 N N . GLU A 1 376 ? -7.078 31.828 30.047 1 91.12 376 GLU A N 1
ATOM 2961 C CA . GLU A 1 376 ? -5.809 32.25 29.453 1 91.12 376 GLU A CA 1
ATOM 2962 C C . GLU A 1 376 ? -5.59 31.547 28.109 1 91.12 376 GLU A C 1
ATOM 2964 O O . GLU A 1 376 ? -5.891 30.359 27.953 1 91.12 376 GLU A O 1
ATOM 2969 N N . GLU A 1 377 ? -5.191 32.344 27.172 1 93.69 377 GLU A N 1
ATOM 2970 C CA . GLU A 1 377 ? -4.941 31.828 25.828 1 93.69 377 GLU A CA 1
ATOM 2971 C C . GLU A 1 377 ? -3.631 32.375 25.266 1 93.69 377 GLU A C 1
ATOM 2973 O O . GLU A 1 377 ? -3.297 33.531 25.469 1 93.69 377 GLU A O 1
ATOM 2978 N N . TYR A 1 378 ? -2.795 31.453 24.719 1 96.69 378 TYR A N 1
ATOM 2979 C CA . TYR A 1 378 ? -1.616 31.844 23.969 1 96.69 378 TYR A CA 1
ATOM 2980 C C . TYR A 1 378 ? -1.849 31.672 22.469 1 96.69 378 TYR A C 1
ATOM 2982 O O . TYR A 1 378 ? -2.051 30.562 21.984 1 96.69 378 TYR A O 1
ATOM 2990 N N . VAL A 1 379 ? -1.882 32.719 21.734 1 98.12 379 VAL A N 1
ATOM 2991 C CA . VAL A 1 379 ? -1.98 32.656 20.281 1 98.12 379 VAL A CA 1
ATOM 2992 C C . VAL A 1 379 ? -0.584 32.719 19.656 1 98.12 379 VAL A C 1
ATOM 2994 O O . VAL A 1 379 ? -0.033 33.812 19.469 1 98.12 379 VAL A O 1
ATOM 2997 N N . VAL A 1 380 ? -0.09 31.594 19.188 1 98.56 380 VAL A N 1
ATOM 2998 C CA . VAL A 1 380 ? 1.322 31.391 18.875 1 98.56 380 VAL A CA 1
ATOM 2999 C C . VAL A 1 380 ? 1.592 31.734 17.406 1 98.56 380 VAL A C 1
ATOM 3001 O O . VAL A 1 380 ? 0.76 31.484 16.547 1 98.56 380 VAL A O 1
ATOM 3004 N N . PHE A 1 381 ? 2.719 32.344 17.078 1 98.62 381 PHE A N 1
ATOM 3005 C CA . PHE A 1 381 ? 3.248 32.562 15.742 1 98.62 381 PHE A CA 1
ATOM 3006 C C . PHE A 1 381 ? 4.77 32.656 15.773 1 98.62 381 PHE A C 1
ATOM 3008 O O . PHE A 1 381 ? 5.375 32.688 16.844 1 98.62 381 PHE A O 1
ATOM 3015 N N . PHE A 1 382 ? 5.402 32.594 14.625 1 98.88 382 PHE A N 1
ATOM 3016 C CA . PHE A 1 382 ? 6.855 32.562 14.516 1 98.88 382 PHE A CA 1
ATOM 3017 C C . PHE A 1 382 ? 7.359 33.781 13.734 1 98.88 382 PHE A C 1
ATOM 3019 O O . PHE A 1 382 ? 6.75 34.188 12.742 1 98.88 382 PHE A O 1
ATOM 3026 N N . VAL A 1 383 ? 8.406 34.375 14.188 1 98.75 383 VAL A N 1
ATOM 3027 C CA . VAL A 1 383 ? 9 35.531 13.523 1 98.75 383 VAL A CA 1
ATOM 3028 C C . VAL A 1 383 ? 10.344 35.156 12.914 1 98.75 383 VAL A C 1
ATOM 3030 O O . VAL A 1 383 ? 11.266 34.75 13.625 1 98.75 383 VAL A O 1
ATOM 3033 N N . ARG A 1 384 ? 10.461 35.281 11.672 1 98.56 384 ARG A N 1
ATOM 3034 C CA . ARG A 1 384 ? 11.719 35.125 10.945 1 98.56 384 ARG A CA 1
ATOM 3035 C C . ARG A 1 384 ? 12.531 36.406 10.961 1 98.56 384 ARG A C 1
ATOM 3037 O O . ARG A 1 384 ? 12 37.469 11.281 1 98.56 384 ARG A O 1
ATOM 3044 N N . ALA A 1 385 ? 13.812 36.25 10.578 1 97.88 385 ALA A N 1
ATOM 3045 C CA . ALA A 1 385 ? 14.609 37.438 10.367 1 97.88 385 ALA A CA 1
ATOM 3046 C C . ALA A 1 385 ? 14.219 38.156 9.07 1 97.88 385 ALA A C 1
ATOM 3048 O O . ALA A 1 385 ? 13.938 37.469 8.062 1 97.88 385 ALA A O 1
ATOM 3049 N N . LYS A 1 386 ? 14.133 39.406 9.133 1 95.75 386 LYS A N 1
ATOM 3050 C CA . LYS A 1 386 ? 13.891 40.156 7.898 1 95.75 386 LYS A CA 1
ATOM 3051 C C . LYS A 1 386 ? 14.93 39.812 6.836 1 95.75 386 LYS A C 1
ATOM 3053 O O . LYS A 1 386 ? 14.578 39.531 5.688 1 95.75 386 LYS A O 1
ATOM 3058 N N . GLN A 1 387 ? 16.125 39.875 7.262 1 95.5 387 GLN A N 1
ATOM 3059 C CA . GLN A 1 387 ? 17.281 39.375 6.523 1 95.5 387 GLN A CA 1
ATOM 3060 C C . GLN A 1 387 ? 18.125 38.438 7.379 1 95.5 387 GLN A C 1
ATOM 3062 O O . GLN A 1 387 ? 18.562 38.781 8.469 1 95.5 387 GLN A O 1
ATOM 3067 N N . PRO A 1 388 ? 18.312 37.25 6.828 1 96.62 388 PRO A N 1
ATOM 3068 C CA . PRO A 1 388 ? 19.094 36.312 7.625 1 96.62 388 PRO A CA 1
ATOM 3069 C C . PRO A 1 388 ? 20.5 36.812 7.953 1 96.62 388 PRO A C 1
ATOM 3071 O O . PRO A 1 388 ? 21.172 37.375 7.082 1 96.62 388 PRO A O 1
ATOM 3074 N N . LYS A 1 389 ? 20.891 36.656 9.164 1 95.25 389 LYS A N 1
ATOM 3075 C CA . LYS A 1 389 ? 22.203 37.125 9.609 1 95.25 389 LYS A CA 1
ATOM 3076 C C . LYS A 1 389 ? 22.938 36.031 10.391 1 95.25 389 LYS A C 1
ATOM 3078 O O . LYS A 1 389 ? 24.156 35.938 10.328 1 95.25 389 LYS A O 1
ATOM 3083 N N . SER A 1 390 ? 22.219 35.25 11.07 1 97 390 SER A N 1
ATOM 3084 C CA . SER A 1 390 ? 22.828 34.219 11.906 1 97 390 SER A CA 1
ATOM 3085 C C . SER A 1 390 ? 23.281 33.031 11.062 1 97 390 SER A C 1
ATOM 3087 O O . SER A 1 390 ? 22.828 32.844 9.938 1 97 390 SER A O 1
ATOM 3089 N N . THR A 1 391 ? 24.188 32.281 11.562 1 97.5 391 THR A N 1
ATOM 3090 C CA . THR A 1 391 ? 24.656 31.062 10.883 1 97.5 391 THR A CA 1
ATOM 3091 C C . THR A 1 391 ? 23.828 29.844 11.312 1 97.5 391 THR A C 1
ATOM 3093 O O . THR A 1 391 ? 23.859 28.812 10.648 1 97.5 391 THR A O 1
ATOM 3096 N N . LEU A 1 392 ? 23.094 29.984 12.398 1 98.69 392 LEU A N 1
ATOM 3097 C CA . LEU A 1 392 ? 22.312 28.906 12.984 1 98.69 392 LEU A CA 1
ATOM 3098 C C . LEU A 1 392 ? 20.828 29.188 12.891 1 98.69 392 LEU A C 1
ATOM 3100 O O . LEU A 1 392 ? 20.375 30.312 13.156 1 98.69 392 LEU A O 1
ATOM 3104 N N . ALA A 1 393 ? 20.062 28.203 12.453 1 98.81 393 ALA A N 1
ATOM 3105 C CA . ALA A 1 393 ? 18.609 28.328 12.43 1 98.81 393 ALA A CA 1
ATOM 3106 C C . ALA A 1 393 ? 17.938 27.141 13.086 1 98.81 393 ALA A C 1
ATOM 3108 O O . ALA A 1 393 ? 18.453 26.016 13.031 1 98.81 393 ALA A O 1
ATOM 3109 N N . LEU A 1 394 ? 16.844 27.375 13.766 1 98.81 394 LEU A N 1
ATOM 3110 C CA . LEU A 1 394 ? 15.914 26.344 14.211 1 98.81 394 LEU A CA 1
ATOM 3111 C C . LEU A 1 394 ? 14.742 26.219 13.242 1 98.81 394 LEU A C 1
ATOM 3113 O O . LEU A 1 394 ? 14.062 27.203 12.953 1 98.81 394 LEU A O 1
ATOM 3117 N N . LEU A 1 395 ? 14.539 25.062 12.695 1 98.88 395 LEU A N 1
ATOM 3118 C CA . LEU A 1 395 ? 13.438 24.797 11.781 1 98.88 395 LEU A CA 1
ATOM 3119 C C . LEU A 1 395 ? 12.234 24.219 12.531 1 98.88 395 LEU A C 1
ATOM 3121 O O . LEU A 1 395 ? 12.289 23.094 13.023 1 98.88 395 LEU A O 1
ATOM 3125 N N . ILE A 1 396 ? 11.156 24.984 12.57 1 98.75 396 ILE A N 1
ATOM 3126 C CA . ILE A 1 396 ? 9.938 24.594 13.289 1 98.75 396 ILE A CA 1
ATOM 3127 C C . ILE A 1 396 ? 9.109 23.641 12.422 1 98.75 396 ILE A C 1
ATOM 3129 O O . ILE A 1 396 ? 8.789 23.953 11.273 1 98.75 396 ILE A O 1
ATOM 3133 N N . PRO A 1 397 ? 8.781 22.453 12.938 1 98.56 397 PRO A N 1
ATOM 3134 C CA . PRO A 1 397 ? 8.055 21.453 12.156 1 98.56 397 PRO A CA 1
ATOM 3135 C C . PRO A 1 397 ? 6.551 21.703 12.109 1 98.56 397 PRO A C 1
ATOM 3137 O O . PRO A 1 397 ? 5.762 20.875 12.57 1 98.56 397 PRO A O 1
ATOM 3140 N N . THR A 1 398 ? 6.086 22.703 11.422 1 98.44 398 THR A N 1
ATOM 3141 C CA . THR A 1 398 ? 4.695 23.156 11.406 1 98.44 398 THR A CA 1
ATOM 3142 C C . THR A 1 398 ? 3.797 22.078 10.797 1 98.44 398 THR A C 1
ATOM 3144 O O . THR A 1 398 ? 2.627 21.953 11.164 1 98.44 398 THR A O 1
ATOM 3147 N N . GLY A 1 399 ? 4.281 21.266 9.828 1 98.31 399 GLY A N 1
ATOM 3148 C CA . GLY A 1 399 ? 3.477 20.188 9.289 1 98.31 399 GLY A CA 1
ATOM 3149 C C . GLY A 1 399 ? 3.033 19.188 10.352 1 98.31 399 GLY A C 1
ATOM 3150 O O . GLY A 1 399 ? 1.876 18.766 10.359 1 98.31 399 GLY A O 1
ATOM 3151 N N . SER A 1 400 ? 3.943 18.859 11.234 1 98.5 400 SER A N 1
ATOM 3152 C CA . SER A 1 400 ? 3.625 17.922 12.312 1 98.5 400 SER A CA 1
ATOM 3153 C C . SER A 1 400 ? 2.676 18.562 13.328 1 98.5 400 SER A C 1
ATOM 3155 O O . SER A 1 400 ? 1.797 17.875 13.867 1 98.5 400 SER A O 1
ATOM 3157 N N . TYR A 1 401 ? 2.844 19.875 13.609 1 98.31 401 TYR A N 1
ATOM 3158 C CA . TYR A 1 401 ? 1.894 20.562 14.469 1 98.31 401 TYR A CA 1
ATOM 3159 C C . TYR A 1 401 ? 0.479 20.469 13.914 1 98.31 401 TYR A C 1
ATOM 3161 O O . TYR A 1 401 ? -0.476 20.234 14.656 1 98.31 401 TYR A O 1
ATOM 3169 N N . LEU A 1 402 ? 0.389 20.594 12.617 1 98.06 402 LEU A N 1
ATOM 3170 C CA . LEU A 1 402 ? -0.917 20.516 11.969 1 98.06 402 LEU A CA 1
ATOM 3171 C C . LEU A 1 402 ? -1.462 19.094 12.008 1 98.06 402 LEU A C 1
ATOM 3173 O O . LEU A 1 402 ? -2.654 18.891 12.25 1 98.06 402 LEU A O 1
ATOM 3177 N N . ALA A 1 403 ? -0.654 18.141 11.766 1 98.06 403 ALA A N 1
ATOM 3178 C CA . ALA A 1 403 ? -1.103 16.75 11.719 1 98.06 403 ALA A CA 1
ATOM 3179 C C . ALA A 1 403 ? -1.72 16.328 13.055 1 98.06 403 ALA A C 1
ATOM 3181 O O . ALA A 1 403 ? -2.693 15.578 13.078 1 98.06 403 ALA A O 1
ATOM 3182 N N . TYR A 1 404 ? -1.174 16.844 14.164 1 96.25 404 TYR A N 1
ATOM 3183 C CA . TYR A 1 404 ? -1.619 16.438 15.492 1 96.25 404 TYR A CA 1
ATOM 3184 C C . TYR A 1 404 ? -2.564 17.469 16.094 1 96.25 404 TYR A C 1
ATOM 3186 O O . TYR A 1 404 ? -2.957 17.375 17.25 1 96.25 404 TYR A O 1
ATOM 3194 N N . ALA A 1 405 ? -2.967 18.484 15.344 1 96.12 405 ALA A N 1
ATOM 3195 C CA . ALA A 1 405 ? -3.754 19.609 15.859 1 96.12 405 ALA A CA 1
ATOM 3196 C C . ALA A 1 405 ? -5.066 19.109 16.469 1 96.12 405 ALA A C 1
ATOM 3198 O O . ALA A 1 405 ? -5.906 18.547 15.766 1 96.12 405 ALA A O 1
ATOM 3199 N N . ASN A 1 406 ? -5.168 19.312 17.781 1 93.19 406 ASN A N 1
ATOM 3200 C CA . ASN A 1 406 ? -6.383 19 18.516 1 93.19 406 ASN A CA 1
ATOM 3201 C C . ASN A 1 406 ? -6.703 17.5 18.469 1 93.19 406 ASN A C 1
ATOM 3203 O O . ASN A 1 406 ? -7.855 17.125 18.281 1 93.19 406 ASN A O 1
ATOM 3207 N N . GLU A 1 407 ? -5.707 16.672 18.547 1 89.75 407 GLU A N 1
ATOM 3208 C CA . GLU A 1 407 ? -5.863 15.219 18.453 1 89.75 407 GLU A CA 1
ATOM 3209 C C . GLU A 1 407 ? -6.805 14.688 19.531 1 89.75 407 GLU A C 1
ATOM 3211 O O . GLU A 1 407 ? -6.797 15.172 20.656 1 89.75 407 GLU A O 1
ATOM 3216 N N . HIS A 1 408 ? -7.633 13.688 19.125 1 83.44 408 HIS A N 1
ATOM 3217 C CA . HIS A 1 408 ? -8.523 12.984 20.047 1 83.44 408 HIS A CA 1
ATOM 3218 C C . HIS A 1 408 ? -8.039 11.562 20.312 1 83.44 408 HIS A C 1
ATOM 3220 O O . HIS A 1 408 ? -8.742 10.773 20.953 1 83.44 408 HIS A O 1
ATOM 3226 N N . LEU A 1 409 ? -6.984 11.273 19.75 1 76.38 409 LEU A N 1
ATOM 3227 C CA . LEU A 1 409 ? -6.383 9.953 19.906 1 76.38 409 LEU A CA 1
ATOM 3228 C C . LEU A 1 409 ? -6.332 9.547 21.375 1 76.38 409 LEU A C 1
ATOM 3230 O O . LEU A 1 409 ? -6.551 8.383 21.719 1 76.38 409 LEU A O 1
ATOM 3234 N N . SER A 1 410 ? -6.121 10.43 22.234 1 68.69 410 SER A N 1
ATOM 3235 C CA . SER A 1 410 ? -5.953 10.195 23.672 1 68.69 410 SER A CA 1
ATOM 3236 C C . SER A 1 410 ? -7.254 9.727 24.312 1 68.69 410 SER A C 1
ATOM 3238 O O . SER A 1 410 ? -7.238 9.094 25.375 1 68.69 410 SER A O 1
ATOM 3240 N N . PHE A 1 411 ? -8.289 9.977 23.484 1 68.25 411 PHE A N 1
ATOM 3241 C CA . PHE A 1 411 ? -9.586 9.711 24.094 1 68.25 411 PHE A CA 1
ATOM 3242 C C . PHE A 1 411 ? -10.344 8.641 23.328 1 68.25 411 PHE A C 1
ATOM 3244 O O . PHE A 1 411 ? -11.031 7.805 23.922 1 68.25 411 PHE A O 1
ATOM 3251 N N . ASP A 1 412 ? -10.164 8.688 22.062 1 67.56 412 ASP A N 1
ATOM 3252 C CA . ASP A 1 412 ? -11.07 7.906 21.234 1 67.56 412 ASP A CA 1
ATOM 3253 C C . ASP A 1 412 ? -10.398 6.625 20.734 1 67.56 412 ASP A C 1
ATOM 3255 O O . ASP A 1 412 ? -11.078 5.676 20.344 1 67.56 412 ASP A O 1
ATOM 3259 N N . ALA A 1 413 ? -9.141 6.66 20.766 1 63.03 413 ALA A N 1
ATOM 3260 C CA . ALA A 1 413 ? -8.477 5.484 20.219 1 63.03 413 ALA A CA 1
ATOM 3261 C C . ALA A 1 413 ? -8.32 4.391 21.266 1 63.03 413 ALA A C 1
ATOM 3263 O O . ALA A 1 413 ? -7.629 4.582 22.266 1 63.03 413 ALA A O 1
ATOM 3264 N N . GLN A 1 414 ? -8.938 3.275 21.047 1 57.62 414 GLN A N 1
ATOM 3265 C CA . GLN A 1 414 ? -8.906 2.141 21.969 1 57.62 414 GLN A CA 1
ATOM 3266 C C . GLN A 1 414 ? -7.48 1.653 22.188 1 57.62 414 GLN A C 1
ATOM 3268 O O . GLN A 1 414 ? -7.164 1.107 23.25 1 57.62 414 GLN A O 1
ATOM 3273 N N . ILE A 1 415 ? -6.672 2.023 21.281 1 63.44 415 ILE A N 1
ATOM 3274 C CA . ILE A 1 415 ? -5.348 1.419 21.281 1 63.44 415 ILE A CA 1
ATOM 3275 C C . ILE A 1 415 ? -4.383 2.283 22.094 1 63.44 415 ILE A C 1
ATOM 3277 O O . ILE A 1 415 ? -3.293 1.833 22.453 1 63.44 415 ILE A O 1
ATOM 3281 N N . VAL A 1 416 ? -4.816 3.424 22.406 1 66.62 416 VAL A N 1
ATOM 3282 C CA . VAL A 1 416 ? -3.879 4.359 23.016 1 66.62 416 VAL A CA 1
ATOM 3283 C C . VAL A 1 416 ? -3.424 3.828 24.375 1 66.62 416 VAL A C 1
ATOM 3285 O O . VAL A 1 416 ? -2.244 3.92 24.719 1 66.62 416 VAL A O 1
ATOM 3288 N N . GLN A 1 417 ? -4.316 3.197 25.078 1 65.5 417 GLN A N 1
ATOM 3289 C CA . GLN A 1 417 ? -3.938 2.711 26.406 1 65.5 417 GLN A CA 1
ATOM 3290 C C . GLN A 1 417 ? -2.92 1.578 26.297 1 65.5 417 GLN A C 1
ATOM 3292 O O . GLN A 1 417 ? -1.889 1.602 26.969 1 65.5 417 GLN A O 1
ATOM 3297 N N . PRO A 1 418 ? -3.227 0.645 25.406 1 66 418 PRO A N 1
ATOM 3298 C CA . PRO A 1 418 ? -2.197 -0.386 25.234 1 66 418 PRO A CA 1
ATOM 3299 C C . PRO A 1 418 ? -0.877 0.176 24.719 1 66 418 PRO A C 1
ATOM 3301 O O . PRO A 1 418 ? 0.191 -0.354 25.031 1 66 418 PRO A O 1
ATOM 3304 N N . MET A 1 419 ? -0.97 1.198 24.031 1 67.38 419 MET A N 1
ATOM 3305 C CA . MET A 1 419 ? 0.234 1.792 23.469 1 67.38 419 MET A CA 1
ATOM 3306 C C . MET A 1 419 ? 0.998 2.596 24.516 1 67.38 419 MET A C 1
ATOM 3308 O O . MET A 1 419 ? 2.229 2.562 24.547 1 67.38 419 MET A O 1
ATOM 3312 N N . SER A 1 420 ? 0.207 3.357 25.281 1 68.38 420 SER A N 1
ATOM 3313 C CA . SER A 1 420 ? 0.833 4.273 26.234 1 68.38 420 SER A CA 1
ATOM 3314 C C . SER A 1 420 ? 1.172 3.568 27.547 1 68.38 420 SER A C 1
ATOM 3316 O O . SER A 1 420 ? 2.014 4.043 28.312 1 68.38 420 SER A O 1
ATOM 3318 N N . GLY A 1 421 ? 0.562 2.42 27.75 1 61.59 421 GLY A N 1
ATOM 3319 C CA . GLY A 1 421 ? 0.772 1.664 28.969 1 61.59 421 GLY A CA 1
ATOM 3320 C C . GLY A 1 421 ? 0.255 2.375 30.219 1 61.59 421 GLY A C 1
ATOM 3321 O O . GLY A 1 421 ? 0.616 2.02 31.328 1 61.59 421 GLY A O 1
ATOM 3322 N N . ARG A 1 422 ? -0.546 3.562 29.984 1 67.31 422 ARG A N 1
ATOM 3323 C CA . ARG A 1 422 ? -1.068 4.332 31.109 1 67.31 422 ARG A CA 1
ATOM 3324 C C . ARG A 1 422 ? -2.434 4.926 30.781 1 67.31 422 ARG A C 1
ATOM 3326 O O . ARG A 1 422 ? -2.771 5.109 29.609 1 67.31 422 ARG A O 1
ATOM 3333 N N . PRO A 1 423 ? -3.227 5.211 31.859 1 69.81 423 PRO A N 1
ATOM 3334 C CA . PRO A 1 423 ? -4.492 5.906 31.609 1 69.81 423 PRO A CA 1
ATOM 3335 C C . PRO A 1 423 ? -4.301 7.379 31.266 1 69.81 423 PRO A C 1
ATOM 3337 O O . PRO A 1 423 ? -3.334 8 31.719 1 69.81 423 PRO A O 1
ATOM 3340 N N . PRO A 1 424 ? -5.141 7.953 30.469 1 70 424 PRO A N 1
ATOM 3341 C CA . PRO A 1 424 ? -5.016 9.367 30.125 1 70 424 PRO A CA 1
ATOM 3342 C C . PRO A 1 424 ? -5.207 10.297 31.312 1 70 424 PRO A C 1
ATOM 3344 O O . PRO A 1 424 ? -6.02 10.008 32.188 1 70 424 PRO A O 1
ATOM 3347 N N . ILE A 1 425 ? -4.402 11.328 31.391 1 71 425 ILE A N 1
ATOM 3348 C CA . ILE A 1 425 ? -4.566 12.422 32.344 1 71 425 ILE A CA 1
ATOM 3349 C C . ILE A 1 425 ? -5.406 13.531 31.703 1 71 425 ILE A C 1
ATOM 3351 O O . ILE A 1 425 ? -4.977 14.164 30.734 1 71 425 ILE A O 1
ATOM 3355 N N . ILE A 1 426 ? -6.645 13.719 32.156 1 72.19 426 ILE A N 1
ATOM 3356 C CA . ILE A 1 426 ? -7.598 14.617 31.516 1 72.19 426 ILE A CA 1
ATOM 3357 C C . ILE A 1 426 ? -7.59 15.969 32.219 1 72.19 426 ILE A C 1
ATOM 3359 O O . ILE A 1 426 ? -7.652 16.031 33.469 1 72.19 426 ILE A O 1
ATOM 3363 N N . SER A 1 427 ? -7.391 17.031 31.453 1 72.5 427 SER A N 1
ATOM 3364 C CA . SER A 1 427 ? -7.484 18.391 31.938 1 72.5 427 SER A CA 1
ATOM 3365 C C . SER A 1 427 ? -8.797 19.047 31.5 1 72.5 427 SER A C 1
ATOM 3367 O O . SER A 1 427 ? -9.57 18.453 30.75 1 72.5 427 SER A O 1
ATOM 3369 N N . ALA A 1 428 ? -9.039 20.25 32.031 1 71.81 428 ALA A N 1
ATOM 3370 C CA . ALA A 1 428 ? -10.25 20.984 31.688 1 71.81 428 ALA A CA 1
ATOM 3371 C C . ALA A 1 428 ? -10.312 21.297 30.188 1 71.81 428 ALA A C 1
ATOM 3373 O O . ALA A 1 428 ? -11.383 21.234 29.578 1 71.81 428 ALA A O 1
ATOM 3374 N N . VAL A 1 429 ? -9.234 21.562 29.641 1 74.38 429 VAL A N 1
ATOM 3375 C CA . VAL A 1 429 ? -9.203 21.906 28.234 1 74.38 429 VAL A CA 1
ATOM 3376 C C . VAL A 1 429 ? -9.492 20.672 27.391 1 74.38 429 VAL A C 1
ATOM 3378 O O . VAL A 1 429 ? -10.109 20.75 26.328 1 74.38 429 VAL A O 1
ATOM 3381 N N . ASP A 1 430 ? -9.086 19.547 27.891 1 75.5 430 ASP A N 1
ATOM 3382 C CA . ASP A 1 430 ? -9.367 18.297 27.188 1 75.5 430 ASP A CA 1
ATOM 3383 C C . ASP A 1 430 ? -10.867 18.016 27.125 1 75.5 430 ASP A C 1
ATOM 3385 O O . ASP A 1 430 ? -11.383 17.578 26.094 1 75.5 430 ASP A O 1
ATOM 3389 N N . VAL A 1 431 ? -11.453 18.328 28.156 1 73.81 431 VAL A N 1
ATOM 3390 C CA . VAL A 1 431 ? -12.891 18.109 28.234 1 73.81 431 VAL A CA 1
ATOM 3391 C C . VAL A 1 431 ? -13.609 19.062 27.281 1 73.81 431 VAL A C 1
ATOM 3393 O O . VAL A 1 431 ? -14.539 18.656 26.578 1 73.81 431 VAL A O 1
ATOM 3396 N N . GLU A 1 432 ? -13.133 20.266 27.281 1 75.12 432 GLU A N 1
ATOM 3397 C CA . GLU A 1 432 ? -13.742 21.25 26.391 1 75.12 432 GLU A CA 1
ATOM 3398 C C . GLU A 1 432 ? -13.578 20.844 24.938 1 75.12 432 GLU A C 1
ATOM 3400 O O . GLU A 1 432 ? -14.508 20.969 24.141 1 75.12 432 GLU A O 1
ATOM 3405 N N . MET A 1 433 ? -12.461 20.406 24.656 1 77 433 MET A N 1
ATOM 3406 C CA . MET A 1 433 ? -12.172 20.031 23.281 1 77 433 MET A CA 1
ATOM 3407 C C . MET A 1 433 ? -12.992 18.812 22.859 1 77 433 MET A C 1
ATOM 3409 O O . MET A 1 433 ? -13.398 18.688 21.703 1 77 433 MET A O 1
ATOM 3413 N N . TYR A 1 434 ? -13.141 18 23.734 1 72.5 434 TYR A N 1
ATOM 3414 C CA . TYR A 1 434 ? -13.914 16.797 23.438 1 72.5 434 TYR A CA 1
ATOM 3415 C C . TYR A 1 434 ? -15.383 17.125 23.219 1 72.5 434 TYR A C 1
ATOM 3417 O O . TYR A 1 434 ? -16.047 16.5 22.391 1 72.5 434 TYR A O 1
ATOM 3425 N N . GLN A 1 435 ? -15.828 18.172 23.906 1 70.62 435 GLN A N 1
ATOM 3426 C CA . GLN A 1 435 ? -17.25 18.516 23.844 1 70.62 435 GLN A CA 1
ATOM 3427 C C . GLN A 1 435 ? -17.531 19.469 22.688 1 70.62 435 GLN A C 1
ATOM 3429 O O . GLN A 1 435 ? -18.672 19.625 22.266 1 70.62 435 GLN A O 1
ATOM 3434 N N . ASN A 1 436 ? -16.5 20.062 22.219 1 73.88 436 ASN A N 1
ATOM 3435 C CA . ASN A 1 436 ? -16.703 21.125 21.234 1 73.88 436 ASN A CA 1
ATOM 3436 C C . ASN A 1 436 ? -16.141 20.75 19.875 1 73.88 436 ASN A C 1
ATOM 3438 O O . ASN A 1 436 ? -14.938 20.891 19.641 1 73.88 436 ASN A O 1
ATOM 3442 N N . PRO A 1 437 ? -17.016 20.391 18.938 1 79.94 437 PRO A N 1
ATOM 3443 C CA . PRO A 1 437 ? -16.547 20.031 17.609 1 79.94 437 PRO A CA 1
ATOM 3444 C C . PRO A 1 437 ? -16.094 21.25 16.797 1 79.94 437 PRO A C 1
ATOM 3446 O O . PRO A 1 437 ? -15.562 21.094 15.688 1 79.94 437 PRO A O 1
ATOM 3449 N N . GLU A 1 438 ? -16.141 22.375 17.344 1 89.56 438 GLU A N 1
ATOM 3450 C CA . GLU A 1 438 ? -15.961 23.609 16.594 1 89.56 438 GLU A CA 1
ATOM 3451 C C . GLU A 1 438 ? -14.5 23.828 16.203 1 89.56 438 GLU A C 1
ATOM 3453 O O . GLU A 1 438 ? -14.195 24.625 15.312 1 89.56 438 GLU A O 1
ATOM 3458 N N . PHE A 1 439 ? -13.641 23.078 16.844 1 91.75 439 PHE A N 1
ATOM 3459 C CA . PHE A 1 439 ? -12.234 23.328 16.562 1 91.75 439 PHE A CA 1
ATOM 3460 C C . PHE A 1 439 ? -11.648 22.219 15.703 1 91.75 439 PHE A C 1
ATOM 3462 O O . PHE A 1 439 ? -10.461 22.266 15.359 1 91.75 439 PHE A O 1
ATOM 3469 N N . GLY A 1 440 ? -12.461 21.297 15.297 1 92.88 440 GLY A N 1
ATOM 3470 C CA . GLY A 1 440 ? -12.086 20.328 14.289 1 92.88 440 GLY A CA 1
ATOM 3471 C C . GLY A 1 440 ? -11.211 19.219 14.844 1 92.88 440 GLY A C 1
ATOM 3472 O O . GLY A 1 440 ? -11.047 19.078 16.062 1 92.88 440 GLY A O 1
ATOM 3473 N N . PHE A 1 441 ? -10.703 18.406 13.938 1 94.06 441 PHE A N 1
ATOM 3474 C CA . PHE A 1 441 ? -10.008 17.156 14.258 1 94.06 441 PHE A CA 1
ATOM 3475 C C . PHE A 1 441 ? -8.578 17.188 13.727 1 94.06 441 PHE A C 1
ATOM 3477 O O . PHE A 1 441 ? -8.227 18.062 12.938 1 94.06 441 PHE A O 1
ATOM 3484 N N . SER A 1 442 ? -7.738 16.297 14.305 1 95.38 442 SER A N 1
ATOM 3485 C CA . SER A 1 442 ? -6.406 16.031 13.766 1 95.38 442 SER A CA 1
ATOM 3486 C C . SER A 1 442 ? -6.445 14.953 12.688 1 95.38 442 SER A C 1
ATOM 3488 O O . SER A 1 442 ? -7.469 14.297 12.5 1 95.38 442 SER A O 1
ATOM 3490 N N . THR A 1 443 ? -5.332 14.758 11.969 1 97 443 THR A N 1
ATOM 3491 C CA . THR A 1 443 ? -5.254 13.695 10.969 1 97 443 THR A CA 1
ATOM 3492 C C . THR A 1 443 ? -5.047 12.344 11.641 1 97 443 THR A C 1
ATOM 3494 O O . THR A 1 443 ? -4.793 11.344 10.961 1 97 443 THR A O 1
ATOM 3497 N N . TYR A 1 444 ? -5.137 12.289 12.961 1 94.88 444 TYR A N 1
ATOM 3498 C CA . TYR A 1 444 ? -5.102 11.039 13.703 1 94.88 444 TYR A CA 1
ATOM 3499 C C . TYR A 1 444 ? -6.5 10.633 14.156 1 94.88 444 TYR A C 1
ATOM 3501 O O . TYR A 1 444 ? -6.66 9.656 14.891 1 94.88 444 TYR A O 1
ATOM 3509 N N . ASP A 1 445 ? -7.461 11.391 13.719 1 93.94 445 ASP A N 1
ATOM 3510 C CA . ASP A 1 445 ? -8.852 11.156 14.109 1 93.94 445 ASP A CA 1
ATOM 3511 C C . ASP A 1 445 ? -9.664 10.633 12.93 1 93.94 445 ASP A C 1
ATOM 3513 O O . ASP A 1 445 ? -9.18 10.617 11.789 1 93.94 445 ASP A O 1
ATOM 3517 N N . SER A 1 446 ? -10.844 10.18 13.25 1 94.62 446 SER A N 1
ATOM 3518 C CA . SER A 1 446 ? -11.867 9.852 12.266 1 94.62 446 SER A CA 1
ATOM 3519 C C . SER A 1 446 ? -13.109 10.727 12.453 1 94.62 446 SER A C 1
ATOM 3521 O O . SER A 1 446 ? -13.391 11.188 13.562 1 94.62 446 SER A O 1
ATOM 3523 N N . TYR A 1 447 ? -13.75 10.992 11.391 1 95.44 447 TYR A N 1
ATOM 3524 C CA . TYR A 1 447 ? -15.062 11.625 11.484 1 95.44 447 TYR A CA 1
ATOM 3525 C C . TYR A 1 447 ? -16.062 10.703 12.172 1 95.44 447 TYR A C 1
ATOM 3527 O O . TYR A 1 447 ? -15.766 9.539 12.43 1 95.44 447 TYR A O 1
ATOM 3535 N N . MET A 1 448 ? -17.25 11.219 12.461 1 93.12 448 MET A N 1
ATOM 3536 C CA . MET A 1 448 ? -18.266 10.453 13.18 1 93.12 448 MET A CA 1
ATOM 3537 C C . MET A 1 448 ? -18.719 9.25 12.359 1 93.12 448 MET A C 1
ATOM 3539 O O . MET A 1 448 ? -19.203 8.266 12.914 1 93.12 448 MET A O 1
ATOM 3543 N N . ASP A 1 449 ? -18.547 9.328 11.078 1 95.88 449 ASP A N 1
ATOM 3544 C CA . ASP A 1 449 ? -18.984 8.219 10.242 1 95.88 449 ASP A CA 1
ATOM 3545 C C . ASP A 1 449 ? -17.859 7.215 10.016 1 95.88 449 ASP A C 1
ATOM 3547 O O . ASP A 1 449 ? -18 6.289 9.211 1 95.88 449 ASP A O 1
ATOM 3551 N N . GLY A 1 450 ? -16.719 7.449 10.594 1 94.19 450 GLY A N 1
ATOM 3552 C CA . GLY A 1 450 ? -15.641 6.473 10.578 1 94.19 450 GLY A CA 1
ATOM 3553 C C . GLY A 1 450 ? -14.57 6.781 9.547 1 94.19 450 GLY A C 1
ATOM 3554 O O . GLY A 1 450 ? -13.492 6.184 9.57 1 94.19 450 GLY A O 1
ATOM 3555 N N . ALA A 1 451 ? -14.789 7.688 8.641 1 96.31 451 ALA A N 1
ATOM 3556 C CA . ALA A 1 451 ? -13.789 8.055 7.637 1 96.31 451 ALA A CA 1
ATOM 3557 C C . ALA A 1 451 ? -12.617 8.789 8.273 1 96.31 451 ALA A C 1
ATOM 3559 O O . ALA A 1 451 ? -12.789 9.547 9.227 1 96.31 451 ALA A O 1
ATOM 3560 N N . GLY A 1 452 ? -11.414 8.602 7.723 1 96.88 452 GLY A N 1
ATOM 3561 C CA . GLY A 1 452 ? -10.227 9.266 8.25 1 96.88 452 GLY A CA 1
ATOM 3562 C C . GLY A 1 452 ? -10.195 10.75 7.938 1 96.88 452 GLY A C 1
ATOM 3563 O O . GLY A 1 452 ? -10.586 11.172 6.848 1 96.88 452 GLY A O 1
ATOM 3564 N N . VAL A 1 453 ? -9.727 11.531 8.836 1 97.62 453 VAL A N 1
ATOM 3565 C CA . VAL A 1 453 ? -9.531 12.961 8.633 1 97.62 453 VAL A CA 1
ATOM 3566 C C . VAL A 1 453 ? -8.242 13.203 7.848 1 97.62 453 VAL A C 1
ATOM 3568 O O . VAL A 1 453 ? -7.152 12.922 8.336 1 97.62 453 VAL A O 1
ATOM 3571 N N . CYS A 1 454 ? -8.367 13.766 6.645 1 98.12 454 CYS A N 1
ATOM 3572 C CA . CYS A 1 454 ? -7.172 13.859 5.816 1 98.12 454 CYS A CA 1
ATOM 3573 C C . CYS A 1 454 ? -6.707 15.305 5.691 1 98.12 454 CYS A C 1
ATOM 3575 O O . CYS A 1 454 ? -5.664 15.57 5.094 1 98.12 454 CYS A O 1
ATOM 3577 N N . PHE A 1 455 ? -7.492 16.297 6.262 1 98.19 455 PHE A N 1
ATOM 3578 C CA . PHE A 1 455 ? -7.105 17.703 6.199 1 98.19 455 PHE A CA 1
ATOM 3579 C C . PHE A 1 455 ? -6.938 18.281 7.602 1 98.19 455 PHE A C 1
ATOM 3581 O O . PHE A 1 455 ? -7.648 17.875 8.531 1 98.19 455 PHE A O 1
ATOM 3588 N N . SER A 1 456 ? -6.012 19.125 7.711 1 97.94 456 SER A N 1
ATOM 3589 C CA . SER A 1 456 ? -5.812 19.938 8.906 1 97.94 456 SER A CA 1
ATOM 3590 C C . SER A 1 456 ? -5.391 21.359 8.547 1 97.94 456 SER A C 1
ATOM 3592 O O . SER A 1 456 ? -4.797 21.594 7.492 1 97.94 456 SER A O 1
ATOM 3594 N N . SER A 1 457 ? -5.75 22.359 9.398 1 97.88 457 SER A N 1
ATOM 3595 C CA . SER A 1 457 ? -5.488 23.766 9.141 1 97.88 457 SER A CA 1
ATOM 3596 C C . SER A 1 457 ? -5.137 24.5 10.422 1 97.88 457 SER A C 1
ATOM 3598 O O . SER A 1 457 ? -5.492 24.062 11.523 1 97.88 457 SER A O 1
ATOM 3600 N N . TYR A 1 458 ? -4.379 25.609 10.258 1 98.06 458 TYR A N 1
ATOM 3601 C CA . TYR A 1 458 ? -4.133 26.391 11.461 1 98.06 458 TYR A CA 1
ATOM 3602 C C . TYR A 1 458 ? -5.031 27.625 11.508 1 98.06 458 TYR A C 1
ATOM 3604 O O . TYR A 1 458 ? -4.863 28.5 12.367 1 98.06 458 TYR A O 1
ATOM 3612 N N . HIS A 1 459 ? -6.07 27.766 10.648 1 98.19 459 HIS A N 1
ATOM 3613 C CA . HIS A 1 459 ? -7.094 28.797 10.773 1 98.19 459 HIS A CA 1
ATOM 3614 C C . HIS A 1 459 ? -8.18 28.375 11.75 1 98.19 459 HIS A C 1
ATOM 3616 O O . HIS A 1 459 ? -9.367 28.422 11.43 1 98.19 459 HIS A O 1
ATOM 3622 N N . ARG A 1 460 ? -7.758 28.031 12.852 1 96.88 460 ARG A N 1
ATOM 3623 C CA . ARG A 1 460 ? -8.523 27.578 14.016 1 96.88 460 ARG A CA 1
ATOM 3624 C C . ARG A 1 460 ? -7.66 27.578 15.266 1 96.88 460 ARG A C 1
ATOM 3626 O O . ARG A 1 460 ? -6.43 27.531 15.18 1 96.88 460 ARG A O 1
ATOM 3633 N N . PRO A 1 461 ? -8.273 27.641 16.469 1 95.5 461 PRO A N 1
ATOM 3634 C CA . PRO A 1 461 ? -7.465 27.422 17.656 1 95.5 461 PRO A CA 1
ATOM 3635 C C . PRO A 1 461 ? -6.883 26.016 17.734 1 95.5 461 PRO A C 1
ATOM 3637 O O . PRO A 1 461 ? -7.613 25.031 17.609 1 95.5 461 PRO A O 1
ATOM 3640 N N . ILE A 1 462 ? -5.621 25.953 17.859 1 95.62 462 ILE A N 1
ATOM 3641 C CA . ILE A 1 462 ? -4.945 24.672 18.094 1 95.62 462 ILE A CA 1
ATOM 3642 C C . ILE A 1 462 ? -4.441 24.609 19.531 1 95.62 462 ILE A C 1
ATOM 3644 O O . ILE A 1 462 ? -3.363 25.109 19.844 1 95.62 462 ILE A O 1
ATOM 3648 N N . ILE A 1 463 ? -5.066 23.906 20.281 1 92 463 ILE A N 1
ATOM 3649 C CA . ILE A 1 463 ? -4.887 23.938 21.734 1 92 463 ILE A CA 1
ATOM 3650 C C . ILE A 1 463 ? -3.555 23.281 22.109 1 92 463 ILE A C 1
ATOM 3652 O O . ILE A 1 463 ? -2.867 23.75 23.016 1 92 463 ILE A O 1
ATOM 3656 N N . ASN A 1 464 ? -3.244 22.25 21.375 1 92.31 464 ASN A N 1
ATOM 3657 C CA . ASN A 1 464 ? -2.025 21.531 21.75 1 92.31 464 ASN A CA 1
ATOM 3658 C C . ASN A 1 464 ? -0.795 22.156 21.094 1 92.31 464 ASN A C 1
ATOM 3660 O O . ASN A 1 464 ? 0.266 21.531 21.031 1 92.31 464 ASN A O 1
ATOM 3664 N N . MET A 1 465 ? -0.944 23.312 20.469 1 95.75 465 MET A N 1
ATOM 3665 C CA . MET A 1 465 ? 0.18 24.125 20.047 1 95.75 465 MET A CA 1
ATOM 3666 C C . MET A 1 465 ? 0.35 25.344 20.953 1 95.75 465 MET A C 1
ATOM 3668 O O . MET A 1 465 ? 0.444 26.469 20.469 1 95.75 465 MET A O 1
ATOM 3672 N N . ARG A 1 466 ? 0.201 25.156 22.281 1 94.69 466 ARG A N 1
ATOM 3673 C CA . ARG A 1 466 ? 0.398 26.141 23.344 1 94.69 466 ARG A CA 1
ATOM 3674 C C . ARG A 1 466 ? 1.51 25.703 24.297 1 94.69 466 ARG A C 1
ATOM 3676 O O . ARG A 1 466 ? 1.739 24.5 24.484 1 94.69 466 ARG A O 1
ATOM 3683 N N . PRO A 1 467 ? 2.236 26.734 24.844 1 94.94 467 PRO A N 1
ATOM 3684 C CA . PRO A 1 467 ? 3.186 26.328 25.875 1 94.94 467 PRO A CA 1
ATOM 3685 C C . PRO A 1 467 ? 2.506 25.641 27.062 1 94.94 467 PRO A C 1
ATOM 3687 O O . PRO A 1 467 ? 1.305 25.828 27.281 1 94.94 467 PRO A O 1
ATOM 3690 N N . LYS A 1 468 ? 3.139 24.766 27.797 1 89.94 468 LYS A N 1
ATOM 3691 C CA . LYS A 1 468 ? 2.703 24.078 29.016 1 89.94 468 LYS A CA 1
ATOM 3692 C C . LYS A 1 468 ? 1.786 22.906 28.688 1 89.94 468 LYS A C 1
ATOM 3694 O O . LYS A 1 468 ? 1.517 22.062 29.547 1 89.94 468 LYS A O 1
ATOM 3699 N N . PHE A 1 469 ? 1.252 22.875 27.438 1 90.62 469 PHE A N 1
ATOM 3700 C CA . PHE A 1 469 ? 0.334 21.797 27.094 1 90.62 469 PHE A CA 1
ATOM 3701 C C . PHE A 1 469 ? 1.026 20.438 27.203 1 90.62 469 PHE A C 1
ATOM 3703 O O . PHE A 1 469 ? 2.152 20.281 26.719 1 90.62 469 PHE A O 1
ATOM 3710 N N . ARG A 1 470 ? 0.366 19.531 27.797 1 88.19 470 ARG A N 1
ATOM 3711 C CA . ARG A 1 470 ? 0.821 18.156 27.906 1 88.19 470 ARG A CA 1
ATOM 3712 C C . ARG A 1 470 ? -0.186 17.203 27.266 1 88.19 470 ARG A C 1
ATOM 3714 O O . ARG A 1 470 ? -1.388 17.297 27.516 1 88.19 470 ARG A O 1
ATOM 3721 N N . MET A 1 471 ? 0.301 16.375 26.469 1 85.44 471 MET A N 1
ATOM 3722 C CA . MET A 1 471 ? -0.602 15.406 25.859 1 85.44 471 MET A CA 1
ATOM 3723 C C . MET A 1 471 ? -1.141 14.43 26.906 1 85.44 471 MET A C 1
ATOM 3725 O O . MET A 1 471 ? -0.369 13.781 27.609 1 85.44 471 MET A O 1
ATOM 3729 N N . SER A 1 472 ? -2.381 14.266 26.922 1 78.25 472 SER A N 1
ATOM 3730 C CA . SER A 1 472 ? -3.051 13.484 27.953 1 78.25 472 SER A CA 1
ATOM 3731 C C . SER A 1 472 ? -2.666 12.008 27.859 1 78.25 472 SER A C 1
ATOM 3733 O O . SER A 1 472 ? -2.512 11.344 28.891 1 78.25 472 SER A O 1
ATOM 3735 N N . GLY A 1 473 ? -2.514 11.531 26.672 1 76 473 GLY A N 1
ATOM 3736 C CA . GLY A 1 473 ? -2.26 10.117 26.484 1 76 473 GLY A CA 1
ATOM 3737 C C . GLY A 1 473 ? -0.842 9.711 26.844 1 76 473 GLY A C 1
ATOM 3738 O O . GLY A 1 473 ? -0.582 8.547 27.156 1 76 473 GLY A O 1
ATOM 3739 N N . PHE A 1 474 ? 0.083 10.695 26.906 1 81.69 474 PHE A N 1
ATOM 3740 C CA . PHE A 1 474 ? 1.492 10.367 27.094 1 81.69 474 PHE A CA 1
ATOM 3741 C C . PHE A 1 474 ? 2.016 10.938 28.406 1 81.69 474 PHE A C 1
ATOM 3743 O O . PHE A 1 474 ? 3.041 10.484 28.922 1 81.69 474 PHE A O 1
ATOM 3750 N N . GLY A 1 475 ? 1.413 11.961 28.891 1 79.5 475 GLY A N 1
ATOM 3751 C CA . GLY A 1 475 ? 1.823 12.602 30.141 1 79.5 475 GLY A CA 1
ATOM 3752 C C . GLY A 1 475 ? 3.07 13.453 29.984 1 79.5 475 GLY A C 1
ATOM 3753 O O . GLY A 1 475 ? 3.807 13.656 30.953 1 79.5 475 GLY A O 1
ATOM 3754 N N . SER A 1 476 ? 3.436 13.805 28.844 1 88.38 476 SER A N 1
ATOM 3755 C CA . SER A 1 476 ? 4.594 14.641 28.531 1 88.38 476 SER A CA 1
ATOM 3756 C C . SER A 1 476 ? 4.258 15.695 27.5 1 88.38 476 SER A C 1
ATOM 3758 O O . SER A 1 476 ? 3.207 15.633 26.859 1 88.38 476 SER A O 1
ATOM 3760 N N . THR A 1 477 ? 5.082 16.75 27.453 1 92.12 477 THR A N 1
ATOM 3761 C CA . THR A 1 477 ? 4.953 17.672 26.344 1 92.12 477 THR A CA 1
ATOM 3762 C C . THR A 1 477 ? 5.242 16.984 25.016 1 92.12 477 THR A C 1
ATOM 3764 O O . THR A 1 477 ? 5.973 15.992 24.969 1 92.12 477 THR A O 1
ATOM 3767 N N . TRP A 1 478 ? 4.57 17.422 24.031 1 92.62 478 TRP A N 1
ATOM 3768 C CA . TRP A 1 478 ? 4.633 16.844 22.688 1 92.62 478 TRP A CA 1
ATOM 3769 C C . TRP A 1 478 ? 4.598 17.938 21.641 1 92.62 478 TRP A C 1
ATOM 3771 O O . TRP A 1 478 ? 3.961 18.984 21.828 1 92.62 478 TRP A O 1
ATOM 3781 N N . GLN A 1 479 ? 5.324 17.734 20.516 1 95.5 479 GLN A N 1
ATOM 3782 C CA . GLN A 1 479 ? 5.297 18.672 19.391 1 95.5 479 GLN A CA 1
ATOM 3783 C C . GLN A 1 479 ? 5.758 20.062 19.844 1 95.5 479 GLN A C 1
ATOM 3785 O O . GLN A 1 479 ? 6.871 20.219 20.344 1 95.5 479 GLN A O 1
ATOM 3790 N N . PHE A 1 480 ? 4.867 21.078 19.828 1 97.5 480 PHE A N 1
ATOM 3791 C CA . PHE A 1 480 ? 5.258 22.469 20.016 1 97.5 480 PHE A CA 1
ATOM 3792 C C . PHE A 1 480 ? 5.852 22.688 21.406 1 97.5 480 PHE A C 1
ATOM 3794 O O . PHE A 1 480 ? 6.977 23.156 21.531 1 97.5 480 PHE A O 1
ATOM 3801 N N . PRO A 1 481 ? 5.18 22.359 22.469 1 96.44 481 PRO A N 1
ATOM 3802 C CA . PRO A 1 481 ? 5.797 22.609 23.766 1 96.44 481 PRO A CA 1
ATOM 3803 C C . PRO A 1 481 ? 7.074 21.797 23.984 1 96.44 481 PRO A C 1
ATOM 3805 O O . PRO A 1 481 ? 7.973 22.234 24.719 1 96.44 481 PRO A O 1
ATOM 3808 N N . ALA A 1 482 ? 7.168 20.609 23.391 1 97.31 482 ALA A N 1
ATOM 3809 C CA . ALA A 1 482 ? 8.406 19.828 23.453 1 97.31 482 ALA A CA 1
ATOM 3810 C C . ALA A 1 482 ? 9.547 20.562 22.734 1 97.31 482 ALA A C 1
ATOM 3812 O O . ALA A 1 482 ? 10.68 20.547 23.219 1 97.31 482 ALA A O 1
ATOM 3813 N N . ASP A 1 483 ? 9.25 21.172 21.641 1 98.44 483 ASP A N 1
ATOM 3814 C CA . ASP A 1 483 ? 10.258 21.875 20.844 1 98.44 483 ASP A CA 1
ATOM 3815 C C . ASP A 1 483 ? 10.781 23.094 21.594 1 98.44 483 ASP A C 1
ATOM 3817 O O . ASP A 1 483 ? 11.898 23.547 21.344 1 98.44 483 ASP A O 1
ATOM 3821 N N . LEU A 1 484 ? 10 23.641 22.5 1 98.38 484 LEU A N 1
ATOM 3822 C CA . LEU A 1 484 ? 10.438 24.781 23.297 1 98.38 484 LEU A CA 1
ATOM 3823 C C . LEU A 1 484 ? 11.57 24.391 24.234 1 98.38 484 LEU A C 1
ATOM 3825 O O . LEU A 1 484 ? 12.281 25.25 24.766 1 98.38 484 LEU A O 1
ATOM 3829 N N . SER A 1 485 ? 11.797 23.078 24.438 1 98 485 SER A N 1
ATOM 3830 C CA . SER A 1 485 ? 12.977 22.625 25.156 1 98 485 SER A CA 1
ATOM 3831 C C . SER A 1 485 ? 14.25 22.953 24.391 1 98 485 SER A C 1
ATOM 3833 O O . SER A 1 485 ? 15.289 23.266 24.984 1 98 485 SER A O 1
ATOM 3835 N N . ILE A 1 486 ? 14.18 22.812 23.078 1 98.56 486 ILE A N 1
ATOM 3836 C CA . ILE A 1 486 ? 15.32 23.141 22.234 1 98.56 486 ILE A CA 1
ATOM 3837 C C . ILE A 1 486 ? 15.547 24.641 22.234 1 98.56 486 ILE A C 1
ATOM 3839 O O . ILE A 1 486 ? 16.688 25.109 22.312 1 98.56 486 ILE A O 1
ATOM 3843 N N . VAL A 1 487 ? 14.453 25.406 22.188 1 98.62 487 VAL A N 1
ATOM 3844 C CA . VAL A 1 487 ? 14.547 26.859 22.266 1 98.62 487 VAL A CA 1
ATOM 3845 C C . VAL A 1 487 ? 15.18 27.266 23.594 1 98.62 487 VAL A C 1
ATOM 3847 O O . VAL A 1 487 ? 16.078 28.109 23.625 1 98.62 487 VAL A O 1
ATOM 3850 N N . GLY A 1 488 ? 14.672 26.672 24.688 1 98.44 488 GLY A N 1
ATOM 3851 C CA . GLY A 1 488 ? 15.258 26.938 26 1 98.44 488 GLY A CA 1
ATOM 3852 C C . GLY A 1 488 ? 16.75 26.703 26.031 1 98.44 488 GLY A C 1
ATOM 3853 O O . GLY A 1 488 ? 17.5 27.484 26.625 1 98.44 488 GLY A O 1
ATOM 3854 N N . TRP A 1 489 ? 17.188 25.641 25.422 1 98.75 489 TRP A N 1
ATOM 3855 C CA . TRP A 1 489 ? 18.609 25.297 25.391 1 98.75 489 TRP A CA 1
ATOM 3856 C C . TRP A 1 489 ? 19.391 26.328 24.578 1 98.75 489 TRP A C 1
ATOM 3858 O O . TRP A 1 489 ? 20.453 26.781 25.016 1 98.75 489 TRP A O 1
ATOM 3868 N N . LEU A 1 490 ? 18.906 26.688 23.391 1 98.69 490 LEU A N 1
ATOM 3869 C CA . LEU A 1 490 ? 19.562 27.672 22.562 1 98.69 490 LEU A CA 1
ATOM 3870 C C . LEU A 1 490 ? 19.719 29 23.297 1 98.69 490 LEU A C 1
ATOM 3872 O O . LEU A 1 490 ? 20.781 29.641 23.219 1 98.69 490 LEU A O 1
ATOM 3876 N N . GLU A 1 491 ? 18.672 29.422 24 1 98.12 491 GLU A N 1
ATOM 3877 C CA . GLU A 1 491 ? 18.719 30.656 24.766 1 98.12 491 GLU A CA 1
ATOM 3878 C C . GLU A 1 491 ? 19.703 30.547 25.938 1 98.12 491 GLU A C 1
ATOM 3880 O O . GLU A 1 491 ? 20.469 31.484 26.188 1 98.12 491 GLU A O 1
ATOM 3885 N N . HIS A 1 492 ? 19.641 29.469 26.625 1 98 492 HIS A N 1
ATOM 3886 C CA . HIS A 1 492 ? 20.516 29.25 27.766 1 98 492 HIS A CA 1
ATOM 3887 C C . HIS A 1 492 ? 21.984 29.281 27.344 1 98 492 HIS A C 1
ATOM 3889 O O . HIS A 1 492 ? 22.828 29.859 28.031 1 98 492 HIS A O 1
ATOM 3895 N N . MET A 1 493 ? 22.281 28.625 26.266 1 98 493 MET A N 1
ATOM 3896 C CA . MET A 1 493 ? 23.641 28.531 25.75 1 98 493 MET A CA 1
ATOM 3897 C C . MET A 1 493 ? 24.047 29.812 25.047 1 98 493 MET A C 1
ATOM 3899 O O . MET A 1 493 ? 25.203 29.984 24.656 1 98 493 MET A O 1
ATOM 3903 N N . GLN A 1 494 ? 23.125 30.719 24.781 1 97.75 494 GLN A N 1
ATOM 3904 C CA . GLN A 1 494 ? 23.328 32.031 24.203 1 97.75 494 GLN A CA 1
ATOM 3905 C C . GLN A 1 494 ? 23.828 31.938 22.766 1 97.75 494 GLN A C 1
ATOM 3907 O O . GLN A 1 494 ? 24.734 32.656 22.344 1 97.75 494 GLN A O 1
ATOM 3912 N N . TYR A 1 495 ? 23.375 30.969 22.078 1 98.31 495 TYR A N 1
ATOM 3913 C CA . TYR A 1 495 ? 23.625 30.906 20.641 1 98.31 495 TYR A CA 1
ATOM 3914 C C . TYR A 1 495 ? 22.859 31.984 19.906 1 98.31 495 TYR A C 1
ATOM 3916 O O . TYR A 1 495 ? 21.703 32.312 20.25 1 98.31 495 TYR A O 1
ATOM 3924 N N . ASP A 1 496 ? 23.484 32.656 18.984 1 97.81 496 ASP A N 1
ATOM 3925 C CA . ASP A 1 496 ? 22.766 33.469 18.016 1 97.81 496 ASP A CA 1
ATOM 3926 C C . ASP A 1 496 ? 22.062 32.625 16.984 1 97.81 496 ASP A C 1
ATOM 3928 O O . ASP A 1 496 ? 22.703 31.922 16.203 1 97.81 496 ASP A O 1
ATOM 3932 N N . TYR A 1 497 ? 20.766 32.594 17.031 1 98.56 497 TYR A N 1
ATOM 3933 C CA . TYR A 1 497 ? 20 31.75 16.109 1 98.56 497 TYR A CA 1
ATOM 3934 C C . TYR A 1 497 ? 18.781 32.469 15.586 1 98.56 497 TYR A C 1
ATOM 3936 O O . TYR A 1 497 ? 18.391 33.531 16.125 1 98.56 497 TYR A O 1
ATOM 3944 N N . GLU A 1 498 ? 18.234 32 14.5 1 98.75 498 GLU A N 1
ATOM 3945 C CA . GLU A 1 498 ? 16.984 32.469 13.898 1 98.75 498 GLU A CA 1
ATOM 3946 C C . GLU A 1 498 ? 16.016 31.312 13.688 1 98.75 498 GLU A C 1
ATOM 3948 O O . GLU A 1 498 ? 16.406 30.141 13.734 1 98.75 498 GLU A O 1
ATOM 3953 N N . VAL A 1 499 ? 14.75 31.672 13.539 1 98.69 499 VAL A N 1
ATOM 3954 C CA . VAL A 1 499 ? 13.703 30.672 13.391 1 98.69 499 VAL A CA 1
ATOM 3955 C C . VAL A 1 499 ? 13.141 30.719 11.969 1 98.69 499 VAL A C 1
ATOM 3957 O O . VAL A 1 499 ? 12.922 31.797 11.422 1 98.69 499 VAL A O 1
ATOM 3960 N N . ILE A 1 500 ? 13.023 29.562 11.312 1 98.69 500 ILE A N 1
ATOM 3961 C CA . ILE A 1 500 ? 12.242 29.375 10.102 1 98.69 500 ILE A CA 1
ATOM 3962 C C . ILE A 1 500 ? 11.258 28.234 10.297 1 98.69 500 ILE A C 1
ATOM 3964 O O . ILE A 1 500 ? 11.391 27.438 11.234 1 98.69 500 ILE A O 1
ATOM 3968 N N . THR A 1 501 ? 10.227 28.156 9.469 1 98.75 501 THR A N 1
ATOM 3969 C CA . THR A 1 501 ? 9.219 27.109 9.578 1 98.75 501 THR A CA 1
ATOM 3970 C C . THR A 1 501 ? 9.242 26.203 8.344 1 98.75 501 THR A C 1
ATOM 3972 O O . THR A 1 501 ? 9.766 26.594 7.297 1 98.75 501 THR A O 1
ATOM 3975 N N . GLU A 1 502 ? 8.695 25.031 8.508 1 98.56 502 GLU A N 1
ATOM 3976 C CA . GLU A 1 502 ? 8.547 24.156 7.355 1 98.56 502 GLU A CA 1
ATOM 3977 C C . GLU A 1 502 ? 7.664 24.781 6.281 1 98.56 502 GLU A C 1
ATOM 3979 O O . GLU A 1 502 ? 7.852 24.531 5.09 1 98.56 502 GLU A O 1
ATOM 3984 N N . GLU A 1 503 ? 6.691 25.594 6.719 1 98.38 503 GLU A N 1
ATOM 3985 C CA . GLU A 1 503 ? 5.914 26.328 5.727 1 98.38 503 GLU A CA 1
ATOM 3986 C C . GLU A 1 503 ? 6.812 27.203 4.859 1 98.38 503 GLU A C 1
ATOM 3988 O O . GLU A 1 503 ? 6.629 27.266 3.643 1 98.38 503 GLU A O 1
ATOM 3993 N N . ASP A 1 504 ? 7.785 27.891 5.465 1 98.44 504 ASP A N 1
ATOM 3994 C CA . ASP A 1 504 ? 8.734 28.719 4.723 1 98.44 504 ASP A CA 1
ATOM 3995 C C . ASP A 1 504 ? 9.523 27.875 3.717 1 98.44 504 ASP A C 1
ATOM 3997 O O . ASP A 1 504 ? 9.695 28.281 2.564 1 98.44 504 ASP A O 1
ATOM 4001 N N . VAL A 1 505 ? 10.016 26.75 4.211 1 98.69 505 VAL A N 1
ATOM 4002 C CA . VAL A 1 505 ? 10.812 25.891 3.352 1 98.69 505 VAL A CA 1
ATOM 4003 C C . VAL A 1 505 ? 9.953 25.344 2.211 1 98.69 505 VAL A C 1
ATOM 4005 O O . VAL A 1 505 ? 10.422 25.234 1.074 1 98.69 505 VAL A O 1
ATOM 4008 N N . HIS A 1 506 ? 8.734 25 2.484 1 98.5 506 HIS A N 1
ATOM 4009 C CA . HIS A 1 506 ? 7.844 24.562 1.416 1 98.5 506 HIS A CA 1
ATOM 4010 C C . HIS A 1 506 ? 7.648 25.656 0.371 1 98.5 506 HIS A C 1
ATOM 4012 O O . HIS A 1 506 ? 7.68 25.375 -0.831 1 98.5 506 HIS A O 1
ATOM 4018 N N . ARG A 1 507 ? 7.43 26.859 0.781 1 97.81 507 ARG A N 1
ATOM 4019 C CA . ARG A 1 507 ? 7.113 27.984 -0.105 1 97.81 507 ARG A CA 1
ATOM 4020 C C . ARG A 1 507 ? 8.344 28.422 -0.897 1 97.81 507 ARG A C 1
ATOM 4022 O O . ARG A 1 507 ? 8.242 28.719 -2.086 1 97.81 507 ARG A O 1
ATOM 4029 N N . GLU A 1 508 ? 9.531 28.438 -0.185 1 97.88 508 GLU A N 1
ATOM 4030 C CA . GLU A 1 508 ? 10.695 29.094 -0.774 1 97.88 508 GLU A CA 1
ATOM 4031 C C . GLU A 1 508 ? 11.734 28.062 -1.222 1 97.88 508 GLU A C 1
ATOM 4033 O O . GLU A 1 508 ? 12.656 28.391 -1.974 1 97.88 508 GLU A O 1
ATOM 4038 N N . GLY A 1 509 ? 11.617 26.859 -0.8 1 97.88 509 GLY A N 1
ATOM 4039 C CA . GLY A 1 509 ? 12.586 25.844 -1.141 1 97.88 509 GLY A CA 1
ATOM 4040 C C . GLY A 1 509 ? 13.945 26.062 -0.506 1 97.88 509 GLY A C 1
ATOM 4041 O O . GLY A 1 509 ? 14.031 26.453 0.663 1 97.88 509 GLY A O 1
ATOM 4042 N N . LEU A 1 510 ? 14.953 25.797 -1.255 1 98.38 510 LEU A N 1
ATOM 4043 C CA . LEU A 1 510 ? 16.344 25.891 -0.799 1 98.38 510 LEU A CA 1
ATOM 4044 C C . LEU A 1 510 ? 16.656 27.312 -0.358 1 98.38 510 LEU A C 1
ATOM 4046 O O . LEU A 1 510 ? 17.453 27.516 0.571 1 98.38 510 LEU A O 1
ATOM 4050 N N . SER A 1 511 ? 16.062 28.312 -0.886 1 98.31 511 SER A N 1
ATOM 4051 C CA . SER A 1 511 ? 16.391 29.703 -0.592 1 98.31 511 SER A CA 1
ATOM 4052 C C . SER A 1 511 ? 16.094 30.031 0.864 1 98.31 511 SER A C 1
ATOM 4054 O O . SER A 1 511 ? 16.719 30.938 1.436 1 98.31 511 SER A O 1
ATOM 4056 N N . ALA A 1 512 ? 15.133 29.297 1.491 1 98.38 512 ALA A N 1
ATOM 4057 C CA . ALA A 1 512 ? 14.82 29.531 2.9 1 98.38 512 ALA A CA 1
ATOM 4058 C C . ALA A 1 512 ? 15.922 28.969 3.801 1 98.38 512 ALA A C 1
ATOM 4060 O O . ALA A 1 512 ? 16.109 29.438 4.93 1 98.38 512 ALA A O 1
ATOM 4061 N N . MET A 1 513 ? 16.719 28.078 3.314 1 98.69 513 MET A N 1
ATOM 4062 C CA . MET A 1 513 ? 17.672 27.344 4.141 1 98.69 513 MET A CA 1
ATOM 4063 C C . MET A 1 513 ? 19.094 27.797 3.836 1 98.69 513 MET A C 1
ATOM 4065 O O . MET A 1 513 ? 19.938 27.859 4.734 1 98.69 513 MET A O 1
ATOM 4069 N N . ALA A 1 514 ? 19.406 28.234 2.639 1 97.94 514 ALA A N 1
ATOM 4070 C CA . ALA A 1 514 ? 20.734 28.453 2.072 1 97.94 514 ALA A CA 1
ATOM 4071 C C . ALA A 1 514 ? 21.516 29.484 2.879 1 97.94 514 ALA A C 1
ATOM 4073 O O . ALA A 1 514 ? 22.75 29.422 2.961 1 97.94 514 ALA A O 1
ATOM 4074 N N . PRO A 1 515 ? 20.844 30.469 3.477 1 97.88 515 PRO A N 1
ATOM 4075 C CA . PRO A 1 515 ? 21.609 31.5 4.199 1 97.88 515 PRO A CA 1
ATOM 4076 C C . PRO A 1 515 ? 22.297 30.953 5.449 1 97.88 515 PRO A C 1
ATOM 4078 O O . PRO A 1 515 ? 23.172 31.594 6.012 1 97.88 515 PRO A O 1
ATOM 4081 N N . TYR A 1 516 ? 21.938 29.859 5.949 1 98.5 516 TYR A N 1
ATOM 4082 C CA . TYR A 1 516 ? 22.438 29.328 7.207 1 98.5 516 TYR A CA 1
ATOM 4083 C C . TYR A 1 516 ? 23.484 28.25 6.961 1 98.5 516 TYR A C 1
ATOM 4085 O O . TYR A 1 516 ? 23.469 27.594 5.922 1 98.5 516 TYR A O 1
ATOM 4093 N N . ARG A 1 517 ? 24.344 28.078 7.879 1 98.38 517 ARG A N 1
ATOM 4094 C CA . ARG A 1 517 ? 25.359 27.016 7.82 1 98.38 517 ARG A CA 1
ATOM 4095 C C . ARG A 1 517 ? 24.859 25.75 8.516 1 98.38 517 ARG A C 1
ATOM 4097 O O . ARG A 1 517 ? 25.125 24.641 8.055 1 98.38 517 ARG A O 1
ATOM 4104 N N . CYS A 1 518 ? 24.188 25.969 9.609 1 98.75 518 CYS A N 1
ATOM 4105 C CA . CYS A 1 518 ? 23.656 24.875 10.414 1 98.75 518 CYS A CA 1
ATOM 4106 C C . CYS A 1 518 ? 22.156 25.078 10.68 1 98.75 518 CYS A C 1
ATOM 4108 O O . CYS A 1 518 ? 21.734 26.188 11.016 1 98.75 518 CYS A O 1
ATOM 4110 N N . ILE A 1 519 ? 21.391 24.062 10.461 1 98.88 519 ILE A N 1
ATOM 4111 C CA . ILE A 1 519 ? 19.969 24.078 10.789 1 98.88 519 ILE A CA 1
ATOM 4112 C C . ILE A 1 519 ? 19.656 22.922 11.734 1 98.88 519 ILE A C 1
ATOM 4114 O O . ILE A 1 519 ? 20.094 21.781 11.508 1 98.88 519 ILE A O 1
ATOM 4118 N N . ILE A 1 520 ? 18.906 23.203 12.781 1 98.81 520 ILE A N 1
ATOM 4119 C CA . ILE A 1 520 ? 18.469 22.234 13.781 1 98.81 520 ILE A CA 1
ATOM 4120 C C . ILE A 1 520 ? 16.969 22 13.633 1 98.81 520 ILE A C 1
ATOM 4122 O O . ILE A 1 520 ? 16.188 22.953 13.523 1 98.81 520 ILE A O 1
ATOM 4126 N N . SER A 1 521 ? 16.562 20.734 13.594 1 98.75 521 SER A N 1
ATOM 4127 C CA . SER A 1 521 ? 15.133 20.438 13.508 1 98.75 521 SER A CA 1
ATOM 4128 C C . SER A 1 521 ? 14.469 20.453 14.883 1 98.75 521 SER A C 1
ATOM 4130 O O . SER A 1 521 ? 15.156 20.594 15.898 1 98.75 521 SER A O 1
ATOM 4132 N N . GLY A 1 522 ? 13.078 20.297 14.859 1 98.31 522 GLY A N 1
ATOM 4133 C CA . GLY A 1 522 ? 12.352 20.016 16.094 1 98.31 522 GLY A CA 1
ATOM 4134 C C . GLY A 1 522 ? 12.477 18.578 16.547 1 98.31 522 GLY A C 1
ATOM 4135 O O . GLY A 1 522 ? 13.25 17.812 15.984 1 98.31 522 GLY A O 1
ATOM 4136 N N . THR A 1 523 ? 11.656 18.219 17.578 1 98.31 523 THR A N 1
ATOM 4137 C CA . THR A 1 523 ? 11.758 16.906 18.219 1 98.31 523 THR A CA 1
ATOM 4138 C C . THR A 1 523 ? 11.055 15.852 17.375 1 98.31 523 THR A C 1
ATOM 4140 O O . THR A 1 523 ? 11.344 14.656 17.5 1 98.31 523 THR A O 1
ATOM 4143 N N . HIS A 1 524 ? 10.109 16.25 16.562 1 98.12 524 HIS A N 1
ATOM 4144 C CA . HIS A 1 524 ? 9.266 15.289 15.867 1 98.12 524 HIS A CA 1
ATOM 4145 C C . HIS A 1 524 ? 8.836 15.812 14.5 1 98.12 524 HIS A C 1
ATOM 4147 O O . HIS A 1 524 ? 7.637 15.922 14.219 1 98.12 524 HIS A O 1
ATOM 4153 N N . PRO A 1 525 ? 9.797 16.062 13.562 1 98.5 525 PRO A N 1
ATOM 4154 C CA . PRO A 1 525 ? 9.445 16.5 12.211 1 98.5 525 PRO A CA 1
ATOM 4155 C C . PRO A 1 525 ? 8.961 15.352 11.32 1 98.5 525 PRO A C 1
ATOM 4157 O O . PRO A 1 525 ? 9.648 14.977 10.367 1 98.5 525 PRO A O 1
ATOM 4160 N N . GLU A 1 526 ? 7.781 14.914 11.477 1 98.56 526 GLU A N 1
ATOM 4161 C CA . GLU A 1 526 ? 7.23 13.672 10.938 1 98.56 526 GLU A CA 1
ATOM 4162 C C . GLU A 1 526 ? 6.566 13.914 9.586 1 98.56 526 GLU A C 1
ATOM 4164 O O . GLU A 1 526 ? 6.637 13.062 8.695 1 98.56 526 GLU A O 1
ATOM 4169 N N . TYR A 1 527 ? 5.898 15.008 9.305 1 98.62 527 TYR A N 1
ATOM 4170 C CA . TYR A 1 527 ? 5.066 15.273 8.141 1 98.62 527 TYR A CA 1
ATOM 4171 C C . TYR A 1 527 ? 5.73 16.281 7.215 1 98.62 527 TYR A C 1
ATOM 4173 O O . TYR A 1 527 ? 5.719 17.484 7.488 1 98.62 527 TYR A O 1
ATOM 4181 N N . ILE A 1 528 ? 6.211 15.797 6.074 1 97.94 528 ILE A N 1
ATOM 4182 C CA . ILE A 1 528 ? 7.082 16.578 5.203 1 97.94 528 ILE A CA 1
ATOM 4183 C C . ILE A 1 528 ? 6.578 16.5 3.764 1 97.94 528 ILE A C 1
ATOM 4185 O O . ILE A 1 528 ? 6.297 15.414 3.26 1 97.94 528 ILE A O 1
ATOM 4189 N N . SER A 1 529 ? 6.445 17.688 3.076 1 98.62 529 SER A N 1
ATOM 4190 C CA . SER A 1 529 ? 6.121 17.672 1.653 1 98.62 529 SER A CA 1
ATOM 4191 C C . SER A 1 529 ? 7.348 17.344 0.81 1 98.62 529 SER A C 1
ATOM 4193 O O . SER A 1 529 ? 8.477 17.406 1.301 1 98.62 529 SER A O 1
ATOM 4195 N N . GLU A 1 530 ? 7.156 17.016 -0.41 1 98.06 530 GLU A N 1
ATOM 4196 C CA . GLU A 1 530 ? 8.25 16.703 -1.324 1 98.06 530 GLU A CA 1
ATOM 4197 C C . GLU A 1 530 ? 9.188 17.906 -1.481 1 98.06 530 GLU A C 1
ATOM 4199 O O . GLU A 1 530 ? 10.406 17.75 -1.524 1 98.06 530 GLU A O 1
ATOM 4204 N N . ARG A 1 531 ? 8.68 19.125 -1.561 1 98.19 531 ARG A N 1
ATOM 4205 C CA . ARG A 1 531 ? 9.484 20.328 -1.711 1 98.19 531 ARG A CA 1
ATOM 4206 C C . ARG A 1 531 ? 10.398 20.531 -0.51 1 98.19 531 ARG A C 1
ATOM 4208 O O . ARG A 1 531 ? 11.547 20.953 -0.664 1 98.19 531 ARG A O 1
ATOM 4215 N N . ILE A 1 532 ? 9.852 20.266 0.653 1 98.69 532 ILE A N 1
ATOM 4216 C CA . ILE A 1 532 ? 10.672 20.375 1.857 1 98.69 532 ILE A CA 1
ATOM 4217 C C . ILE A 1 532 ? 11.797 19.344 1.816 1 98.69 532 ILE A C 1
ATOM 4219 O O . ILE A 1 532 ? 12.953 19.672 2.1 1 98.69 532 ILE A O 1
ATOM 4223 N N . LEU A 1 533 ? 11.438 18.125 1.465 1 98.5 533 LEU A N 1
ATOM 4224 C CA . LEU A 1 533 ? 12.422 17.047 1.382 1 98.5 533 LEU A CA 1
ATOM 4225 C C . LEU A 1 533 ? 13.516 17.391 0.379 1 98.5 533 LEU A C 1
ATOM 4227 O O . LEU A 1 533 ? 14.703 17.203 0.66 1 98.5 533 LEU A O 1
ATOM 4231 N N . ASP A 1 534 ? 13.156 17.906 -0.806 1 98.38 534 ASP A N 1
ATOM 4232 C CA . ASP A 1 534 ? 14.102 18.312 -1.834 1 98.38 534 ASP A CA 1
ATOM 4233 C C . ASP A 1 534 ? 15.039 19.406 -1.311 1 98.38 534 ASP A C 1
ATOM 4235 O O . ASP A 1 534 ? 16.25 19.344 -1.531 1 98.38 534 ASP A O 1
ATOM 4239 N N . ALA A 1 535 ? 14.5 20.344 -0.646 1 98.75 535 ALA A N 1
ATOM 4240 C CA . ALA A 1 535 ? 15.297 21.453 -0.119 1 98.75 535 ALA A CA 1
ATOM 4241 C C . ALA A 1 535 ? 16.344 20.953 0.868 1 98.75 535 ALA A C 1
ATOM 4243 O O . ALA A 1 535 ? 17.469 21.438 0.882 1 98.75 535 ALA A O 1
ATOM 4244 N N . HIS A 1 536 ? 15.961 20.047 1.705 1 98.69 536 HIS A N 1
ATOM 4245 C CA . HIS A 1 536 ? 16.906 19.484 2.666 1 98.69 536 HIS A CA 1
ATOM 4246 C C . HIS A 1 536 ? 18.062 18.781 1.96 1 98.69 536 HIS A C 1
ATOM 4248 O O . HIS A 1 536 ? 19.219 18.953 2.332 1 98.69 536 HIS A O 1
ATOM 4254 N N . GLU A 1 537 ? 17.703 17.953 0.969 1 98.12 537 GLU A N 1
ATOM 4255 C CA . GLU A 1 537 ? 18.719 17.234 0.222 1 98.12 537 GLU A CA 1
ATOM 4256 C C . GLU A 1 537 ? 19.688 18.203 -0.459 1 98.12 537 GLU A C 1
ATOM 4258 O O . GLU A 1 537 ? 20.906 18.016 -0.407 1 98.12 537 GLU A O 1
ATOM 4263 N N . ASP A 1 538 ? 19.172 19.203 -1.063 1 98.44 538 ASP A N 1
ATOM 4264 C CA . ASP A 1 538 ? 19.984 20.203 -1.76 1 98.44 538 ASP A CA 1
ATOM 4265 C C . ASP A 1 538 ? 20.844 20.984 -0.777 1 98.44 538 ASP A C 1
ATOM 4267 O O . ASP A 1 538 ? 22 21.281 -1.054 1 98.44 538 ASP A O 1
ATOM 4271 N N . PHE A 1 539 ? 20.281 21.391 0.334 1 98.62 539 PHE A N 1
ATOM 4272 C CA . PHE A 1 539 ? 21 22.125 1.362 1 98.62 539 PHE A CA 1
ATOM 4273 C C . PHE A 1 539 ? 22.234 21.359 1.827 1 98.62 539 PHE A C 1
ATOM 4275 O O . PHE A 1 539 ? 23.328 21.906 1.85 1 98.62 539 PHE A O 1
ATOM 4282 N N . ILE A 1 540 ? 22.047 20.078 2.133 1 98.5 540 ILE A N 1
ATOM 4283 C CA . ILE A 1 540 ? 23.125 19.25 2.662 1 98.5 540 ILE A CA 1
ATOM 4284 C C . ILE A 1 540 ? 24.156 18.984 1.566 1 98.5 540 ILE A C 1
ATOM 4286 O O . ILE A 1 540 ? 25.359 19.062 1.809 1 98.5 540 ILE A O 1
ATOM 4290 N N . GLU A 1 541 ? 23.703 18.672 0.386 1 97.19 541 GLU A N 1
ATOM 4291 C CA . GLU A 1 541 ? 24.594 18.422 -0.742 1 97.19 541 GLU A CA 1
ATOM 4292 C C . GLU A 1 541 ? 25.5 19.609 -1.022 1 97.19 541 GLU A C 1
ATOM 4294 O O . GLU A 1 541 ? 26.672 19.438 -1.398 1 97.19 541 GLU A O 1
ATOM 4299 N N . GLN A 1 542 ? 25.016 20.797 -0.757 1 97.5 542 GLN A N 1
ATOM 4300 C CA . GLN A 1 542 ? 25.75 22.016 -1.1 1 97.5 542 GLN A CA 1
ATOM 4301 C C . GLN A 1 542 ? 26.594 22.5 0.079 1 97.5 542 GLN A C 1
ATOM 4303 O O . GLN A 1 542 ? 27.125 23.609 0.05 1 97.5 542 GLN A O 1
ATOM 4308 N N . GLY A 1 543 ? 26.625 21.719 1.058 1 97.31 543 GLY A N 1
ATOM 4309 C CA . GLY A 1 543 ? 27.547 22.031 2.135 1 97.31 543 GLY A CA 1
ATOM 4310 C C . GLY A 1 543 ? 26.859 22.375 3.438 1 97.31 543 GLY A C 1
ATOM 4311 O O . GLY A 1 543 ? 27.516 22.688 4.438 1 97.31 543 GLY A O 1
ATOM 4312 N N . GLY A 1 544 ? 25.516 22.359 3.4 1 98.31 544 GLY A N 1
ATOM 4313 C CA . GLY A 1 544 ? 24.766 22.625 4.621 1 98.31 544 GLY A CA 1
ATOM 4314 C C . GLY A 1 544 ? 24.984 21.562 5.68 1 98.31 544 GLY A C 1
ATOM 4315 O O . GLY A 1 544 ? 25.219 20.391 5.359 1 98.31 544 GLY A O 1
ATOM 4316 N N . ARG A 1 545 ? 24.922 21.984 6.879 1 98.69 545 ARG A N 1
ATOM 4317 C CA . ARG A 1 545 ? 25.016 21.078 8.023 1 98.69 545 ARG A CA 1
ATOM 4318 C C . ARG A 1 545 ? 23.688 21 8.758 1 98.69 545 ARG A C 1
ATOM 4320 O O . ARG A 1 545 ? 23.109 22.016 9.117 1 98.69 545 ARG A O 1
ATOM 4327 N N . PHE A 1 546 ? 23.172 19.766 8.93 1 98.81 546 PHE A N 1
ATOM 4328 C CA . PHE A 1 546 ? 21.828 19.562 9.484 1 98.81 546 PHE A CA 1
ATOM 4329 C C . PHE A 1 546 ? 21.891 18.703 10.75 1 98.81 546 PHE A C 1
ATOM 4331 O O . PHE A 1 546 ? 22.562 17.672 10.773 1 98.81 546 PHE A O 1
ATOM 4338 N N . ILE A 1 547 ? 21.297 19.141 11.781 1 98.94 547 ILE A N 1
ATOM 4339 C CA . ILE A 1 547 ? 21.141 18.375 13.016 1 98.94 547 ILE A CA 1
ATOM 4340 C C . ILE A 1 547 ? 19.703 17.922 13.156 1 98.94 547 ILE A C 1
ATOM 4342 O O . ILE A 1 547 ? 18.797 18.734 13.398 1 98.94 547 ILE A O 1
ATOM 4346 N N . TYR A 1 548 ? 19.484 16.656 13.008 1 98.81 548 TYR A N 1
ATOM 4347 C CA . TYR A 1 548 ? 18.172 16.031 13.219 1 98.81 548 TYR A CA 1
ATOM 4348 C C . TYR A 1 548 ? 17.984 15.672 14.688 1 98.81 548 TYR A C 1
ATOM 4350 O O . TYR A 1 548 ? 18.531 14.68 15.172 1 98.81 548 TYR A O 1
ATOM 4358 N N . MET A 1 549 ? 17.078 16.453 15.359 1 97.94 549 MET A N 1
ATOM 4359 C CA . MET A 1 549 ? 16.891 16.344 16.797 1 97.94 549 MET A CA 1
ATOM 4360 C C . MET A 1 549 ? 15.789 15.352 17.141 1 97.94 549 MET A C 1
ATOM 4362 O O . MET A 1 549 ? 15.492 15.117 18.312 1 97.94 549 MET A O 1
ATOM 4366 N N . GLY A 1 550 ? 15.242 14.75 16.156 1 95.12 550 GLY A N 1
ATOM 4367 C CA . GLY A 1 550 ? 13.945 14.148 16.422 1 95.12 550 GLY A CA 1
ATOM 4368 C C . GLY A 1 550 ? 13.945 12.633 16.297 1 95.12 550 GLY A C 1
ATOM 4369 O O . GLY A 1 550 ? 15.008 12.016 16.219 1 95.12 550 GLY A O 1
ATOM 4370 N N . GLY A 1 551 ? 12.781 12.047 16.516 1 97.56 551 GLY A N 1
ATOM 4371 C CA . GLY A 1 551 ? 12.359 10.688 16.219 1 97.56 551 GLY A CA 1
ATOM 4372 C C . GLY A 1 551 ? 11.125 10.625 15.336 1 97.56 551 GLY A C 1
ATOM 4373 O O . GLY A 1 551 ? 10.266 11.508 15.398 1 97.56 551 GLY A O 1
ATOM 4374 N N . ASN A 1 552 ? 11.133 9.508 14.508 1 98.19 552 ASN A N 1
ATOM 4375 C CA . ASN A 1 552 ? 10.039 9.32 13.562 1 98.19 552 ASN A CA 1
ATOM 4376 C C . ASN A 1 552 ? 9.859 10.531 12.648 1 98.19 552 ASN A C 1
ATOM 4378 O O . ASN A 1 552 ? 8.742 11 12.445 1 98.19 552 ASN A O 1
ATOM 4382 N N . GLY A 1 553 ? 10.984 11.141 12.289 1 98.12 553 GLY A N 1
ATOM 4383 C CA . GLY A 1 553 ? 10.961 12.273 11.375 1 98.12 553 GLY A CA 1
ATOM 4384 C C . GLY A 1 553 ? 10.914 11.859 9.922 1 98.12 553 GLY A C 1
ATOM 4385 O O . GLY A 1 553 ? 11.305 10.742 9.57 1 98.12 553 GLY A O 1
ATOM 4386 N N . TYR A 1 554 ? 10.359 12.789 9.078 1 98.31 554 TYR A N 1
ATOM 4387 C CA . TYR A 1 554 ? 10.32 12.625 7.633 1 98.31 554 TYR A CA 1
ATOM 4388 C C . TYR A 1 554 ? 9.641 11.312 7.254 1 98.31 554 TYR A C 1
ATOM 4390 O O . TYR A 1 554 ? 10.117 10.594 6.375 1 98.31 554 TYR A O 1
ATOM 4398 N N . TYR A 1 555 ? 8.602 10.984 7.992 1 98.38 555 TYR A N 1
ATOM 4399 C CA . TYR A 1 555 ? 7.887 9.719 7.891 1 98.38 555 TYR A CA 1
ATOM 4400 C C . TYR A 1 555 ? 6.762 9.805 6.871 1 98.38 555 TYR A C 1
ATOM 4402 O O . TYR A 1 555 ? 6.734 9.055 5.891 1 98.38 555 TYR A O 1
ATOM 4410 N N . TRP A 1 556 ? 5.871 10.805 6.938 1 98.62 556 TRP A N 1
ATOM 4411 C CA . TRP A 1 556 ? 4.66 10.922 6.125 1 98.62 556 TRP A CA 1
ATOM 4412 C C . TRP A 1 556 ? 4.844 11.961 5.023 1 98.62 556 TRP A C 1
ATOM 4414 O O . TRP A 1 556 ? 5.418 13.031 5.258 1 98.62 556 TRP A O 1
ATOM 4424 N N . ASN A 1 557 ? 4.281 11.641 3.822 1 98.38 557 ASN A N 1
ATOM 4425 C CA . ASN A 1 557 ? 4.164 12.578 2.713 1 98.38 557 ASN A CA 1
ATOM 4426 C C . ASN A 1 557 ? 2.9 13.43 2.828 1 98.38 557 ASN A C 1
ATOM 4428 O O . ASN A 1 557 ? 1.807 12.898 3.025 1 98.38 557 ASN A O 1
ATOM 4432 N N . VAL A 1 558 ? 3.047 14.766 2.715 1 98.69 558 VAL A N 1
ATOM 4433 C CA . VAL A 1 558 ? 1.896 15.656 2.824 1 98.69 558 VAL A CA 1
ATOM 4434 C C . VAL A 1 558 ? 1.901 16.656 1.67 1 98.69 558 VAL A C 1
ATOM 4436 O O . VAL A 1 558 ? 2.891 16.766 0.941 1 98.69 558 VAL A O 1
ATOM 4439 N N . ALA A 1 559 ? 0.783 17.406 1.514 1 98.38 559 ALA A N 1
ATOM 4440 C CA . ALA A 1 559 ? 0.651 18.375 0.425 1 98.38 559 ALA A CA 1
ATOM 4441 C C . ALA A 1 559 ? 0.037 19.672 0.921 1 98.38 559 ALA A C 1
ATOM 4443 O O . ALA A 1 559 ? -0.745 19.688 1.875 1 98.38 559 ALA A O 1
ATOM 4444 N N . TYR A 1 560 ? 0.429 20.734 0.262 1 98.06 560 TYR A N 1
ATOM 4445 C CA . TYR A 1 560 ? -0.116 22.078 0.438 1 98.06 560 TYR A CA 1
ATOM 4446 C C . TYR A 1 560 ? -0.475 22.703 -0.907 1 98.06 560 TYR A C 1
ATOM 4448 O O . TYR A 1 560 ? 0.245 22.531 -1.892 1 98.06 560 TYR A O 1
ATOM 4456 N N . ARG A 1 561 ? -1.599 23.406 -0.875 1 95.56 561 ARG A N 1
ATOM 4457 C CA . ARG A 1 561 ? -1.829 24.266 -2.027 1 95.56 561 ARG A CA 1
ATOM 4458 C C . ARG A 1 561 ? -0.962 25.516 -1.953 1 95.56 561 ARG A C 1
ATOM 4460 O O . ARG A 1 561 ? -0.751 26.078 -0.872 1 95.56 561 ARG A O 1
ATOM 4467 N N . ASP A 1 562 ? -0.521 26.016 -3.082 1 92.38 562 ASP A N 1
ATOM 4468 C CA . ASP A 1 562 ? 0.364 27.188 -3.104 1 92.38 562 ASP A CA 1
ATOM 4469 C C . ASP A 1 562 ? -0.323 28.406 -2.506 1 92.38 562 ASP A C 1
ATOM 4471 O O . ASP A 1 562 ? 0.309 29.203 -1.803 1 92.38 562 ASP A O 1
ATOM 4475 N N . ASP A 1 563 ? -1.569 28.5 -2.709 1 92.88 563 ASP A N 1
ATOM 4476 C CA . ASP A 1 563 ? -2.285 29.688 -2.27 1 92.88 563 ASP A CA 1
ATOM 4477 C C . ASP A 1 563 ? -2.908 29.484 -0.891 1 92.88 563 ASP A C 1
ATOM 4479 O O . ASP A 1 563 ? -3.424 30.422 -0.286 1 92.88 563 ASP A O 1
ATOM 4483 N N . GLU A 1 564 ? -2.844 28.281 -0.353 1 95.19 564 GLU A N 1
ATOM 4484 C CA . GLU A 1 564 ? -3.402 27.969 0.958 1 95.19 564 GLU A CA 1
ATOM 4485 C C . GLU A 1 564 ? -2.436 27.109 1.776 1 95.19 564 GLU A C 1
ATOM 4487 O O . GLU A 1 564 ? -2.797 26.031 2.246 1 95.19 564 GLU A O 1
ATOM 4492 N N . PRO A 1 565 ? -1.295 27.625 2.029 1 94.69 565 PRO A N 1
ATOM 4493 C CA . PRO A 1 565 ? -0.293 26.828 2.738 1 94.69 565 PRO A CA 1
ATOM 4494 C C . PRO A 1 565 ? -0.71 26.5 4.168 1 94.69 565 PRO A C 1
ATOM 4496 O O . PRO A 1 565 ? -0.059 25.688 4.832 1 94.69 565 PRO A O 1
ATOM 4499 N N . TRP A 1 566 ? -1.887 27.109 4.668 1 97.06 566 TRP A N 1
ATOM 4500 C CA . TRP A 1 566 ? -2.35 26.859 6.027 1 97.06 566 TRP A CA 1
ATOM 4501 C C . TRP A 1 566 ? -3.176 25.578 6.094 1 97.06 566 TRP A C 1
ATOM 4503 O O . TRP A 1 566 ? -3.605 25.156 7.172 1 97.06 566 TRP A O 1
ATOM 4513 N N . VAL A 1 567 ? -3.432 24.906 4.938 1 98.06 567 VAL A N 1
ATOM 4514 C CA . VAL A 1 567 ? -4.176 23.656 4.91 1 98.06 567 VAL A CA 1
ATOM 4515 C C . VAL A 1 567 ? -3.26 22.531 4.449 1 98.06 567 VAL A C 1
ATOM 4517 O O . VAL A 1 567 ? -2.674 22.594 3.365 1 98.06 567 VAL A O 1
ATOM 4520 N N . MET A 1 568 ? -3.125 21.484 5.25 1 98.62 568 MET A N 1
ATOM 4521 C CA . MET A 1 568 ? -2.314 20.312 4.945 1 98.62 568 MET A CA 1
ATOM 4522 C C . MET A 1 568 ? -3.195 19.109 4.617 1 98.62 568 MET A C 1
ATOM 4524 O O . MET A 1 568 ? -4.219 18.891 5.266 1 98.62 568 MET A O 1
ATOM 4528 N N . GLU A 1 569 ? -2.855 18.359 3.57 1 98.69 569 GLU A N 1
ATOM 4529 C CA . GLU A 1 569 ? -3.514 17.094 3.266 1 98.69 569 GLU A CA 1
ATOM 4530 C C . GLU A 1 569 ? -2.566 15.914 3.471 1 98.69 569 GLU A C 1
ATOM 4532 O O . GLU A 1 569 ? -1.392 15.977 3.102 1 98.69 569 GLU A O 1
ATOM 4537 N N . VAL A 1 570 ? -3.021 14.898 4.086 1 98.69 570 VAL A N 1
ATOM 4538 C CA . VAL A 1 570 ? -2.312 13.633 4.184 1 98.69 570 VAL A CA 1
ATOM 4539 C C . VAL A 1 570 ? -3.312 12.477 4.137 1 98.69 570 VAL A C 1
ATOM 4541 O O . VAL A 1 570 ? -4.418 12.586 4.672 1 98.69 570 VAL A O 1
ATOM 4544 N N . ARG A 1 571 ? -3.039 11.461 3.432 1 98.06 571 ARG A N 1
ATOM 4545 C CA . ARG A 1 571 ? -3.795 10.219 3.451 1 98.06 571 ARG A CA 1
ATOM 4546 C C . ARG A 1 571 ? -2.93 9.062 3.941 1 98.06 571 ARG A C 1
ATOM 4548 O O . ARG A 1 571 ? -1.759 8.953 3.568 1 98.06 571 ARG A O 1
ATOM 4555 N N . LYS A 1 572 ? -3.496 8.328 4.863 1 97.25 572 LYS A N 1
ATOM 4556 C CA . LYS A 1 572 ? -2.807 7.137 5.355 1 97.25 572 LYS A CA 1
ATOM 4557 C C . LYS A 1 572 ? -3.207 5.902 4.555 1 97.25 572 LYS A C 1
ATOM 4559 O O . LYS A 1 572 ? -4.395 5.641 4.359 1 97.25 572 LYS A O 1
ATOM 4564 N N . LEU A 1 573 ? -2.246 5.184 4.059 1 96.5 573 LEU A N 1
ATOM 4565 C CA . LEU A 1 573 ? -2.52 4.121 3.102 1 96.5 573 LEU A CA 1
ATOM 4566 C C . LEU A 1 573 ? -2.443 2.752 3.771 1 96.5 573 LEU A C 1
ATOM 4568 O O . LEU A 1 573 ? -3.018 2.549 4.844 1 96.5 573 LEU A O 1
ATOM 4572 N N . ASP A 1 574 ? -1.789 1.729 3.096 1 93.38 574 ASP A N 1
ATOM 4573 C CA . ASP A 1 574 ? -1.849 0.34 3.537 1 93.38 574 ASP A CA 1
ATOM 4574 C C . ASP A 1 574 ? -0.695 0.014 4.484 1 93.38 574 ASP A C 1
ATOM 4576 O O . ASP A 1 574 ? -0.614 -1.097 5.012 1 93.38 574 ASP A O 1
ATOM 4580 N N . SER A 1 575 ? 0.185 0.943 4.688 1 93.06 575 SER A N 1
ATOM 4581 C CA . SER A 1 575 ? 1.401 0.678 5.449 1 93.06 575 SER A CA 1
ATOM 4582 C C . SER A 1 575 ? 1.738 1.841 6.375 1 93.06 575 SER A C 1
ATOM 4584 O O . SER A 1 575 ? 1.3 2.971 6.148 1 93.06 575 SER A O 1
ATOM 4586 N N . GLY A 1 576 ? 2.531 1.424 7.426 1 93.25 576 GLY A N 1
ATOM 4587 C CA . GLY A 1 576 ? 2.957 2.426 8.391 1 93.25 576 GLY A CA 1
ATOM 4588 C C . GLY A 1 576 ? 2.143 2.402 9.672 1 93.25 576 GLY A C 1
ATOM 4589 O O . GLY A 1 576 ? 1.114 1.728 9.75 1 93.25 576 GLY A O 1
ATOM 4590 N N . MET A 1 577 ? 2.621 3.066 10.688 1 94 577 MET A N 1
ATOM 4591 C CA . MET A 1 577 ? 1.872 3.312 11.914 1 94 577 MET A CA 1
ATOM 4592 C C . MET A 1 577 ? 0.812 4.387 11.703 1 94 577 MET A C 1
ATOM 4594 O O . MET A 1 577 ? 1.137 5.57 11.586 1 94 577 MET A O 1
ATOM 4598 N N . ARG A 1 578 ? -0.46 3.99 11.695 1 91.75 578 ARG A N 1
ATOM 4599 C CA . ARG A 1 578 ? -1.449 4.938 11.195 1 91.75 578 ARG A CA 1
ATOM 4600 C C . ARG A 1 578 ? -2.742 4.859 11.992 1 91.75 578 ARG A C 1
ATOM 4602 O O . ARG A 1 578 ? -3.107 3.789 12.492 1 91.75 578 ARG A O 1
ATOM 4609 N N . ALA A 1 579 ? -3.438 5.961 12.039 1 91.88 579 ALA A N 1
ATOM 4610 C CA . ALA A 1 579 ? -4.676 6.086 12.797 1 91.88 579 ALA A CA 1
ATOM 4611 C C . ALA A 1 579 ? -5.863 5.543 12.016 1 91.88 579 ALA A C 1
ATOM 4613 O O . ALA A 1 579 ? -6.859 5.109 12.602 1 91.88 579 ALA A O 1
ATOM 4614 N N . TRP A 1 580 ? -5.816 5.605 10.805 1 94.5 580 TRP A N 1
ATOM 4615 C CA . TRP A 1 580 ? -6.832 5.148 9.859 1 94.5 580 TRP A CA 1
ATOM 4616 C C . TRP A 1 580 ? -6.203 4.805 8.516 1 94.5 580 TRP A C 1
ATOM 4618 O O . TRP A 1 580 ? -5.004 5.012 8.305 1 94.5 580 TRP A O 1
ATOM 4628 N N . ALA A 1 581 ? -6.922 4.203 7.637 1 95.75 581 ALA A N 1
ATOM 4629 C CA . ALA A 1 581 ? -6.434 3.842 6.309 1 95.75 581 ALA A CA 1
ATOM 4630 C C . ALA A 1 581 ? -7.402 4.301 5.223 1 95.75 581 ALA A C 1
ATOM 4632 O O . ALA A 1 581 ? -8.617 4.117 5.352 1 95.75 581 ALA A O 1
ATOM 4633 N N . ALA A 1 582 ? -6.805 4.926 4.203 1 97.38 582 ALA A N 1
ATOM 4634 C CA . ALA A 1 582 ? -7.605 5.273 3.035 1 97.38 582 ALA A CA 1
ATOM 4635 C C . ALA A 1 582 ? -8.148 4.023 2.35 1 97.38 582 ALA A C 1
ATOM 4637 O O . ALA A 1 582 ? -7.516 2.963 2.391 1 97.38 582 ALA A O 1
ATOM 4638 N N . ARG A 1 583 ? -9.258 4.152 1.692 1 97.12 583 ARG A N 1
ATOM 4639 C CA . ARG A 1 583 ? -9.906 3.029 1.025 1 97.12 583 ARG A CA 1
ATOM 4640 C C . ARG A 1 583 ? -9.242 2.732 -0.316 1 97.12 583 ARG A C 1
ATOM 4642 O O . ARG A 1 583 ? -8.555 3.588 -0.878 1 97.12 583 ARG A O 1
ATOM 4649 N N . PRO A 1 584 ? -9.414 1.486 -0.843 1 96.38 584 PRO A N 1
ATOM 4650 C CA . PRO A 1 584 ? -8.883 1.15 -2.166 1 96.38 584 PRO A CA 1
ATOM 4651 C C . PRO A 1 584 ? -9.266 2.176 -3.232 1 96.38 584 PRO A C 1
ATOM 4653 O O . PRO A 1 584 ? -10.438 2.547 -3.344 1 96.38 584 PRO A O 1
ATOM 4656 N N . GLY A 1 585 ? -8.297 2.6 -3.977 1 97.06 585 GLY A N 1
ATOM 4657 C CA . GLY A 1 585 ? -8.523 3.553 -5.051 1 97.06 585 GLY A CA 1
ATOM 4658 C C . GLY A 1 585 ? -8.445 4.996 -4.59 1 97.06 585 GLY A C 1
ATOM 4659 O O . GLY A 1 585 ? -8.492 5.918 -5.41 1 97.06 585 GLY A O 1
ATOM 4660 N N . GLU A 1 586 ? -8.289 5.246 -3.311 1 98.25 586 GLU A N 1
ATOM 4661 C CA . GLU A 1 586 ? -8.352 6.613 -2.803 1 98.25 586 GLU A CA 1
ATOM 4662 C C . GLU A 1 586 ? -7.043 7.012 -2.131 1 98.25 586 GLU A C 1
ATOM 4664 O O . GLU A 1 586 ? -7.051 7.711 -1.115 1 98.25 586 GLU A O 1
ATOM 4669 N N . HIS A 1 587 ? -5.914 6.652 -2.738 1 97.94 587 HIS A N 1
ATOM 4670 C CA . HIS A 1 587 ? -4.598 6.75 -2.115 1 97.94 587 HIS A CA 1
ATOM 4671 C C . HIS A 1 587 ? -3.885 8.031 -2.533 1 97.94 587 HIS A C 1
ATOM 4673 O O . HIS A 1 587 ? -2.793 8.328 -2.041 1 97.94 587 HIS A O 1
ATOM 4679 N N . TYR A 1 588 ? -4.48 8.836 -3.443 1 98.19 588 TYR A N 1
ATOM 4680 C CA . TYR A 1 588 ? -3.756 9.961 -4.027 1 98.19 588 TYR A CA 1
ATOM 4681 C C . TYR A 1 588 ? -4.277 11.289 -3.488 1 98.19 588 TYR A C 1
ATOM 4683 O O . TYR A 1 588 ? -5.477 11.438 -3.25 1 98.19 588 TYR A O 1
ATOM 4691 N N . LEU A 1 589 ? -3.43 12.219 -3.312 1 98.44 589 LEU A N 1
ATOM 4692 C CA . LEU A 1 589 ? -3.73 13.531 -2.762 1 98.44 589 LEU A CA 1
ATOM 4693 C C . LEU A 1 589 ? -4.488 14.383 -3.775 1 98.44 589 LEU A C 1
ATOM 4695 O O . LEU A 1 589 ? -3.998 14.625 -4.883 1 98.44 589 LEU A O 1
ATOM 4699 N N . GLN A 1 590 ? -5.652 14.883 -3.361 1 98.06 590 GLN A N 1
ATOM 4700 C CA . GLN A 1 590 ? -6.41 15.742 -4.27 1 98.06 590 GLN A CA 1
ATOM 4701 C C . GLN A 1 590 ? -5.684 17.062 -4.516 1 98.06 590 GLN A C 1
ATOM 4703 O O . GLN A 1 590 ? -5.867 17.688 -5.562 1 98.06 590 GLN A O 1
ATOM 4708 N N . THR A 1 591 ? -4.797 17.438 -3.615 1 98.06 591 THR A N 1
ATOM 4709 C CA . THR A 1 591 ? -4.094 18.719 -3.645 1 98.06 591 THR A CA 1
ATOM 4710 C C . THR A 1 591 ? -3.014 18.719 -4.723 1 98.06 591 THR A C 1
ATOM 4712 O O . THR A 1 591 ? -2.762 19.75 -5.359 1 98.06 591 THR A O 1
ATOM 4715 N N . THR A 1 592 ? -2.344 17.547 -4.945 1 97.19 592 THR A N 1
ATOM 4716 C CA . THR A 1 592 ? -1.176 17.578 -5.82 1 97.19 592 THR A CA 1
ATOM 4717 C C . THR A 1 592 ? -1.238 16.438 -6.84 1 97.19 592 THR A C 1
ATOM 4719 O O . THR A 1 592 ? -0.466 16.422 -7.801 1 97.19 592 THR A O 1
ATOM 4722 N N . GLY A 1 593 ? -2.07 15.508 -6.641 1 97.25 593 GLY A N 1
ATOM 4723 C CA . GLY A 1 593 ? -2.111 14.328 -7.5 1 97.25 593 GLY A CA 1
ATOM 4724 C C . GLY A 1 593 ? -1.086 13.281 -7.121 1 97.25 593 GLY A C 1
ATOM 4725 O O . GLY A 1 593 ? -1.105 12.164 -7.652 1 97.25 593 GLY A O 1
ATOM 4726 N N . GLN A 1 594 ? -0.249 13.523 -6.184 1 97.06 594 GLN A N 1
ATOM 4727 C CA . GLN A 1 594 ? 0.794 12.609 -5.742 1 97.06 594 GLN A CA 1
ATOM 4728 C C . GLN A 1 594 ? 0.214 11.492 -4.879 1 97.06 594 GLN A C 1
ATOM 4730 O O . GLN A 1 594 ? -0.707 11.727 -4.094 1 97.06 594 GLN A O 1
ATOM 4735 N N . LYS A 1 595 ? 0.738 10.234 -5.055 1 97.5 595 LYS A N 1
ATOM 4736 C CA . LYS A 1 595 ? 0.421 9.195 -4.086 1 97.5 595 LYS A CA 1
ATOM 4737 C C . LYS A 1 595 ? 0.846 9.602 -2.678 1 97.5 595 LYS A C 1
ATOM 4739 O O . LYS A 1 595 ? 1.949 10.117 -2.482 1 97.5 595 LYS A O 1
ATOM 4744 N N . SER A 1 596 ? -0.026 9.469 -1.674 1 98.12 596 SER A N 1
ATOM 4745 C CA . SER A 1 596 ? 0.323 9.773 -0.291 1 98.12 596 SER A CA 1
ATOM 4746 C C . SER A 1 596 ? 1.077 8.625 0.362 1 98.12 596 SER A C 1
ATOM 4748 O O . SER A 1 596 ? 1.735 7.84 -0.323 1 98.12 596 SER A O 1
ATOM 4750 N N . GLY A 1 597 ? 1.038 8.531 1.67 1 97.44 597 GLY A N 1
ATOM 4751 C CA . GLY A 1 597 ? 1.706 7.453 2.381 1 97.44 597 GLY A CA 1
ATOM 4752 C C . GLY A 1 597 ? 3.057 7.855 2.941 1 97.44 597 GLY A C 1
ATOM 4753 O O . GLY A 1 597 ? 3.357 9.047 3.059 1 97.44 597 GLY A O 1
ATOM 4754 N N . ILE A 1 598 ? 3.857 6.855 3.408 1 98 598 ILE A N 1
ATOM 4755 C CA . ILE A 1 598 ? 5.141 7.121 4.051 1 98 598 ILE A CA 1
ATOM 4756 C C . ILE A 1 598 ? 6.227 7.277 2.99 1 98 598 ILE A C 1
ATOM 4758 O O . ILE A 1 598 ? 6.184 6.617 1.947 1 98 598 ILE A O 1
ATOM 4762 N N . TRP A 1 599 ? 7.184 8.078 3.201 1 98.31 599 TRP A N 1
ATOM 4763 C CA . TRP A 1 599 ? 8.258 8.375 2.254 1 98.31 599 TRP A CA 1
ATOM 4764 C C . TRP A 1 599 ? 9.055 7.113 1.927 1 98.31 599 TRP A C 1
ATOM 4766 O O . TRP A 1 599 ? 9.531 6.949 0.803 1 98.31 599 TRP A O 1
ATOM 4776 N N . LYS A 1 600 ? 9.148 6.176 2.896 1 97.12 600 LYS A N 1
ATOM 4777 C CA . LYS A 1 600 ? 9.812 4.895 2.65 1 97.12 600 LYS A CA 1
ATOM 4778 C C . LYS A 1 600 ? 9.172 4.168 1.469 1 97.12 600 LYS A C 1
ATOM 4780 O O . LYS A 1 600 ? 9.875 3.65 0.599 1 97.12 600 LYS A O 1
ATOM 4785 N N . ASN A 1 601 ? 7.867 4.18 1.415 1 96.75 601 ASN A N 1
ATOM 4786 C CA . ASN A 1 601 ? 7.137 3.467 0.371 1 96.75 601 ASN A CA 1
ATOM 4787 C C . ASN A 1 601 ? 7.117 4.254 -0.936 1 96.75 601 ASN A C 1
ATOM 4789 O O . ASN A 1 601 ? 6.621 3.768 -1.952 1 96.75 601 ASN A O 1
ATOM 4793 N N . LEU A 1 602 ? 7.664 5.473 -0.933 1 96.88 602 LEU A N 1
ATOM 4794 C CA . LEU A 1 602 ? 7.734 6.289 -2.141 1 96.88 602 LEU A CA 1
ATOM 4795 C C . LEU A 1 602 ? 9.156 6.332 -2.684 1 96.88 602 LEU A C 1
ATOM 4797 O O . LEU A 1 602 ? 9.43 7.02 -3.67 1 96.88 602 LEU A O 1
ATOM 4801 N N . GLY A 1 603 ? 10.078 5.637 -2.02 1 96.25 603 GLY A N 1
ATOM 4802 C CA . GLY A 1 603 ? 11.438 5.508 -2.521 1 96.25 603 GLY A CA 1
ATOM 4803 C C . GLY A 1 603 ? 12.414 6.465 -1.86 1 96.25 603 GLY A C 1
ATOM 4804 O O . GLY A 1 603 ? 13.57 6.57 -2.279 1 96.25 603 GLY A O 1
ATOM 4805 N N . ARG A 1 604 ? 11.938 7.191 -0.842 1 97.75 604 ARG A N 1
ATOM 4806 C CA . ARG A 1 604 ? 12.797 8.148 -0.162 1 97.75 604 ARG A CA 1
ATOM 4807 C C . ARG A 1 604 ? 12.727 7.977 1.352 1 97.75 604 ARG A C 1
ATOM 4809 O O . ARG A 1 604 ? 12.367 8.906 2.074 1 97.75 604 ARG A O 1
ATOM 4816 N N . PRO A 1 605 ? 13.172 6.805 1.872 1 97.69 605 PRO A N 1
ATOM 4817 C CA . PRO A 1 605 ? 13.195 6.617 3.324 1 97.69 605 PRO A CA 1
ATOM 4818 C C . PRO A 1 605 ? 14.055 7.66 4.039 1 97.69 605 PRO A C 1
ATOM 4820 O O . PRO A 1 605 ? 15.047 8.133 3.479 1 97.69 605 PRO A O 1
ATOM 4823 N N . PRO A 1 606 ? 13.695 7.965 5.262 1 98.31 606 PRO A N 1
ATOM 4824 C CA . PRO A 1 606 ? 14.461 8.977 5.988 1 98.31 606 PRO A CA 1
ATOM 4825 C C . PRO A 1 606 ? 15.93 8.594 6.152 1 98.31 606 PRO A C 1
ATOM 4827 O O . PRO A 1 606 ? 16.797 9.469 6.246 1 98.31 606 PRO A O 1
ATOM 4830 N N . GLN A 1 607 ? 16.25 7.328 6.137 1 98.31 607 GLN A N 1
ATOM 4831 C CA . GLN A 1 607 ? 17.625 6.871 6.27 1 98.31 607 GLN A CA 1
ATOM 4832 C C . GLN A 1 607 ? 18.5 7.445 5.16 1 98.31 607 GLN A C 1
ATOM 4834 O O . GLN A 1 607 ? 19.672 7.73 5.379 1 98.31 607 GLN A O 1
ATOM 4839 N N . LYS A 1 608 ? 17.922 7.645 4.008 1 97.56 608 LYS A N 1
ATOM 4840 C CA . LYS A 1 608 ? 18.641 8.141 2.838 1 97.56 608 LYS A CA 1
ATOM 4841 C C . LYS A 1 608 ? 19.141 9.57 3.061 1 97.56 608 LYS A C 1
ATOM 4843 O O . LYS A 1 608 ? 20.172 9.961 2.535 1 97.56 608 LYS A O 1
ATOM 4848 N N . LEU A 1 609 ? 18.406 10.344 3.844 1 98.06 609 LEU A N 1
ATOM 4849 C CA . LEU A 1 609 ? 18.688 11.758 4.074 1 98.06 609 LEU A CA 1
ATOM 4850 C C . LEU A 1 609 ? 19.359 11.969 5.43 1 98.06 609 LEU A C 1
ATOM 4852 O O . LEU A 1 609 ? 20.344 12.688 5.535 1 98.06 609 LEU A O 1
ATOM 4856 N N . LEU A 1 610 ? 18.859 11.25 6.48 1 98.56 610 LEU A N 1
ATOM 4857 C CA . LEU A 1 610 ? 19.219 11.562 7.859 1 98.56 610 LEU A CA 1
ATOM 4858 C C . LEU A 1 610 ? 20.109 10.484 8.453 1 98.56 610 LEU A C 1
ATOM 4860 O O . LEU A 1 610 ? 20.656 10.648 9.547 1 98.56 610 LEU A O 1
ATOM 4864 N N . GLY A 1 611 ? 20.219 9.383 7.754 1 98.5 611 GLY A N 1
ATOM 4865 C CA . GLY A 1 611 ? 20.984 8.258 8.266 1 98.5 611 GLY A CA 1
ATOM 4866 C C . GLY A 1 611 ? 20.172 7.352 9.18 1 98.5 611 GLY A C 1
ATOM 4867 O O . GLY A 1 611 ? 20.562 6.203 9.414 1 98.5 611 GLY A O 1
ATOM 4868 N N . VAL A 1 612 ? 19.047 7.801 9.672 1 98.75 612 VAL A N 1
ATOM 4869 C CA . VAL A 1 612 ? 18.203 7.008 10.562 1 98.75 612 VAL A CA 1
ATOM 4870 C C . VAL A 1 612 ? 16.75 7.145 10.141 1 98.75 612 VAL A C 1
ATOM 4872 O O . VAL A 1 612 ? 16.391 8.047 9.375 1 98.75 612 VAL A O 1
ATOM 4875 N N . GLY A 1 613 ? 15.922 6.184 10.547 1 98.5 613 GLY A N 1
ATOM 4876 C CA . GLY A 1 613 ? 14.484 6.203 10.305 1 98.5 613 GLY A CA 1
ATOM 4877 C C . GLY A 1 613 ? 13.695 5.43 11.352 1 98.5 613 GLY A C 1
ATOM 4878 O O . GLY A 1 613 ? 14.258 4.605 12.07 1 98.5 613 GLY A O 1
ATOM 4879 N N . PHE A 1 614 ? 12.461 5.633 11.438 1 98.44 614 PHE A N 1
ATOM 4880 C CA . PHE A 1 614 ? 11.547 5.164 12.477 1 98.44 614 PHE A CA 1
ATOM 4881 C C . PHE A 1 614 ? 11.594 3.646 12.602 1 98.44 614 PHE A C 1
ATOM 4883 O O . PHE A 1 614 ? 11.578 2.936 11.594 1 98.44 614 PHE A O 1
ATOM 4890 N N . ILE A 1 615 ? 11.555 3.168 13.906 1 97.56 615 ILE A N 1
ATOM 4891 C CA . ILE A 1 615 ? 11.633 1.723 14.086 1 97.56 615 ILE A CA 1
ATOM 4892 C C . ILE A 1 615 ? 10.656 1.285 15.18 1 97.56 615 ILE A C 1
ATOM 4894 O O . ILE A 1 615 ? 10.258 0.119 15.234 1 97.56 615 ILE A O 1
ATOM 4898 N N . GLY A 1 616 ? 10.32 2.242 16.031 1 95.25 616 GLY A N 1
ATOM 4899 C CA . GLY A 1 616 ? 9.414 1.868 17.109 1 95.25 616 GLY A CA 1
ATOM 4900 C C . GLY A 1 616 ? 9.062 3.029 18.016 1 95.25 616 GLY A C 1
ATOM 4901 O O . GLY A 1 616 ? 9.656 4.105 17.922 1 95.25 616 GLY A O 1
ATOM 4902 N N . GLU A 1 617 ? 8.039 2.846 18.938 1 94.5 617 GLU A N 1
ATOM 4903 C CA . GLU A 1 617 ? 7.594 3.881 19.859 1 94.5 617 GLU A CA 1
ATOM 4904 C C . GLU A 1 617 ? 7.133 3.275 21.188 1 94.5 617 GLU A C 1
ATOM 4906 O O . GLU A 1 617 ? 6.707 2.119 21.219 1 94.5 617 GLU A O 1
ATOM 4911 N N . GLY A 1 618 ? 7.285 3.953 22.203 1 91.44 618 GLY A N 1
ATOM 4912 C CA . GLY A 1 618 ? 6.852 3.68 23.562 1 91.44 618 GLY A CA 1
ATOM 4913 C C . GLY A 1 618 ? 6.723 4.93 24.406 1 91.44 618 GLY A C 1
ATOM 4914 O O . GLY A 1 618 ? 7.527 5.859 24.281 1 91.44 618 GLY A O 1
ATOM 4915 N N . PHE A 1 619 ? 5.723 5.012 25.25 1 89.69 619 PHE A N 1
ATOM 4916 C CA . PHE A 1 619 ? 5.387 6.273 25.906 1 89.69 619 PHE A CA 1
ATOM 4917 C C . PHE A 1 619 ? 5.414 6.125 27.422 1 89.69 619 PHE A C 1
ATOM 4919 O O . PHE A 1 619 ? 4.766 6.895 28.141 1 89.69 619 PHE A O 1
ATOM 4926 N N . GLU A 1 620 ? 6.152 5.195 27.906 1 87.25 620 GLU A N 1
ATOM 4927 C CA . GLU A 1 620 ? 6.117 4.992 29.344 1 87.25 620 GLU A CA 1
ATOM 4928 C C . GLU A 1 620 ? 7.508 5.16 29.953 1 87.25 620 GLU A C 1
ATOM 4930 O O . GLU A 1 620 ? 7.633 5.457 31.141 1 87.25 620 GLU A O 1
ATOM 4935 N N . SER A 1 621 ? 8.484 4.969 29.141 1 91.12 621 SER A N 1
ATOM 4936 C CA . SER A 1 621 ? 9.828 5.047 29.703 1 91.12 621 SER A CA 1
ATOM 4937 C C . SER A 1 621 ? 10.844 5.465 28.641 1 91.12 621 SER A C 1
ATOM 4939 O O . SER A 1 621 ? 10.672 5.148 27.453 1 91.12 621 SER A O 1
ATOM 4941 N N . GLY A 1 622 ? 11.852 6.242 29.078 1 94.38 622 GLY A N 1
ATOM 4942 C CA . GLY A 1 622 ? 13.023 6.535 28.266 1 94.38 622 GLY A CA 1
ATOM 4943 C C . GLY A 1 622 ? 14.266 5.785 28.719 1 94.38 622 GLY A C 1
ATOM 4944 O O . GLY A 1 622 ? 14.32 5.297 29.859 1 94.38 622 GLY A O 1
ATOM 4945 N N . ARG A 1 623 ? 15.203 5.594 27.844 1 97.44 623 ARG A N 1
ATOM 4946 C CA . ARG A 1 623 ? 16.453 4.91 28.125 1 97.44 623 ARG A CA 1
ATOM 4947 C C . ARG A 1 623 ? 17.656 5.789 27.781 1 97.44 623 ARG A C 1
ATOM 4949 O O . ARG A 1 623 ? 17.531 6.746 27.016 1 97.44 623 ARG A O 1
ATOM 4956 N N . PRO A 1 624 ? 18.797 5.531 28.422 1 98.19 624 PRO A N 1
ATOM 4957 C CA . PRO A 1 624 ? 20 6.25 28 1 98.19 624 PRO A CA 1
ATOM 4958 C C . PRO A 1 624 ? 20.609 5.688 26.719 1 98.19 624 PRO A C 1
ATOM 4960 O O . PRO A 1 624 ? 20.281 4.566 26.312 1 98.19 624 PRO A O 1
ATOM 4963 N N . PHE A 1 625 ? 21.391 6.469 26.094 1 98.56 625 PHE A N 1
ATOM 4964 C CA . PHE A 1 625 ? 22.312 5.988 25.047 1 98.56 625 PHE A CA 1
ATOM 4965 C C . PHE A 1 625 ? 23.594 5.441 25.672 1 98.56 625 PHE A C 1
ATOM 4967 O O . PHE A 1 625 ? 23.922 5.789 26.812 1 98.56 625 PHE A O 1
ATOM 4974 N N . ARG A 1 626 ? 24.203 4.586 24.953 1 98.31 626 ARG A N 1
ATOM 4975 C CA . ARG A 1 626 ? 25.547 4.133 25.25 1 98.31 626 ARG A CA 1
ATOM 4976 C C . ARG A 1 626 ? 26.484 4.379 24.062 1 98.31 626 ARG A C 1
ATOM 4978 O O . ARG A 1 626 ? 26.141 4.082 22.922 1 98.31 626 ARG A O 1
ATOM 4985 N N . ARG A 1 627 ? 27.641 4.938 24.297 1 98.06 627 ARG A N 1
ATOM 4986 C CA . ARG A 1 627 ? 28.609 5.199 23.25 1 98.06 627 ARG A CA 1
ATOM 4987 C C . ARG A 1 627 ? 28.969 3.918 22.5 1 98.06 627 ARG A C 1
ATOM 4989 O O . ARG A 1 627 ? 29.141 2.863 23.109 1 98.06 627 ARG A O 1
ATOM 4996 N N . MET A 1 628 ? 29.031 3.996 21.219 1 97.5 628 MET A N 1
ATOM 4997 C CA . MET A 1 628 ? 29.406 2.881 20.359 1 97.5 628 MET A CA 1
ATOM 4998 C C . MET A 1 628 ? 30.891 2.945 20.016 1 97.5 628 MET A C 1
ATOM 5000 O O . MET A 1 628 ? 31.516 3.996 20.141 1 97.5 628 MET A O 1
ATOM 5004 N N . PRO A 1 629 ? 31.484 1.871 19.5 1 96.06 629 PRO A N 1
ATOM 5005 C CA . PRO A 1 629 ? 32.906 1.847 19.188 1 96.06 629 PRO A CA 1
ATOM 5006 C C . PRO A 1 629 ? 33.312 2.926 18.172 1 96.06 629 PRO A C 1
ATOM 5008 O O . PRO A 1 629 ? 34.406 3.508 18.297 1 96.06 629 PRO A O 1
ATOM 5011 N N . ASP A 1 630 ? 32.531 3.264 17.266 1 95.12 630 ASP A N 1
ATOM 5012 C CA . ASP A 1 630 ? 32.812 4.273 16.266 1 95.12 630 ASP A CA 1
ATOM 5013 C C . ASP A 1 630 ? 33.094 5.633 16.906 1 95.12 630 ASP A C 1
ATOM 5015 O O . ASP A 1 630 ? 33.812 6.457 16.344 1 95.12 630 ASP A O 1
ATOM 5019 N N . SER A 1 631 ? 32.5 5.855 18.062 1 96.38 631 SER A N 1
ATOM 5020 C CA . SER A 1 631 ? 32.562 7.176 18.688 1 96.38 631 SER A CA 1
ATOM 5021 C C . SER A 1 631 ? 33.969 7.543 19.094 1 96.38 631 SER A C 1
ATOM 5023 O O . SER A 1 631 ? 34.281 8.711 19.328 1 96.38 631 SER A O 1
ATOM 5025 N N . TYR A 1 632 ? 34.812 6.559 19.141 1 94.44 632 TYR A N 1
ATOM 5026 C CA . TYR A 1 632 ? 36.188 6.777 19.578 1 94.44 632 TYR A CA 1
ATOM 5027 C C . TYR A 1 632 ? 37.125 7.008 18.391 1 94.44 632 TYR A C 1
ATOM 5029 O O . TYR A 1 632 ? 38.281 7.375 18.547 1 94.44 632 TYR A O 1
ATOM 5037 N N . HIS A 1 633 ? 36.594 6.812 17.219 1 92.62 633 HIS A N 1
ATOM 5038 C CA . HIS A 1 633 ? 37.406 7.016 16.031 1 92.62 633 HIS A CA 1
ATOM 5039 C C . HIS A 1 633 ? 37.875 8.461 15.914 1 92.62 633 HIS A C 1
ATOM 5041 O O . HIS A 1 633 ? 37.125 9.391 16.234 1 92.62 633 HIS A O 1
ATOM 5047 N N . ARG A 1 634 ? 38.969 8.758 15.391 1 89.94 634 ARG A N 1
ATOM 5048 C CA . ARG A 1 634 ? 39.625 10.062 15.336 1 89.94 634 ARG A CA 1
ATOM 5049 C C . ARG A 1 634 ? 38.812 11.055 14.516 1 89.94 634 ARG A C 1
ATOM 5051 O O . ARG A 1 634 ? 38.875 12.258 14.742 1 89.94 634 ARG A O 1
ATOM 5058 N N . THR A 1 635 ? 38 10.539 13.617 1 91.06 635 THR A N 1
ATOM 5059 C CA . THR A 1 635 ? 37.25 11.422 12.734 1 91.06 635 THR A CA 1
ATOM 5060 C C . THR A 1 635 ? 36 11.977 13.445 1 91.06 635 THR A C 1
ATOM 5062 O O . THR A 1 635 ? 35.406 12.953 13 1 91.06 635 THR A O 1
ATOM 5065 N N . VAL A 1 636 ? 35.625 11.336 14.617 1 95.56 636 VAL A N 1
ATOM 5066 C CA . VAL A 1 636 ? 34.344 11.758 15.195 1 95.56 636 VAL A CA 1
ATOM 5067 C C . VAL A 1 636 ? 34.5 11.93 16.703 1 95.56 636 VAL A C 1
ATOM 5069 O O . VAL A 1 636 ? 33.562 12.375 17.375 1 95.56 636 VAL A O 1
ATOM 5072 N N . SER A 1 637 ? 35.656 11.688 17.297 1 95.19 637 SER A N 1
ATOM 5073 C CA . SER A 1 637 ? 35.875 11.727 18.734 1 95.19 637 SER A CA 1
ATOM 5074 C C . SER A 1 637 ? 35.562 13.117 19.297 1 95.19 637 SER A C 1
ATOM 5076 O O . SER A 1 637 ? 35.25 13.258 20.484 1 95.19 637 SER A O 1
ATOM 5078 N N . TRP A 1 638 ? 35.688 14.109 18.438 1 96.81 638 TRP A N 1
ATOM 5079 C CA . TRP A 1 638 ? 35.406 15.477 18.844 1 96.81 638 TRP A CA 1
ATOM 5080 C C . TRP A 1 638 ? 33.969 15.625 19.297 1 96.81 638 TRP A C 1
ATOM 5082 O O . TRP A 1 638 ? 33.625 16.516 20.078 1 96.81 638 TRP A O 1
ATOM 5092 N N . ILE A 1 639 ? 33.031 14.781 18.922 1 98.25 639 ILE A N 1
ATOM 5093 C CA . ILE A 1 639 ? 31.609 14.867 19.219 1 98.25 639 ILE A CA 1
ATOM 5094 C C . ILE A 1 639 ? 31.359 14.602 20.703 1 98.25 639 ILE A C 1
ATOM 5096 O O . ILE A 1 639 ? 30.484 15.211 21.312 1 98.25 639 ILE A O 1
ATOM 5100 N N . THR A 1 640 ? 32.188 13.766 21.328 1 97.94 640 THR A N 1
ATOM 5101 C CA . THR A 1 640 ? 32 13.414 22.719 1 97.94 640 THR A CA 1
ATOM 5102 C C . THR A 1 640 ? 33.094 14.031 23.594 1 97.94 640 THR A C 1
ATOM 5104 O O . THR A 1 640 ? 33.312 13.609 24.734 1 97.94 640 THR A O 1
ATOM 5107 N N . GLU A 1 641 ? 33.781 14.961 23.078 1 96.88 641 GLU A N 1
ATOM 5108 C CA . GLU A 1 641 ? 34.844 15.617 23.859 1 96.88 641 GLU A CA 1
ATOM 5109 C C . GLU A 1 641 ? 34.281 16.25 25.125 1 96.88 641 GLU A C 1
ATOM 5111 O O . GLU A 1 641 ? 33.25 16.906 25.094 1 96.88 641 GLU A O 1
ATOM 5116 N N . GLY A 1 642 ? 34.875 16 26.25 1 96.88 642 GLY A N 1
ATOM 5117 C CA . GLY A 1 642 ? 34.469 16.578 27.531 1 96.88 642 GLY A CA 1
ATOM 5118 C C . GLY A 1 642 ? 33.438 15.773 28.25 1 96.88 642 GLY A C 1
ATOM 5119 O O . GLY A 1 642 ? 32.969 16.156 29.328 1 96.88 642 GLY A O 1
ATOM 5120 N N . ILE A 1 643 ? 33 14.734 27.688 1 97.19 643 ILE A N 1
ATOM 5121 C CA . ILE A 1 643 ? 32 13.867 28.328 1 97.19 643 ILE A CA 1
ATOM 5122 C C . ILE A 1 643 ? 32.688 12.633 28.906 1 97.19 643 ILE A C 1
ATOM 5124 O O . ILE A 1 643 ? 33.375 11.891 28.172 1 97.19 643 ILE A O 1
ATOM 5128 N N . GLU A 1 644 ? 32.531 12.43 30.172 1 93.19 644 GLU A N 1
ATOM 5129 C CA . GLU A 1 644 ? 33.125 11.281 30.844 1 93.19 644 GLU A CA 1
ATOM 5130 C C . GLU A 1 644 ? 32.156 10.094 30.859 1 93.19 644 GLU A C 1
ATOM 5132 O O . GLU A 1 644 ? 30.953 10.266 31 1 93.19 644 GLU A O 1
ATOM 5137 N N . GLY A 1 645 ? 32.688 8.906 30.656 1 92.38 645 GLY A N 1
ATOM 5138 C CA . GLY A 1 645 ? 31.891 7.691 30.719 1 92.38 645 GLY A CA 1
ATOM 5139 C C . GLY A 1 645 ? 31.25 7.324 29.406 1 92.38 645 GLY A C 1
ATOM 5140 O O . GLY A 1 645 ? 31.453 8.008 28.391 1 92.38 645 GLY A O 1
ATOM 5141 N N . GLU A 1 646 ? 30.406 6.227 29.469 1 96 646 GLU A N 1
ATOM 5142 C CA . GLU A 1 646 ? 29.828 5.688 28.234 1 96 646 GLU A CA 1
ATOM 5143 C C . GLU A 1 646 ? 28.328 5.957 28.172 1 96 646 GLU A C 1
ATOM 5145 O O . GLU A 1 646 ? 27.719 5.836 27.094 1 96 646 GLU A O 1
ATOM 5150 N N . ILE A 1 647 ? 27.719 6.305 29.281 1 98 647 ILE A N 1
ATOM 5151 C CA . ILE A 1 647 ? 26.281 6.496 29.328 1 98 647 ILE A CA 1
ATOM 5152 C C . ILE A 1 647 ? 25.938 7.945 29 1 98 647 ILE A C 1
ATOM 5154 O O . ILE A 1 647 ? 26.516 8.875 29.578 1 98 647 ILE A O 1
ATOM 5158 N N . LEU A 1 648 ? 25.016 8.117 28.094 1 98.38 648 LEU A N 1
ATOM 5159 C CA . LEU A 1 648 ? 24.547 9.438 27.703 1 98.38 648 LEU A CA 1
ATOM 5160 C C . LEU A 1 648 ? 23.047 9.578 27.906 1 98.38 648 LEU A C 1
ATOM 5162 O O . LEU A 1 648 ? 22.266 8.805 27.359 1 98.38 648 LEU A O 1
ATOM 5166 N N . GLY A 1 649 ? 22.656 10.531 28.75 1 98.12 649 GLY A N 1
ATOM 5167 C CA . GLY A 1 649 ? 21.25 10.922 28.797 1 98.12 649 GLY A CA 1
ATOM 5168 C C . GLY A 1 649 ? 20.391 9.984 29.625 1 98.12 649 GLY A C 1
ATOM 5169 O O . GLY A 1 649 ? 19.297 9.617 29.219 1 98.12 649 GLY A O 1
ATOM 5170 N N . ASP A 1 650 ? 20.781 9.492 30.797 1 97.69 650 ASP A N 1
ATOM 5171 C CA . ASP A 1 650 ? 19.953 8.711 31.703 1 97.69 650 ASP A CA 1
ATOM 5172 C C . ASP A 1 650 ? 19.031 9.609 32.5 1 97.69 650 ASP A C 1
ATOM 5174 O O . ASP A 1 650 ? 18.703 9.305 33.656 1 97.69 650 ASP A O 1
ATOM 5178 N N . PHE A 1 651 ? 18.641 10.711 31.953 1 96.88 651 PHE A N 1
ATOM 5179 C CA . PHE A 1 651 ? 17.734 11.719 32.469 1 96.88 651 PHE A CA 1
ATOM 5180 C C . PHE A 1 651 ? 16.891 12.32 31.359 1 96.88 651 PHE A C 1
ATOM 5182 O O . PHE A 1 651 ? 17.188 12.133 30.188 1 96.88 651 PHE A O 1
ATOM 5189 N N . GLY A 1 652 ? 15.852 13.086 31.688 1 96.12 652 GLY A N 1
ATOM 5190 C CA . GLY A 1 652 ? 15.031 13.789 30.719 1 96.12 652 GLY A CA 1
ATOM 5191 C C . GLY A 1 652 ? 13.633 14.086 31.219 1 96.12 652 GLY A C 1
ATOM 5192 O O . GLY A 1 652 ? 13.109 13.375 32.062 1 96.12 652 GLY A O 1
ATOM 5193 N N . LEU A 1 653 ? 13.039 14.992 30.594 1 95.31 653 LEU A N 1
ATOM 5194 C CA . LEU A 1 653 ? 11.711 15.43 31.016 1 95.31 653 LEU A CA 1
ATOM 5195 C C . LEU A 1 653 ? 10.625 14.57 30.375 1 95.31 653 LEU A C 1
ATOM 5197 O O . LEU A 1 653 ? 9.469 14.609 30.812 1 95.31 653 LEU A O 1
ATOM 5201 N N . ALA A 1 654 ? 10.977 13.867 29.359 1 94 654 ALA A N 1
ATOM 5202 C CA . ALA A 1 654 ? 10.062 12.898 28.75 1 94 654 ALA A CA 1
ATOM 5203 C C . ALA A 1 654 ? 10.391 11.477 29.188 1 94 654 ALA A C 1
ATOM 5205 O O . ALA A 1 654 ? 11.102 10.75 28.484 1 94 654 ALA A O 1
ATOM 5206 N N . HIS A 1 655 ? 9.977 11.102 30.328 1 92.31 655 HIS A N 1
ATOM 5207 C CA . HIS A 1 655 ? 9.992 9.75 30.859 1 92.31 655 HIS A CA 1
ATOM 5208 C C . HIS A 1 655 ? 11.406 9.344 31.281 1 92.31 655 HIS A C 1
ATOM 5210 O O . HIS A 1 655 ? 11.766 8.164 31.188 1 92.31 655 HIS A O 1
ATOM 5216 N N . GLY A 1 656 ? 12.32 10.211 31.438 1 94.44 656 GLY A N 1
ATOM 5217 C CA . GLY A 1 656 ? 13.5 9.969 32.25 1 94.44 656 GLY A CA 1
ATOM 5218 C C . GLY A 1 656 ? 14.703 9.523 31.438 1 94.44 656 GLY A C 1
ATOM 5219 O O . GLY A 1 656 ? 15.695 9.047 31.984 1 94.44 656 GLY A O 1
ATOM 5220 N N . GLY A 1 657 ? 14.664 9.625 30.156 1 97.06 657 GLY A N 1
ATOM 5221 C CA . GLY A 1 657 ? 15.789 9.258 29.312 1 97.06 657 GLY A CA 1
ATOM 5222 C C . GLY A 1 657 ? 15.836 10.023 28.016 1 97.06 657 GLY A C 1
ATOM 5223 O O . GLY A 1 657 ? 14.812 10.508 27.531 1 97.06 657 GLY A O 1
ATOM 5224 N N . ALA A 1 658 ? 17.016 10.016 27.406 1 98.38 658 ALA A N 1
ATOM 5225 C CA . ALA A 1 658 ? 17.203 10.773 26.172 1 98.38 658 ALA A CA 1
ATOM 5226 C C . ALA A 1 658 ? 16.797 9.953 24.969 1 98.38 658 ALA A C 1
ATOM 5228 O O . ALA A 1 658 ? 16.609 10.492 23.875 1 98.38 658 ALA A O 1
ATOM 5229 N N . ALA A 1 659 ? 16.719 8.625 25.109 1 98.44 659 ALA A N 1
ATOM 5230 C CA . ALA A 1 659 ? 16.234 7.746 24.062 1 98.44 659 ALA A CA 1
ATOM 5231 C C . ALA A 1 659 ? 14.844 7.199 24.406 1 98.44 659 ALA A C 1
ATOM 5233 O O . ALA A 1 659 ? 14.719 6.316 25.25 1 98.44 659 ALA A O 1
ATOM 5234 N N . GLY A 1 660 ? 13.922 7.777 23.625 1 96.75 660 GLY A N 1
ATOM 5235 C CA . GLY A 1 660 ? 12.586 7.301 23.953 1 96.75 660 GLY A CA 1
ATOM 5236 C C . GLY A 1 660 ? 11.484 8.039 23.203 1 96.75 660 GLY A C 1
ATOM 5237 O O . GLY A 1 660 ? 11.766 8.82 22.297 1 96.75 660 GLY A O 1
ATOM 5238 N N . VAL A 1 661 ? 10.188 7.68 23.562 1 95.44 661 VAL A N 1
ATOM 5239 C CA . VAL A 1 661 ? 8.945 8.141 22.953 1 95.44 661 VAL A CA 1
ATOM 5240 C C . VAL A 1 661 ? 8.812 7.543 21.547 1 95.44 661 VAL A C 1
ATOM 5242 O O . VAL A 1 661 ? 8.125 6.535 21.359 1 95.44 661 VAL A O 1
ATOM 5245 N N . GLU A 1 662 ? 9.562 8.031 20.625 1 97.25 662 GLU A N 1
ATOM 5246 C CA . GLU A 1 662 ? 9.727 7.379 19.328 1 97.25 662 GLU A CA 1
ATOM 5247 C C . GLU A 1 662 ? 11.195 7.332 18.906 1 97.25 662 GLU A C 1
ATOM 5249 O O . GLU A 1 662 ? 11.945 8.281 19.156 1 97.25 662 GLU A O 1
ATOM 5254 N N . VAL A 1 663 ? 11.578 6.23 18.297 1 98.19 663 VAL A N 1
ATOM 5255 C CA . VAL A 1 663 ? 13.016 6.012 18.125 1 98.19 663 VAL A CA 1
ATOM 5256 C C . VAL A 1 663 ? 13.305 5.633 16.672 1 98.19 663 VAL A C 1
ATOM 5258 O O . VAL A 1 663 ? 12.484 4.977 16.031 1 98.19 663 VAL A O 1
ATOM 5261 N N . ASP A 1 664 ? 14.43 6.09 16.141 1 98.69 664 ASP A N 1
ATOM 5262 C CA . ASP A 1 664 ? 14.914 5.848 14.781 1 98.69 664 ASP A CA 1
ATOM 5263 C C . ASP A 1 664 ? 16.203 5.035 14.797 1 98.69 664 ASP A C 1
ATOM 5265 O O . ASP A 1 664 ? 17.031 5.176 15.711 1 98.69 664 ASP A O 1
ATOM 5269 N N . ARG A 1 665 ? 16.359 4.324 13.734 1 97.69 665 ARG A N 1
ATOM 5270 C CA . ARG A 1 665 ? 17.531 3.465 13.688 1 97.69 665 ARG A CA 1
ATOM 5271 C C . ARG A 1 665 ? 18.266 3.604 12.352 1 97.69 665 ARG A C 1
ATOM 5273 O O . ARG A 1 665 ? 17.641 3.938 11.336 1 97.69 665 ARG A O 1
ATOM 5280 N N . TYR A 1 666 ? 19.516 3.303 12.477 1 96 666 TYR A N 1
ATOM 5281 C CA . TYR A 1 666 ? 20.422 3.166 11.344 1 96 666 TYR A CA 1
ATOM 5282 C C . TYR A 1 666 ? 20.062 1.936 10.516 1 96 666 TYR A C 1
ATOM 5284 O O . TYR A 1 666 ? 19.75 0.879 11.062 1 96 666 TYR A O 1
ATOM 5292 N N . ASP A 1 667 ? 20.047 2.008 9.094 1 97.56 667 ASP A N 1
ATOM 5293 C CA . ASP A 1 667 ? 19.766 0.862 8.227 1 97.56 667 ASP A CA 1
ATOM 5294 C C . ASP A 1 667 ? 20.422 1.044 6.855 1 97.56 667 ASP A C 1
ATOM 5296 O O . ASP A 1 667 ? 19.875 1.752 6 1 97.56 667 ASP A O 1
ATOM 5300 N N . LEU A 1 668 ? 21.469 0.305 6.527 1 96.88 668 LEU A N 1
ATOM 5301 C CA . LEU A 1 668 ? 22.188 0.431 5.27 1 96.88 668 LEU A CA 1
ATOM 5302 C C . LEU A 1 668 ? 21.312 0.028 4.094 1 96.88 668 LEU A C 1
ATOM 5304 O O . LEU A 1 668 ? 21.453 0.562 2.99 1 96.88 668 LEU A O 1
ATOM 5308 N N . SER A 1 669 ? 20.375 -0.854 4.336 1 95.94 669 SER A N 1
ATOM 5309 C CA . SER A 1 669 ? 19.531 -1.354 3.26 1 95.94 669 SER A CA 1
ATOM 5310 C C . SER A 1 669 ? 18.516 -0.305 2.824 1 95.94 669 SER A C 1
ATOM 5312 O O . SER A 1 669 ? 17.891 -0.44 1.773 1 95.94 669 SER A O 1
ATOM 5314 N N . LEU A 1 670 ? 18.406 0.78 3.621 1 97.38 670 LEU A N 1
ATOM 5315 C CA . LEU A 1 670 ? 17.438 1.821 3.305 1 97.38 670 LEU A CA 1
ATOM 5316 C C . LEU A 1 670 ? 18.125 3.113 2.9 1 97.38 670 LEU A C 1
ATOM 5318 O O . LEU A 1 670 ? 17.5 4.168 2.82 1 97.38 670 LEU A O 1
ATOM 5322 N N . GLY A 1 671 ? 19.469 3.041 2.713 1 97.5 671 GLY A N 1
ATOM 5323 C CA . GLY A 1 671 ? 20.172 4.16 2.102 1 97.5 671 GLY A CA 1
ATOM 5324 C C . GLY A 1 671 ? 21 4.953 3.09 1 97.5 671 GLY A C 1
ATOM 5325 O O . GLY A 1 671 ? 21.547 6.008 2.748 1 97.5 671 GLY A O 1
ATOM 5326 N N . THR A 1 672 ? 21.047 4.527 4.434 1 98.38 672 THR A N 1
ATOM 5327 C CA . THR A 1 672 ? 22.031 5.16 5.297 1 98.38 672 THR A CA 1
ATOM 5328 C C . THR A 1 672 ? 23.406 5.219 4.605 1 98.38 672 THR A C 1
ATOM 5330 O O . THR A 1 672 ? 23.875 4.219 4.066 1 98.38 672 THR A O 1
ATOM 5333 N N . PRO A 1 673 ? 24 6.402 4.559 1 97.06 673 PRO A N 1
ATOM 5334 C CA . PRO A 1 673 ? 25.328 6.469 3.934 1 97.06 673 PRO A CA 1
ATOM 5335 C C . PRO A 1 673 ? 26.297 5.441 4.5 1 97.06 673 PRO A C 1
ATOM 5337 O O . PRO A 1 673 ? 26.422 5.309 5.723 1 97.06 673 PRO A O 1
ATOM 5340 N N . PRO A 1 674 ? 27.016 4.758 3.641 1 94.94 674 PRO A N 1
ATOM 5341 C CA . PRO A 1 674 ? 27.859 3.66 4.109 1 94.94 674 PRO A CA 1
ATOM 5342 C C . PRO A 1 674 ? 28.984 4.133 5.035 1 94.94 674 PRO A C 1
ATOM 5344 O O . PRO A 1 674 ? 29.469 3.359 5.863 1 94.94 674 PRO A O 1
ATOM 5347 N N . HIS A 1 675 ? 29.406 5.383 4.949 1 93.5 675 HIS A N 1
ATOM 5348 C CA . HIS A 1 675 ? 30.5 5.898 5.766 1 93.5 675 HIS A CA 1
ATOM 5349 C C . HIS A 1 675 ? 29.984 6.5 7.066 1 93.5 675 HIS A C 1
ATOM 5351 O O . HIS A 1 675 ? 30.766 7.055 7.852 1 93.5 675 HIS A O 1
ATOM 5357 N N . ALA A 1 676 ? 28.688 6.406 7.312 1 96.19 676 ALA A N 1
ATOM 5358 C CA . ALA A 1 676 ? 28.125 6.938 8.547 1 96.19 676 ALA A CA 1
ATOM 5359 C C . ALA A 1 676 ? 28.688 6.219 9.766 1 96.19 676 ALA A C 1
ATOM 5361 O O . ALA A 1 676 ? 28.938 5.012 9.719 1 96.19 676 ALA A O 1
ATOM 5362 N N . LYS A 1 677 ? 28.859 6.973 10.836 1 96.88 677 LYS A N 1
ATOM 5363 C CA . LYS A 1 677 ? 29.328 6.43 12.109 1 96.88 677 LYS A CA 1
ATOM 5364 C C . LYS A 1 677 ? 28.203 6.438 13.148 1 96.88 677 LYS A C 1
ATOM 5366 O O . LYS A 1 677 ? 27.453 7.406 13.242 1 96.88 677 LYS A O 1
ATOM 5371 N N . ILE A 1 678 ? 28.047 5.34 13.844 1 98.25 678 ILE A N 1
ATOM 5372 C CA . ILE A 1 678 ? 27.141 5.281 14.977 1 98.25 678 ILE A CA 1
ATOM 5373 C C . ILE A 1 678 ? 27.859 5.758 16.234 1 98.25 678 ILE A C 1
ATOM 5375 O O . ILE A 1 678 ? 28.719 5.055 16.781 1 98.25 678 ILE A O 1
ATOM 5379 N N . ILE A 1 679 ? 27.484 6.852 16.719 1 98.44 679 ILE A N 1
ATOM 5380 C CA . ILE A 1 679 ? 28.125 7.477 17.859 1 98.44 679 ILE A CA 1
ATOM 5381 C C . ILE A 1 679 ? 27.656 6.82 19.156 1 98.44 679 ILE A C 1
ATOM 5383 O O . ILE A 1 679 ? 28.453 6.539 20.047 1 98.44 679 ILE A O 1
ATOM 5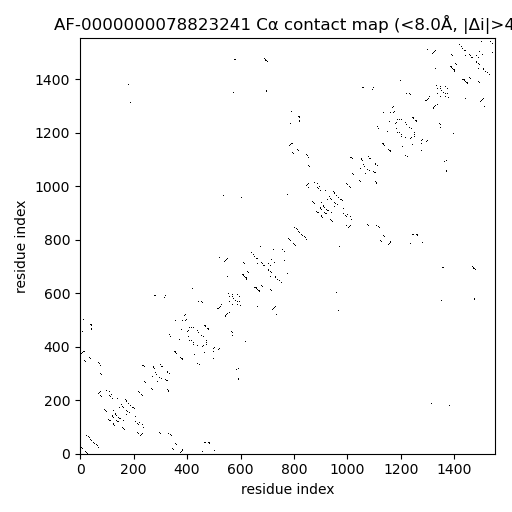387 N N . ALA A 1 680 ? 26.391 6.594 19.219 1 98.69 680 ALA A N 1
ATOM 5388 C CA . ALA A 1 680 ? 25.781 5.949 20.375 1 98.69 680 ALA A CA 1
ATOM 5389 C C . ALA A 1 680 ? 24.469 5.254 19.984 1 98.69 680 ALA A C 1
ATOM 5391 O O . ALA A 1 680 ? 23.891 5.559 18.938 1 98.69 680 ALA A O 1
ATOM 5392 N N . SER A 1 681 ? 24.078 4.289 20.75 1 98.5 681 SER A N 1
ATOM 5393 C CA . SER A 1 681 ? 22.844 3.549 20.547 1 98.5 681 SER A CA 1
ATOM 5394 C C . SER A 1 681 ? 22.156 3.236 21.875 1 98.5 681 SER A C 1
ATOM 5396 O O . SER A 1 681 ? 22.812 3.098 22.906 1 98.5 681 SER A O 1
ATOM 5398 N N . SER A 1 682 ? 20.875 3.25 21.766 1 97.88 682 SER A N 1
ATOM 5399 C CA . SER A 1 682 ? 20.141 2.885 22.969 1 97.88 682 SER A CA 1
ATOM 5400 C C . SER A 1 682 ? 19.859 1.389 23.016 1 97.88 682 SER A C 1
ATOM 5402 O O . SER A 1 682 ? 20.062 0.686 22.016 1 97.88 682 SER A O 1
ATOM 5404 N N . GLY A 1 683 ? 19.375 0.913 24.156 1 91.5 683 GLY A N 1
ATOM 5405 C CA . GLY A 1 683 ? 18.922 -0.454 24.391 1 91.5 683 GLY A CA 1
ATOM 5406 C C . GLY A 1 683 ? 18.125 -0.613 25.656 1 91.5 683 GLY A C 1
ATOM 5407 O O . GLY A 1 683 ? 17.922 0.354 26.391 1 91.5 683 GLY A O 1
ATOM 5408 N N . GLY A 1 684 ? 17.609 -1.765 25.766 1 90.88 684 GLY A N 1
ATOM 5409 C CA . GLY A 1 684 ? 16.906 -2.088 27 1 90.88 684 GLY A CA 1
ATOM 5410 C C . GLY A 1 684 ? 15.516 -1.476 27.078 1 90.88 684 GLY A C 1
ATOM 5411 O O . GLY A 1 684 ? 15.008 -1.194 28.156 1 90.88 684 GLY A O 1
ATOM 5412 N N . HIS A 1 685 ? 14.961 -1.121 25.969 1 95.06 685 HIS A N 1
ATOM 5413 C CA . HIS A 1 685 ? 13.586 -0.633 25.969 1 95.06 685 HIS A CA 1
ATOM 5414 C C . HIS A 1 685 ? 12.617 -1.727 26.406 1 95.06 685 HIS A C 1
ATOM 5416 O O . HIS A 1 685 ? 12.891 -2.914 26.234 1 95.06 685 HIS A O 1
ATOM 5422 N N . THR A 1 686 ? 11.477 -1.363 27.016 1 93.69 686 THR A N 1
ATOM 5423 C CA . THR A 1 686 ? 10.477 -2.326 27.469 1 93.69 686 THR A CA 1
ATOM 5424 C C . THR A 1 686 ? 9.695 -2.898 26.297 1 93.69 686 THR A C 1
ATOM 5426 O O . THR A 1 686 ? 9.859 -2.451 25.156 1 93.69 686 THR A O 1
ATOM 5429 N N . ASP A 1 687 ? 8.82 -3.855 26.547 1 91.06 687 ASP A N 1
ATOM 5430 C CA . ASP A 1 687 ? 8.039 -4.504 25.5 1 91.06 687 ASP A CA 1
ATOM 5431 C C . ASP A 1 687 ? 6.848 -3.635 25.094 1 91.06 687 ASP A C 1
ATOM 5433 O O . ASP A 1 687 ? 6.098 -3.99 24.172 1 91.06 687 ASP A O 1
ATOM 5437 N N . ASN A 1 688 ? 6.805 -2.471 25.688 1 89.19 688 ASN A N 1
ATOM 5438 C CA . ASN A 1 688 ? 5.844 -1.494 25.188 1 89.19 688 ASN A CA 1
ATOM 5439 C C . ASN A 1 688 ? 6.32 -0.848 23.891 1 89.19 688 ASN A C 1
ATOM 5441 O O . ASN A 1 688 ? 5.52 -0.266 23.156 1 89.19 688 ASN A O 1
ATOM 5445 N N . TYR A 1 689 ? 7.66 -0.867 23.844 1 92.56 689 TYR A N 1
ATOM 5446 C CA . TYR A 1 689 ? 8.188 -0.537 22.531 1 92.56 689 TYR A CA 1
ATOM 5447 C C . TYR A 1 689 ? 8.055 -1.718 21.578 1 92.56 689 TYR A C 1
ATOM 5449 O O . TYR A 1 689 ? 8.641 -2.779 21.812 1 92.56 689 TYR A O 1
ATOM 5457 N N . VAL A 1 690 ? 7.215 -1.581 20.578 1 91.31 690 VAL A N 1
ATOM 5458 C CA . VAL A 1 690 ? 7.012 -2.662 19.609 1 91.31 690 VAL A CA 1
ATOM 5459 C C . VAL A 1 690 ? 7.551 -2.246 18.25 1 91.31 690 VAL A C 1
ATOM 5461 O O . VAL A 1 690 ? 7.449 -1.078 17.859 1 91.31 690 VAL A O 1
ATOM 5464 N N . LEU A 1 691 ? 8.062 -3.195 17.516 1 93.06 691 LEU A N 1
ATOM 5465 C CA . LEU A 1 691 ? 8.547 -2.969 16.156 1 93.06 691 LEU A CA 1
ATOM 5466 C C . LEU A 1 691 ? 7.445 -2.395 15.281 1 93.06 691 LEU A C 1
ATOM 5468 O O . LEU A 1 691 ? 6.305 -2.857 15.328 1 93.06 691 LEU A O 1
ATOM 5472 N N . SER A 1 692 ? 7.824 -1.383 14.5 1 93.19 692 SER A N 1
ATOM 5473 C CA . SER A 1 692 ? 6.852 -0.739 13.625 1 93.19 692 SER A CA 1
ATOM 5474 C C . SER A 1 692 ? 6.246 -1.736 12.641 1 93.19 692 SER A C 1
ATOM 5476 O O . SER A 1 692 ? 6.926 -2.66 12.188 1 93.19 692 SER A O 1
ATOM 5478 N N . THR A 1 693 ? 5.035 -1.52 12.195 1 91.44 693 THR A N 1
ATOM 5479 C CA . THR A 1 693 ? 4.281 -2.469 11.383 1 91.44 693 THR A CA 1
ATOM 5480 C C . THR A 1 693 ? 4.898 -2.6 9.992 1 91.44 693 THR A C 1
ATOM 5482 O O . THR A 1 693 ? 4.867 -3.676 9.391 1 91.44 693 THR A O 1
ATOM 5485 N N . GLU A 1 694 ? 5.438 -1.54 9.438 1 91.44 694 GLU A N 1
ATOM 5486 C CA . GLU A 1 694 ? 5.945 -1.562 8.062 1 91.44 694 GLU A CA 1
ATOM 5487 C C . GLU A 1 694 ? 7.219 -2.395 7.961 1 91.44 694 GLU A C 1
ATOM 5489 O O . GLU A 1 694 ? 7.652 -2.738 6.859 1 91.44 694 GLU A O 1
ATOM 5494 N N . GLU A 1 695 ? 7.773 -2.727 9.125 1 90.75 695 GLU A N 1
ATOM 5495 C CA . GLU A 1 695 ? 8.977 -3.557 9.148 1 90.75 695 GLU A CA 1
ATOM 5496 C C . GLU A 1 695 ? 8.617 -5.043 9.156 1 90.75 695 GLU A C 1
ATOM 5498 O O . GLU A 1 695 ? 9.477 -5.895 8.93 1 90.75 695 GLU A O 1
ATOM 5503 N N . LEU A 1 696 ? 7.371 -5.324 9.359 1 88 696 LEU A N 1
ATOM 5504 C CA . LEU A 1 696 ? 6.93 -6.707 9.492 1 88 696 LEU A CA 1
ATOM 5505 C C . LEU A 1 696 ? 6.371 -7.23 8.172 1 88 696 LEU A C 1
ATOM 5507 O O . LEU A 1 696 ? 5.418 -6.668 7.633 1 88 696 LEU A O 1
ATOM 5511 N N . LEU A 1 697 ? 6.953 -8.266 7.727 1 86.44 697 LEU A N 1
ATOM 5512 C CA . LEU A 1 697 ? 6.41 -8.969 6.566 1 86.44 697 LEU A CA 1
ATOM 5513 C C . LEU A 1 697 ? 5.426 -10.047 6.996 1 86.44 697 LEU A C 1
ATOM 5515 O O . LEU A 1 697 ? 4.371 -10.219 6.375 1 86.44 697 LEU A O 1
ATOM 5519 N N . TYR A 1 698 ? 5.852 -10.789 8.07 1 86.75 698 TYR A N 1
ATOM 5520 C CA . TYR A 1 698 ? 4.98 -11.758 8.727 1 86.75 698 TYR A CA 1
ATOM 5521 C C . TYR A 1 698 ? 4.746 -11.383 10.18 1 86.75 698 TYR A C 1
ATOM 5523 O O . TYR A 1 698 ? 5.645 -10.859 10.852 1 86.75 698 TYR A O 1
ATOM 5531 N N . ALA A 1 699 ? 3.576 -11.672 10.609 1 83.38 699 ALA A N 1
ATOM 5532 C CA . ALA A 1 699 ? 3.328 -11.523 12.039 1 83.38 699 ALA A CA 1
ATOM 5533 C C . ALA A 1 699 ? 3.967 -12.656 12.836 1 83.38 699 ALA A C 1
ATOM 5535 O O . ALA A 1 699 ? 3.85 -13.828 12.461 1 83.38 699 ALA A O 1
ATOM 5536 N N . TYR A 1 700 ? 4.742 -12.352 13.789 1 81.62 700 TYR A N 1
ATOM 5537 C CA . TYR A 1 700 ? 5.32 -13.328 14.703 1 81.62 700 TYR A CA 1
ATOM 5538 C C . TYR A 1 700 ? 5.531 -12.727 16.094 1 81.62 700 TYR A C 1
ATOM 5540 O O . TYR A 1 700 ? 5.57 -11.5 16.234 1 81.62 700 TYR A O 1
ATOM 5548 N N . PRO A 1 701 ? 5.637 -13.562 17.062 1 81.62 701 PRO A N 1
ATOM 5549 C CA . PRO A 1 701 ? 5.895 -13.039 18.406 1 81.62 701 PRO A CA 1
ATOM 5550 C C . PRO A 1 701 ? 7.316 -12.508 18.578 1 81.62 701 PRO A C 1
ATOM 5552 O O . PRO A 1 701 ? 8.188 -12.812 17.766 1 81.62 701 PRO A O 1
ATOM 5555 N N . GLY A 1 702 ? 7.57 -11.703 19.578 1 85.75 702 GLY A N 1
ATOM 5556 C CA . GLY A 1 702 ? 8.922 -11.297 19.953 1 85.75 702 GLY A CA 1
ATOM 5557 C C . GLY A 1 702 ? 9.367 -10.016 19.281 1 85.75 702 GLY A C 1
ATOM 5558 O O . GLY A 1 702 ? 10.539 -9.867 18.938 1 85.75 702 GLY A O 1
ATOM 5559 N N . THR A 1 703 ? 8.445 -9.133 19.047 1 88.62 703 THR A N 1
ATOM 5560 C CA . THR A 1 703 ? 8.773 -7.891 18.359 1 88.62 703 THR A CA 1
ATOM 5561 C C . THR A 1 703 ? 8.867 -6.727 19.344 1 88.62 703 THR A C 1
ATOM 5563 O O . THR A 1 703 ? 8.914 -5.566 18.938 1 88.62 703 THR A O 1
ATOM 5566 N N . GLY A 1 704 ? 8.93 -7.035 20.641 1 90.62 704 GLY A N 1
ATOM 5567 C CA . GLY A 1 704 ? 9.047 -6.012 21.672 1 90.62 704 GLY A CA 1
ATOM 5568 C C . GLY A 1 704 ? 10.484 -5.602 21.953 1 90.62 704 GLY A C 1
ATOM 5569 O O . GLY A 1 704 ? 11.422 -6.277 21.516 1 90.62 704 GLY A O 1
ATOM 5570 N N . GLY A 1 705 ? 10.617 -4.527 22.672 1 92.81 705 GLY A N 1
ATOM 5571 C CA . GLY A 1 705 ? 11.914 -3.91 22.922 1 92.81 705 GLY A CA 1
ATOM 5572 C C . GLY A 1 705 ? 12.891 -4.824 23.625 1 92.81 705 GLY A C 1
ATOM 5573 O O . GLY A 1 705 ? 14.102 -4.719 23.438 1 92.81 705 GLY A O 1
ATOM 5574 N N . THR A 1 706 ? 12.383 -5.773 24.453 1 92.81 706 THR A N 1
ATOM 5575 C CA . THR A 1 706 ? 13.281 -6.66 25.188 1 92.81 706 THR A CA 1
ATOM 5576 C C . THR A 1 706 ? 13.719 -7.828 24.312 1 92.81 706 THR A C 1
ATOM 5578 O O . THR A 1 706 ? 14.672 -8.531 24.641 1 92.81 706 THR A O 1
ATOM 5581 N N . GLN A 1 707 ? 13.031 -8 23.203 1 89.75 707 GLN A N 1
ATOM 5582 C CA . GLN A 1 707 ? 13.242 -9.211 22.406 1 89.75 707 GLN A CA 1
ATOM 5583 C C . GLN A 1 707 ? 13.828 -8.875 21.047 1 89.75 707 GLN A C 1
ATOM 5585 O O . GLN A 1 707 ? 14.555 -9.68 20.453 1 89.75 707 GLN A O 1
ATOM 5590 N N . ASP A 1 708 ? 13.516 -7.832 20.516 1 92.12 708 ASP A N 1
ATOM 5591 C CA . ASP A 1 708 ? 13.938 -7.453 19.172 1 92.12 708 ASP A CA 1
ATOM 5592 C C . ASP A 1 708 ? 15.055 -6.414 19.219 1 92.12 708 ASP A C 1
ATOM 5594 O O . ASP A 1 708 ? 14.812 -5.258 19.578 1 92.12 708 ASP A O 1
ATOM 5598 N N . TYR A 1 709 ? 16.203 -6.766 18.719 1 91.88 709 TYR A N 1
ATOM 5599 C CA . TYR A 1 709 ? 17.391 -5.922 18.812 1 91.88 709 TYR A CA 1
ATOM 5600 C C . TYR A 1 709 ? 17.234 -4.672 17.953 1 91.88 709 TYR A C 1
ATOM 5602 O O . TYR A 1 709 ? 17.984 -3.701 18.109 1 91.88 709 TYR A O 1
ATOM 5610 N N . ARG A 1 710 ? 16.328 -4.68 17.094 1 95.12 710 ARG A N 1
ATOM 5611 C CA . ARG A 1 710 ? 16.156 -3.533 16.203 1 95.12 710 ARG A CA 1
ATOM 5612 C C . ARG A 1 710 ? 15.539 -2.355 16.953 1 95.12 710 ARG A C 1
ATOM 5614 O O . ARG A 1 710 ? 15.68 -1.205 16.531 1 95.12 710 ARG A O 1
ATOM 5621 N N . VAL A 1 711 ? 14.805 -2.578 17.922 1 96.38 711 VAL A N 1
ATOM 5622 C CA . VAL A 1 711 ? 14.141 -1.524 18.672 1 96.38 711 VAL A CA 1
ATOM 5623 C C . VAL A 1 711 ? 15.164 -0.741 19.484 1 96.38 711 VAL A C 1
ATOM 5625 O O . VAL A 1 711 ? 15.461 -1.102 20.625 1 96.38 711 VAL A O 1
ATOM 5628 N N . ARG A 1 712 ? 15.578 0.356 18.891 1 97.69 712 ARG A N 1
ATOM 5629 C CA . ARG A 1 712 ? 16.594 1.201 19.5 1 97.69 712 ARG A CA 1
ATOM 5630 C C . ARG A 1 712 ? 16.688 2.551 18.797 1 97.69 712 ARG A C 1
ATOM 5632 O O . ARG A 1 712 ? 16.188 2.703 17.672 1 97.69 712 ARG A O 1
ATOM 5639 N N . ALA A 1 713 ? 17.281 3.473 19.438 1 98.44 713 ALA A N 1
ATOM 5640 C CA . ALA A 1 713 ? 17.641 4.758 18.844 1 98.44 713 ALA A CA 1
ATOM 5641 C C . ALA A 1 713 ? 19.141 4.836 18.594 1 98.44 713 ALA A C 1
ATOM 5643 O O . ALA A 1 713 ? 19.953 4.512 19.469 1 98.44 713 ALA A O 1
ATOM 5644 N N . ASP A 1 714 ? 19.5 5.273 17.438 1 98.81 714 ASP A N 1
ATOM 5645 C CA . ASP A 1 714 ? 20.906 5.438 17.078 1 98.81 714 ASP A CA 1
ATOM 5646 C C . ASP A 1 714 ? 21.25 6.91 16.891 1 98.81 714 ASP A C 1
ATOM 5648 O O . ASP A 1 714 ? 20.531 7.637 16.188 1 98.81 714 ASP A O 1
ATOM 5652 N N . ILE A 1 715 ? 22.266 7.332 17.531 1 98.88 715 ILE A N 1
ATOM 5653 C CA . ILE A 1 715 ? 22.891 8.602 17.172 1 98.88 715 ILE A CA 1
ATOM 5654 C C . ILE A 1 715 ? 23.891 8.383 16.047 1 98.88 715 ILE A C 1
ATOM 5656 O O . ILE A 1 715 ? 24.875 7.645 16.219 1 98.88 715 ILE A O 1
ATOM 5660 N N . VAL A 1 716 ? 23.641 9.039 14.945 1 98.69 716 VAL A N 1
ATOM 5661 C CA . VAL A 1 716 ? 24.422 8.781 13.742 1 98.69 716 VAL A CA 1
ATOM 5662 C C . VAL A 1 716 ? 25.016 10.094 13.219 1 98.69 716 VAL A C 1
ATOM 5664 O O . VAL A 1 716 ? 24.375 11.148 13.32 1 98.69 716 VAL A O 1
ATOM 5667 N N . TYR A 1 717 ? 26.281 10.023 12.727 1 98.31 717 TYR A N 1
ATOM 5668 C CA . TYR A 1 717 ? 26.953 11.156 12.094 1 98.31 717 TYR A CA 1
ATOM 5669 C C . TYR A 1 717 ? 27.578 10.75 10.766 1 98.31 717 TYR A C 1
ATOM 5671 O O . TYR A 1 717 ? 28.141 9.656 10.641 1 98.31 717 TYR A O 1
ATOM 5679 N N . PHE A 1 718 ? 27.422 11.609 9.703 1 96.69 718 PHE A N 1
ATOM 5680 C CA . PHE A 1 718 ? 28.172 11.414 8.469 1 96.69 718 PHE A CA 1
ATOM 5681 C C . PHE A 1 718 ? 28.453 12.75 7.789 1 96.69 718 PHE A C 1
ATOM 5683 O O . PHE A 1 718 ? 27.719 13.719 7.992 1 96.69 718 PHE A O 1
ATOM 5690 N N . THR A 1 719 ? 29.547 12.828 7.066 1 95.94 719 THR A N 1
ATOM 5691 C CA . THR A 1 719 ? 29.891 14.008 6.273 1 95.94 719 THR A CA 1
ATOM 5692 C C . THR A 1 719 ? 29.203 13.969 4.914 1 95.94 719 THR A C 1
ATOM 5694 O O . THR A 1 719 ? 28.781 12.898 4.453 1 95.94 719 THR A O 1
ATOM 5697 N N . ALA A 1 720 ? 29.016 15.078 4.379 1 96.12 720 ALA A N 1
ATOM 5698 C CA . ALA A 1 720 ? 28.375 15.258 3.072 1 96.12 720 ALA A CA 1
ATOM 5699 C C . ALA A 1 720 ? 29.25 16.109 2.154 1 96.12 720 ALA A C 1
ATOM 5701 O O . ALA A 1 720 ? 30.312 16.594 2.562 1 96.12 720 ALA A O 1
ATOM 5702 N N . PRO A 1 721 ? 28.875 16.25 0.877 1 94.69 721 PRO A N 1
ATOM 5703 C CA . PRO A 1 721 ? 29.688 17.047 -0.057 1 94.69 721 PRO A CA 1
ATOM 5704 C C . PRO A 1 721 ? 29.891 18.484 0.408 1 94.69 721 PRO A C 1
ATOM 5706 O O . PRO A 1 721 ? 29.047 19.031 1.125 1 94.69 721 PRO A O 1
ATOM 5709 N N . ASN A 1 722 ? 31 19.109 -0.014 1 94.5 722 ASN A N 1
ATOM 5710 C CA . ASN A 1 722 ? 31.281 20.531 0.184 1 94.5 722 ASN A CA 1
ATOM 5711 C C . ASN A 1 722 ? 31.344 20.891 1.666 1 94.5 722 ASN A C 1
ATOM 5713 O O . ASN A 1 722 ? 30.812 21.922 2.086 1 94.5 722 ASN A O 1
ATOM 5717 N N . HIS A 1 723 ? 31.812 20 2.5 1 94.19 723 HIS A N 1
ATOM 5718 C CA . HIS A 1 723 ? 32.031 20.172 3.936 1 94.19 723 HIS A CA 1
ATOM 5719 C C . HIS A 1 723 ? 30.703 20.125 4.691 1 94.19 723 HIS A C 1
ATOM 5721 O O . HIS A 1 723 ? 30.594 20.672 5.793 1 94.19 723 HIS A O 1
ATOM 5727 N N . GLY A 1 724 ? 29.703 19.531 4.027 1 96.25 724 GLY A N 1
ATOM 5728 C CA . GLY A 1 724 ? 28.438 19.344 4.723 1 96.25 724 GLY A CA 1
ATOM 5729 C C . GLY A 1 724 ? 28.469 18.219 5.723 1 96.25 724 GLY A C 1
ATOM 5730 O O . GLY A 1 724 ? 29.469 17.5 5.824 1 96.25 724 GLY A O 1
ATOM 5731 N N . GLY A 1 725 ? 27.406 18.078 6.449 1 97.12 725 GLY A N 1
ATOM 5732 C CA . GLY A 1 725 ? 27.312 17.016 7.438 1 97.12 725 GLY A CA 1
ATOM 5733 C C . GLY A 1 725 ? 25.922 16.891 8.055 1 97.12 725 GLY A C 1
ATOM 5734 O O . GLY A 1 725 ? 25.141 17.828 8.008 1 97.12 725 GLY A O 1
ATOM 5735 N N . VAL A 1 726 ? 25.641 15.68 8.57 1 98.75 726 VAL A N 1
ATOM 5736 C CA . VAL A 1 726 ? 24.375 15.398 9.25 1 98.75 726 VAL A CA 1
ATOM 5737 C C . VAL A 1 726 ? 24.656 14.695 10.578 1 98.75 726 VAL A C 1
ATOM 5739 O O . VAL A 1 726 ? 25.438 13.75 10.633 1 98.75 726 VAL A O 1
ATOM 5742 N N . PHE A 1 727 ? 24.188 15.219 11.633 1 98.81 727 PHE A N 1
ATOM 5743 C CA . PHE A 1 727 ? 24.125 14.602 12.953 1 98.81 727 PHE A CA 1
ATOM 5744 C C . PHE A 1 727 ? 22.688 14.289 13.352 1 98.81 727 PHE A C 1
ATOM 5746 O O . PHE A 1 727 ? 21.859 15.188 13.422 1 98.81 727 PHE A O 1
ATOM 5753 N N . SER A 1 728 ? 22.375 13.008 13.602 1 98.88 728 SER A N 1
ATOM 5754 C CA . SER A 1 728 ? 21 12.586 13.93 1 98.88 728 SER A CA 1
ATOM 5755 C C . SER A 1 728 ? 20.938 11.945 15.312 1 98.88 728 SER A C 1
ATOM 5757 O O . SER A 1 728 ? 21.75 11.086 15.648 1 98.88 728 SER A O 1
ATOM 5759 N N . THR A 1 729 ? 19.938 12.344 16.047 1 98.62 729 THR A N 1
ATOM 5760 C CA . THR A 1 729 ? 19.828 11.852 17.406 1 98.62 729 THR A CA 1
ATOM 5761 C C . THR A 1 729 ? 18.984 10.578 17.469 1 98.62 729 THR A C 1
ATOM 5763 O O . THR A 1 729 ? 19.125 9.766 18.375 1 98.62 729 THR A O 1
ATOM 5766 N N . GLY A 1 730 ? 17.938 10.469 16.578 1 98.5 730 GLY A N 1
ATOM 5767 C CA . GLY A 1 730 ? 17.125 9.273 16.453 1 98.5 730 GLY A CA 1
ATOM 5768 C C . GLY A 1 730 ? 16.094 9.125 17.562 1 98.5 730 GLY A C 1
ATOM 5769 O O . GLY A 1 730 ? 15.57 8.039 17.797 1 98.5 730 GLY A O 1
ATOM 5770 N N . SER A 1 731 ? 15.773 10.242 18.25 1 98.5 731 SER A N 1
ATOM 5771 C CA . SER A 1 731 ? 14.883 10.125 19.406 1 98.5 731 SER A CA 1
ATOM 5772 C C . SER A 1 731 ? 14.117 11.422 19.641 1 98.5 731 SER A C 1
ATOM 5774 O O . SER A 1 731 ? 14.711 12.508 19.656 1 98.5 731 SER A O 1
ATOM 5776 N N . ILE A 1 732 ? 12.773 11.273 19.891 1 98.19 732 ILE A N 1
ATOM 5777 C CA . ILE A 1 732 ? 11.992 12.445 20.281 1 98.19 732 ILE A CA 1
ATOM 5778 C C . ILE A 1 732 ? 12.438 12.938 21.656 1 98.19 732 ILE A C 1
ATOM 5780 O O . ILE A 1 732 ? 12.523 14.141 21.891 1 98.19 732 ILE A O 1
ATOM 5784 N N . ALA A 1 733 ? 12.828 12.102 22.547 1 98 733 ALA A N 1
ATOM 5785 C CA . ALA A 1 733 ? 13.125 12.414 23.953 1 98 733 ALA A CA 1
ATOM 5786 C C . ALA A 1 733 ? 14.445 13.164 24.078 1 98 733 ALA A C 1
ATOM 5788 O O . ALA A 1 733 ? 14.727 13.766 25.109 1 98 733 ALA A O 1
ATOM 5789 N N . PHE A 1 734 ? 15.266 13.109 23.047 1 98.62 734 PHE A N 1
ATOM 5790 C CA . PHE A 1 734 ? 16.578 13.727 23.109 1 98.62 734 PHE A CA 1
ATOM 5791 C C . PHE A 1 734 ? 16.484 15.211 23.438 1 98.62 734 PHE A C 1
ATOM 5793 O O . PHE A 1 734 ? 17.156 15.695 24.344 1 98.62 734 PHE A O 1
ATOM 5800 N N . GLY A 1 735 ? 15.586 15.945 22.672 1 97.69 735 GLY A N 1
ATOM 5801 C CA . GLY A 1 735 ? 15.398 17.359 22.906 1 97.69 735 GLY A CA 1
ATOM 5802 C C . GLY A 1 735 ? 14.898 17.672 24.312 1 97.69 735 GLY A C 1
ATOM 5803 O O . GLY A 1 735 ? 15.258 18.688 24.891 1 97.69 735 GLY A O 1
ATOM 5804 N N . GLN A 1 736 ? 14.141 16.797 24.875 1 97.31 736 GLN A N 1
ATOM 5805 C CA . GLN A 1 736 ? 13.523 17.016 26.188 1 97.31 736 GLN A CA 1
ATOM 5806 C C . GLN A 1 736 ? 14.469 16.625 27.312 1 97.31 736 GLN A C 1
ATOM 5808 O O . GLN A 1 736 ? 14.172 16.859 28.484 1 97.31 736 GLN A O 1
ATOM 5813 N N . ALA A 1 737 ? 15.578 16.094 26.969 1 98.19 737 ALA A N 1
ATOM 5814 C CA . ALA A 1 737 ? 16.609 15.805 27.953 1 98.19 737 ALA A CA 1
ATOM 5815 C C . ALA A 1 737 ? 17.5 17.031 28.203 1 98.19 737 ALA A C 1
ATOM 5817 O O . ALA A 1 737 ? 18.141 17.141 29.25 1 98.19 737 ALA A O 1
ATOM 5818 N N . LEU A 1 738 ? 17.547 17.922 27.266 1 98.44 738 LEU A N 1
ATOM 5819 C CA . LEU A 1 738 ? 18.453 19.062 27.312 1 98.44 738 LEU A CA 1
ATOM 5820 C C . LEU A 1 738 ? 18.203 19.906 28.562 1 98.44 738 LEU A C 1
ATOM 5822 O O . LEU A 1 738 ? 19.156 20.281 29.25 1 98.44 738 LEU A O 1
ATOM 5826 N N . PRO A 1 739 ? 16.969 20.188 28.938 1 98.06 739 PRO A N 1
ATOM 5827 C CA . PRO A 1 739 ? 16.734 21.094 30.062 1 98.06 739 PRO A CA 1
ATOM 5828 C C . PRO A 1 739 ? 17.031 20.453 31.406 1 98.06 739 PRO A C 1
ATOM 5830 O O . PRO A 1 739 ? 17.062 21.156 32.438 1 98.06 739 PRO A O 1
ATOM 5833 N N . ALA A 1 740 ? 17.203 19.203 31.453 1 97.56 740 ALA A N 1
ATOM 5834 C CA . ALA A 1 740 ? 17.469 18.531 32.719 1 97.56 740 ALA A CA 1
ATOM 5835 C C . ALA A 1 740 ? 18.688 19.141 33.406 1 97.56 740 ALA A C 1
ATOM 5837 O O . ALA A 1 740 ? 19.641 19.547 32.75 1 97.56 740 ALA A O 1
ATOM 5838 N N . TYR A 1 741 ? 18.625 19.266 34.75 1 96.81 741 TYR A N 1
ATOM 5839 C CA . TYR A 1 741 ? 19.703 19.828 35.594 1 96.81 741 TYR A CA 1
ATOM 5840 C C . TYR A 1 741 ? 20.094 21.219 35.094 1 96.81 741 TYR A C 1
ATOM 5842 O O . TYR A 1 741 ? 21.281 21.531 35 1 96.81 741 TYR A O 1
ATOM 5850 N N . ASN A 1 742 ? 19.109 21.953 34.719 1 95.81 742 ASN A N 1
ATOM 5851 C CA . ASN A 1 742 ? 19.297 23.312 34.25 1 95.81 742 ASN A CA 1
ATOM 5852 C C . ASN A 1 742 ? 20.312 23.391 33.094 1 95.81 742 ASN A C 1
ATOM 5854 O O . ASN A 1 742 ? 21.25 24.188 33.156 1 95.81 742 ASN A O 1
ATOM 5858 N N . PHE A 1 743 ? 20.188 22.469 32.188 1 97.19 743 PHE A N 1
ATOM 5859 C CA . PHE A 1 743 ? 20.938 22.375 30.938 1 97.19 743 PHE A CA 1
ATOM 5860 C C . PHE A 1 743 ? 22.391 21.953 31.203 1 97.19 743 PHE A C 1
ATOM 5862 O O . PHE A 1 743 ? 23.219 22 30.297 1 97.19 743 PHE A O 1
ATOM 5869 N N . ASP A 1 744 ? 22.719 21.625 32.469 1 97 744 ASP A N 1
ATOM 5870 C CA . ASP A 1 744 ? 24.047 21.141 32.812 1 97 744 ASP A CA 1
ATOM 5871 C C . ASP A 1 744 ? 24.078 19.609 32.844 1 97 744 ASP A C 1
ATOM 5873 O O . ASP A 1 744 ? 23.984 18.984 33.906 1 97 744 ASP A O 1
ATOM 5877 N N . ASN A 1 745 ? 24.281 19.016 31.75 1 97.5 745 ASN A N 1
ATOM 5878 C CA . ASN A 1 745 ? 24.281 17.578 31.594 1 97.5 745 ASN A CA 1
ATOM 5879 C C . ASN A 1 745 ? 25.047 17.141 30.328 1 97.5 745 ASN A C 1
ATOM 5881 O O . ASN A 1 745 ? 25.469 18 29.547 1 97.5 745 ASN A O 1
ATOM 5885 N N . ASN A 1 746 ? 25.219 15.883 30.125 1 98.31 746 ASN A N 1
ATOM 5886 C CA . ASN A 1 746 ? 26.094 15.406 29.062 1 98.31 746 ASN A CA 1
ATOM 5887 C C . ASN A 1 746 ? 25.406 15.461 27.703 1 98.31 746 ASN A C 1
ATOM 5889 O O . ASN A 1 746 ? 26.078 15.484 26.672 1 98.31 746 ASN A O 1
ATOM 5893 N N . ILE A 1 747 ? 24.078 15.461 27.641 1 98.5 747 ILE A N 1
ATOM 5894 C CA . ILE A 1 747 ? 23.359 15.633 26.391 1 98.5 747 ILE A CA 1
ATOM 5895 C C . ILE A 1 747 ? 23.547 17.062 25.875 1 98.5 747 ILE A C 1
ATOM 5897 O O . ILE A 1 747 ? 23.766 17.266 24.672 1 98.5 747 ILE A O 1
ATOM 5901 N N . SER A 1 748 ? 23.422 18 26.766 1 98.38 748 SER A N 1
ATOM 5902 C CA . SER A 1 748 ? 23.688 19.391 26.438 1 98.38 748 SER A CA 1
ATOM 5903 C C . SER A 1 748 ? 25.125 19.578 25.922 1 98.38 748 SER A C 1
ATOM 5905 O O . SER A 1 748 ? 25.359 20.266 24.938 1 98.38 748 SER A O 1
ATOM 5907 N N . LYS A 1 749 ? 26.078 18.953 26.609 1 98.44 749 LYS A N 1
ATOM 5908 C CA . LYS A 1 749 ? 27.469 19.016 26.203 1 98.44 749 LYS A CA 1
ATOM 5909 C C . LYS A 1 749 ? 27.672 18.391 24.812 1 98.44 749 LYS A C 1
ATOM 5911 O O . LYS A 1 749 ? 28.375 18.969 23.969 1 98.44 749 LYS A O 1
ATOM 5916 N N . LEU A 1 750 ? 27.125 17.234 24.609 1 98.56 750 LEU A N 1
ATOM 5917 C CA . LEU A 1 750 ? 27.203 16.547 23.328 1 98.56 750 LEU A CA 1
ATOM 5918 C C . LEU A 1 750 ? 26.719 17.453 22.203 1 98.56 750 LEU A C 1
ATOM 5920 O O . LEU A 1 750 ? 27.391 17.609 21.188 1 98.56 750 LEU A O 1
ATOM 5924 N N . LEU A 1 751 ? 25.516 18 22.344 1 98.75 751 LEU A N 1
ATOM 5925 C CA . LEU A 1 751 ? 24.922 18.859 21.312 1 98.75 751 LEU A CA 1
ATOM 5926 C C . LEU A 1 751 ? 25.75 20.109 21.109 1 98.75 751 LEU A C 1
ATOM 5928 O O . LEU A 1 751 ? 25.906 20.594 19.984 1 98.75 751 LEU A O 1
ATOM 5932 N N . SER A 1 752 ? 26.281 20.703 22.203 1 98.62 752 SER A N 1
ATOM 5933 C CA . SER A 1 752 ? 27.125 21.891 22.078 1 98.62 752 SER A CA 1
ATOM 5934 C C . SER A 1 752 ? 28.359 21.609 21.234 1 98.62 752 SER A C 1
ATOM 5936 O O . SER A 1 752 ? 28.781 22.453 20.438 1 98.62 752 SER A O 1
ATOM 5938 N N . ASN A 1 753 ? 28.984 20.422 21.422 1 98.56 753 ASN A N 1
ATOM 5939 C CA . ASN A 1 753 ? 30.125 20.047 20.594 1 98.56 753 ASN A CA 1
ATOM 5940 C C . ASN A 1 753 ? 29.781 20.062 19.109 1 98.56 753 ASN A C 1
ATOM 5942 O O . ASN A 1 753 ? 30.531 20.609 18.297 1 98.56 753 ASN A O 1
ATOM 5946 N N . VAL A 1 754 ? 28.656 19.547 18.781 1 98.69 754 VAL A N 1
ATOM 5947 C CA . VAL A 1 754 ? 28.234 19.438 17.391 1 98.69 754 VAL A CA 1
ATOM 5948 C C . VAL A 1 754 ? 27.891 20.812 16.844 1 98.69 754 VAL A C 1
ATOM 5950 O O . VAL A 1 754 ? 28.375 21.188 15.766 1 98.69 754 VAL A O 1
ATOM 5953 N N . VAL A 1 755 ? 27.062 21.609 17.562 1 98.75 755 VAL A N 1
ATOM 5954 C CA . VAL A 1 755 ? 26.641 22.922 17.078 1 98.75 755 VAL A CA 1
ATOM 5955 C C . VAL A 1 755 ? 27.875 23.812 16.906 1 98.75 755 VAL A C 1
ATOM 5957 O O . VAL A 1 755 ? 27.984 24.5 15.891 1 98.75 755 VAL A O 1
ATOM 5960 N N . ASN A 1 756 ? 28.812 23.781 17.891 1 98.38 756 ASN A N 1
ATOM 5961 C CA . ASN A 1 756 ? 30.016 24.594 17.812 1 98.38 756 ASN A CA 1
ATOM 5962 C C . ASN A 1 756 ? 30.828 24.281 16.562 1 98.38 756 ASN A C 1
ATOM 5964 O O . ASN A 1 756 ? 31.406 25.172 15.945 1 98.38 756 ASN A O 1
ATOM 5968 N N . ALA A 1 757 ? 30.891 23.062 16.219 1 98.06 757 ALA A N 1
ATOM 5969 C CA . ALA A 1 757 ? 31.609 22.656 15.016 1 98.06 757 ALA A CA 1
ATOM 5970 C C . ALA A 1 757 ? 30.844 23.062 13.758 1 98.06 757 ALA A C 1
ATOM 5972 O O . ALA A 1 757 ? 31.438 23.516 12.781 1 98.06 757 ALA A O 1
ATOM 5973 N N . PHE A 1 758 ? 29.547 22.875 13.75 1 98.44 758 PHE A N 1
ATOM 5974 C CA . PHE A 1 758 ? 28.719 23 12.562 1 98.44 758 PHE A CA 1
ATOM 5975 C C . PHE A 1 758 ? 28.562 24.469 12.18 1 98.44 758 PHE A C 1
ATOM 5977 O O . PHE A 1 758 ? 28.359 24.797 11.008 1 98.44 758 PHE A O 1
ATOM 5984 N N . ILE A 1 759 ? 28.656 25.391 13.133 1 98.12 759 ILE A N 1
ATOM 5985 C CA . ILE A 1 759 ? 28.406 26.797 12.812 1 98.12 759 ILE A CA 1
ATOM 5986 C C . ILE A 1 759 ? 29.703 27.438 12.32 1 98.12 759 ILE A C 1
ATOM 5988 O O . ILE A 1 759 ? 29.688 28.578 11.852 1 98.12 759 ILE A O 1
ATOM 5992 N N . LYS A 1 760 ? 30.797 26.734 12.398 1 96.5 760 LYS A N 1
ATOM 5993 C CA . LYS A 1 760 ? 32.062 27.266 11.914 1 96.5 760 LYS A CA 1
ATOM 5994 C C . LYS A 1 760 ? 32.25 26.953 10.43 1 96.5 760 LYS A C 1
ATOM 5996 O O . LYS A 1 760 ? 31.906 25.875 9.961 1 96.5 760 LYS A O 1
ATOM 6001 N N . PRO A 1 761 ? 32.781 27.906 9.695 1 94.12 761 PRO A N 1
ATOM 6002 C CA . PRO A 1 761 ? 33 27.656 8.273 1 94.12 761 PRO A CA 1
ATOM 6003 C C . PRO A 1 761 ? 34.156 26.688 8.023 1 94.12 761 PRO A C 1
ATOM 6005 O O . PRO A 1 761 ? 35 26.5 8.898 1 94.12 761 PRO A O 1
ATOM 6008 N N . GLY A 1 762 ? 34.125 26.078 6.852 1 92.12 762 GLY A N 1
ATOM 6009 C CA . GLY A 1 762 ? 35.25 25.234 6.445 1 92.12 762 GLY A CA 1
ATOM 6010 C C . GLY A 1 762 ? 35.031 23.766 6.801 1 92.12 762 GLY A C 1
ATOM 6011 O O . GLY A 1 762 ? 33.906 23.328 7.031 1 92.12 762 GLY A O 1
ATOM 6012 N N . ALA A 1 763 ? 36.094 23.062 6.852 1 91.62 763 ALA A N 1
ATOM 6013 C CA . ALA A 1 763 ? 36.062 21.625 7.055 1 91.62 763 ALA A CA 1
ATOM 6014 C C . ALA A 1 763 ? 35.625 21.281 8.484 1 91.62 763 ALA A C 1
ATOM 6016 O O . ALA A 1 763 ? 36 21.984 9.43 1 91.62 763 ALA A O 1
ATOM 6017 N N . LEU A 1 764 ? 34.938 20.266 8.578 1 93.31 764 LEU A N 1
ATOM 6018 C CA . LEU A 1 764 ? 34.562 19.766 9.898 1 93.31 764 LEU A CA 1
ATOM 6019 C C . LEU A 1 764 ? 35.719 19.109 10.602 1 93.31 764 LEU A C 1
ATOM 6021 O O . LEU A 1 764 ? 36.688 18.656 9.953 1 93.31 764 LEU A O 1
ATOM 6025 N N . PRO A 1 765 ? 35.688 19.125 11.859 1 91.31 765 PRO A N 1
ATOM 6026 C CA . PRO A 1 765 ? 36.781 18.438 12.562 1 91.31 765 PRO A CA 1
ATOM 6027 C C . PRO A 1 765 ? 36.938 16.969 12.148 1 91.31 765 PRO A C 1
ATOM 6029 O O . PRO A 1 765 ? 35.938 16.312 11.836 1 91.31 765 PRO A O 1
ATOM 6032 N N . GLY A 1 766 ? 38.156 16.453 12.141 1 81.31 766 GLY A N 1
ATOM 6033 C CA . GLY A 1 766 ? 38.406 15.062 11.812 1 81.31 766 GLY A CA 1
ATOM 6034 C C . GLY A 1 766 ? 38.469 14.805 10.312 1 81.31 766 GLY A C 1
ATOM 6035 O O . GLY A 1 766 ? 38.438 13.656 9.875 1 81.31 766 GLY A O 1
ATOM 6036 N N . GLY A 1 767 ? 38.438 15.75 9.57 1 73 767 GLY A N 1
ATOM 6037 C CA . GLY A 1 767 ? 38.344 15.625 8.125 1 73 767 GLY A CA 1
ATOM 6038 C C . GLY A 1 767 ? 39.656 15.219 7.48 1 73 767 GLY A C 1
ATOM 6039 O O . GLY A 1 767 ? 39.719 14.906 6.289 1 73 767 GLY A O 1
ATOM 6040 N N . LEU A 1 768 ? 40.656 15.219 8.219 1 64.06 768 LEU A N 1
ATOM 6041 C CA . LEU A 1 768 ? 41.938 14.875 7.602 1 64.06 768 LEU A CA 1
ATOM 6042 C C . LEU A 1 768 ? 42.062 13.367 7.383 1 64.06 768 LEU A C 1
ATOM 6044 O O . LEU A 1 768 ? 41.844 12.586 8.312 1 64.06 768 LEU A O 1
ATOM 6048 N N . TRP A 1 769 ? 41.781 12.938 6.094 1 58.06 769 TRP A N 1
ATOM 6049 C CA . TRP A 1 769 ? 41.688 11.539 5.676 1 58.06 769 TRP A CA 1
ATOM 6050 C C . TRP A 1 769 ? 43.062 10.867 5.719 1 58.06 769 TRP A C 1
ATOM 6052 O O . TRP A 1 769 ? 44.094 11.516 5.508 1 58.06 769 TRP A O 1
ATOM 6062 N N . ILE A 1 770 ? 42.938 9.57 6.168 1 53.09 770 ILE A N 1
ATOM 6063 C CA . ILE A 1 770 ? 44 8.648 5.863 1 53.09 770 ILE A CA 1
ATOM 6064 C C . ILE A 1 770 ? 43.625 7.773 4.672 1 53.09 770 ILE A C 1
ATOM 6066 O O . ILE A 1 770 ? 42.469 7.754 4.254 1 53.09 770 ILE A O 1
ATOM 6070 N N . SER A 1 771 ? 44.562 7.004 3.973 1 49.19 771 SER A N 1
ATOM 6071 C CA . SER A 1 771 ? 44.531 6.277 2.707 1 49.19 771 SER A CA 1
ATOM 6072 C C . SER A 1 771 ? 43.219 5.527 2.539 1 49.19 771 SER A C 1
ATOM 6074 O O . SER A 1 771 ? 42.594 5.574 1.473 1 49.19 771 SER A O 1
ATOM 6076 N N . GLN A 1 772 ? 42.781 4.832 3.543 1 50.09 772 GLN A N 1
ATOM 6077 C CA . GLN A 1 772 ? 41.656 3.906 3.383 1 50.09 772 GLN A CA 1
ATOM 6078 C C . GLN A 1 772 ? 40.344 4.641 3.406 1 50.09 772 GLN A C 1
ATOM 6080 O O . GLN A 1 772 ? 39.312 4.133 2.906 1 50.09 772 GLN A O 1
ATOM 6085 N N . GLU A 1 773 ? 40.344 5.848 3.797 1 56.16 773 GLU A N 1
ATOM 6086 C CA . GLU A 1 773 ? 39.094 6.594 3.961 1 56.16 773 GLU A CA 1
ATOM 6087 C C . GLU A 1 773 ? 38.875 7.555 2.797 1 56.16 773 GLU A C 1
ATOM 6089 O O . GLU A 1 773 ? 37.906 8.336 2.801 1 56.16 773 GLU A O 1
ATOM 6094 N N . LYS A 1 774 ? 39.656 7.387 1.757 1 54.19 774 LYS A N 1
ATOM 6095 C CA . LYS A 1 774 ? 39.625 8.297 0.618 1 54.19 774 LYS A CA 1
ATOM 6096 C C . LYS A 1 774 ? 38.344 8.125 -0.197 1 54.19 774 LYS A C 1
ATOM 6098 O O . LYS A 1 774 ? 37.969 9.016 -0.957 1 54.19 774 LYS A O 1
ATOM 6103 N N . GLN A 1 775 ? 37.688 7.027 -0.032 1 56.03 775 GLN A N 1
ATOM 6104 C CA . GLN A 1 775 ? 36.562 6.758 -0.941 1 56.03 775 GLN A CA 1
ATOM 6105 C C . GLN A 1 775 ? 35.375 7.648 -0.623 1 56.03 775 GLN A C 1
ATOM 6107 O O . GLN A 1 775 ? 34.469 7.801 -1.447 1 56.03 775 GLN A O 1
ATOM 6112 N N . TRP A 1 776 ? 35.281 8.195 0.528 1 52.75 776 TRP A N 1
ATOM 6113 C CA . TRP A 1 776 ? 34.094 8.938 0.882 1 52.75 776 TRP A CA 1
ATOM 6114 C C . TRP A 1 776 ? 34.344 10.438 0.844 1 52.75 776 TRP A C 1
ATOM 6116 O O . TRP A 1 776 ? 33.688 11.203 1.564 1 52.75 776 TRP A O 1
ATOM 6126 N N . ARG A 1 777 ? 35.25 11.055 0.077 1 48.91 777 ARG A N 1
ATOM 6127 C CA . ARG A 1 777 ? 35.562 12.477 0.124 1 48.91 777 ARG A CA 1
ATOM 6128 C C . ARG A 1 777 ? 34.906 13.219 -1.035 1 48.91 777 ARG A C 1
ATOM 6130 O O . ARG A 1 777 ? 34.719 12.648 -2.113 1 48.91 777 ARG A O 1
ATOM 6137 N N . MET B 1 1 ? 26.734 -47.219 -6.305 1 37.78 1 MET B N 1
ATOM 6138 C CA . MET B 1 1 ? 25.828 -46.938 -7.418 1 37.78 1 MET B CA 1
ATOM 6139 C C . MET B 1 1 ? 25.125 -45.594 -7.223 1 37.78 1 MET B C 1
ATOM 6141 O O . MET B 1 1 ? 24.703 -45.281 -6.109 1 37.78 1 MET B O 1
ATOM 6145 N N . SER B 1 2 ? 25.266 -44.688 -8.102 1 59.84 2 SER B N 1
ATOM 6146 C CA . SER B 1 2 ? 24.75 -43.344 -7.961 1 59.84 2 SER B CA 1
ATOM 6147 C C . SER B 1 2 ? 23.25 -43.344 -7.711 1 59.84 2 SER B C 1
ATOM 6149 O O . SER B 1 2 ? 22.531 -44.219 -8.211 1 59.84 2 SER B O 1
ATOM 6151 N N . GLN B 1 3 ? 22.797 -42.781 -6.688 1 80.62 3 GLN B N 1
ATOM 6152 C CA . GLN B 1 3 ? 21.391 -42.688 -6.305 1 80.62 3 GLN B CA 1
ATOM 6153 C C . GLN B 1 3 ? 20.516 -42.281 -7.488 1 80.62 3 GLN B C 1
ATOM 6155 O O . GLN B 1 3 ? 20.828 -41.312 -8.188 1 80.62 3 GLN B O 1
ATOM 6160 N N . ILE B 1 4 ? 19.594 -43.25 -7.918 1 88.56 4 ILE B N 1
ATOM 6161 C CA . ILE B 1 4 ? 18.656 -42.969 -9 1 88.56 4 ILE B CA 1
ATOM 6162 C C . ILE B 1 4 ? 17.734 -41.812 -8.594 1 88.56 4 ILE B C 1
ATOM 6164 O O . ILE B 1 4 ? 17.203 -41.781 -7.48 1 88.56 4 ILE B O 1
ATOM 6168 N N . LYS B 1 5 ? 17.609 -40.844 -9.453 1 91.25 5 LYS B N 1
ATOM 6169 C CA . LYS B 1 5 ? 16.719 -39.688 -9.25 1 91.25 5 LYS B CA 1
ATOM 6170 C C . LYS B 1 5 ? 15.75 -39.531 -10.422 1 91.25 5 LYS B C 1
ATOM 6172 O O . LYS B 1 5 ? 16.172 -39.469 -11.578 1 91.25 5 LYS B O 1
ATOM 6177 N N . ILE B 1 6 ? 14.453 -39.531 -10.133 1 94.31 6 ILE B N 1
ATOM 6178 C CA . ILE B 1 6 ? 13.422 -39.406 -11.148 1 94.31 6 ILE B CA 1
ATOM 6179 C C . ILE B 1 6 ? 12.609 -38.125 -10.898 1 94.31 6 ILE B C 1
ATOM 6181 O O . ILE B 1 6 ? 12.07 -37.938 -9.805 1 94.31 6 ILE B O 1
ATOM 6185 N N . PHE B 1 7 ? 12.555 -37.25 -11.898 1 94.88 7 PHE B N 1
ATOM 6186 C CA . PHE B 1 7 ? 11.727 -36.062 -11.836 1 94.88 7 PHE B CA 1
ATOM 6187 C C . PHE B 1 7 ? 10.922 -35.906 -13.125 1 94.88 7 PHE B C 1
ATOM 6189 O O . PHE B 1 7 ? 11.383 -36.281 -14.203 1 94.88 7 PHE B O 1
ATOM 6196 N N . GLY B 1 8 ? 9.719 -35.344 -13 1 96.62 8 GLY B N 1
ATOM 6197 C CA . GLY B 1 8 ? 8.922 -35.156 -14.203 1 96.62 8 GLY B CA 1
ATOM 6198 C C . GLY B 1 8 ? 7.848 -34.094 -14.047 1 96.62 8 GLY B C 1
ATOM 6199 O O . GLY B 1 8 ? 7.57 -33.656 -12.93 1 96.62 8 GLY B O 1
ATOM 6200 N N . TYR B 1 9 ? 7.301 -33.625 -15.156 1 97.81 9 TYR B N 1
ATOM 6201 C CA . TYR B 1 9 ? 6.168 -32.719 -15.227 1 97.81 9 TYR B CA 1
ATOM 6202 C C . TYR B 1 9 ? 5.398 -32.906 -16.531 1 97.81 9 TYR B C 1
ATOM 6204 O O . TYR B 1 9 ? 5.824 -33.656 -17.406 1 97.81 9 TYR B O 1
ATOM 6212 N N . THR B 1 10 ? 4.238 -32.281 -16.625 1 98.31 10 THR B N 1
ATOM 6213 C CA . THR B 1 10 ? 3.387 -32.375 -17.812 1 98.31 10 THR B CA 1
ATOM 6214 C C . THR B 1 10 ? 3.346 -31.031 -18.547 1 98.31 10 THR B C 1
ATOM 6216 O O . THR B 1 10 ? 3.676 -30 -17.969 1 98.31 10 THR B O 1
ATOM 6219 N N . ASP B 1 11 ? 2.947 -31.078 -19.797 1 97.81 11 ASP B N 1
ATOM 6220 C CA . ASP B 1 11 ? 2.775 -29.859 -20.578 1 97.81 11 ASP B CA 1
ATOM 6221 C C . ASP B 1 11 ? 1.429 -29.203 -20.266 1 97.81 11 ASP B C 1
ATOM 6223 O O . ASP B 1 11 ? 1.242 -28 -20.516 1 97.81 11 ASP B O 1
ATOM 6227 N N . LYS B 1 12 ? 0.501 -30.016 -19.797 1 98 12 LYS B N 1
ATOM 6228 C CA . LYS B 1 12 ? -0.814 -29.547 -19.375 1 98 12 LYS B CA 1
ATOM 6229 C C . LYS B 1 12 ? -1.148 -30.078 -17.984 1 98 12 LYS B C 1
ATOM 6231 O O . LYS B 1 12 ? -0.745 -31.172 -17.609 1 98 12 LYS B O 1
ATOM 6236 N N . ILE B 1 13 ? -1.907 -29.25 -17.266 1 97.75 13 ILE B N 1
ATOM 6237 C CA . ILE B 1 13 ? -2.215 -29.672 -15.898 1 97.75 13 ILE B CA 1
ATOM 6238 C C . ILE B 1 13 ? -3.652 -30.172 -15.828 1 97.75 13 ILE B C 1
ATOM 6240 O O . ILE B 1 13 ? -3.986 -30.984 -14.961 1 97.75 13 ILE B O 1
ATOM 6244 N N . SER B 1 14 ? -4.547 -29.734 -16.688 1 98.31 14 SER B N 1
ATOM 6245 C CA . SER B 1 14 ? -5.957 -30.109 -16.781 1 98.31 14 SER B CA 1
ATOM 6246 C C . SER B 1 14 ? -6.301 -30.594 -18.188 1 98.31 14 SER B C 1
ATOM 6248 O O . SER B 1 14 ? -6.02 -29.906 -19.172 1 98.31 14 SER B O 1
ATOM 6250 N N . VAL B 1 15 ? -6.93 -31.781 -18.281 1 98.5 15 VAL B N 1
ATOM 6251 C CA . VAL B 1 15 ? -7.223 -32.375 -19.578 1 98.5 15 VAL B CA 1
ATOM 6252 C C . VAL B 1 15 ? -8.602 -33.031 -19.547 1 98.5 15 VAL B C 1
ATOM 6254 O O . VAL B 1 15 ? -9.203 -33.188 -18.469 1 98.5 15 VAL B O 1
ATOM 6257 N N . LYS B 1 16 ? -9.086 -33.375 -20.719 1 98.38 16 LYS B N 1
ATOM 6258 C CA . LYS B 1 16 ? -10.328 -34.125 -20.906 1 98.38 16 LYS B CA 1
ATOM 6259 C C . LYS B 1 16 ? -10.078 -35.406 -21.688 1 98.38 16 LYS B C 1
ATOM 6261 O O . LYS B 1 16 ? -9.078 -35.531 -22.391 1 98.38 16 LYS B O 1
ATOM 6266 N N . PRO B 1 17 ? -11 -36.375 -21.438 1 97.94 17 PRO B N 1
ATOM 6267 C CA . PRO B 1 17 ? -10.906 -37.531 -22.297 1 97.94 17 PRO B CA 1
ATOM 6268 C C . PRO B 1 17 ? -10.812 -37.188 -23.781 1 97.94 17 PRO B C 1
ATOM 6270 O O . PRO B 1 17 ? -11.547 -36.312 -24.25 1 97.94 17 PRO B O 1
ATOM 6273 N N . GLY B 1 18 ? -9.812 -37.781 -24.438 1 97.5 18 GLY B N 1
ATOM 6274 C CA . GLY B 1 18 ? -9.586 -37.469 -25.844 1 97.5 18 GLY B CA 1
ATOM 6275 C C . GLY B 1 18 ? -8.422 -36.5 -26.062 1 97.5 18 GLY B C 1
ATOM 6276 O O . GLY B 1 18 ? -7.832 -36.469 -27.141 1 97.5 18 GLY B O 1
ATOM 6277 N N . ASP B 1 19 ? -8.094 -35.812 -25.094 1 97.88 19 ASP B N 1
ATOM 6278 C CA . ASP B 1 19 ? -6.957 -34.906 -25.188 1 97.88 19 ASP B CA 1
ATOM 6279 C C . ASP B 1 19 ? -5.641 -35.688 -25.172 1 97.88 19 ASP B C 1
ATOM 6281 O O . ASP B 1 19 ? -5.594 -36.844 -24.734 1 97.88 19 ASP B O 1
ATOM 6285 N N . GLU B 1 20 ? -4.629 -35 -25.672 1 97.94 20 GLU B N 1
ATOM 6286 C CA . GLU B 1 20 ? -3.262 -35.5 -25.531 1 97.94 20 GLU B CA 1
ATOM 6287 C C . GLU B 1 20 ? -2.512 -34.719 -24.453 1 97.94 20 GLU B C 1
ATOM 6289 O O . GLU B 1 20 ? -2.656 -33.5 -24.328 1 97.94 20 GLU B O 1
ATOM 6294 N N . ILE B 1 21 ? -1.777 -35.469 -23.625 1 98.25 21 ILE B N 1
ATOM 6295 C CA . ILE B 1 21 ? -0.94 -34.844 -22.594 1 98.25 21 ILE B CA 1
ATOM 6296 C C . ILE B 1 21 ? 0.496 -35.344 -22.734 1 98.25 21 ILE B C 1
ATOM 6298 O O . ILE B 1 21 ? 0.725 -36.531 -23.031 1 98.25 21 ILE B O 1
ATOM 6302 N N . GLY B 1 22 ? 1.467 -34.375 -22.719 1 98.5 22 GLY B N 1
ATOM 6303 C CA . GLY B 1 22 ? 2.879 -34.719 -22.812 1 98.5 22 GLY B CA 1
ATOM 6304 C C . GLY B 1 22 ? 3.566 -34.781 -21.453 1 98.5 22 GLY B C 1
ATOM 6305 O O . GLY B 1 22 ? 3.275 -33.969 -20.562 1 98.5 22 GLY B O 1
ATOM 6306 N N . PHE B 1 23 ? 4.473 -35.812 -21.312 1 98.69 23 PHE B N 1
ATOM 6307 C CA . PHE B 1 23 ? 5.262 -35.969 -20.109 1 98.69 23 PHE B CA 1
ATOM 6308 C C . PHE B 1 23 ? 6.738 -35.719 -20.375 1 98.69 23 PHE B C 1
ATOM 6310 O O . PHE B 1 23 ? 7.289 -36.188 -21.359 1 98.69 23 PHE B O 1
ATOM 6317 N N . HIS B 1 24 ? 7.332 -34.906 -19.594 1 98.56 24 HIS B N 1
ATOM 6318 C CA . HIS B 1 24 ? 8.758 -34.594 -19.625 1 98.56 24 HIS B CA 1
ATOM 6319 C C . HIS B 1 24 ? 9.469 -35.125 -18.375 1 98.56 24 HIS B C 1
ATOM 6321 O O . HIS B 1 24 ? 9.203 -34.656 -17.266 1 98.56 24 HIS B O 1
ATOM 6327 N N . VAL B 1 25 ? 10.375 -36.062 -18.562 1 98 25 VAL B N 1
ATOM 6328 C CA . VAL B 1 25 ? 10.961 -36.781 -17.422 1 98 25 VAL B CA 1
ATOM 6329 C C . VAL B 1 25 ? 12.484 -36.75 -17.531 1 98 25 VAL B C 1
ATOM 6331 O O . VAL B 1 25 ? 13.047 -36.906 -18.609 1 98 25 VAL B O 1
ATOM 6334 N N . SER B 1 26 ? 13.156 -36.406 -16.516 1 96.44 26 SER B N 1
ATOM 6335 C CA . SER B 1 26 ? 14.602 -36.5 -16.359 1 96.44 26 SER B CA 1
ATOM 6336 C C . SER B 1 26 ? 14.992 -37.562 -15.344 1 96.44 26 SER B C 1
ATOM 6338 O O . SER B 1 26 ? 14.5 -37.562 -14.211 1 96.44 26 SER B O 1
ATOM 6340 N N . VAL B 1 27 ? 15.797 -38.5 -15.719 1 95.12 27 VAL B N 1
ATOM 6341 C CA . VAL B 1 27 ? 16.219 -39.594 -14.828 1 95.12 27 VAL B CA 1
ATOM 6342 C C . VAL B 1 27 ? 17.734 -39.688 -14.828 1 95.12 27 VAL B C 1
ATOM 6344 O O . VAL B 1 27 ? 18.359 -39.719 -15.898 1 95.12 27 VAL B O 1
ATOM 6347 N N . ASP B 1 28 ? 18.25 -39.688 -13.742 1 91.38 28 ASP B N 1
ATOM 6348 C CA . ASP B 1 28 ? 19.672 -39.938 -13.547 1 91.38 28 ASP B CA 1
ATOM 6349 C C . ASP B 1 28 ? 19.922 -41.312 -12.984 1 91.38 28 ASP B C 1
ATOM 6351 O O . ASP B 1 28 ? 19.219 -41.75 -12.062 1 91.38 28 ASP B O 1
ATOM 6355 N N . GLY B 1 29 ? 20.828 -42.062 -13.547 1 90.88 29 GLY B N 1
ATOM 6356 C CA . GLY B 1 29 ? 21.266 -43.312 -12.953 1 90.88 29 GLY B CA 1
ATOM 6357 C C . GLY B 1 29 ? 20.703 -44.531 -13.656 1 90.88 29 GLY B C 1
ATOM 6358 O O . GLY B 1 29 ? 21.078 -45.656 -13.352 1 90.88 29 GLY B O 1
ATOM 6359 N N . THR B 1 30 ? 19.672 -44.312 -14.477 1 92.69 30 THR B N 1
ATOM 6360 C CA . THR B 1 30 ? 19.125 -45.438 -15.25 1 92.69 30 THR B CA 1
ATOM 6361 C C . THR B 1 30 ? 18.547 -44.938 -16.562 1 92.69 30 THR B C 1
ATOM 6363 O O . THR B 1 30 ? 18.328 -43.75 -16.75 1 92.69 30 THR B O 1
ATOM 6366 N N . LYS B 1 31 ? 18.312 -45.875 -17.484 1 95.06 31 LYS B N 1
ATOM 6367 C CA . LYS B 1 31 ? 17.797 -45.5 -18.797 1 95.06 31 LYS B CA 1
ATOM 6368 C C . LYS B 1 31 ? 16.344 -45.969 -18.969 1 95.06 31 LYS B C 1
ATOM 6370 O O . LYS B 1 31 ? 15.719 -45.688 -20 1 95.06 31 LYS B O 1
ATOM 6375 N N . LYS B 1 32 ? 15.883 -46.688 -17.922 1 95.31 32 LYS B N 1
ATOM 6376 C CA . LYS B 1 32 ? 14.523 -47.219 -18 1 95.31 32 LYS B CA 1
ATOM 6377 C C . LYS B 1 32 ? 13.797 -47.062 -16.656 1 95.31 32 LYS B C 1
ATOM 6379 O O . LYS B 1 32 ? 14.398 -47.188 -15.602 1 95.31 32 LYS B O 1
ATOM 6384 N N . VAL B 1 33 ? 12.516 -46.75 -16.75 1 96.31 33 VAL B N 1
ATOM 6385 C CA . VAL B 1 33 ? 11.641 -46.719 -15.586 1 96.31 33 VAL B CA 1
ATOM 6386 C C . VAL B 1 33 ? 10.289 -47.344 -15.922 1 96.31 33 VAL B C 1
ATOM 6388 O O . VAL B 1 33 ? 9.93 -47.469 -17.094 1 96.31 33 VAL B O 1
ATOM 6391 N N . THR B 1 34 ? 9.594 -47.812 -14.891 1 96.69 34 THR B N 1
ATOM 6392 C CA . THR B 1 34 ? 8.25 -48.344 -15.055 1 96.69 34 THR B CA 1
ATOM 6393 C C . THR B 1 34 ? 7.195 -47.281 -14.781 1 96.69 34 THR B C 1
ATOM 6395 O O . THR B 1 34 ? 7.234 -46.625 -13.742 1 96.69 34 THR B O 1
ATOM 6398 N N . ALA B 1 35 ? 6.301 -47.125 -15.766 1 97.69 35 ALA B N 1
ATOM 6399 C CA . ALA B 1 35 ? 5.223 -46.156 -15.641 1 97.69 35 ALA B CA 1
ATOM 6400 C C . ALA B 1 35 ? 3.887 -46.844 -15.375 1 97.69 35 ALA B C 1
ATOM 6402 O O . ALA B 1 35 ? 3.596 -47.875 -15.945 1 97.69 35 ALA B O 1
ATOM 6403 N N . GLN B 1 36 ? 3.068 -46.281 -14.469 1 97.75 36 GLN B N 1
ATOM 6404 C CA . GLN B 1 36 ? 1.729 -46.75 -14.117 1 97.75 36 GLN B CA 1
ATOM 6405 C C . GLN B 1 36 ? 0.778 -45.562 -13.914 1 97.75 36 GLN B C 1
ATOM 6407 O O . GLN B 1 36 ? 1.025 -44.719 -13.07 1 97.75 36 GLN B O 1
ATOM 6412 N N . LEU B 1 37 ? -0.309 -45.531 -14.781 1 98.44 37 LEU B N 1
ATOM 6413 C CA . LEU B 1 37 ? -1.363 -44.562 -14.508 1 98.44 37 LEU B CA 1
ATOM 6414 C C . LEU B 1 37 ? -2.088 -44.875 -13.211 1 98.44 37 LEU B C 1
ATOM 6416 O O . LEU B 1 37 ? -2.521 -46.031 -13.016 1 98.44 37 LEU B O 1
ATOM 6420 N N . VAL B 1 38 ? -2.158 -43.938 -12.336 1 98.44 38 VAL B N 1
ATOM 6421 C CA . VAL B 1 38 ? -2.836 -44.156 -11.062 1 98.44 38 VAL B CA 1
ATOM 6422 C C . VAL B 1 38 ? -3.834 -43.031 -10.805 1 98.44 38 VAL B C 1
ATOM 6424 O O . VAL B 1 38 ? -3.6 -41.875 -11.188 1 98.44 38 VAL B O 1
ATOM 6427 N N . ARG B 1 39 ? -4.945 -43.344 -10.273 1 98.44 39 ARG B N 1
ATOM 6428 C CA . ARG B 1 39 ? -5.863 -42.375 -9.672 1 98.44 39 ARG B CA 1
ATOM 6429 C C . ARG B 1 39 ? -5.504 -42.125 -8.211 1 98.44 39 ARG B C 1
ATOM 6431 O O . ARG B 1 39 ? -5.336 -43.062 -7.43 1 98.44 39 ARG B O 1
ATOM 6438 N N . LEU B 1 40 ? -5.363 -40.906 -7.859 1 98.56 40 LEU B N 1
ATOM 6439 C CA . LEU B 1 40 ? -4.988 -40.531 -6.496 1 98.56 40 LEU B CA 1
ATOM 6440 C C . LEU B 1 40 ? -6.227 -40.281 -5.645 1 98.56 40 LEU B C 1
ATOM 6442 O O . LEU B 1 40 ? -7.094 -39.469 -6.035 1 98.56 40 LEU B O 1
ATOM 6446 N N . ILE B 1 41 ? -6.328 -40.875 -4.484 1 97.75 41 ILE B N 1
ATOM 6447 C CA . ILE B 1 41 ? -7.527 -40.812 -3.66 1 97.75 41 ILE B CA 1
ATOM 6448 C C . ILE B 1 41 ? -7.211 -40.125 -2.338 1 97.75 41 ILE B C 1
ATOM 6450 O O . ILE B 1 41 ? -7.742 -39.031 -2.053 1 97.75 41 ILE B O 1
ATOM 6454 N N . HIS B 1 42 ? -6.328 -40.625 -1.551 1 96.94 42 HIS B N 1
ATOM 6455 C CA . HIS B 1 42 ? -5.891 -40 -0.306 1 96.94 42 HIS B CA 1
ATOM 6456 C C . HIS B 1 42 ? -4.375 -39.844 -0.262 1 96.94 42 HIS B C 1
ATOM 6458 O O . HIS B 1 42 ? -3.65 -40.781 -0.575 1 96.94 42 HIS B O 1
ATOM 6464 N N . GLY B 1 43 ? -3.838 -38.656 0.076 1 93.62 43 GLY B N 1
ATOM 6465 C CA . GLY B 1 43 ? -2.428 -38.375 -0.112 1 93.62 43 GLY B CA 1
ATOM 6466 C C . GLY B 1 43 ? -1.674 -38.219 1.194 1 93.62 43 GLY B C 1
ATOM 6467 O O . GLY B 1 43 ? -0.52 -37.781 1.201 1 93.62 43 GLY B O 1
ATOM 6468 N N . ASP B 1 44 ? -2.314 -38.469 2.363 1 92.38 44 ASP B N 1
ATOM 6469 C CA . ASP B 1 44 ? -1.69 -38.344 3.674 1 92.38 44 ASP B CA 1
ATOM 6470 C C . ASP B 1 44 ? -1.435 -39.688 4.309 1 92.38 44 ASP B C 1
ATOM 6472 O O . ASP B 1 44 ? -2.365 -40.5 4.5 1 92.38 44 ASP B O 1
ATOM 6476 N N . ALA B 1 45 ? -0.205 -39.906 4.668 1 89.75 45 ALA B N 1
ATOM 6477 C CA . ALA B 1 45 ? 0.167 -41.219 5.234 1 89.75 45 ALA B CA 1
ATOM 6478 C C . ALA B 1 45 ? 0.052 -41.188 6.754 1 89.75 45 ALA B C 1
ATOM 6480 O O . ALA B 1 45 ? 0.464 -42.156 7.422 1 89.75 45 ALA B O 1
ATOM 6481 N N . TYR B 1 46 ? -0.481 -40.188 7.273 1 87.88 46 TYR B N 1
ATOM 6482 C CA . TYR B 1 46 ? -0.637 -40.062 8.719 1 87.88 46 TYR B CA 1
ATOM 6483 C C . TYR B 1 46 ? -1.435 -41.25 9.281 1 87.88 46 TYR B C 1
ATOM 6485 O O . TYR B 1 46 ? -2.461 -41.625 8.719 1 87.88 46 TYR B O 1
ATOM 6493 N N . PRO B 1 47 ? -1.037 -41.75 10.398 1 88 47 PRO B N 1
ATOM 6494 C CA . PRO B 1 47 ? -1.629 -43 10.906 1 88 47 PRO B CA 1
ATOM 6495 C C . PRO B 1 47 ? -3.062 -42.812 11.406 1 88 47 PRO B C 1
ATOM 6497 O O . PRO B 1 47 ? -3.83 -43.781 11.461 1 88 47 PRO B O 1
ATOM 6500 N N . ASP B 1 48 ? -3.414 -41.625 11.773 1 90.06 48 ASP B N 1
ATOM 6501 C CA . ASP B 1 48 ? -4.754 -41.406 12.305 1 90.06 48 ASP B CA 1
ATOM 6502 C C . ASP B 1 48 ? -5.793 -41.375 11.188 1 90.06 48 ASP B C 1
ATOM 6504 O O . ASP B 1 48 ? -6.996 -41.344 11.453 1 90.06 48 ASP B O 1
ATOM 6508 N N . GLY B 1 49 ? -5.328 -41.406 9.969 1 92.5 49 GLY B N 1
ATOM 6509 C CA . GLY B 1 49 ? -6.211 -41.469 8.812 1 92.5 49 GLY B CA 1
ATOM 6510 C C . GLY B 1 49 ? -6.164 -42.812 8.102 1 92.5 49 GLY B C 1
ATOM 6511 O O . GLY B 1 49 ? -5.613 -43.781 8.633 1 92.5 49 GLY B O 1
ATOM 6512 N N . PRO B 1 50 ? -6.75 -42.906 7 1 95.19 50 PRO B N 1
ATOM 6513 C CA . PRO B 1 50 ? -6.777 -44.156 6.254 1 95.19 50 PRO B CA 1
ATOM 6514 C C . PRO B 1 50 ? -5.445 -44.469 5.586 1 95.19 50 PRO B C 1
ATOM 6516 O O . PRO B 1 50 ? -5.301 -45.531 4.957 1 95.19 50 PRO B O 1
ATOM 6519 N N . GLY B 1 51 ? -4.473 -43.562 5.727 1 94.38 51 GLY B N 1
ATOM 6520 C CA . GLY B 1 51 ? -3.199 -43.719 5.043 1 94.38 51 GLY B CA 1
ATOM 6521 C C . GLY B 1 51 ? -3.252 -43.344 3.574 1 94.38 51 GLY B C 1
ATOM 6522 O O . GLY B 1 51 ? -4.254 -42.812 3.104 1 94.38 51 GLY B O 1
ATOM 6523 N N . PHE B 1 52 ? -2.123 -43.594 2.924 1 95.62 52 PHE B N 1
ATOM 6524 C CA . PHE B 1 52 ? -2.037 -43.281 1.503 1 95.62 52 PHE B CA 1
ATOM 6525 C C . PHE B 1 52 ? -2.846 -44.281 0.68 1 95.62 52 PHE B C 1
ATOM 6527 O O . PHE B 1 52 ? -2.727 -45.5 0.869 1 95.62 52 PHE B O 1
ATOM 6534 N N . ILE B 1 53 ? -3.727 -43.75 -0.236 1 97.5 53 ILE B N 1
ATOM 6535 C CA . ILE B 1 53 ? -4.574 -44.625 -1.066 1 97.5 53 ILE B CA 1
ATOM 6536 C C . ILE B 1 53 ? -4.484 -44.156 -2.523 1 97.5 53 ILE B C 1
ATOM 6538 O O . ILE B 1 53 ? -4.734 -43 -2.836 1 97.5 53 ILE B O 1
ATOM 6542 N N . GLU B 1 54 ? -4.109 -45 -3.459 1 97.38 54 GLU B N 1
ATOM 6543 C CA . GLU B 1 54 ? -4.176 -44.812 -4.906 1 97.38 54 GLU B CA 1
ATOM 6544 C C . GLU B 1 54 ? -4.812 -46 -5.598 1 97.38 54 GLU B C 1
ATOM 6546 O O . GLU B 1 54 ? -4.949 -47.094 -4.992 1 97.38 54 GLU B O 1
ATOM 6551 N N . GLN B 1 55 ? -5.254 -45.844 -6.762 1 98.19 55 GLN B N 1
ATOM 6552 C CA . GLN B 1 55 ? -5.816 -46.938 -7.586 1 98.19 55 GLN B CA 1
ATOM 6553 C C . GLN B 1 55 ? -5.121 -47 -8.938 1 98.19 55 GLN B C 1
ATOM 6555 O O . GLN B 1 55 ? -5.082 -46 -9.68 1 98.19 55 GLN B O 1
ATOM 6560 N N . GLU B 1 56 ? -4.57 -48.156 -9.289 1 98 56 GLU B N 1
ATOM 6561 C CA . GLU B 1 56 ? -3.965 -48.344 -10.602 1 98 56 GLU B CA 1
ATOM 6562 C C . GLU B 1 56 ? -5.027 -48.406 -11.695 1 98 56 GLU B C 1
ATOM 6564 O O . GLU B 1 56 ? -6.078 -49.031 -11.508 1 98 56 GLU B O 1
ATOM 6569 N N . VAL B 1 57 ? -4.773 -47.781 -12.75 1 98.12 57 VAL B N 1
ATOM 6570 C CA . VAL B 1 57 ? -5.703 -47.719 -13.875 1 98.12 57 VAL B CA 1
ATOM 6571 C C . VAL B 1 57 ? -5.047 -48.312 -15.117 1 98.12 57 VAL B C 1
ATOM 6573 O O . VAL B 1 57 ? -3.945 -47.906 -15.5 1 98.12 57 VAL B O 1
ATOM 6576 N N . PRO B 1 58 ? -5.699 -49.281 -15.75 1 96.56 58 PRO B N 1
ATOM 6577 C CA . PRO B 1 58 ? -5.145 -49.75 -17.016 1 96.56 58 PRO B CA 1
ATOM 6578 C C . PRO B 1 58 ? -5.125 -48.688 -18.109 1 96.56 58 PRO B C 1
ATOM 6580 O O . PRO B 1 58 ? -6.102 -47.969 -18.281 1 96.56 58 PRO B O 1
ATOM 6583 N N . CYS B 1 59 ? -4.062 -48.625 -18.734 1 96.69 59 CYS B N 1
ATOM 6584 C CA . CYS B 1 59 ? -3.859 -47.656 -19.797 1 96.69 59 CYS B CA 1
ATOM 6585 C C . CYS B 1 59 ? -2.705 -48.062 -20.703 1 96.69 59 CYS B C 1
ATOM 6587 O O . CYS B 1 59 ? -1.718 -48.656 -20.234 1 96.69 59 CYS B O 1
ATOM 6589 N N . PRO B 1 60 ? -2.771 -47.75 -22.016 1 95.06 60 PRO B N 1
ATOM 6590 C CA . PRO B 1 60 ? -1.704 -48.125 -22.953 1 95.06 60 PRO B CA 1
ATOM 6591 C C . PRO B 1 60 ? -0.359 -47.5 -22.594 1 95.06 60 PRO B C 1
ATOM 6593 O O . PRO B 1 60 ? 0.691 -48.031 -22.984 1 95.06 60 PRO B O 1
ATOM 6596 N N . VAL B 1 61 ? -0.359 -46.438 -21.875 1 96.19 61 VAL B N 1
ATOM 6597 C CA . VAL B 1 61 ? 0.868 -45.719 -21.578 1 96.19 61 VAL B CA 1
ATOM 6598 C C . VAL B 1 61 ? 1.654 -46.469 -20.5 1 96.19 61 VAL B C 1
ATOM 6600 O O . VAL B 1 61 ? 2.848 -46.219 -20.312 1 96.19 61 VAL B O 1
ATOM 6603 N N . ASN B 1 62 ? 1.04 -47.406 -19.781 1 97.44 62 ASN B N 1
ATOM 6604 C CA . ASN B 1 62 ? 1.7 -48.188 -18.719 1 97.44 62 ASN B CA 1
ATOM 6605 C C . ASN B 1 62 ? 2.822 -49.031 -19.281 1 97.44 62 ASN B C 1
ATOM 6607 O O . ASN B 1 62 ? 2.783 -49.438 -20.438 1 97.44 62 ASN B O 1
ATOM 6611 N N . GLY B 1 63 ? 3.852 -49.312 -18.422 1 96.62 63 GLY B N 1
ATOM 6612 C CA . GLY B 1 63 ? 4.961 -50.156 -18.828 1 96.62 63 GLY B CA 1
ATOM 6613 C C . GLY B 1 63 ? 6.305 -49.469 -18.75 1 96.62 63 GLY B C 1
ATOM 6614 O O . GLY B 1 63 ? 6.48 -48.531 -17.969 1 96.62 63 GLY B O 1
ATOM 6615 N N . GLU B 1 64 ? 7.199 -49.938 -19.484 1 96.62 64 GLU B N 1
ATOM 6616 C CA . GLU B 1 64 ? 8.57 -49.438 -19.438 1 96.62 64 GLU B CA 1
ATOM 6617 C C . GLU B 1 64 ? 8.758 -48.219 -20.344 1 96.62 64 GLU B C 1
ATOM 6619 O O . GLU B 1 64 ? 8.359 -48.25 -21.5 1 96.62 64 GLU B O 1
ATOM 6624 N N . TRP B 1 65 ? 9.266 -47.156 -19.766 1 97.5 65 TRP B N 1
ATOM 6625 C CA . TRP B 1 65 ? 9.617 -45.969 -20.516 1 97.5 65 TRP B CA 1
ATOM 6626 C C . TRP B 1 65 ? 11.133 -45.844 -20.688 1 97.5 65 TRP B C 1
ATOM 6628 O O . TRP B 1 65 ? 11.883 -46.094 -19.734 1 97.5 65 TRP B O 1
ATOM 6638 N N . ASP B 1 66 ? 11.625 -45.531 -21.922 1 97.06 66 ASP B N 1
ATOM 6639 C CA . ASP B 1 66 ? 13 -45.062 -22.094 1 97.06 66 ASP B CA 1
ATOM 6640 C C . ASP B 1 66 ? 13.172 -43.625 -21.594 1 97.06 66 ASP B C 1
ATOM 6642 O O . ASP B 1 66 ? 12.367 -42.75 -21.922 1 97.06 66 ASP B O 1
ATOM 6646 N N . VAL B 1 67 ? 14.141 -43.469 -20.75 1 97.12 67 VAL B N 1
ATOM 6647 C CA . VAL B 1 67 ? 14.336 -42.156 -20.125 1 97.12 67 VAL B CA 1
ATOM 6648 C C . VAL B 1 67 ? 15.805 -41.781 -20.203 1 97.12 67 VAL B C 1
ATOM 6650 O O . VAL B 1 67 ? 16.656 -42.594 -20.594 1 97.12 67 VAL B O 1
ATOM 6653 N N . GLN B 1 68 ? 16.156 -40.531 -19.984 1 95.69 68 GLN B N 1
ATOM 6654 C CA . GLN B 1 68 ? 17.5 -40 -19.938 1 95.69 68 GLN B CA 1
ATOM 6655 C C . GLN B 1 68 ? 17.594 -38.781 -19 1 95.69 68 GLN B C 1
ATOM 6657 O O . GLN B 1 68 ? 16.562 -38.219 -18.609 1 95.69 68 GLN B O 1
ATOM 6662 N N . LYS B 1 69 ? 18.781 -38.469 -18.641 1 95.06 69 LYS B N 1
ATOM 6663 C CA . LYS B 1 69 ? 19.016 -37.25 -17.891 1 95.06 69 LYS B CA 1
ATOM 6664 C C . LYS B 1 69 ? 18.812 -36.031 -18.766 1 95.06 69 LYS B C 1
ATOM 6666 O O . LYS B 1 69 ? 19.25 -36 -19.906 1 95.06 69 LYS B O 1
ATOM 6671 N N . GLN B 1 70 ? 18.062 -35.094 -18.281 1 95.56 70 GLN B N 1
ATOM 6672 C CA . GLN B 1 70 ? 17.875 -33.844 -18.969 1 95.56 70 GLN B CA 1
ATOM 6673 C C . GLN B 1 70 ? 18.312 -32.656 -18.109 1 95.56 70 GLN B C 1
ATOM 6675 O O . GLN B 1 70 ? 18.422 -32.781 -16.891 1 95.56 70 GLN B O 1
ATOM 6680 N N . PHE B 1 71 ? 18.625 -31.5 -18.812 1 95.25 71 PHE B N 1
ATOM 6681 C CA . PHE B 1 71 ? 19.219 -30.375 -18.109 1 95.25 71 PHE B CA 1
ATOM 6682 C C . PHE B 1 71 ? 18.344 -29.125 -18.25 1 95.25 71 PHE B C 1
ATOM 6684 O O . PHE B 1 71 ? 17.656 -28.953 -19.25 1 95.25 71 PHE B O 1
ATOM 6691 N N . THR B 1 72 ? 18.375 -28.359 -17.234 1 96.19 72 THR B N 1
ATOM 6692 C CA . THR B 1 72 ? 17.594 -27.125 -17.188 1 96.19 72 THR B CA 1
ATOM 6693 C C . THR B 1 72 ? 18.484 -25.906 -17.25 1 96.19 72 THR B C 1
ATOM 6695 O O . THR B 1 72 ? 19.531 -25.859 -16.609 1 96.19 72 THR B O 1
ATOM 6698 N N . GLN B 1 73 ? 18.188 -24.906 -18.156 1 96.69 73 GLN B N 1
ATOM 6699 C CA . GLN B 1 73 ? 18.844 -23.609 -18.188 1 96.69 73 GLN B CA 1
ATOM 6700 C C . GLN B 1 73 ? 18.344 -22.703 -17.062 1 96.69 73 GLN B C 1
ATOM 6702 O O . GLN B 1 73 ? 17.156 -22.359 -17.016 1 96.69 73 GLN B O 1
ATOM 6707 N N . VAL B 1 74 ? 19.25 -22.359 -16.156 1 96.44 74 VAL B N 1
ATOM 6708 C CA . VAL B 1 74 ? 18.922 -21.453 -15.062 1 96.44 74 VAL B CA 1
ATOM 6709 C C . VAL B 1 74 ? 19.453 -20.062 -15.391 1 96.44 74 VAL B C 1
ATOM 6711 O O . VAL B 1 74 ? 20.438 -19.906 -16.109 1 96.44 74 VAL B O 1
ATOM 6714 N N . GLY B 1 75 ? 18.719 -19.016 -14.898 1 97.5 75 GLY B N 1
ATOM 6715 C CA . GLY B 1 75 ? 19.094 -17.641 -15.148 1 97.5 75 GLY B CA 1
ATOM 6716 C C . GLY B 1 75 ? 18.219 -16.969 -16.203 1 97.5 75 GLY B C 1
ATOM 6717 O O . GLY B 1 75 ? 17.797 -17.625 -17.156 1 97.5 75 GLY B O 1
ATOM 6718 N N . SER B 1 76 ? 17.938 -15.758 -16.016 1 98.38 76 SER B N 1
ATOM 6719 C CA . SER B 1 76 ? 17.188 -15.016 -17.031 1 98.38 76 SER B CA 1
ATOM 6720 C C . SER B 1 76 ? 18.094 -14.133 -17.875 1 98.38 76 SER B C 1
ATOM 6722 O O . SER B 1 76 ? 19.094 -13.594 -17.359 1 98.38 76 SER B O 1
ATOM 6724 N N . PHE B 1 77 ? 17.781 -13.992 -19.125 1 98.75 77 PHE B N 1
ATOM 6725 C CA . PHE B 1 77 ? 18.562 -13.227 -20.094 1 98.75 77 PHE B CA 1
ATOM 6726 C C . PHE B 1 77 ? 17.75 -12.922 -21.344 1 98.75 77 PHE B C 1
ATOM 6728 O O . PHE B 1 77 ? 16.594 -13.367 -21.453 1 98.75 77 PHE B O 1
ATOM 6735 N N . LEU B 1 78 ? 18.312 -12.094 -22.188 1 98.81 78 LEU B N 1
ATOM 6736 C CA . LEU B 1 78 ? 17.719 -11.828 -23.5 1 98.81 78 LEU B CA 1
ATOM 6737 C C . LEU B 1 78 ? 18.594 -12.406 -24.609 1 98.81 78 LEU B C 1
ATOM 6739 O O . LEU B 1 78 ? 19.828 -12.352 -24.531 1 98.81 78 LEU B O 1
ATOM 6743 N N . ARG B 1 79 ? 17.938 -12.984 -25.578 1 98.25 79 ARG B N 1
ATOM 6744 C CA . ARG B 1 79 ? 18.594 -13.445 -26.797 1 98.25 79 ARG B CA 1
ATOM 6745 C C . ARG B 1 79 ? 18.156 -12.609 -28 1 98.25 79 ARG B C 1
ATOM 6747 O O . ARG B 1 79 ? 16.953 -12.453 -28.25 1 98.25 79 ARG B O 1
ATOM 6754 N N . VAL B 1 80 ? 19.109 -12.148 -28.734 1 98.31 80 VAL B N 1
ATOM 6755 C CA . VAL B 1 80 ? 18.812 -11.289 -29.875 1 98.31 80 VAL B CA 1
ATOM 6756 C C . VAL B 1 80 ? 18.672 -12.133 -31.141 1 98.31 80 VAL B C 1
ATOM 6758 O O . VAL B 1 80 ? 19.547 -12.961 -31.438 1 98.31 80 VAL B O 1
ATOM 6761 N N . ALA B 1 81 ? 17.594 -11.945 -31.828 1 95.94 81 ALA B N 1
ATOM 6762 C CA . ALA B 1 81 ? 17.453 -12.547 -33.156 1 95.94 81 ALA B CA 1
ATOM 6763 C C . ALA B 1 81 ? 18.281 -11.797 -34.188 1 95.94 81 ALA B C 1
ATOM 6765 O O . ALA B 1 81 ? 18.047 -10.609 -34.438 1 95.94 81 ALA B O 1
ATOM 6766 N N . ASP B 1 82 ? 19.25 -12.5 -34.688 1 95.81 82 ASP B N 1
ATOM 6767 C CA . ASP B 1 82 ? 20.125 -11.867 -35.656 1 95.81 82 ASP B CA 1
ATOM 6768 C C . ASP B 1 82 ? 20.391 -12.789 -36.844 1 95.81 82 ASP B C 1
ATOM 6770 O O . ASP B 1 82 ? 21.547 -13.164 -37.125 1 95.81 82 ASP B O 1
ATOM 6774 N N . PRO B 1 83 ? 19.406 -13.055 -37.625 1 92.94 83 PRO B N 1
ATOM 6775 C CA . PRO B 1 83 ? 19.594 -14 -38.719 1 92.94 83 PRO B CA 1
ATOM 6776 C C . PRO B 1 83 ? 20.609 -13.508 -39.75 1 92.94 83 PRO B C 1
ATOM 6778 O O . PRO B 1 83 ? 21.25 -14.312 -40.438 1 92.94 83 PRO B O 1
ATOM 6781 N N . GLY B 1 84 ? 20.766 -12.234 -39.906 1 92.56 84 GLY B N 1
ATOM 6782 C CA . GLY B 1 84 ? 21.703 -11.68 -40.844 1 92.56 84 GLY B CA 1
ATOM 6783 C C . GLY B 1 84 ? 23.094 -11.508 -40.281 1 92.56 84 GLY B C 1
ATOM 6784 O O . GLY B 1 84 ? 23.984 -11 -40.969 1 92.56 84 GLY B O 1
ATOM 6785 N N . ASN B 1 85 ? 23.312 -11.891 -39.062 1 93.62 85 ASN B N 1
ATOM 6786 C CA . ASN B 1 85 ? 24.594 -11.797 -38.375 1 93.62 85 ASN B CA 1
ATOM 6787 C C . ASN B 1 85 ? 25.141 -10.375 -38.406 1 93.62 85 ASN B C 1
ATOM 6789 O O . ASN B 1 85 ? 26.344 -10.164 -38.594 1 93.62 85 ASN B O 1
ATOM 6793 N N . LYS B 1 86 ? 24.312 -9.391 -38.25 1 92.81 86 LYS B N 1
ATOM 6794 C CA . LYS B 1 86 ? 24.703 -7.984 -38.281 1 92.81 86 LYS B CA 1
ATOM 6795 C C . LYS B 1 86 ? 25.562 -7.641 -37.062 1 92.81 86 LYS B C 1
ATOM 6797 O O . LYS B 1 86 ? 26.422 -6.762 -37.156 1 92.81 86 LYS B O 1
ATOM 6802 N N . LEU B 1 87 ? 25.406 -8.375 -36 1 95.06 87 LEU B N 1
ATOM 6803 C CA . LEU B 1 87 ? 26.094 -8.047 -34.75 1 95.06 87 LEU B CA 1
ATOM 6804 C C . LEU B 1 87 ? 27.438 -8.758 -34.688 1 95.06 87 LEU B C 1
ATOM 6806 O O . LEU B 1 87 ? 28.25 -8.477 -33.781 1 95.06 87 LEU B O 1
ATOM 6810 N N . ALA B 1 88 ? 27.609 -9.695 -35.5 1 92.5 88 ALA B N 1
ATOM 6811 C CA . ALA B 1 88 ? 28.969 -10.211 -35.688 1 92.5 88 ALA B CA 1
ATOM 6812 C C . ALA B 1 88 ? 29.844 -9.219 -36.438 1 92.5 88 ALA B C 1
ATOM 6814 O O . ALA B 1 88 ? 30.359 -9.531 -37.531 1 92.5 88 ALA B O 1
ATOM 6815 N N . HIS B 1 89 ? 30.078 -8.164 -35.906 1 87.25 89 HIS B N 1
ATOM 6816 C CA . HIS B 1 89 ? 30.703 -6.996 -36.531 1 87.25 89 HIS B CA 1
ATOM 6817 C C . HIS B 1 89 ? 32.219 -7.02 -36.344 1 87.25 89 HIS B C 1
ATOM 6819 O O . HIS B 1 89 ? 32.719 -7.117 -35.219 1 87.25 89 HIS B O 1
ATOM 6825 N N . ASP B 1 90 ? 33.031 -6.887 -37.375 1 88.31 90 ASP B N 1
ATOM 6826 C CA . ASP B 1 90 ? 34.5 -6.945 -37.312 1 88.31 90 ASP B CA 1
ATOM 6827 C C . ASP B 1 90 ? 35.094 -5.543 -37.312 1 88.31 90 ASP B C 1
ATOM 6829 O O . ASP B 1 90 ? 36.281 -5.375 -36.969 1 88.31 90 ASP B O 1
ATOM 6833 N N . GLY B 1 91 ? 34.375 -4.531 -37.281 1 93.31 91 GLY B N 1
ATOM 6834 C CA . GLY B 1 91 ? 34.906 -3.168 -37.281 1 93.31 91 GLY B CA 1
ATOM 6835 C C . GLY B 1 91 ? 34.75 -2.48 -35.938 1 93.31 91 GLY B C 1
ATOM 6836 O O . GLY B 1 91 ? 34.75 -3.141 -34.906 1 93.31 91 GLY B O 1
ATOM 6837 N N . SER B 1 92 ? 34.938 -1.174 -36 1 97.75 92 SER B N 1
ATOM 6838 C CA . SER B 1 92 ? 34.75 -0.363 -34.812 1 97.75 92 SER B CA 1
ATOM 6839 C C . SER B 1 92 ? 33.312 -0.449 -34.281 1 97.75 92 SER B C 1
ATOM 6841 O O . SER B 1 92 ? 32.375 -0.596 -35.094 1 97.75 92 SER B O 1
ATOM 6843 N N . PHE B 1 93 ? 33.125 -0.395 -32.938 1 98.06 93 PHE B N 1
ATOM 6844 C CA . PHE B 1 93 ? 31.781 -0.425 -32.406 1 98.06 93 PHE B CA 1
ATOM 6845 C C . PHE B 1 93 ? 31.734 0.221 -31.031 1 98.06 93 PHE B C 1
ATOM 6847 O O . PHE B 1 93 ? 32.781 0.55 -30.453 1 98.06 93 PHE B O 1
ATOM 6854 N N . THR B 1 94 ? 30.516 0.472 -30.547 1 98.75 94 THR B N 1
ATOM 6855 C CA . THR B 1 94 ? 30.234 0.938 -29.203 1 98.75 94 THR B CA 1
ATOM 6856 C C . THR B 1 94 ? 29.078 0.155 -28.578 1 98.75 94 THR B C 1
ATOM 6858 O O . THR B 1 94 ? 28.047 -0.03 -29.219 1 98.75 94 THR B O 1
ATOM 6861 N N . LEU B 1 95 ? 29.281 -0.345 -27.406 1 98.69 95 LEU B N 1
ATOM 6862 C CA . LEU B 1 95 ? 28.219 -0.907 -26.594 1 98.69 95 LEU B CA 1
ATOM 6863 C C . LEU B 1 95 ? 27.844 0.044 -25.469 1 98.69 95 LEU B C 1
ATOM 6865 O O . LEU B 1 95 ? 28.703 0.689 -24.875 1 98.69 95 LEU B O 1
ATOM 6869 N N . TYR B 1 96 ? 26.531 0.203 -25.203 1 98.81 96 TYR B N 1
ATOM 6870 C CA . TYR B 1 96 ? 26.125 1.053 -24.094 1 98.81 96 TYR B CA 1
ATOM 6871 C C . TYR B 1 96 ? 24.844 0.52 -23.438 1 98.81 96 TYR B C 1
ATOM 6873 O O . TYR B 1 96 ? 24.094 -0.23 -24.062 1 98.81 96 TYR B O 1
ATOM 6881 N N . ALA B 1 97 ? 24.609 0.876 -22.188 1 98.88 97 ALA B N 1
ATOM 6882 C CA . ALA B 1 97 ? 23.406 0.538 -21.453 1 98.88 97 ALA B CA 1
ATOM 6883 C C . ALA B 1 97 ? 23.312 1.343 -20.156 1 98.88 97 ALA B C 1
ATOM 6885 O O . ALA B 1 97 ? 24.312 1.884 -19.688 1 98.88 97 ALA B O 1
ATOM 6886 N N . TYR B 1 98 ? 22.078 1.567 -19.672 1 98.94 98 TYR B N 1
ATOM 6887 C CA . TYR B 1 98 ? 21.875 1.886 -18.25 1 98.94 98 TYR B CA 1
ATOM 6888 C C . TYR B 1 98 ? 21.75 0.616 -17.422 1 98.94 98 TYR B C 1
ATOM 6890 O O . TYR B 1 98 ? 21.016 -0.299 -17.781 1 98.94 98 TYR B O 1
ATOM 6898 N N . ILE B 1 99 ? 22.562 0.538 -16.312 1 98.94 99 ILE B N 1
ATOM 6899 C CA . ILE B 1 99 ? 22.516 -0.694 -15.539 1 98.94 99 ILE B CA 1
ATOM 6900 C C . ILE B 1 99 ? 22.297 -0.363 -14.062 1 98.94 99 ILE B C 1
ATOM 6902 O O . ILE B 1 99 ? 22.625 0.735 -13.609 1 98.94 99 ILE B O 1
ATOM 6906 N N . TRP B 1 100 ? 21.688 -1.229 -13.328 1 98.88 100 TRP B N 1
ATOM 6907 C CA . TRP B 1 100 ? 21.438 -1.228 -11.891 1 98.88 100 TRP B CA 1
ATOM 6908 C C . TRP B 1 100 ? 21.781 -2.578 -11.273 1 98.88 100 TRP B C 1
ATOM 6910 O O . TRP B 1 100 ? 20.906 -3.43 -11.094 1 98.88 100 TRP B O 1
ATOM 6920 N N . PRO B 1 101 ? 23.125 -2.766 -11 1 98.75 101 PRO B N 1
ATOM 6921 C CA . PRO B 1 101 ? 23.562 -4.066 -10.492 1 98.75 101 PRO B CA 1
ATOM 6922 C C . PRO B 1 101 ? 23.125 -4.316 -9.047 1 98.75 101 PRO B C 1
ATOM 6924 O O . PRO B 1 101 ? 23.109 -3.389 -8.234 1 98.75 101 PRO B O 1
ATOM 6927 N N . THR B 1 102 ? 22.797 -5.531 -8.758 1 98.31 102 THR B N 1
ATOM 6928 C CA . THR B 1 102 ? 22.391 -5.871 -7.402 1 98.31 102 THR B CA 1
ATOM 6929 C C . THR B 1 102 ? 23.469 -6.676 -6.688 1 98.31 102 THR B C 1
ATOM 6931 O O . THR B 1 102 ? 23.531 -6.684 -5.457 1 98.31 102 THR B O 1
ATOM 6934 N N . LEU B 1 103 ? 24.375 -7.355 -7.461 1 97.31 103 LEU B N 1
ATOM 6935 C CA . LEU B 1 103 ? 25.438 -8.148 -6.867 1 97.31 103 LEU B CA 1
ATOM 6936 C C . LEU B 1 103 ? 26.75 -7.938 -7.617 1 97.31 103 LEU B C 1
ATOM 6938 O O . LEU B 1 103 ? 27.391 -8.898 -8.047 1 97.31 103 LEU B O 1
ATOM 6942 N N . PRO B 1 104 ? 27.172 -6.801 -7.68 1 96.38 104 PRO B N 1
ATOM 6943 C CA . PRO B 1 104 ? 28.406 -6.59 -8.445 1 96.38 104 PRO B CA 1
ATOM 6944 C C . PRO B 1 104 ? 29.625 -7.27 -7.82 1 96.38 104 PRO B C 1
ATOM 6946 O O . PRO B 1 104 ? 30.547 -7.664 -8.531 1 96.38 104 PRO B O 1
ATOM 6949 N N . THR B 1 105 ? 29.594 -7.539 -6.504 1 93.88 105 THR B N 1
ATOM 6950 C CA . THR B 1 105 ? 30.781 -8.039 -5.828 1 93.88 105 THR B CA 1
ATOM 6951 C C . THR B 1 105 ? 30.609 -9.508 -5.445 1 93.88 105 THR B C 1
ATOM 6953 O O . THR B 1 105 ? 31.188 -9.969 -4.461 1 93.88 105 THR B O 1
ATOM 6956 N N . ILE B 1 106 ? 29.828 -10.227 -6.16 1 92.94 106 ILE B N 1
ATOM 6957 C CA . ILE B 1 106 ? 29.516 -11.609 -5.816 1 92.94 106 ILE B CA 1
ATOM 6958 C C . ILE B 1 106 ? 30.734 -12.492 -6.086 1 92.94 106 ILE B C 1
ATOM 6960 O O . ILE B 1 106 ? 30.797 -13.633 -5.621 1 92.94 106 ILE B O 1
ATOM 6964 N N . GLY B 1 107 ? 31.719 -12.07 -6.801 1 94.19 107 GLY B N 1
ATOM 6965 C CA . GLY B 1 107 ? 32.938 -12.82 -7.066 1 94.19 107 GLY B CA 1
ATOM 6966 C C . GLY B 1 107 ? 32.875 -13.625 -8.352 1 94.19 107 GLY B C 1
ATOM 6967 O O . GLY B 1 107 ? 33.688 -14.523 -8.562 1 94.19 107 GLY B O 1
ATOM 6968 N N . LEU B 1 108 ? 31.938 -13.375 -9.141 1 95.5 108 LEU B N 1
ATOM 6969 C CA . LEU B 1 108 ? 31.766 -14.016 -10.445 1 95.5 108 LEU B CA 1
ATOM 6970 C C . LEU B 1 108 ? 31.672 -12.977 -11.555 1 95.5 108 LEU B C 1
ATOM 6972 O O . LEU B 1 108 ? 31.203 -11.859 -11.32 1 95.5 108 LEU B O 1
ATOM 6976 N N . ARG B 1 109 ? 32.125 -13.414 -12.719 1 96.62 109 ARG B N 1
ATOM 6977 C CA . ARG B 1 109 ? 31.938 -12.547 -13.883 1 96.62 109 ARG B CA 1
ATOM 6978 C C . ARG B 1 109 ? 30.469 -12.508 -14.289 1 96.62 109 ARG B C 1
ATOM 6980 O O . ARG B 1 109 ? 29.781 -13.531 -14.273 1 96.62 109 ARG B O 1
ATOM 6987 N N . GLN B 1 110 ? 30.016 -11.367 -14.602 1 98.56 110 GLN B N 1
ATOM 6988 C CA . GLN B 1 110 ? 28.656 -11.164 -15.109 1 98.56 110 GLN B CA 1
ATOM 6989 C C . GLN B 1 110 ? 28.688 -10.453 -16.469 1 98.56 110 GLN B C 1
ATOM 6991 O O . GLN B 1 110 ? 29.297 -9.391 -16.594 1 98.56 110 GLN B O 1
ATOM 6996 N N . ALA B 1 111 ? 28.047 -11.008 -17.453 1 98.69 111 ALA B N 1
ATOM 6997 C CA . ALA B 1 111 ? 27.984 -10.422 -18.797 1 98.69 111 ALA B CA 1
ATOM 6998 C C . ALA B 1 111 ? 26.781 -9.5 -18.938 1 98.69 111 ALA B C 1
ATOM 7000 O O . ALA B 1 111 ? 25.672 -9.844 -18.5 1 98.69 111 ALA B O 1
ATOM 7001 N N . LEU B 1 112 ? 26.969 -8.336 -19.516 1 98.81 112 LEU B N 1
ATOM 7002 C CA . LEU B 1 112 ? 25.875 -7.398 -19.766 1 98.81 112 LEU B CA 1
ATOM 7003 C C . LEU B 1 112 ? 25.438 -7.473 -21.219 1 98.81 112 LEU B C 1
ATOM 7005 O O . LEU B 1 112 ? 24.266 -7.75 -21.5 1 98.81 112 LEU B O 1
ATOM 7009 N N . LEU B 1 113 ? 26.406 -7.219 -22.141 1 98.44 113 LEU B N 1
ATOM 7010 C CA . LEU B 1 113 ? 26.141 -7.203 -23.562 1 98.44 113 LEU B CA 1
ATOM 7011 C C . LEU B 1 113 ? 27.297 -7.84 -24.344 1 98.44 113 LEU B C 1
ATOM 7013 O O . LEU B 1 113 ? 28.469 -7.543 -24.078 1 98.44 113 LEU B O 1
ATOM 7017 N N . GLY B 1 114 ? 26.891 -8.742 -25.344 1 97.44 114 GLY B N 1
ATOM 7018 C CA . GLY B 1 114 ? 27.969 -9.141 -26.234 1 97.44 114 GLY B CA 1
ATOM 7019 C C . GLY B 1 114 ? 27.734 -10.492 -26.891 1 97.44 114 GLY B C 1
ATOM 7020 O O . GLY B 1 114 ? 26.672 -11.094 -26.703 1 97.44 114 GLY B O 1
ATOM 7021 N N . ARG B 1 115 ? 28.641 -10.828 -27.734 1 97.44 115 ARG B N 1
ATOM 7022 C CA . ARG B 1 115 ? 28.781 -12.141 -28.328 1 97.44 115 ARG B CA 1
ATOM 7023 C C . ARG B 1 115 ? 30 -12.867 -27.781 1 97.44 115 ARG B C 1
ATOM 7025 O O . ARG B 1 115 ? 31.062 -12.906 -28.406 1 97.44 115 ARG B O 1
ATOM 7032 N N . TRP B 1 116 ? 29.812 -13.438 -26.641 1 97.38 116 TRP B N 1
ATOM 7033 C CA . TRP B 1 116 ? 30.938 -14.047 -25.938 1 97.38 116 TRP B CA 1
ATOM 7034 C C . TRP B 1 116 ? 30.734 -15.547 -25.766 1 97.38 116 TRP B C 1
ATOM 7036 O O . TRP B 1 116 ? 29.703 -15.977 -25.266 1 97.38 116 TRP B O 1
ATOM 7046 N N . ASP B 1 117 ? 31.672 -16.281 -26.188 1 97.56 117 ASP B N 1
ATOM 7047 C CA . ASP B 1 117 ? 31.75 -17.719 -25.953 1 97.56 117 ASP B CA 1
ATOM 7048 C C . ASP B 1 117 ? 32.781 -18.047 -24.891 1 97.56 117 ASP B C 1
ATOM 7050 O O . ASP B 1 117 ? 34 -18.078 -25.156 1 97.56 117 ASP B O 1
ATOM 7054 N N . CYS B 1 118 ? 32.281 -18.422 -23.75 1 94.44 118 CYS B N 1
ATOM 7055 C CA . CYS B 1 118 ? 33.125 -18.656 -22.594 1 94.44 118 CYS B CA 1
ATOM 7056 C C . CYS B 1 118 ? 34.031 -19.875 -22.797 1 94.44 118 CYS B C 1
ATOM 7058 O O . CYS B 1 118 ? 35.156 -19.906 -22.312 1 94.44 118 CYS B O 1
ATOM 7060 N N . TYR B 1 119 ? 33.531 -20.812 -23.391 1 94.88 119 TYR B N 1
ATOM 7061 C CA . TYR B 1 119 ? 34.219 -22.078 -23.531 1 94.88 119 TYR B CA 1
ATOM 7062 C C . TYR B 1 119 ? 35.438 -21.938 -24.453 1 94.88 119 TYR B C 1
ATOM 7064 O O . TYR B 1 119 ? 36.5 -22.469 -24.172 1 94.88 119 TYR B O 1
ATOM 7072 N N . HIS B 1 120 ? 35.344 -21.172 -25.547 1 95.19 120 HIS B N 1
ATOM 7073 C CA . HIS B 1 120 ? 36.406 -21.062 -26.531 1 95.19 120 HIS B CA 1
ATOM 7074 C C . HIS B 1 120 ? 37.156 -19.75 -26.391 1 95.19 120 HIS B C 1
ATOM 7076 O O . HIS B 1 120 ? 38.094 -19.484 -27.141 1 95.19 120 HIS B O 1
ATOM 7082 N N . ASN B 1 121 ? 36.719 -18.891 -25.516 1 95.94 121 ASN B N 1
ATOM 7083 C CA . ASN B 1 121 ? 37.312 -17.578 -25.297 1 95.94 121 ASN B CA 1
ATOM 7084 C C . ASN B 1 121 ? 37.344 -16.766 -26.578 1 95.94 121 ASN B C 1
ATOM 7086 O O . ASN B 1 121 ? 38.406 -16.281 -27 1 95.94 121 ASN B O 1
ATOM 7090 N N . GLN B 1 122 ? 36.281 -16.594 -27.156 1 96.19 122 GLN B N 1
ATOM 7091 C CA . GLN B 1 122 ? 36.219 -15.82 -28.391 1 96.19 122 GLN B CA 1
ATOM 7092 C C . GLN B 1 122 ? 35 -14.906 -28.406 1 96.19 122 GLN B C 1
ATOM 7094 O O . GLN B 1 122 ? 33.969 -15.227 -27.797 1 96.19 122 GLN B O 1
ATOM 7099 N N . GLY B 1 123 ? 35.094 -13.789 -29.125 1 96.62 123 GLY B N 1
ATOM 7100 C CA . GLY B 1 123 ? 34.062 -12.766 -29.172 1 96.62 123 GLY B CA 1
ATOM 7101 C C . GLY B 1 123 ? 34.375 -11.57 -28.297 1 96.62 123 GLY B C 1
ATOM 7102 O O . GLY B 1 123 ? 35.531 -11.258 -28.031 1 96.62 123 GLY B O 1
ATOM 7103 N N . TYR B 1 124 ? 33.344 -10.75 -27.953 1 97.19 124 TYR B N 1
ATOM 7104 C CA . TYR B 1 124 ? 33.469 -9.555 -27.125 1 97.19 124 TYR B CA 1
ATOM 7105 C C . TYR B 1 124 ? 32.344 -9.453 -26.109 1 97.19 124 TYR B C 1
ATOM 7107 O O . TYR B 1 124 ? 31.25 -9.977 -26.344 1 97.19 124 TYR B O 1
ATOM 7115 N N . CYS B 1 125 ? 32.656 -8.828 -25.016 1 98.25 125 CYS B N 1
ATOM 7116 C CA . CYS B 1 125 ? 31.641 -8.68 -24 1 98.25 125 CYS B CA 1
ATOM 7117 C C . CYS B 1 125 ? 31.938 -7.488 -23.094 1 98.25 125 CYS B C 1
ATOM 7119 O O . CYS B 1 125 ? 33.094 -7.242 -22.734 1 98.25 125 CYS B O 1
ATOM 7121 N N . LEU B 1 126 ? 30.953 -6.652 -22.922 1 98.81 126 LEU B N 1
ATOM 7122 C CA . LEU B 1 126 ? 30.922 -5.695 -21.828 1 98.81 126 LEU B CA 1
ATOM 7123 C C . LEU B 1 126 ? 30.266 -6.305 -20.594 1 98.81 126 LEU B C 1
ATOM 7125 O O . LEU B 1 126 ? 29.172 -6.863 -20.672 1 98.81 126 LEU B O 1
ATOM 7129 N N . GLY B 1 127 ? 30.969 -6.273 -19.453 1 98.75 127 GLY B N 1
ATOM 7130 C CA . GLY B 1 127 ? 30.406 -6.906 -18.266 1 98.75 127 GLY B CA 1
ATOM 7131 C C . GLY B 1 127 ? 31.047 -6.434 -16.984 1 98.75 127 GLY B C 1
ATOM 7132 O O . GLY B 1 127 ? 31.531 -5.301 -16.906 1 98.75 127 GLY B O 1
ATOM 7133 N N . ILE B 1 128 ? 30.828 -7.152 -15.945 1 98.81 128 ILE B N 1
ATOM 7134 C CA . ILE B 1 128 ? 31.375 -6.918 -14.609 1 98.81 128 ILE B CA 1
ATOM 7135 C C . ILE B 1 128 ? 32.344 -8.039 -14.234 1 98.81 128 ILE B C 1
ATOM 7137 O O . ILE B 1 128 ? 31.984 -9.219 -14.336 1 98.81 128 ILE B O 1
ATOM 7141 N N . ASN B 1 129 ? 33.562 -7.734 -13.828 1 98.12 129 ASN B N 1
ATOM 7142 C CA . ASN B 1 129 ? 34.5 -8.781 -13.516 1 98.12 129 ASN B CA 1
ATOM 7143 C C . ASN B 1 129 ? 34.375 -9.273 -12.078 1 98.12 129 ASN B C 1
ATOM 7145 O O . ASN B 1 129 ? 33.438 -8.883 -11.383 1 98.12 129 ASN B O 1
ATOM 7149 N N . LYS B 1 130 ? 35.188 -10.133 -11.609 1 97.25 130 LYS B N 1
ATOM 7150 C CA . LYS B 1 130 ? 35.031 -10.805 -10.32 1 97.25 130 LYS B CA 1
ATOM 7151 C C . LYS B 1 130 ? 35.25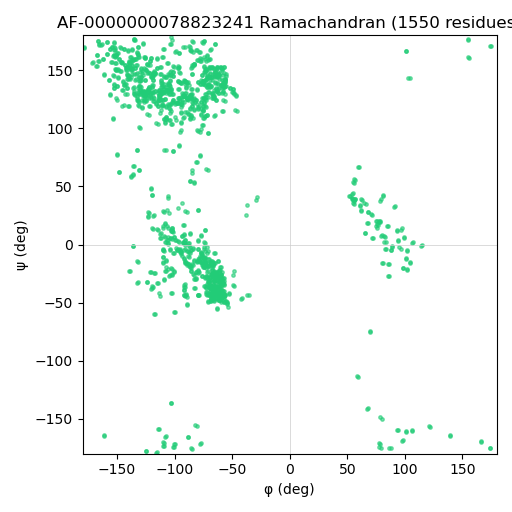 -9.82 -9.164 1 97.25 130 LYS B C 1
ATOM 7153 O O . LYS B 1 130 ? 34.812 -10.086 -8.039 1 97.25 130 LYS B O 1
ATOM 7158 N N . GLN B 1 131 ? 35.875 -8.711 -9.453 1 96.31 131 GLN B N 1
ATOM 7159 C CA . GLN B 1 131 ? 36.125 -7.711 -8.422 1 96.31 131 GLN B CA 1
ATOM 7160 C C . GLN B 1 131 ? 34.969 -6.699 -8.352 1 96.31 131 GLN B C 1
ATOM 7162 O O . GLN B 1 131 ? 35.031 -5.762 -7.547 1 96.31 131 GLN B O 1
ATOM 7167 N N . GLY B 1 132 ? 34 -6.859 -9.18 1 97.5 132 GLY B N 1
ATOM 7168 C CA . GLY B 1 132 ? 32.844 -5.98 -9.156 1 97.5 132 GLY B CA 1
ATOM 7169 C C . GLY B 1 132 ? 33.031 -4.707 -9.953 1 97.5 132 GLY B C 1
ATOM 7170 O O . GLY B 1 132 ? 32.312 -3.727 -9.758 1 97.5 132 GLY B O 1
ATOM 7171 N N . VAL B 1 133 ? 34.031 -4.668 -10.812 1 97.81 133 VAL B N 1
ATOM 7172 C CA . VAL B 1 133 ? 34.312 -3.484 -11.625 1 97.81 133 VAL B CA 1
ATOM 7173 C C . VAL B 1 133 ? 33.844 -3.719 -13.055 1 97.81 133 VAL B C 1
ATOM 7175 O O . VAL B 1 133 ? 33.844 -4.855 -13.531 1 97.81 133 VAL B O 1
ATOM 7178 N N . LEU B 1 134 ? 33.375 -2.672 -13.688 1 98.69 134 LEU B N 1
ATOM 7179 C CA . LEU B 1 134 ? 33.031 -2.725 -15.102 1 98.69 134 LEU B CA 1
ATOM 7180 C C . LEU B 1 134 ? 34.25 -3.121 -15.938 1 98.69 134 LEU B C 1
ATOM 7182 O O . LEU B 1 134 ? 35.375 -2.645 -15.695 1 98.69 134 LEU B O 1
ATOM 7186 N N . GLU B 1 135 ? 34.062 -3.988 -16.938 1 98.69 135 GLU B N 1
ATOM 7187 C CA . GLU B 1 135 ? 35.156 -4.484 -17.75 1 98.69 135 GLU B CA 1
ATOM 7188 C C . GLU B 1 135 ? 34.688 -4.816 -19.172 1 98.69 135 GLU B C 1
ATOM 7190 O O . GLU B 1 135 ? 33.562 -5.293 -19.359 1 98.69 135 GLU B O 1
ATOM 7195 N N . PHE B 1 136 ? 35.5 -4.418 -20.188 1 98.56 136 PHE B N 1
ATOM 7196 C CA . PHE B 1 136 ? 35.344 -4.906 -21.562 1 98.56 136 PHE B CA 1
ATOM 7197 C C . PHE B 1 136 ? 36.438 -5.934 -21.875 1 98.56 136 PHE B C 1
ATOM 7199 O O . PHE B 1 136 ? 37.594 -5.715 -21.594 1 98.56 136 PHE B O 1
ATOM 7206 N N . TRP B 1 137 ? 35.969 -7.098 -22.406 1 98 137 TRP B N 1
ATOM 7207 C CA . TRP B 1 137 ? 36.969 -8.102 -22.797 1 98 137 TRP B CA 1
ATOM 7208 C C . TRP B 1 137 ? 36.656 -8.672 -24.172 1 98 137 TRP B C 1
ATOM 7210 O O . TRP B 1 137 ? 35.5 -8.633 -24.625 1 98 137 TRP B O 1
ATOM 7220 N N . LEU B 1 138 ? 37.656 -9.086 -24.859 1 96.75 138 LEU B N 1
ATOM 7221 C CA . LEU B 1 138 ? 37.531 -9.742 -26.156 1 96.75 138 LEU B CA 1
ATOM 7222 C C . LEU B 1 138 ? 38.562 -10.875 -26.281 1 96.75 138 LEU B C 1
ATOM 7224 O O . LEU B 1 138 ? 39.562 -10.891 -25.578 1 96.75 138 LEU B O 1
ATOM 7228 N N . GLY B 1 139 ? 38.188 -11.859 -27.094 1 96.62 139 GLY B N 1
ATOM 7229 C CA . GLY B 1 139 ? 39.031 -13.023 -27.297 1 96.62 139 GLY B CA 1
ATOM 7230 C C . GLY B 1 139 ? 39.125 -13.461 -28.734 1 96.62 139 GLY B C 1
ATOM 7231 O O . GLY B 1 139 ? 38.188 -13.234 -29.516 1 96.62 139 GLY B O 1
ATOM 7232 N N . ASP B 1 140 ? 40.25 -14.141 -29.062 1 95.19 140 ASP B N 1
ATOM 7233 C CA . ASP B 1 140 ? 40.438 -14.617 -30.422 1 95.19 140 ASP B CA 1
ATOM 7234 C C . ASP B 1 140 ? 40.469 -16.141 -30.484 1 95.19 140 ASP B C 1
ATOM 7236 O O . ASP B 1 140 ? 40.875 -16.734 -31.484 1 95.19 140 ASP B O 1
ATOM 7240 N N . GLY B 1 141 ? 40.062 -16.734 -29.391 1 94.44 141 GLY B N 1
ATOM 7241 C CA . GLY B 1 141 ? 40.062 -18.188 -29.328 1 94.44 141 GLY B CA 1
ATOM 7242 C C . GLY B 1 141 ? 41.281 -18.75 -28.625 1 94.44 141 GLY B C 1
ATOM 7243 O O . GLY B 1 141 ? 41.281 -19.906 -28.188 1 94.44 141 GLY B O 1
ATOM 7244 N N . LYS B 1 142 ? 42.344 -17.984 -28.516 1 95.69 142 LYS B N 1
ATOM 7245 C CA . LYS B 1 142 ? 43.594 -18.406 -27.859 1 95.69 142 LYS B CA 1
ATOM 7246 C C . LYS B 1 142 ? 43.844 -17.594 -26.578 1 95.69 142 LYS B C 1
ATOM 7248 O O . LYS B 1 142 ? 44.281 -18.156 -25.578 1 95.69 142 LYS B O 1
ATOM 7253 N N . GLU B 1 143 ? 43.594 -16.328 -26.672 1 95.75 143 GLU B N 1
ATOM 7254 C CA . GLU B 1 143 ? 43.844 -15.414 -25.547 1 95.75 143 GLU B CA 1
ATOM 7255 C C . GLU B 1 143 ? 42.656 -14.477 -25.344 1 95.75 143 GLU B C 1
ATOM 7257 O O . GLU B 1 143 ? 41.812 -14.297 -26.25 1 95.75 143 GLU B O 1
ATOM 7262 N N . VAL B 1 144 ? 42.594 -13.945 -24.156 1 97.12 144 VAL B N 1
ATOM 7263 C CA . VAL B 1 144 ? 41.594 -12.93 -23.812 1 97.12 144 VAL B CA 1
ATOM 7264 C C . VAL B 1 144 ? 42.312 -11.641 -23.391 1 97.12 144 VAL B C 1
ATOM 7266 O O . VAL B 1 144 ? 43.312 -11.68 -22.672 1 97.12 144 VAL B O 1
ATOM 7269 N N . ASP B 1 145 ? 41.969 -10.523 -23.891 1 97.5 145 ASP B N 1
ATOM 7270 C CA . ASP B 1 145 ? 42.406 -9.195 -23.484 1 97.5 145 ASP B CA 1
ATOM 7271 C C . ASP B 1 145 ? 41.281 -8.398 -22.859 1 97.5 145 ASP B C 1
ATOM 7273 O O . ASP B 1 145 ? 40.094 -8.719 -23.047 1 97.5 145 ASP B O 1
ATOM 7277 N N . TYR B 1 146 ? 41.562 -7.457 -21.969 1 97.69 146 TYR B N 1
ATOM 7278 C CA . TYR B 1 146 ? 40.5 -6.75 -21.281 1 97.69 146 TYR B CA 1
ATOM 7279 C C . TYR B 1 146 ? 40.938 -5.344 -20.891 1 97.69 146 TYR B C 1
ATOM 7281 O O . TYR B 1 146 ? 42.125 -5.051 -20.828 1 97.69 146 TYR B O 1
ATOM 7289 N N . VAL B 1 147 ? 40.062 -4.41 -20.703 1 98.31 147 VAL B N 1
ATOM 7290 C CA . VAL B 1 147 ? 40.188 -3.104 -20.062 1 98.31 147 VAL B CA 1
ATOM 7291 C C . VAL B 1 147 ? 39.156 -2.988 -18.938 1 98.31 147 VAL B C 1
ATOM 7293 O O . VAL B 1 147 ? 38 -3.305 -19.125 1 98.31 147 VAL B O 1
ATOM 7296 N N . ALA B 1 148 ? 39.594 -2.615 -17.75 1 98.25 148 ALA B N 1
ATOM 7297 C CA . ALA B 1 148 ? 38.75 -2.566 -16.562 1 98.25 148 ALA B CA 1
ATOM 7298 C C . ALA B 1 148 ? 38.625 -1.14 -16.031 1 98.25 148 ALA B C 1
ATOM 7300 O O . ALA B 1 148 ? 39.562 -0.344 -16.156 1 98.25 148 ALA B O 1
ATOM 7301 N N . ALA B 1 149 ? 37.5 -0.885 -15.492 1 97.69 149 ALA B N 1
ATOM 7302 C CA . ALA B 1 149 ? 37.281 0.396 -14.828 1 97.69 149 ALA B CA 1
ATOM 7303 C C . ALA B 1 149 ? 38.125 0.491 -13.547 1 97.69 149 ALA B C 1
ATOM 7305 O O . ALA B 1 149 ? 38.656 -0.509 -13.078 1 97.69 149 ALA B O 1
ATOM 7306 N N . GLU B 1 150 ? 38.188 1.721 -12.984 1 94.88 150 GLU B N 1
ATOM 7307 C CA . GLU B 1 150 ? 39 1.966 -11.805 1 94.88 150 GLU B CA 1
ATOM 7308 C C . GLU B 1 150 ? 38.156 1.987 -10.531 1 94.88 150 GLU B C 1
ATOM 7310 O O . GLU B 1 150 ? 38.688 1.768 -9.438 1 94.88 150 GLU B O 1
ATOM 7315 N N . VAL B 1 151 ? 36.906 2.242 -10.68 1 94.12 151 VAL B N 1
ATOM 7316 C CA . VAL B 1 151 ? 36 2.379 -9.539 1 94.12 151 VAL B CA 1
ATOM 7317 C C . VAL B 1 151 ? 34.969 1.249 -9.555 1 94.12 151 VAL B C 1
ATOM 7319 O O . VAL B 1 151 ? 34.312 1.017 -10.562 1 94.12 151 VAL B O 1
ATOM 7322 N N . PRO B 1 152 ? 34.812 0.59 -8.422 1 95.31 152 PRO B N 1
ATOM 7323 C CA . PRO B 1 152 ? 33.844 -0.5 -8.391 1 95.31 152 PRO B CA 1
ATOM 7324 C C . PRO B 1 152 ? 32.375 -0.005 -8.5 1 95.31 152 PRO B C 1
ATOM 7326 O O . PRO B 1 152 ? 32.094 1.117 -8.094 1 95.31 152 PRO B O 1
ATOM 7329 N N . LEU B 1 153 ? 31.547 -0.834 -9.008 1 97.69 153 LEU B N 1
ATOM 7330 C CA . LEU B 1 153 ? 30.125 -0.56 -9.039 1 97.69 153 LEU B CA 1
ATOM 7331 C C . LEU B 1 153 ? 29.5 -0.76 -7.66 1 97.69 153 LEU B C 1
ATOM 7333 O O . LEU B 1 153 ? 29.875 -1.686 -6.934 1 97.69 153 LEU B O 1
ATOM 7337 N N . ILE B 1 154 ? 28.609 0.132 -7.289 1 96.5 154 ILE B N 1
ATOM 7338 C CA . ILE B 1 154 ? 27.875 0.01 -6.031 1 96.5 154 ILE B CA 1
ATOM 7339 C C . ILE B 1 154 ? 26.516 -0.622 -6.293 1 96.5 154 ILE B C 1
ATOM 7341 O O . ILE B 1 154 ? 25.812 -0.23 -7.227 1 96.5 154 ILE B O 1
ATOM 7345 N N . ALA B 1 155 ? 26.156 -1.64 -5.426 1 97.75 155 ALA B N 1
ATOM 7346 C CA . ALA B 1 155 ? 24.891 -2.338 -5.582 1 97.75 155 ALA B CA 1
ATOM 7347 C C . ALA B 1 155 ? 23.719 -1.369 -5.48 1 97.75 155 ALA B C 1
ATOM 7349 O O . ALA B 1 155 ? 23.719 -0.458 -4.652 1 97.75 155 ALA B O 1
ATOM 7350 N N . LYS B 1 156 ? 22.703 -1.529 -6.375 1 98.19 156 LYS B N 1
ATOM 7351 C CA . LYS B 1 156 ? 21.406 -0.838 -6.359 1 98.19 156 LYS B CA 1
ATOM 7352 C C . LYS B 1 156 ? 21.578 0.646 -6.668 1 98.19 156 LYS B C 1
ATOM 7354 O O . LYS B 1 156 ? 20.875 1.486 -6.109 1 98.19 156 LYS B O 1
ATOM 7359 N N . MET B 1 157 ? 22.641 0.986 -7.434 1 98.31 157 MET B N 1
ATOM 7360 C CA . MET B 1 157 ? 22.844 2.309 -8.016 1 98.31 157 MET B CA 1
ATOM 7361 C C . MET B 1 157 ? 22.703 2.258 -9.539 1 98.31 157 MET B C 1
ATOM 7363 O O . MET B 1 157 ? 23.172 1.315 -10.18 1 98.31 157 MET B O 1
ATOM 7367 N N . TRP B 1 158 ? 22.078 3.283 -10.117 1 98.75 158 TRP B N 1
ATOM 7368 C CA . TRP B 1 158 ? 21.969 3.357 -11.57 1 98.75 158 TRP B CA 1
ATOM 7369 C C . TRP B 1 158 ? 23.219 3.998 -12.172 1 98.75 158 TRP B C 1
ATOM 7371 O O . TRP B 1 158 ? 23.672 5.043 -11.695 1 98.75 158 TRP B O 1
ATOM 7381 N N . TYR B 1 159 ? 23.75 3.373 -13.234 1 98.75 159 TYR B N 1
ATOM 7382 C CA . TYR B 1 159 ? 24.891 3.85 -14.016 1 98.75 159 TYR B CA 1
ATOM 7383 C C . TYR B 1 159 ? 24.562 3.891 -15.5 1 98.75 159 TYR B C 1
ATOM 7385 O O . TYR B 1 159 ? 23.734 3.102 -15.984 1 98.75 159 TYR B O 1
ATOM 7393 N N . PHE B 1 160 ? 25.109 4.836 -16.188 1 98.88 160 PHE B N 1
ATOM 7394 C CA . PHE B 1 160 ? 25.312 4.699 -17.625 1 98.88 160 PHE B CA 1
ATOM 7395 C C . PHE B 1 160 ? 26.703 4.16 -17.922 1 98.88 160 PHE B C 1
ATOM 7397 O O . PHE B 1 160 ? 27.703 4.715 -17.469 1 98.88 160 PHE B O 1
ATOM 7404 N N . VAL B 1 161 ? 26.766 3.025 -18.688 1 98.94 161 VAL B N 1
ATOM 7405 C CA . VAL B 1 161 ? 28.047 2.396 -18.984 1 98.94 161 VAL B CA 1
ATOM 7406 C C . VAL B 1 161 ? 28.188 2.211 -20.5 1 98.94 161 VAL B C 1
ATOM 7408 O O . VAL B 1 161 ? 27.188 2.053 -21.203 1 98.94 161 VAL B O 1
ATOM 7411 N N . ALA B 1 162 ? 29.453 2.223 -20.938 1 98.88 162 ALA B N 1
ATOM 7412 C CA . ALA B 1 162 ? 29.703 2.027 -22.359 1 98.88 162 ALA B CA 1
ATOM 7413 C C . ALA B 1 162 ? 31.172 1.642 -22.609 1 98.88 162 ALA B C 1
ATOM 7415 O O . ALA B 1 162 ? 32.031 1.818 -21.734 1 98.88 162 ALA B O 1
ATOM 7416 N N . VAL B 1 163 ? 31.422 1.033 -23.766 1 98.81 163 VAL B N 1
ATOM 7417 C CA . VAL B 1 163 ? 32.781 0.868 -24.312 1 98.81 163 VAL B CA 1
ATOM 7418 C C . VAL B 1 163 ? 32.781 1.275 -25.781 1 98.81 163 VAL B C 1
ATOM 7420 O O . VAL B 1 163 ? 31.891 0.899 -26.547 1 98.81 163 VAL B O 1
ATOM 7423 N N . SER B 1 164 ? 33.656 2.107 -26.094 1 98.5 164 SER B N 1
ATOM 7424 C CA . SER B 1 164 ? 33.938 2.461 -27.484 1 98.5 164 SER B CA 1
ATOM 7425 C C . SER B 1 164 ? 35.219 1.8 -27.969 1 98.5 164 SER B C 1
ATOM 7427 O O . SER B 1 164 ? 36.281 2.002 -27.375 1 98.5 164 SER B O 1
ATOM 7429 N N . TYR B 1 165 ? 35.156 0.993 -29 1 98.12 165 TYR B N 1
ATOM 7430 C CA . TYR B 1 165 ? 36.281 0.272 -29.562 1 98.12 165 TYR B CA 1
ATOM 7431 C C . TYR B 1 165 ? 36.562 0.731 -30.984 1 98.12 165 TYR B C 1
ATOM 7433 O O . TYR B 1 165 ? 35.719 0.635 -31.859 1 98.12 165 TYR B O 1
ATOM 7441 N N . ASP B 1 166 ? 37.75 1.21 -31.219 1 97.62 166 ASP B N 1
ATOM 7442 C CA . ASP B 1 166 ? 38.25 1.597 -32.531 1 97.62 166 ASP B CA 1
ATOM 7443 C C . ASP B 1 166 ? 39.125 0.509 -33.156 1 97.62 166 ASP B C 1
ATOM 7445 O O . ASP B 1 166 ? 40.281 0.37 -32.781 1 97.62 166 ASP B O 1
ATOM 7449 N N . ALA B 1 167 ? 38.625 -0.123 -34.094 1 95.56 167 ALA B N 1
ATOM 7450 C CA . ALA B 1 167 ? 39.312 -1.268 -34.688 1 95.56 167 ALA B CA 1
ATOM 7451 C C . ALA B 1 167 ? 40.594 -0.828 -35.438 1 95.56 167 ALA B C 1
ATOM 7453 O O . ALA B 1 167 ? 41.531 -1.611 -35.594 1 95.56 167 ALA B O 1
ATOM 7454 N N . SER B 1 168 ? 40.688 0.342 -35.938 1 95.62 168 SER B N 1
ATOM 7455 C CA . SER B 1 168 ? 41.844 0.82 -36.688 1 95.62 168 SER B CA 1
ATOM 7456 C C . SER B 1 168 ? 43.031 1.043 -35.75 1 95.62 168 SER B C 1
ATOM 7458 O O . SER B 1 168 ? 44.188 0.772 -36.156 1 95.62 168 SER B O 1
ATOM 7460 N N . THR B 1 169 ? 42.75 1.467 -34.531 1 96.31 169 THR B N 1
ATOM 7461 C CA . THR B 1 169 ? 43.812 1.781 -33.625 1 96.31 169 THR B CA 1
ATOM 7462 C C . THR B 1 169 ? 43.938 0.71 -32.531 1 96.31 169 THR B C 1
ATOM 7464 O O . THR B 1 169 ? 44.969 0.627 -31.859 1 96.31 169 THR B O 1
ATOM 7467 N N . GLY B 1 170 ? 42.875 -0.037 -32.375 1 96.5 170 GLY B N 1
ATOM 7468 C CA . GLY B 1 170 ? 42.812 -1.004 -31.281 1 96.5 170 GLY B CA 1
ATOM 7469 C C . GLY B 1 170 ? 42.406 -0.387 -29.953 1 96.5 170 GLY B C 1
ATOM 7470 O O . GLY B 1 170 ? 42.344 -1.081 -28.938 1 96.5 170 GLY B O 1
ATOM 7471 N N . LYS B 1 171 ? 42.125 0.869 -29.953 1 97.69 171 LYS B N 1
ATOM 7472 C CA . LYS B 1 171 ? 41.812 1.582 -28.719 1 97.69 171 LYS B CA 1
ATOM 7473 C C . LYS B 1 171 ? 40.406 1.233 -28.219 1 97.69 171 LYS B C 1
ATOM 7475 O O . LYS B 1 171 ? 39.438 1.325 -28.969 1 97.69 171 LYS B O 1
ATOM 7480 N N . ALA B 1 172 ? 40.344 0.784 -26.922 1 98.31 172 ALA B N 1
ATOM 7481 C CA . ALA B 1 172 ? 39.062 0.59 -26.219 1 98.31 172 ALA B CA 1
ATOM 7482 C C . ALA B 1 172 ? 38.938 1.581 -25.078 1 98.31 172 ALA B C 1
ATOM 7484 O O . ALA B 1 172 ? 39.812 1.705 -24.234 1 98.31 172 ALA B O 1
ATOM 7485 N N . THR B 1 173 ? 37.875 2.328 -25.078 1 98.12 173 THR B N 1
ATOM 7486 C CA . THR B 1 173 ? 37.594 3.303 -24.031 1 98.12 173 THR B CA 1
ATOM 7487 C C . THR B 1 173 ? 36.344 2.91 -23.234 1 98.12 173 THR B C 1
ATOM 7489 O O . THR B 1 173 ? 35.25 2.873 -23.766 1 98.12 173 THR B O 1
ATOM 7492 N N . LEU B 1 174 ? 36.562 2.699 -21.906 1 98.19 174 LEU B N 1
ATOM 7493 C CA . LEU B 1 174 ? 35.469 2.383 -21 1 98.19 174 LEU B CA 1
ATOM 7494 C C . LEU B 1 174 ? 34.875 3.654 -20.406 1 98.19 174 LEU B C 1
ATOM 7496 O O . LEU B 1 174 ? 35.594 4.59 -20.062 1 98.19 174 LEU B O 1
ATOM 7500 N N . TYR B 1 175 ? 33.594 3.67 -20.297 1 98.44 175 TYR B N 1
ATOM 7501 C CA . TYR B 1 175 ? 32.812 4.801 -19.797 1 98.44 175 TYR B CA 1
ATOM 7502 C C . TYR B 1 175 ? 31.859 4.359 -18.703 1 98.44 175 TYR B C 1
ATOM 7504 O O . TYR B 1 175 ? 31 3.504 -18.922 1 98.44 175 TYR B O 1
ATOM 7512 N N . GLN B 1 176 ? 31.984 4.852 -17.453 1 98.5 176 GLN B N 1
ATOM 7513 C CA . GLN B 1 176 ? 31.125 4.59 -16.312 1 98.5 176 GLN B CA 1
ATOM 7514 C C . GLN B 1 176 ? 30.719 5.891 -15.609 1 98.5 176 GLN B C 1
ATOM 7516 O O . GLN B 1 176 ? 31.594 6.645 -15.156 1 98.5 176 GLN B O 1
ATOM 7521 N N . GLU B 1 177 ? 29.422 6.203 -15.539 1 98.12 177 GLU B N 1
ATOM 7522 C CA . GLU B 1 177 ? 28.906 7.375 -14.844 1 98.12 177 GLU B CA 1
ATOM 7523 C C . GLU B 1 177 ? 27.609 7.055 -14.102 1 98.12 177 GLU B C 1
ATOM 7525 O O . GLU B 1 177 ? 26.766 6.309 -14.609 1 98.12 177 GLU B O 1
ATOM 7530 N N . SER B 1 178 ? 27.453 7.668 -12.891 1 97.44 178 SER B N 1
ATOM 7531 C CA . SER B 1 178 ? 26.188 7.527 -12.172 1 97.44 178 SER B CA 1
ATOM 7532 C C . SER B 1 178 ? 25.094 8.359 -12.82 1 97.44 178 SER B C 1
ATOM 7534 O O . SER B 1 178 ? 25.344 9.461 -13.312 1 97.44 178 SER B O 1
ATOM 7536 N N . VAL B 1 179 ? 23.906 7.82 -12.859 1 98.06 179 VAL B N 1
ATOM 7537 C CA . VAL B 1 179 ? 22.719 8.57 -13.281 1 98.06 179 VAL B CA 1
ATOM 7538 C C . VAL B 1 179 ? 21.672 8.539 -12.172 1 98.06 179 VAL B C 1
ATOM 7540 O O . VAL B 1 179 ? 20.469 8.562 -12.445 1 98.06 179 VAL B O 1
ATOM 7543 N N . ALA B 1 180 ? 22.172 8.406 -10.945 1 96.62 180 ALA B N 1
ATOM 7544 C CA . ALA B 1 180 ? 21.281 8.398 -9.781 1 96.62 180 ALA B CA 1
ATOM 7545 C C . ALA B 1 180 ? 20.594 9.75 -9.609 1 96.62 180 ALA B C 1
ATOM 7547 O O . ALA B 1 180 ? 21.203 10.797 -9.812 1 96.62 180 ALA B O 1
ATOM 7548 N N . ASN B 1 181 ? 19.312 9.703 -9.391 1 96.31 181 ASN B N 1
ATOM 7549 C CA . ASN B 1 181 ? 18.547 10.883 -8.984 1 96.31 181 ASN B CA 1
ATOM 7550 C C . ASN B 1 181 ? 17.984 10.727 -7.574 1 96.31 181 ASN B C 1
ATOM 7552 O O . ASN B 1 181 ? 18.547 9.977 -6.762 1 96.31 181 ASN B O 1
ATOM 7556 N N . ARG B 1 182 ? 16.969 11.461 -7.211 1 96.44 182 ARG B N 1
ATOM 7557 C CA . ARG B 1 182 ? 16.484 11.484 -5.836 1 96.44 182 ARG B CA 1
ATOM 7558 C C . ARG B 1 182 ? 15.742 10.195 -5.492 1 96.44 182 ARG B C 1
ATOM 7560 O O . ARG B 1 182 ? 15.555 9.875 -4.316 1 96.44 182 ARG B O 1
ATOM 7567 N N . TYR B 1 183 ? 15.336 9.406 -6.527 1 97.56 183 TYR B N 1
ATOM 7568 C CA . TYR B 1 183 ? 14.383 8.328 -6.297 1 97.56 183 TYR B CA 1
ATOM 7569 C C . TYR B 1 183 ? 14.945 6.992 -6.77 1 97.56 183 TYR B C 1
ATOM 7571 O O . TYR B 1 183 ? 14.695 5.953 -6.152 1 97.56 183 TYR B O 1
ATOM 7579 N N . ASN B 1 184 ? 15.75 6.914 -7.785 1 97.75 184 ASN B N 1
ATOM 7580 C CA . ASN B 1 184 ? 15.898 5.707 -8.594 1 97.75 184 ASN B CA 1
ATOM 7581 C C . ASN B 1 184 ? 16.984 4.789 -8.023 1 97.75 184 ASN B C 1
ATOM 7583 O O . ASN B 1 184 ? 17.141 3.658 -8.484 1 97.75 184 ASN B O 1
ATOM 7587 N N . SER B 1 185 ? 17.734 5.223 -6.957 1 98.06 185 SER B N 1
ATOM 7588 C CA . SER B 1 185 ? 18.875 4.461 -6.465 1 98.06 185 SER B CA 1
ATOM 7589 C C . SER B 1 185 ? 18.891 4.406 -4.941 1 98.06 185 SER B C 1
ATOM 7591 O O . SER B 1 185 ? 18.125 5.117 -4.281 1 98.06 185 SER B O 1
ATOM 7593 N N . LEU B 1 186 ? 19.719 3.531 -4.398 1 97.75 186 LEU B N 1
ATOM 7594 C CA . LEU B 1 186 ? 19.797 3.297 -2.961 1 97.75 186 LEU B CA 1
ATOM 7595 C C . LEU B 1 186 ? 20.312 4.531 -2.234 1 97.75 186 LEU B C 1
ATOM 7597 O O . LEU B 1 186 ? 19.703 4.992 -1.265 1 97.75 186 LEU B O 1
ATOM 7601 N N . LEU B 1 187 ? 21.422 5.094 -2.756 1 97.25 187 LEU B N 1
ATOM 7602 C CA . LEU B 1 187 ? 22.047 6.223 -2.084 1 97.25 187 LEU B CA 1
ATOM 7603 C C . LEU B 1 187 ? 21.594 7.547 -2.68 1 97.25 187 LEU B C 1
ATOM 7605 O O . LEU B 1 187 ? 21.234 7.609 -3.857 1 97.25 187 LEU B O 1
ATOM 7609 N N . GLY B 1 188 ? 21.547 8.547 -1.813 1 94.19 188 GLY B N 1
ATOM 7610 C CA . GLY B 1 188 ? 21.141 9.867 -2.254 1 94.19 188 GLY B CA 1
ATOM 7611 C C . GLY B 1 188 ? 22.312 10.805 -2.492 1 94.19 188 GLY B C 1
ATOM 7612 O O . GLY B 1 188 ? 23.469 10.391 -2.422 1 94.19 188 GLY B O 1
ATOM 7613 N N . LYS B 1 189 ? 21.969 12.016 -2.719 1 92.88 189 LYS B N 1
ATOM 7614 C CA . LYS B 1 189 ? 22.938 13.023 -3.117 1 92.88 189 LYS B CA 1
ATOM 7615 C C . LYS B 1 189 ? 23.781 13.484 -1.926 1 92.88 189 LYS B C 1
ATOM 7617 O O . LYS B 1 189 ? 24.812 14.117 -2.1 1 92.88 189 LYS B O 1
ATOM 7622 N N . VAL B 1 190 ? 23.391 13.086 -0.739 1 96.31 190 VAL B N 1
ATOM 7623 C CA . VAL B 1 190 ? 24.109 13.539 0.44 1 96.31 190 VAL B CA 1
ATOM 7624 C C . VAL B 1 190 ? 25.391 12.727 0.604 1 96.31 190 VAL B C 1
ATOM 7626 O O . VAL B 1 190 ? 26.281 13.094 1.382 1 96.31 190 VAL B O 1
ATOM 7629 N N . VAL B 1 191 ? 25.531 11.672 -0.119 1 95.75 191 VAL B N 1
ATOM 7630 C CA . VAL B 1 191 ? 26.719 10.828 -0.053 1 95.75 191 VAL B CA 1
ATOM 7631 C C . VAL B 1 191 ? 27.797 11.391 -0.97 1 95.75 191 VAL B C 1
ATOM 7633 O O . VAL B 1 191 ? 27.594 11.508 -2.18 1 95.75 191 VAL B O 1
ATOM 7636 N N . PRO B 1 192 ? 28.953 11.695 -0.453 1 92.88 192 PRO B N 1
ATOM 7637 C CA . PRO B 1 192 ? 30.031 12.266 -1.263 1 92.88 192 PRO B CA 1
ATOM 7638 C C . PRO B 1 192 ? 30.859 11.203 -1.981 1 92.88 192 PRO B C 1
ATOM 7640 O O . PRO B 1 192 ? 32.062 11.094 -1.753 1 92.88 192 PRO B O 1
ATOM 7643 N N . MET B 1 193 ? 30.266 10.453 -2.824 1 90.44 193 MET B N 1
ATOM 7644 C CA . MET B 1 193 ? 30.953 9.383 -3.547 1 90.44 193 MET B CA 1
ATOM 7645 C C . MET B 1 193 ? 31.125 9.742 -5.02 1 90.44 193 MET B C 1
ATOM 7647 O O . MET B 1 193 ? 30.203 10.305 -5.633 1 90.44 193 MET B O 1
ATOM 7651 N N . ASP B 1 194 ? 32.344 9.406 -5.52 1 90.75 194 ASP B N 1
ATOM 7652 C CA . ASP B 1 194 ? 32.562 9.508 -6.957 1 90.75 194 ASP B CA 1
ATOM 7653 C C . ASP B 1 194 ? 32.312 8.172 -7.652 1 90.75 194 ASP B C 1
ATOM 7655 O O . ASP B 1 194 ? 33 7.191 -7.402 1 90.75 194 ASP B O 1
ATOM 7659 N N . TYR B 1 195 ? 31.453 8.164 -8.5 1 93.44 195 TYR B N 1
ATOM 7660 C CA . TYR B 1 195 ? 31.016 6.949 -9.172 1 93.44 195 TYR B CA 1
ATOM 7661 C C . TYR B 1 195 ? 31.672 6.801 -10.531 1 93.44 195 TYR B C 1
ATOM 7663 O O . TYR B 1 195 ? 31.531 5.773 -11.195 1 93.44 195 TYR B O 1
ATOM 7671 N N . ARG B 1 196 ? 32.531 7.789 -11.031 1 95.06 196 ARG B N 1
ATOM 7672 C CA . ARG B 1 196 ? 32.969 7.891 -12.414 1 95.06 196 ARG B CA 1
ATOM 7673 C C . ARG B 1 196 ? 34.281 7.121 -12.625 1 95.06 196 ARG B C 1
ATOM 7675 O O . ARG B 1 196 ? 35.125 7.098 -11.742 1 95.06 196 ARG B O 1
ATOM 7682 N N . SER B 1 197 ? 34.281 6.449 -13.75 1 97.19 197 SER B N 1
ATOM 7683 C CA . SER B 1 197 ? 35.5 5.832 -14.234 1 97.19 197 SER B CA 1
ATOM 7684 C C . SER B 1 197 ? 35.594 5.891 -15.758 1 97.19 197 SER B C 1
ATOM 7686 O O . SER B 1 197 ? 34.688 5.422 -16.453 1 97.19 197 SER B O 1
ATOM 7688 N N . HIS B 1 198 ? 36.594 6.512 -16.328 1 96.94 198 HIS B N 1
ATOM 7689 C CA . HIS B 1 198 ? 36.906 6.562 -17.75 1 96.94 198 HIS B CA 1
ATOM 7690 C C . HIS B 1 198 ? 38.344 6.059 -18 1 96.94 198 HIS B C 1
ATOM 7692 O O . HIS B 1 198 ? 39.312 6.703 -17.594 1 96.94 198 HIS B O 1
ATOM 7698 N N . VAL B 1 199 ? 38.438 4.891 -18.672 1 98.06 199 VAL B N 1
ATOM 7699 C CA . VAL B 1 199 ? 39.719 4.258 -18.875 1 98.06 199 VAL B CA 1
ATOM 7700 C C . VAL B 1 199 ? 39.906 3.904 -20.344 1 98.06 199 VAL B C 1
ATOM 7702 O O . VAL B 1 199 ? 38.969 3.443 -21 1 98.06 199 VAL B O 1
ATOM 7705 N N . MET B 1 200 ? 41.062 4.168 -20.875 1 97.19 200 MET B N 1
ATOM 7706 C CA . MET B 1 200 ? 41.375 3.818 -22.25 1 97.19 200 MET B CA 1
ATOM 7707 C C . MET B 1 200 ? 42.625 2.908 -22.297 1 97.19 200 MET B C 1
ATOM 7709 O O . MET B 1 200 ? 43.594 3.143 -21.594 1 97.19 200 MET B O 1
ATOM 7713 N N . GLU B 1 201 ? 42.531 1.821 -23.094 1 97.56 201 GLU B N 1
ATOM 7714 C CA . GLU B 1 201 ? 43.656 0.915 -23.344 1 97.56 201 GLU B CA 1
ATOM 7715 C C . GLU B 1 201 ? 43.688 0.479 -24.812 1 97.56 201 GLU B C 1
ATOM 7717 O O . GLU B 1 201 ? 42.656 0.482 -25.484 1 97.56 201 GLU B O 1
ATOM 7722 N N . VAL B 1 202 ? 44.844 0.143 -25.266 1 97.94 202 VAL B N 1
ATOM 7723 C CA . VAL B 1 202 ? 45 -0.432 -26.594 1 97.94 202 VAL B CA 1
ATOM 7724 C C . VAL B 1 202 ? 45 -1.956 -26.5 1 97.94 202 VAL B C 1
ATOM 7726 O O . VAL B 1 202 ? 45.844 -2.549 -25.844 1 97.94 202 VAL B O 1
ATOM 7729 N N . MET B 1 203 ? 44 -2.484 -27.172 1 97.38 203 MET B N 1
ATOM 7730 C CA . MET B 1 203 ? 43.875 -3.939 -27.156 1 97.38 203 MET B CA 1
ATOM 7731 C C . MET B 1 203 ? 44.969 -4.59 -27.984 1 97.38 203 MET B C 1
ATOM 7733 O O . MET B 1 203 ? 45.344 -4.078 -29.047 1 97.38 203 MET B O 1
ATOM 7737 N N . ARG B 1 204 ? 45.406 -5.852 -27.609 1 95.19 204 ARG B N 1
ATOM 7738 C CA . ARG B 1 204 ? 46.562 -6.523 -28.234 1 95.19 204 ARG B CA 1
ATOM 7739 C C . ARG B 1 204 ? 46.125 -7.215 -29.531 1 95.19 204 ARG B C 1
ATOM 7741 O O . ARG B 1 204 ? 46.969 -7.484 -30.391 1 95.19 204 ARG B O 1
ATOM 7748 N N . PHE B 1 205 ? 44.906 -7.562 -29.609 1 94.75 205 PHE B N 1
ATOM 7749 C CA . PHE B 1 205 ? 44.375 -8.25 -30.797 1 94.75 205 PHE B CA 1
ATOM 7750 C C . PHE B 1 205 ? 42.906 -7.969 -30.969 1 94.75 205 PHE B C 1
ATOM 7752 O O . PHE B 1 205 ? 42.281 -7.309 -30.125 1 94.75 205 PHE B O 1
ATOM 7759 N N . ARG B 1 206 ? 42.375 -8.477 -32.125 1 94.12 206 ARG B N 1
ATOM 7760 C CA . ARG B 1 206 ? 40.938 -8.32 -32.406 1 94.12 206 ARG B CA 1
ATOM 7761 C C . ARG B 1 206 ? 40.156 -9.555 -32 1 94.12 206 ARG B C 1
ATOM 7763 O O . ARG B 1 206 ? 40.719 -10.656 -31.938 1 94.12 206 ARG B O 1
ATOM 7770 N N . ALA B 1 207 ? 38.906 -9.305 -31.703 1 94.75 207 ALA B N 1
ATOM 7771 C CA . ALA B 1 207 ? 38.031 -10.414 -31.359 1 94.75 207 ALA B CA 1
ATOM 7772 C C . ALA B 1 207 ? 37.781 -11.305 -32.562 1 94.75 207 ALA B C 1
ATOM 7774 O O . ALA B 1 207 ? 37.656 -10.82 -33.688 1 94.75 207 ALA B O 1
ATOM 7775 N N . ARG B 1 208 ? 37.688 -12.578 -32.312 1 94.06 208 ARG B N 1
ATOM 7776 C CA . ARG B 1 208 ? 37.188 -13.5 -33.312 1 94.06 208 ARG B CA 1
ATOM 7777 C C . ARG B 1 208 ? 35.656 -13.664 -33.188 1 94.06 208 ARG B C 1
ATOM 7779 O O . ARG B 1 208 ? 35.188 -14.258 -32.219 1 94.06 208 ARG B O 1
ATOM 7786 N N . ASN B 1 209 ? 34.969 -13.195 -34.219 1 91.12 209 ASN B N 1
ATOM 7787 C CA . ASN B 1 209 ? 33.5 -13.234 -34.188 1 91.12 209 ASN B CA 1
ATOM 7788 C C . ASN B 1 209 ? 32.938 -14.367 -35.031 1 91.12 209 ASN B C 1
ATOM 7790 O O . ASN B 1 209 ? 32.875 -14.234 -36.25 1 91.12 209 ASN B O 1
ATOM 7794 N N . ILE B 1 210 ? 32.5 -15.414 -34.312 1 87.5 210 ILE B N 1
ATOM 7795 C CA . ILE B 1 210 ? 31.922 -16.531 -35.031 1 87.5 210 ILE B CA 1
ATOM 7796 C C . ILE B 1 210 ? 30.406 -16.406 -35.062 1 87.5 210 ILE B C 1
ATOM 7798 O O . ILE B 1 210 ? 29.781 -16.078 -34.062 1 87.5 210 ILE B O 1
ATOM 7802 N N . PRO B 1 211 ? 29.781 -16.719 -36.156 1 84.06 211 PRO B N 1
ATOM 7803 C CA . PRO B 1 211 ? 28.344 -16.5 -36.344 1 84.06 211 PRO B CA 1
ATOM 7804 C C . PRO B 1 211 ? 27.5 -17.344 -35.375 1 84.06 211 PRO B C 1
ATOM 7806 O O . PRO B 1 211 ? 26.391 -16.938 -35.031 1 84.06 211 PRO B O 1
ATOM 7809 N N . GLU B 1 212 ? 27.969 -18.391 -34.906 1 87.12 212 GLU B N 1
ATOM 7810 C CA . GLU B 1 212 ? 27.203 -19.312 -34.094 1 87.12 212 GLU B CA 1
ATOM 7811 C C . GLU B 1 212 ? 27.062 -18.797 -32.656 1 87.12 212 GLU B C 1
ATOM 7813 O O . GLU B 1 212 ? 26.219 -19.281 -31.906 1 87.12 212 GLU B O 1
ATOM 7818 N N . VAL B 1 213 ? 27.844 -17.875 -32.344 1 94.5 213 VAL B N 1
ATOM 7819 C CA . VAL B 1 213 ? 27.75 -17.297 -31 1 94.5 213 VAL B CA 1
ATOM 7820 C C . VAL B 1 213 ? 26.656 -16.234 -30.969 1 94.5 213 VAL B C 1
ATOM 7822 O O . VAL B 1 213 ? 26.734 -15.234 -31.688 1 94.5 213 VAL B O 1
ATOM 7825 N N . PRO B 1 214 ? 25.641 -16.453 -30.188 1 96.31 214 PRO B N 1
ATOM 7826 C CA . PRO B 1 214 ? 24.547 -15.492 -30.156 1 96.31 214 PRO B CA 1
ATOM 7827 C C . PRO B 1 214 ? 24.922 -14.203 -29.422 1 96.31 214 PRO B C 1
ATOM 7829 O O . PRO B 1 214 ? 25.812 -14.203 -28.578 1 96.31 214 PRO B O 1
ATOM 7832 N N . PHE B 1 215 ? 24.266 -13.055 -29.891 1 98 215 PHE B N 1
ATOM 7833 C CA . PHE B 1 215 ? 24.297 -11.852 -29.062 1 98 215 PHE B CA 1
ATOM 7834 C C . PHE B 1 215 ? 23.359 -11.984 -27.875 1 98 215 PHE B C 1
ATOM 7836 O O . PHE B 1 215 ? 22.156 -12.188 -28.062 1 98 215 PHE B O 1
ATOM 7843 N N . LEU B 1 216 ? 23.906 -11.906 -26.641 1 98.62 216 LEU B N 1
ATOM 7844 C CA . LEU B 1 216 ? 23.109 -12.039 -25.438 1 98.62 216 LEU B CA 1
ATOM 7845 C C . LEU B 1 216 ? 23.172 -10.773 -24.594 1 98.62 216 LEU B C 1
ATOM 7847 O O . LEU B 1 216 ? 24.188 -10.062 -24.625 1 98.62 216 LEU B O 1
ATOM 7851 N N . ILE B 1 217 ? 22.078 -10.438 -24.031 1 98.88 217 ILE B N 1
ATOM 7852 C CA . ILE B 1 217 ? 22.016 -9.445 -22.969 1 98.88 217 ILE B CA 1
ATOM 7853 C C . ILE B 1 217 ? 21.797 -10.141 -21.625 1 98.88 217 ILE B C 1
ATOM 7855 O O . ILE B 1 217 ? 20.859 -10.906 -21.453 1 98.88 217 ILE B O 1
ATOM 7859 N N . ALA B 1 218 ? 22.688 -9.961 -20.703 1 98.88 218 ALA B N 1
ATOM 7860 C CA . ALA B 1 218 ? 22.656 -10.516 -19.359 1 98.88 218 ALA B CA 1
ATOM 7861 C C . ALA B 1 218 ? 23.078 -11.984 -19.344 1 98.88 218 ALA B C 1
ATOM 7863 O O . ALA B 1 218 ? 22.484 -12.805 -18.625 1 98.88 218 ALA B O 1
ATOM 7864 N N . GLY B 1 219 ? 24.047 -12.312 -20.172 1 98.56 219 GLY B N 1
ATOM 7865 C CA . GLY B 1 219 ? 24.562 -13.672 -20.188 1 98.56 219 GLY B CA 1
ATOM 7866 C C . GLY B 1 219 ? 25.594 -13.906 -21.281 1 98.56 219 GLY B C 1
ATOM 7867 O O . GLY B 1 219 ? 25.828 -13.031 -22.125 1 98.56 219 GLY B O 1
ATOM 7868 N N . SER B 1 220 ? 26.266 -15.062 -21.266 1 98.25 220 SER B N 1
ATOM 7869 C CA . SER B 1 220 ? 27.203 -15.492 -22.281 1 98.25 220 SER B CA 1
ATOM 7870 C C . SER B 1 220 ? 27.047 -16.984 -22.594 1 98.25 220 SER B C 1
ATOM 7872 O O . SER B 1 220 ? 26.516 -17.734 -21.781 1 98.25 220 SER B O 1
ATOM 7874 N N . GLN B 1 221 ? 27.469 -17.297 -23.766 1 97.88 221 GLN B N 1
ATOM 7875 C CA . GLN B 1 221 ? 27.328 -18.688 -24.172 1 97.88 221 GLN B CA 1
ATOM 7876 C C . GLN B 1 221 ? 28.438 -19.547 -23.562 1 97.88 221 GLN B C 1
ATOM 7878 O O . GLN B 1 221 ? 29.594 -19.125 -23.5 1 97.88 221 GLN B O 1
ATOM 7883 N N . ASP B 1 222 ? 28.094 -20.703 -23.141 1 97.25 222 ASP B N 1
ATOM 7884 C CA . ASP B 1 222 ? 29 -21.719 -22.641 1 97.25 222 ASP B CA 1
ATOM 7885 C C . ASP B 1 222 ? 28.672 -23.094 -23.219 1 97.25 222 ASP B C 1
ATOM 7887 O O . ASP B 1 222 ? 27.75 -23.219 -24.031 1 97.25 222 ASP B O 1
ATOM 7891 N N . TRP B 1 223 ? 29.484 -24.078 -22.875 1 96.19 223 TRP B N 1
ATOM 7892 C CA . TRP B 1 223 ? 29.297 -25.406 -23.438 1 96.19 223 TRP B CA 1
ATOM 7893 C C . TRP B 1 223 ? 29.734 -26.484 -22.453 1 96.19 223 TRP B C 1
ATOM 7895 O O . TRP B 1 223 ? 30.672 -26.281 -21.688 1 96.19 223 TRP B O 1
ATOM 7905 N N . HIS B 1 224 ? 29.016 -27.562 -22.453 1 95.06 224 HIS B N 1
ATOM 7906 C CA . HIS B 1 224 ? 29.328 -28.781 -21.734 1 95.06 224 HIS B CA 1
ATOM 7907 C C . HIS B 1 224 ? 29.016 -30.016 -22.578 1 95.06 224 HIS B C 1
ATOM 7909 O O . HIS B 1 224 ? 28 -30.047 -23.281 1 95.06 224 HIS B O 1
ATOM 7915 N N . GLU B 1 225 ? 29.812 -31.016 -22.469 1 93.94 225 GLU B N 1
ATOM 7916 C CA . GLU B 1 225 ? 29.703 -32.188 -23.328 1 93.94 225 GLU B CA 1
ATOM 7917 C C . GLU B 1 225 ? 28.344 -32.844 -23.188 1 93.94 225 GLU B C 1
ATOM 7919 O O . GLU B 1 225 ? 27.75 -33.281 -24.188 1 93.94 225 GLU B O 1
ATOM 7924 N N . LEU B 1 226 ? 27.844 -33 -22.047 1 90.81 226 LEU B N 1
ATOM 7925 C CA . LEU B 1 226 ? 26.594 -33.688 -21.797 1 90.81 226 LEU B CA 1
ATOM 7926 C C . LEU B 1 226 ? 25.406 -32.781 -22.047 1 90.81 226 LEU B C 1
ATOM 7928 O O . LEU B 1 226 ? 24.344 -33.25 -22.484 1 90.81 226 LEU B O 1
ATOM 7932 N N . ARG B 1 227 ? 25.516 -31.562 -21.875 1 92.12 227 ARG B N 1
ATOM 7933 C CA . ARG B 1 227 ? 24.406 -30.609 -21.875 1 92.12 227 ARG B CA 1
ATOM 7934 C C . ARG B 1 227 ? 24.328 -29.844 -23.188 1 92.12 227 ARG B C 1
ATOM 7936 O O . ARG B 1 227 ? 23.25 -29.391 -23.594 1 92.12 227 ARG B O 1
ATOM 7943 N N . GLY B 1 228 ? 25.453 -29.719 -23.875 1 94.19 228 GLY B N 1
ATOM 7944 C CA . GLY B 1 228 ? 25.531 -28.828 -25.031 1 94.19 228 GLY B CA 1
ATOM 7945 C C . GLY B 1 228 ? 25.719 -27.375 -24.656 1 94.19 228 GLY B C 1
ATOM 7946 O O . GLY B 1 228 ? 26.375 -27.062 -23.656 1 94.19 228 GLY B O 1
ATOM 7947 N N . HIS B 1 229 ? 25.172 -26.5 -25.547 1 95.5 229 HIS B N 1
ATOM 7948 C CA . HIS B 1 229 ? 25.297 -25.062 -25.297 1 95.5 229 HIS B CA 1
ATOM 7949 C C . HIS B 1 229 ? 24.312 -24.609 -24.219 1 95.5 229 HIS B C 1
ATOM 7951 O O . HIS B 1 229 ? 23.188 -25.094 -24.156 1 95.5 229 HIS B O 1
ATOM 7957 N N . PHE B 1 230 ? 24.719 -23.797 -23.359 1 96.75 230 PHE B N 1
ATOM 7958 C CA . PHE B 1 230 ? 23.891 -23.141 -22.359 1 96.75 230 PHE B CA 1
ATOM 7959 C C . PHE B 1 230 ? 24.406 -21.734 -22.062 1 96.75 230 PHE B C 1
ATOM 7961 O O . PHE B 1 230 ? 25.422 -21.328 -22.609 1 96.75 230 PHE B O 1
ATOM 7968 N N . VAL B 1 231 ? 23.672 -20.953 -21.359 1 97.88 231 VAL B N 1
ATOM 7969 C CA . VAL B 1 231 ? 24.047 -19.578 -21.031 1 97.88 231 VAL B CA 1
ATOM 7970 C C . VAL B 1 231 ? 24.578 -19.5 -19.609 1 97.88 231 VAL B C 1
ATOM 7972 O O . VAL B 1 231 ? 23.953 -20.031 -18.672 1 97.88 231 VAL B O 1
ATOM 7975 N N . ASN B 1 232 ? 25.703 -18.906 -19.484 1 96.62 232 ASN B N 1
ATOM 7976 C CA . ASN B 1 232 ? 26.391 -18.703 -18.203 1 96.62 232 ASN B CA 1
ATOM 7977 C C . ASN B 1 232 ? 26.703 -17.234 -17.969 1 96.62 232 ASN B C 1
ATOM 7979 O O . ASN B 1 232 ? 26.25 -16.359 -18.719 1 96.62 232 ASN B O 1
ATOM 7983 N N . GLN B 1 233 ? 27.406 -16.891 -16.797 1 97.69 233 GLN B N 1
ATOM 7984 C CA . GLN B 1 233 ? 27.781 -15.531 -16.422 1 97.69 233 GLN B CA 1
ATOM 7985 C C . GLN B 1 233 ? 26.578 -14.594 -16.469 1 97.69 233 GLN B C 1
ATOM 7987 O O . GLN B 1 233 ? 26.656 -13.5 -17.016 1 97.69 233 GLN B O 1
ATOM 7992 N N . THR B 1 234 ? 25.469 -15.07 -15.992 1 97.94 234 THR B N 1
ATOM 7993 C CA . THR B 1 234 ? 24.25 -14.273 -16.016 1 97.94 234 THR B CA 1
ATOM 7994 C C . THR B 1 234 ? 24.344 -13.102 -15.039 1 97.94 234 THR B C 1
ATOM 7996 O O . THR B 1 234 ? 25.125 -13.141 -14.094 1 97.94 234 THR B O 1
ATOM 7999 N N . TYR B 1 235 ? 23.609 -12.039 -15.398 1 98.06 235 TYR B N 1
ATOM 8000 C CA . TYR B 1 235 ? 23.625 -10.758 -14.703 1 98.06 235 TYR B CA 1
ATOM 8001 C C . TYR B 1 235 ? 22.516 -10.68 -13.672 1 98.06 235 TYR B C 1
ATOM 8003 O O . TYR B 1 235 ? 21.438 -11.227 -13.875 1 98.06 235 TYR B O 1
ATOM 8011 N N . CYS B 1 236 ? 22.797 -10.102 -12.453 1 98.44 236 CYS B N 1
ATOM 8012 C CA . CYS B 1 236 ? 21.781 -9.75 -11.461 1 98.44 236 CYS B CA 1
ATOM 8013 C C . CYS B 1 236 ? 21.594 -8.242 -11.398 1 98.44 236 CYS B C 1
ATOM 8015 O O . CYS B 1 236 ? 22.516 -7.5 -11.086 1 98.44 236 CYS B O 1
ATOM 8017 N N . GLY B 1 237 ? 20.406 -7.832 -11.695 1 98.62 237 GLY B N 1
ATOM 8018 C CA . GLY B 1 237 ? 20.094 -6.41 -11.68 1 98.62 237 GLY B CA 1
ATOM 8019 C C . GLY B 1 237 ? 19.219 -5.984 -12.844 1 98.62 237 GLY B C 1
ATOM 8020 O O . GLY B 1 237 ? 18.578 -6.816 -13.477 1 98.62 237 GLY B O 1
ATOM 8021 N N . LYS B 1 238 ? 19.156 -4.68 -13.086 1 98.94 238 LYS B N 1
ATOM 8022 C CA . LYS B 1 238 ? 18.344 -4.148 -14.172 1 98.94 238 LYS B CA 1
ATOM 8023 C C . LYS B 1 238 ? 19.203 -3.625 -15.305 1 98.94 238 LYS B C 1
ATOM 8025 O O . LYS B 1 238 ? 20.297 -3.109 -15.07 1 98.94 238 LYS B O 1
ATOM 8030 N N . ILE B 1 239 ? 18.781 -3.781 -16.516 1 98.94 239 ILE B N 1
ATOM 8031 C CA . ILE B 1 239 ? 19.344 -3.143 -17.703 1 98.94 239 ILE B CA 1
ATOM 8032 C C . ILE B 1 239 ? 18.25 -2.352 -18.422 1 98.94 239 ILE B C 1
ATOM 8034 O O . ILE B 1 239 ? 17.141 -2.848 -18.609 1 98.94 239 ILE B O 1
ATOM 8038 N N . ASP B 1 240 ? 18.547 -1.145 -18.75 1 98.88 240 ASP B N 1
ATOM 8039 C CA . ASP B 1 240 ? 17.641 -0.24 -19.453 1 98.88 240 ASP B CA 1
ATOM 8040 C C . ASP B 1 240 ? 18.297 0.327 -20.703 1 98.88 240 ASP B C 1
ATOM 8042 O O . ASP B 1 240 ? 19.453 0.771 -20.672 1 98.88 240 ASP B O 1
ATOM 8046 N N . ARG B 1 241 ? 17.656 0.237 -21.844 1 98.5 241 ARG B N 1
ATOM 8047 C CA . ARG B 1 241 ? 17.984 0.853 -23.125 1 98.5 241 ARG B CA 1
ATOM 8048 C C . ARG B 1 241 ? 19.406 0.489 -23.547 1 98.5 241 ARG B C 1
ATOM 8050 O O . ARG B 1 241 ? 20.203 1.365 -23.906 1 98.5 241 ARG B O 1
ATOM 8057 N N . PRO B 1 242 ? 19.703 -0.79 -23.578 1 98.81 242 PRO B N 1
ATOM 8058 C CA . PRO B 1 242 ? 21 -1.159 -24.156 1 98.81 242 PRO B CA 1
ATOM 8059 C C . PRO B 1 242 ? 21.062 -0.947 -25.656 1 98.81 242 PRO B C 1
ATOM 8061 O O . PRO B 1 242 ? 20.016 -0.804 -26.312 1 98.81 242 PRO B O 1
ATOM 8064 N N . GLY B 1 243 ? 22.297 -0.851 -26.172 1 98.56 243 GLY B N 1
ATOM 8065 C CA . GLY B 1 243 ? 22.438 -0.678 -27.609 1 98.56 243 GLY B CA 1
ATOM 8066 C C . GLY B 1 243 ? 23.859 -0.901 -28.109 1 98.56 243 GLY B C 1
ATOM 8067 O O . GLY B 1 243 ? 24.75 -1.211 -27.312 1 98.56 243 GLY B O 1
ATOM 8068 N N . MET B 1 244 ? 23.953 -0.848 -29.453 1 98.5 244 MET B N 1
ATOM 8069 C CA . MET B 1 244 ? 25.234 -1.039 -30.125 1 98.5 244 MET B CA 1
ATOM 8070 C C . MET B 1 244 ? 25.328 -0.162 -31.375 1 98.5 244 MET B C 1
ATOM 8072 O O . MET B 1 244 ? 24.375 -0.087 -32.156 1 98.5 244 MET B O 1
ATOM 8076 N N . TYR B 1 245 ? 26.469 0.531 -31.516 1 98.38 245 TYR B N 1
ATOM 8077 C CA . TYR B 1 245 ? 26.844 1.234 -32.719 1 98.38 245 TYR B CA 1
ATOM 8078 C C . TYR B 1 245 ? 27.906 0.457 -33.5 1 98.38 245 TYR B C 1
ATOM 8080 O O . TYR B 1 245 ? 28.75 -0.226 -32.906 1 98.38 245 TYR B O 1
ATOM 8088 N N . GLY B 1 246 ? 27.875 0.606 -34.781 1 97.44 246 GLY B N 1
ATOM 8089 C CA . GLY B 1 246 ? 28.922 0.061 -35.625 1 97.44 246 GLY B CA 1
ATOM 8090 C C . GLY B 1 246 ? 30.078 1.027 -35.875 1 97.44 246 GLY B C 1
ATOM 8091 O O . GLY B 1 246 ? 30.672 1.049 -36.938 1 97.44 246 GLY B O 1
ATOM 8092 N N . ARG B 1 247 ? 30.328 1.86 -35.031 1 97.12 247 ARG B N 1
ATOM 8093 C CA . ARG B 1 247 ? 31.438 2.811 -35.031 1 97.12 247 ARG B CA 1
ATOM 8094 C C . ARG B 1 247 ? 31.844 3.172 -33.594 1 97.12 247 ARG B C 1
ATOM 8096 O O . ARG B 1 247 ? 31.094 2.92 -32.656 1 97.12 247 ARG B O 1
ATOM 8103 N N . ALA B 1 248 ? 32.969 3.686 -33.406 1 98.19 248 ALA B N 1
ATOM 8104 C CA . ALA B 1 248 ? 33.469 4.16 -32.125 1 98.19 248 ALA B CA 1
ATOM 8105 C C . ALA B 1 248 ? 32.875 5.535 -31.781 1 98.19 248 ALA B C 1
ATOM 8107 O O . ALA B 1 248 ? 33.125 6.5 -32.531 1 98.19 248 ALA B O 1
ATOM 8108 N N . LEU B 1 249 ? 32.156 5.684 -30.719 1 98.19 249 LEU B N 1
ATOM 8109 C CA . LEU B 1 249 ? 31.562 6.961 -30.328 1 98.19 249 LEU B CA 1
ATOM 8110 C C . LEU B 1 249 ? 32.562 7.789 -29.516 1 98.19 249 LEU B C 1
ATOM 8112 O O . LEU B 1 249 ? 33.375 7.238 -28.797 1 98.19 249 LEU B O 1
ATOM 8116 N N . SER B 1 250 ? 32.406 9.133 -29.609 1 97.06 250 SER B N 1
ATOM 8117 C CA . SER B 1 250 ? 33.188 10.055 -28.797 1 97.06 250 SER B CA 1
ATOM 8118 C C . SER B 1 250 ? 32.625 10.195 -27.391 1 97.06 250 SER B C 1
ATOM 8120 O O . SER B 1 250 ? 31.484 9.773 -27.125 1 97.06 250 SER B O 1
ATOM 8122 N N . ARG B 1 251 ? 33.438 10.805 -26.562 1 96.69 251 ARG B N 1
ATOM 8123 C CA . ARG B 1 251 ? 32.969 11.086 -25.203 1 96.69 251 ARG B CA 1
ATOM 8124 C C . ARG B 1 251 ? 31.734 11.969 -25.219 1 96.69 251 ARG B C 1
ATOM 8126 O O . ARG B 1 251 ? 30.797 11.75 -24.438 1 96.69 251 ARG B O 1
ATOM 8133 N N . ALA B 1 252 ? 31.672 12.914 -26.047 1 97 252 ALA B N 1
ATOM 8134 C CA . ALA B 1 252 ? 30.547 13.836 -26.141 1 97 252 ALA B CA 1
ATOM 8135 C C . ALA B 1 252 ? 29.266 13.094 -26.547 1 97 252 ALA B C 1
ATOM 8137 O O . ALA B 1 252 ? 28.188 13.383 -26.031 1 97 252 ALA B O 1
ATOM 8138 N N . GLU B 1 253 ? 29.406 12.203 -27.484 1 97.56 253 GLU B N 1
ATOM 8139 C CA . GLU B 1 253 ? 28.25 11.406 -27.922 1 97.56 253 GLU B CA 1
ATOM 8140 C C . GLU B 1 253 ? 27.766 10.5 -26.797 1 97.56 253 GLU B C 1
ATOM 8142 O O . GLU B 1 253 ? 26.547 10.312 -26.625 1 97.56 253 GLU B O 1
ATOM 8147 N N . LEU B 1 254 ? 28.672 10 -26.031 1 98.06 254 LEU B N 1
ATOM 8148 C CA . LEU B 1 254 ? 28.297 9.148 -24.906 1 98.06 254 LEU B CA 1
ATOM 8149 C C . LEU B 1 254 ? 27.594 9.953 -23.828 1 98.06 254 LEU B C 1
ATOM 8151 O O . LEU B 1 254 ? 26.641 9.477 -23.203 1 98.06 254 LEU B O 1
ATOM 8155 N N . ASP B 1 255 ? 28.047 11.203 -23.609 1 97.81 255 ASP B N 1
ATOM 8156 C CA . ASP B 1 255 ? 27.391 12.094 -22.672 1 97.81 255 ASP B CA 1
ATOM 8157 C C . ASP B 1 255 ? 25.953 12.398 -23.109 1 97.81 255 ASP B C 1
ATOM 8159 O O . ASP B 1 255 ? 25.062 12.516 -22.266 1 97.81 255 ASP B O 1
ATOM 8163 N N . GLU B 1 256 ? 25.75 12.516 -24.344 1 97.12 256 GLU B N 1
ATOM 8164 C CA . GLU B 1 256 ? 24.406 12.75 -24.875 1 97.12 256 GLU B CA 1
ATOM 8165 C C . GLU B 1 256 ? 23.5 11.547 -24.656 1 97.12 256 GLU B C 1
ATOM 8167 O O . GLU B 1 256 ? 22.344 11.695 -24.266 1 97.12 256 GLU B O 1
ATOM 8172 N N . LEU B 1 257 ? 24.047 10.383 -24.844 1 97.25 257 LEU B N 1
ATOM 8173 C CA . LEU B 1 257 ? 23.281 9.172 -24.578 1 97.25 257 LEU B CA 1
ATOM 8174 C C . LEU B 1 257 ? 22.938 9.055 -23.094 1 97.25 257 LEU B C 1
ATOM 8176 O O . LEU B 1 257 ? 21.812 8.711 -22.75 1 97.25 257 LEU B O 1
ATOM 8180 N N . LYS B 1 258 ? 23.922 9.344 -22.312 1 98.12 258 LYS B N 1
ATOM 8181 C CA . LYS B 1 258 ? 23.734 9.281 -20.859 1 98.12 258 LYS B CA 1
ATOM 8182 C C . LYS B 1 258 ? 22.578 10.18 -20.406 1 98.12 258 LYS B C 1
ATOM 8184 O O . LYS B 1 258 ? 21.844 9.828 -19.484 1 98.12 258 LYS B O 1
ATOM 8189 N N . SER B 1 259 ? 22.406 11.328 -21.094 1 97.06 259 SER B N 1
ATOM 8190 C CA . SER B 1 259 ? 21.406 12.32 -20.719 1 97.06 259 SER B CA 1
ATOM 8191 C C . SER B 1 259 ? 20 11.875 -21.125 1 97.06 259 SER B C 1
ATOM 8193 O O . SER B 1 259 ? 19 12.492 -20.719 1 97.06 259 SER B O 1
ATOM 8195 N N . GLY B 1 260 ? 19.922 10.805 -21.859 1 95.12 260 GLY B N 1
ATOM 8196 C CA . GLY B 1 260 ? 18.625 10.273 -22.25 1 95.12 260 GLY B CA 1
ATOM 8197 C C . GLY B 1 260 ? 18.172 10.773 -23.609 1 95.12 260 GLY B C 1
ATOM 8198 O O . GLY B 1 260 ? 17.062 10.484 -24.047 1 95.12 260 GLY B O 1
ATOM 8199 N N . LYS B 1 261 ? 18.969 11.508 -24.281 1 93.94 261 LYS B N 1
ATOM 8200 C CA . LYS B 1 261 ? 18.656 11.93 -25.641 1 93.94 261 LYS B CA 1
ATOM 8201 C C . LYS B 1 261 ? 18.516 10.719 -26.578 1 93.94 261 LYS B C 1
ATOM 8203 O O . LYS B 1 261 ? 19.25 9.742 -26.438 1 93.94 261 LYS B O 1
ATOM 8208 N N . PRO B 1 262 ? 17.609 10.781 -27.469 1 93.56 262 PRO B N 1
ATOM 8209 C CA . PRO B 1 262 ? 17.516 9.68 -28.438 1 93.56 262 PRO B CA 1
ATOM 8210 C C . PRO B 1 262 ? 18.812 9.453 -29.203 1 93.56 262 PRO B C 1
ATOM 8212 O O . PRO B 1 262 ? 19.469 10.414 -29.594 1 93.56 262 PRO B O 1
ATOM 8215 N N . PRO B 1 263 ? 19.078 8.211 -29.359 1 95.56 263 PRO B N 1
ATOM 8216 C CA . PRO B 1 263 ? 20.312 7.926 -30.094 1 95.56 263 PRO B CA 1
ATOM 8217 C C . PRO B 1 263 ? 20.25 8.422 -31.531 1 95.56 263 PRO B C 1
ATOM 8219 O O . PRO B 1 263 ? 19.203 8.336 -32.188 1 95.56 263 PRO B O 1
ATOM 8222 N N . SER B 1 264 ? 21.453 8.883 -32 1 94.94 264 SER B N 1
ATOM 8223 C CA . SER B 1 264 ? 21.578 9.219 -33.406 1 94.94 264 SER B CA 1
ATOM 8224 C C . SER B 1 264 ? 21.469 7.973 -34.281 1 94.94 264 SER B C 1
ATOM 8226 O O . SER B 1 264 ? 21.875 6.887 -33.875 1 94.94 264 SER B O 1
ATOM 8228 N N . THR B 1 265 ? 21.031 8.133 -35.5 1 95.06 265 THR B N 1
ATOM 8229 C CA . THR B 1 265 ? 20.844 6.988 -36.406 1 95.06 265 THR B CA 1
ATOM 8230 C C . THR B 1 265 ? 22.141 6.637 -37.125 1 95.06 265 THR B C 1
ATOM 8232 O O . THR B 1 265 ? 22.297 5.527 -37.625 1 95.06 265 THR B O 1
ATOM 8235 N N . GLU B 1 266 ? 23.031 7.523 -37.156 1 95.69 266 GLU B N 1
ATOM 8236 C CA . GLU B 1 266 ? 24.281 7.289 -37.875 1 95.69 266 GLU B CA 1
ATOM 8237 C C . GLU B 1 266 ? 25.094 6.176 -37.219 1 95.69 266 GLU B C 1
ATOM 8239 O O . GLU B 1 266 ? 25.609 6.344 -36.125 1 95.69 266 GLU B O 1
ATOM 8244 N N . GLY B 1 267 ? 25.203 5.027 -37.906 1 96.31 267 GLY B N 1
ATOM 8245 C CA . GLY B 1 267 ? 26.016 3.914 -37.469 1 96.31 267 GLY B CA 1
ATOM 8246 C C . GLY B 1 267 ? 25.328 3.072 -36.406 1 96.31 267 GLY B C 1
ATOM 8247 O O . GLY B 1 267 ? 25.969 2.217 -35.781 1 96.31 267 GLY B O 1
ATOM 8248 N N . LEU B 1 268 ? 24.062 3.363 -36.156 1 97.81 268 LEU B N 1
ATOM 8249 C CA . LEU B 1 268 ? 23.328 2.617 -35.125 1 97.81 268 LEU B CA 1
ATOM 8250 C C . LEU B 1 268 ? 23 1.215 -35.625 1 97.81 268 LEU B C 1
ATOM 8252 O O . LEU B 1 268 ? 22.344 1.058 -36.656 1 97.81 268 LEU B O 1
ATOM 8256 N N . LEU B 1 269 ? 23.469 0.24 -34.969 1 97.56 269 LEU B N 1
ATOM 8257 C CA . LEU B 1 269 ? 23.156 -1.138 -35.344 1 97.56 269 LEU B CA 1
ATOM 8258 C C . LEU B 1 269 ? 21.906 -1.614 -34.594 1 97.56 269 LEU B C 1
ATOM 8260 O O . LEU B 1 269 ? 21.031 -2.252 -35.188 1 97.56 269 LEU B O 1
ATOM 8264 N N . ALA B 1 270 ? 21.844 -1.31 -33.281 1 98.25 270 ALA B N 1
ATOM 8265 C CA . ALA B 1 270 ? 20.688 -1.703 -32.469 1 98.25 270 ALA B CA 1
ATOM 8266 C C . ALA B 1 270 ? 20.484 -0.75 -31.297 1 98.25 270 ALA B C 1
ATOM 8268 O O . ALA B 1 270 ? 21.453 -0.242 -30.719 1 98.25 270 ALA B O 1
ATOM 8269 N N . HIS B 1 271 ? 19.328 -0.405 -31.062 1 98.5 271 HIS B N 1
ATOM 8270 C CA . HIS B 1 271 ? 18.859 0.243 -29.844 1 98.5 271 HIS B CA 1
ATOM 8271 C C . HIS B 1 271 ? 17.641 -0.457 -29.266 1 98.5 271 HIS B C 1
ATOM 8273 O O . HIS B 1 271 ? 16.531 -0.271 -29.766 1 98.5 271 HIS B O 1
ATOM 8279 N N . TRP B 1 272 ? 17.844 -1.241 -28.297 1 98.69 272 TRP B N 1
ATOM 8280 C CA . TRP B 1 272 ? 16.734 -1.951 -27.672 1 98.69 272 TRP B CA 1
ATOM 8281 C C . TRP B 1 272 ? 15.984 -1.048 -26.703 1 98.69 272 TRP B C 1
ATOM 8283 O O . TRP B 1 272 ? 16.391 -0.895 -25.547 1 98.69 272 TRP B O 1
ATOM 8293 N N . ASP B 1 273 ? 14.891 -0.484 -27.156 1 98.5 273 ASP B N 1
ATOM 8294 C CA . ASP B 1 273 ? 14.039 0.342 -26.312 1 98.5 273 ASP B CA 1
ATOM 8295 C C . ASP B 1 273 ? 13.195 -0.521 -25.375 1 98.5 273 ASP B C 1
ATOM 8297 O O . ASP B 1 273 ? 12.117 -0.981 -25.75 1 98.5 273 ASP B O 1
ATOM 8301 N N . THR B 1 274 ? 13.602 -0.579 -24.156 1 98.56 274 THR B N 1
ATOM 8302 C CA . THR B 1 274 ? 12.961 -1.45 -23.172 1 98.56 274 THR B CA 1
ATOM 8303 C C . THR B 1 274 ? 11.586 -0.905 -22.781 1 98.56 274 THR B C 1
ATOM 8305 O O . THR B 1 274 ? 10.828 -1.577 -22.078 1 98.56 274 THR B O 1
ATOM 8308 N N . THR B 1 275 ? 11.195 0.276 -23.203 1 98.25 275 THR B N 1
ATOM 8309 C CA . THR B 1 275 ? 9.906 0.863 -22.859 1 98.25 275 THR B CA 1
ATOM 8310 C C . THR B 1 275 ? 8.914 0.698 -24.016 1 98.25 275 THR B C 1
ATOM 8312 O O . THR B 1 275 ? 7.734 1.02 -23.875 1 98.25 275 THR B O 1
ATOM 8315 N N . ALA B 1 276 ? 9.383 0.223 -25.141 1 98.19 276 ALA B N 1
ATOM 8316 C CA . ALA B 1 276 ? 8.484 0.001 -26.281 1 98.19 276 ALA B CA 1
ATOM 8317 C C . ALA B 1 276 ? 7.562 -1.188 -26.031 1 98.19 276 ALA B C 1
ATOM 8319 O O . ALA B 1 276 ? 8 -2.23 -25.531 1 98.19 276 ALA B O 1
ATOM 8320 N N . GLY B 1 277 ? 6.293 -1 -26.359 1 97.62 277 GLY B N 1
ATOM 8321 C CA . GLY B 1 277 ? 5.355 -2.111 -26.328 1 97.62 277 GLY B CA 1
ATOM 8322 C C . GLY B 1 277 ? 4.469 -2.102 -25.094 1 97.62 277 GLY B C 1
ATOM 8323 O O . GLY B 1 277 ? 3.539 -2.904 -24.984 1 97.62 277 GLY B O 1
ATOM 8324 N N . TYR B 1 278 ? 4.648 -1.217 -24.141 1 98 278 TYR B N 1
ATOM 8325 C CA . TYR B 1 278 ? 3.76 -1.112 -22.984 1 98 278 TYR B CA 1
ATOM 8326 C C . TYR B 1 278 ? 2.35 -0.726 -23.406 1 98 278 TYR B C 1
ATOM 8328 O O . TYR B 1 278 ? 2.172 0.098 -24.312 1 98 278 TYR B O 1
ATOM 8336 N N . THR B 1 279 ? 1.422 -1.327 -22.812 1 96.5 279 THR B N 1
ATOM 8337 C CA . THR B 1 279 ? 0.016 -0.959 -22.938 1 96.5 279 THR B CA 1
ATOM 8338 C C . THR B 1 279 ? -0.66 -0.942 -21.562 1 96.5 279 THR B C 1
ATOM 8340 O O . THR B 1 279 ? -0.041 -1.291 -20.562 1 96.5 279 THR B O 1
ATOM 8343 N N . ASP B 1 280 ? -1.901 -0.554 -21.484 1 95 280 ASP B N 1
ATOM 8344 C CA . ASP B 1 280 ? -2.686 -0.615 -20.25 1 95 280 ASP B CA 1
ATOM 8345 C C . ASP B 1 280 ? -2.836 -2.055 -19.766 1 95 280 ASP B C 1
ATOM 8347 O O . ASP B 1 280 ? -3.189 -2.293 -18.609 1 95 280 ASP B O 1
ATOM 8351 N N . ASN B 1 281 ? -2.518 -2.984 -20.656 1 95.88 281 ASN B N 1
ATOM 8352 C CA . ASN B 1 281 ? -2.709 -4.395 -20.328 1 95.88 281 ASN B CA 1
ATOM 8353 C C . ASN B 1 281 ? -1.377 -5.105 -20.109 1 95.88 281 ASN B C 1
ATOM 8355 O O . ASN B 1 281 ? -1.3 -6.332 -20.203 1 95.88 281 ASN B O 1
ATOM 8359 N N . GLY B 1 282 ? -0.351 -4.285 -19.875 1 97 282 GLY B N 1
ATOM 8360 C CA . GLY B 1 282 ? 0.924 -4.867 -19.484 1 97 282 GLY B CA 1
ATOM 8361 C C . GLY B 1 282 ? 1.963 -4.82 -20.594 1 97 282 GLY B C 1
ATOM 8362 O O . GLY B 1 282 ? 1.949 -3.914 -21.438 1 97 282 GLY B O 1
ATOM 8363 N N . ILE B 1 283 ? 2.967 -5.676 -20.484 1 97.75 283 ILE B N 1
ATOM 8364 C CA . ILE B 1 283 ? 4.098 -5.723 -21.391 1 97.75 283 ILE B CA 1
ATOM 8365 C C . ILE B 1 283 ? 4.562 -7.168 -21.578 1 97.75 283 ILE B C 1
ATOM 8367 O O . ILE B 1 283 ? 4.543 -7.953 -20.625 1 97.75 283 ILE B O 1
ATOM 8371 N N . GLY B 1 284 ? 4.922 -7.562 -22.75 1 95.06 284 GLY B N 1
ATOM 8372 C CA . GLY B 1 284 ? 5.391 -8.906 -23.062 1 95.06 284 GLY B CA 1
ATOM 8373 C C . GLY B 1 284 ? 6.887 -9.078 -22.875 1 95.06 284 GLY B C 1
ATOM 8374 O O . GLY B 1 284 ? 7.543 -8.227 -22.266 1 95.06 284 GLY B O 1
ATOM 8375 N N . ASP B 1 285 ? 7.469 -10.156 -23.391 1 95.31 285 ASP B N 1
ATOM 8376 C CA . ASP B 1 285 ? 8.859 -10.539 -23.156 1 95.31 285 ASP B CA 1
ATOM 8377 C C . ASP B 1 285 ? 9.766 -10.031 -24.281 1 95.31 285 ASP B C 1
ATOM 8379 O O . ASP B 1 285 ? 10.992 -10.148 -24.188 1 95.31 285 ASP B O 1
ATOM 8383 N N . THR B 1 286 ? 9.172 -9.469 -25.297 1 97.69 286 THR B N 1
ATOM 8384 C CA . THR B 1 286 ? 9.977 -8.961 -26.406 1 97.69 286 THR B CA 1
ATOM 8385 C C . THR B 1 286 ? 10.5 -7.566 -26.094 1 97.69 286 THR B C 1
ATOM 8387 O O . THR B 1 286 ? 9.742 -6.68 -25.703 1 97.69 286 THR B O 1
ATOM 8390 N N . VAL B 1 287 ? 11.742 -7.461 -26.203 1 98.62 287 VAL B N 1
ATOM 8391 C CA . VAL B 1 287 ? 12.359 -6.141 -26.156 1 98.62 287 VAL B CA 1
ATOM 8392 C C . VAL B 1 287 ? 12.664 -5.645 -27.562 1 98.62 287 VAL B C 1
ATOM 8394 O O . VAL B 1 287 ? 13.469 -6.242 -28.281 1 98.62 287 VAL B O 1
ATOM 8397 N N . VAL B 1 288 ? 12.133 -4.523 -27.969 1 98.5 288 VAL B N 1
ATOM 8398 C CA . VAL B 1 288 ? 12.047 -4.098 -29.359 1 98.5 288 VAL B CA 1
ATOM 8399 C C . VAL B 1 288 ? 13.297 -3.314 -29.75 1 98.5 288 VAL B C 1
ATOM 8401 O O . VAL B 1 288 ? 13.711 -2.404 -29.016 1 98.5 288 VAL B O 1
ATOM 8404 N N . ASP B 1 289 ? 13.93 -3.721 -30.766 1 98.56 289 ASP B N 1
ATOM 8405 C CA . ASP B 1 289 ? 14.953 -2.9 -31.422 1 98.56 289 ASP B CA 1
ATOM 8406 C C . ASP B 1 289 ? 14.312 -1.809 -32.281 1 98.56 289 ASP B C 1
ATOM 8408 O O . ASP B 1 289 ? 13.586 -2.104 -33.219 1 98.56 289 ASP B O 1
ATOM 8412 N N . VAL B 1 290 ? 14.672 -0.583 -31.969 1 97.62 290 VAL B N 1
ATOM 8413 C CA . VAL B 1 290 ? 14.023 0.51 -32.688 1 97.62 290 VAL B CA 1
ATOM 8414 C C . VAL B 1 290 ? 14.984 1.11 -33.688 1 97.62 290 VAL B C 1
ATOM 8416 O O . VAL B 1 290 ? 14.758 2.205 -34.219 1 97.62 290 VAL B O 1
ATOM 8419 N N . SER B 1 291 ? 16.094 0.446 -34 1 96.75 291 SER B N 1
ATOM 8420 C CA . SER B 1 291 ? 17.078 0.944 -34.938 1 96.75 291 SER B CA 1
ATOM 8421 C C . SER B 1 291 ? 16.609 0.804 -36.375 1 96.75 291 SER B C 1
ATOM 8423 O O . SER B 1 291 ? 17.156 1.437 -37.281 1 96.75 291 SER B O 1
ATOM 8425 N N . GLY B 1 292 ? 15.617 -0.004 -36.688 1 95.81 292 GLY B N 1
ATOM 8426 C CA . GLY B 1 292 ? 15.156 -0.312 -38.031 1 95.81 292 GLY B CA 1
ATOM 8427 C C . GLY B 1 292 ? 15.75 -1.593 -38.562 1 95.81 292 GLY B C 1
ATOM 8428 O O . GLY B 1 292 ? 15.344 -2.062 -39.656 1 95.81 292 GLY B O 1
ATOM 8429 N N . ASN B 1 293 ? 16.656 -2.268 -37.844 1 96.88 293 ASN B N 1
ATOM 8430 C CA . ASN B 1 293 ? 17.328 -3.465 -38.344 1 96.88 293 ASN B CA 1
ATOM 8431 C C . ASN B 1 293 ? 16.625 -4.734 -37.875 1 96.88 293 ASN B C 1
ATOM 8433 O O . ASN B 1 293 ? 17.016 -5.84 -38.25 1 96.88 293 ASN B O 1
ATOM 8437 N N . GLY B 1 294 ? 15.562 -4.613 -37.031 1 96.81 294 GLY B N 1
ATOM 8438 C CA . GLY B 1 294 ? 14.727 -5.742 -36.625 1 96.81 294 GLY B CA 1
ATOM 8439 C C . GLY B 1 294 ? 15.438 -6.707 -35.688 1 96.81 294 GLY B C 1
ATOM 8440 O O . GLY B 1 294 ? 15.109 -7.895 -35.656 1 96.81 294 GLY B O 1
ATOM 8441 N N . LEU B 1 295 ? 16.406 -6.312 -34.938 1 98.19 295 LEU B N 1
ATOM 8442 C CA . LEU B 1 295 ? 17.188 -7.145 -34.031 1 98.19 295 LEU B CA 1
ATOM 8443 C C . LEU B 1 295 ? 16.516 -7.246 -32.656 1 98.19 295 LEU B C 1
ATOM 8445 O O . LEU B 1 295 ? 17.141 -6.984 -31.641 1 98.19 295 LEU B O 1
ATOM 8449 N N . HIS B 1 296 ? 15.203 -7.691 -32.688 1 98.62 296 HIS B N 1
ATOM 8450 C CA . HIS B 1 296 ? 14.445 -7.801 -31.453 1 98.62 296 HIS B CA 1
ATOM 8451 C C . HIS B 1 296 ? 15.047 -8.852 -30.531 1 98.62 296 HIS B C 1
ATOM 8453 O O . HIS B 1 296 ? 15.648 -9.828 -31 1 98.62 296 HIS B O 1
ATOM 8459 N N . ALA B 1 297 ? 14.992 -8.57 -29.266 1 98.62 297 ALA B N 1
ATOM 8460 C CA . ALA B 1 297 ? 15.477 -9.508 -28.25 1 98.62 297 ALA B CA 1
ATOM 8461 C C . ALA B 1 297 ? 14.32 -10.188 -27.531 1 98.62 297 ALA B C 1
ATOM 8463 O O . ALA B 1 297 ? 13.258 -9.586 -27.344 1 98.62 297 ALA B O 1
ATOM 8464 N N . HIS B 1 298 ? 14.539 -11.414 -27.172 1 97.81 298 HIS B N 1
ATOM 8465 C CA . HIS B 1 298 ? 13.508 -12.195 -26.484 1 97.81 298 HIS B CA 1
ATOM 8466 C C . HIS B 1 298 ? 13.992 -12.703 -25.141 1 97.81 298 HIS B C 1
ATOM 8468 O O . HIS B 1 298 ? 15.125 -13.18 -25.016 1 97.81 298 HIS B O 1
ATOM 8474 N N . GLY B 1 299 ? 13.109 -12.555 -24.172 1 97.62 299 GLY B N 1
ATOM 8475 C CA . GLY B 1 299 ? 13.477 -12.938 -22.812 1 97.62 299 GLY B CA 1
ATOM 8476 C C . GLY B 1 299 ? 13.359 -14.43 -22.562 1 97.62 299 GLY B C 1
ATOM 8477 O O . GLY B 1 299 ? 12.391 -15.062 -22.984 1 97.62 299 GLY B O 1
ATOM 8478 N N . TYR B 1 300 ? 14.43 -15.031 -21.938 1 97.62 300 TYR B N 1
ATOM 8479 C CA . TYR B 1 300 ? 14.438 -16.406 -21.438 1 97.62 300 TYR B CA 1
ATOM 8480 C C . TYR B 1 300 ? 14.273 -16.438 -19.922 1 97.62 300 TYR B C 1
ATOM 8482 O O . TYR B 1 300 ? 14.891 -15.648 -19.203 1 97.62 300 TYR B O 1
ATOM 8490 N N . ASN B 1 301 ? 13.406 -17.297 -19.375 1 97.38 301 ASN B N 1
ATOM 8491 C CA . ASN B 1 301 ? 13.07 -17.422 -17.969 1 97.38 301 ASN B CA 1
ATOM 8492 C C . ASN B 1 301 ? 12.445 -16.141 -17.422 1 97.38 301 ASN B C 1
ATOM 8494 O O . ASN B 1 301 ? 12.711 -15.75 -16.281 1 97.38 301 ASN B O 1
ATOM 8498 N N . ARG B 1 302 ? 11.828 -15.461 -18.234 1 96.44 302 ARG B N 1
ATOM 8499 C CA . ARG B 1 302 ? 10.914 -14.367 -17.922 1 96.44 302 ARG B CA 1
ATOM 8500 C C . ARG B 1 302 ? 11.641 -13.258 -17.156 1 96.44 302 ARG B C 1
ATOM 8502 O O . ARG B 1 302 ? 11.273 -12.938 -16.031 1 96.44 302 ARG B O 1
ATOM 8509 N N . PRO B 1 303 ? 12.648 -12.539 -17.844 1 98.31 303 PRO B N 1
ATOM 8510 C CA . PRO B 1 303 ? 13.141 -11.32 -17.188 1 98.31 303 PRO B CA 1
ATOM 8511 C C . PRO B 1 303 ? 12.016 -10.398 -16.719 1 98.31 303 PRO B C 1
ATOM 8513 O O . PRO B 1 303 ? 11.031 -10.211 -17.438 1 98.31 303 PRO B O 1
ATOM 8516 N N . VAL B 1 304 ? 12.094 -9.914 -15.523 1 98.62 304 VAL B N 1
ATOM 8517 C CA . VAL B 1 304 ? 10.992 -9.164 -14.93 1 98.62 304 VAL B CA 1
ATOM 8518 C C . VAL B 1 304 ? 10.914 -7.77 -15.539 1 98.62 304 VAL B C 1
ATOM 8520 O O . VAL B 1 304 ? 11.914 -7.039 -15.555 1 98.62 304 VAL B O 1
ATOM 8523 N N . ARG B 1 305 ? 9.828 -7.461 -16.094 1 98.38 305 ARG B N 1
ATOM 8524 C CA . ARG B 1 305 ? 9.562 -6.137 -16.641 1 98.38 305 ARG B CA 1
ATOM 8525 C C . ARG B 1 305 ? 8.539 -5.387 -15.805 1 98.38 305 ARG B C 1
ATOM 8527 O O . ARG B 1 305 ? 8.211 -5.809 -14.695 1 98.38 305 ARG B O 1
ATOM 8534 N N . GLY B 1 306 ? 8.086 -4.188 -16.266 1 97.75 306 GLY B N 1
ATOM 8535 C CA . GLY B 1 306 ? 7.266 -3.342 -15.414 1 97.75 306 GLY B CA 1
ATOM 8536 C C . GLY B 1 306 ? 8.031 -2.785 -14.227 1 97.75 306 GLY B C 1
ATOM 8537 O O . GLY B 1 306 ? 7.434 -2.455 -13.203 1 97.75 306 GLY B O 1
ATOM 8538 N N . GLN B 1 307 ? 9.359 -2.787 -14.266 1 98.38 307 GLN B N 1
ATOM 8539 C CA . GLN B 1 307 ? 10.242 -2.266 -13.227 1 98.38 307 GLN B CA 1
ATOM 8540 C C . GLN B 1 307 ? 10.695 -0.845 -13.555 1 98.38 307 GLN B C 1
ATOM 8542 O O . GLN B 1 307 ? 10.766 -0.464 -14.727 1 98.38 307 GLN B O 1
ATOM 8547 N N . THR B 1 308 ? 10.977 -0.066 -12.539 1 98.62 308 THR B N 1
ATOM 8548 C CA . THR B 1 308 ? 11.414 1.316 -12.719 1 98.62 308 THR B CA 1
ATOM 8549 C C . THR B 1 308 ? 12.727 1.376 -13.492 1 98.62 308 THR B C 1
ATOM 8551 O O . THR B 1 308 ? 13.57 0.481 -13.367 1 98.62 308 THR B O 1
ATOM 8554 N N . GLY B 1 309 ? 12.883 2.393 -14.297 1 98.75 309 GLY B N 1
ATOM 8555 C CA . GLY B 1 309 ? 14.102 2.617 -15.062 1 98.75 309 GLY B CA 1
ATOM 8556 C C . GLY B 1 309 ? 15.008 3.662 -14.445 1 98.75 309 GLY B C 1
ATOM 8557 O O . GLY B 1 309 ? 14.773 4.113 -13.32 1 98.75 309 GLY B O 1
ATOM 8558 N N . TRP B 1 310 ? 16.062 3.961 -15.188 1 98.62 310 TRP B N 1
ATOM 8559 C CA . TRP B 1 310 ? 17.078 4.887 -14.727 1 98.62 310 TRP B CA 1
ATOM 8560 C C . TRP B 1 310 ? 16.5 6.277 -14.492 1 98.62 310 TRP B C 1
ATOM 8562 O O . TRP B 1 310 ? 17 7.039 -13.664 1 98.62 310 TRP B O 1
ATOM 8572 N N . ASN B 1 311 ? 15.414 6.594 -15.211 1 98.44 311 ASN B N 1
ATOM 8573 C CA . ASN B 1 311 ? 14.852 7.941 -15.203 1 98.44 311 ASN B CA 1
ATOM 8574 C C . ASN B 1 311 ? 13.594 8.023 -14.344 1 98.44 311 ASN B C 1
ATOM 8576 O O . ASN B 1 311 ? 12.812 8.961 -14.469 1 98.44 311 ASN B O 1
ATOM 8580 N N . TRP B 1 312 ? 13.312 6.977 -13.539 1 98.06 312 TRP B N 1
ATOM 8581 C CA . TRP B 1 312 ? 12.148 7.023 -12.656 1 98.06 312 TRP B CA 1
ATOM 8582 C C . TRP B 1 312 ? 12.297 8.141 -11.617 1 98.06 312 TRP B C 1
ATOM 8584 O O . TRP B 1 312 ? 13.352 8.273 -10.992 1 98.06 312 TRP B O 1
ATOM 8594 N N . SER B 1 313 ? 11.25 8.938 -11.461 1 93.81 313 SER B N 1
ATOM 8595 C CA . SER B 1 313 ? 11.344 10.117 -10.617 1 93.81 313 SER B CA 1
ATOM 8596 C C . SER B 1 313 ? 10.367 10.047 -9.445 1 93.81 313 SER B C 1
ATOM 8598 O O . SER B 1 313 ? 10.062 11.062 -8.812 1 93.81 313 SER B O 1
ATOM 8600 N N . GLY B 1 314 ? 9.773 8.93 -9.148 1 95.19 314 GLY B N 1
ATOM 8601 C CA . GLY B 1 314 ? 8.922 8.75 -7.984 1 95.19 314 GLY B CA 1
ATOM 8602 C C . GLY B 1 314 ? 7.484 9.18 -8.227 1 95.19 314 GLY B C 1
ATOM 8603 O O . GLY B 1 314 ? 6.555 8.602 -7.656 1 95.19 314 GLY B O 1
ATOM 8604 N N . ARG B 1 315 ? 7.223 10.125 -9.141 1 94.81 315 ARG B N 1
ATOM 8605 C CA . ARG B 1 315 ? 5.922 10.742 -9.367 1 94.81 315 ARG B CA 1
ATOM 8606 C C . ARG B 1 315 ? 4.938 9.742 -9.969 1 94.81 315 ARG B C 1
ATOM 8608 O O . ARG B 1 315 ? 3.787 9.656 -9.539 1 94.81 315 ARG B O 1
ATOM 8615 N N . ASN B 1 316 ? 5.355 9.062 -10.977 1 96.5 316 ASN B N 1
ATOM 8616 C CA . ASN B 1 316 ? 4.523 8.102 -11.688 1 96.5 316 ASN B CA 1
ATOM 8617 C C . ASN B 1 316 ? 4.746 6.68 -11.172 1 96.5 316 ASN B C 1
ATOM 8619 O O . ASN B 1 316 ? 5.637 5.977 -11.641 1 96.5 316 ASN B O 1
ATOM 8623 N N . ASP B 1 317 ? 3.918 6.191 -10.281 1 95.88 317 ASP B N 1
ATOM 8624 C CA . ASP B 1 317 ? 4.156 4.934 -9.578 1 95.88 317 ASP B CA 1
ATOM 8625 C C . ASP B 1 317 ? 3.521 3.76 -10.32 1 95.88 317 ASP B C 1
ATOM 8627 O O . ASP B 1 317 ? 3.264 2.709 -9.727 1 95.88 317 ASP B O 1
ATOM 8631 N N . SER B 1 318 ? 3.164 3.939 -11.602 1 96.12 318 SER B N 1
ATOM 8632 C CA . SER B 1 318 ? 2.637 2.914 -12.5 1 96.12 318 SER B CA 1
ATOM 8633 C C . SER B 1 318 ? 3.164 3.096 -13.922 1 96.12 318 SER B C 1
ATOM 8635 O O . SER B 1 318 ? 3.227 4.219 -14.422 1 96.12 318 SER B O 1
ATOM 8637 N N . PHE B 1 319 ? 3.518 2.004 -14.57 1 98 319 PHE B N 1
ATOM 8638 C CA . PHE B 1 319 ? 3.975 2.119 -15.953 1 98 319 PHE B CA 1
ATOM 8639 C C . PHE B 1 319 ? 2.838 2.564 -16.859 1 98 319 PHE B C 1
ATOM 8641 O O . PHE B 1 319 ? 3.076 3.029 -17.984 1 98 319 PHE B O 1
ATOM 8648 N N . ARG B 1 320 ? 1.567 2.457 -16.438 1 97.06 320 ARG B N 1
ATOM 8649 C CA . ARG B 1 320 ? 0.426 2.924 -17.219 1 97.06 320 ARG B CA 1
ATOM 8650 C C . ARG B 1 320 ? 0.4 4.445 -17.297 1 97.06 320 ARG B C 1
ATOM 8652 O O . ARG B 1 320 ? -0.126 5.016 -18.266 1 97.06 320 ARG B O 1
ATOM 8659 N N . LEU B 1 321 ? 0.954 5.148 -16.266 1 96.94 321 LEU B N 1
ATOM 8660 C CA . LEU B 1 321 ? 1 6.605 -16.219 1 96.94 321 LEU B CA 1
ATOM 8661 C C . LEU B 1 321 ? 2.18 7.137 -17.031 1 96.94 321 LEU B C 1
ATOM 8663 O O . LEU B 1 321 ? 2.09 8.211 -17.625 1 96.94 321 LEU B O 1
ATOM 8667 N N . ALA B 1 322 ? 3.318 6.387 -16.953 1 97.62 322 ALA B N 1
ATOM 8668 C CA . ALA B 1 322 ? 4.547 6.836 -17.609 1 97.62 322 ALA B CA 1
ATOM 8669 C C . ALA B 1 322 ? 5.395 5.648 -18.047 1 97.62 322 ALA B C 1
ATOM 8671 O O . ALA B 1 322 ? 6.453 5.387 -17.484 1 97.62 322 ALA B O 1
ATOM 8672 N N . PRO B 1 323 ? 5.023 4.996 -19.141 1 97.94 323 PRO B N 1
ATOM 8673 C CA . PRO B 1 323 ? 5.777 3.826 -19.594 1 97.94 323 PRO B CA 1
ATOM 8674 C C . PRO B 1 323 ? 7.254 4.133 -19.828 1 97.94 323 PRO B C 1
ATOM 8676 O O . PRO B 1 323 ? 8.109 3.268 -19.625 1 97.94 323 PRO B O 1
ATOM 8679 N N . GLN B 1 324 ? 7.648 5.359 -20.188 1 97.75 324 GLN B N 1
ATOM 8680 C CA . GLN B 1 324 ? 9.016 5.734 -20.516 1 97.75 324 GLN B CA 1
ATOM 8681 C C . GLN B 1 324 ? 9.914 5.695 -19.281 1 97.75 324 GLN B C 1
ATOM 8683 O O . GLN B 1 324 ? 11.141 5.688 -19.406 1 97.75 324 GLN B O 1
ATOM 8688 N N . GLU B 1 325 ? 9.352 5.637 -18.094 1 98.38 325 GLU B N 1
ATOM 8689 C CA . GLU B 1 325 ? 10.125 5.578 -16.859 1 98.38 325 GLU B CA 1
ATOM 8690 C C . GLU B 1 325 ? 10.281 4.141 -16.359 1 98.38 325 GLU B C 1
ATOM 8692 O O . GLU B 1 325 ? 10.875 3.898 -15.312 1 98.38 325 GLU B O 1
ATOM 8697 N N . TYR B 1 326 ? 9.781 3.211 -17.094 1 98.69 326 TYR B N 1
ATOM 8698 C CA . TYR B 1 326 ? 9.773 1.815 -16.672 1 98.69 326 TYR B CA 1
ATOM 8699 C C . TYR B 1 326 ? 10.531 0.939 -17.656 1 98.69 326 TYR B C 1
ATOM 8701 O O . TYR B 1 326 ? 10.055 -0.125 -18.062 1 98.69 326 TYR B O 1
ATOM 8709 N N . GLY B 1 327 ? 11.703 1.417 -17.984 1 98.69 327 GLY B N 1
ATOM 8710 C CA . GLY B 1 327 ? 12.539 0.691 -18.922 1 98.69 327 GLY B CA 1
ATOM 8711 C C . GLY B 1 327 ? 13.414 -0.357 -18.266 1 98.69 327 GLY B C 1
ATOM 8712 O O . GLY B 1 327 ? 14.094 -1.124 -18.938 1 98.69 327 GLY B O 1
ATOM 8713 N N . GLY B 1 328 ? 13.391 -0.495 -16.953 1 98.75 328 GLY B N 1
ATOM 8714 C CA . GLY B 1 328 ? 14.234 -1.467 -16.281 1 98.75 328 GLY B CA 1
ATOM 8715 C C . GLY B 1 328 ? 13.797 -2.9 -16.5 1 98.75 328 GLY B C 1
ATOM 8716 O O . GLY B 1 328 ? 12.719 -3.301 -16.062 1 98.75 328 GLY B O 1
ATOM 8717 N N . VAL B 1 329 ? 14.562 -3.658 -17.219 1 98.88 329 VAL B N 1
ATOM 8718 C CA . VAL B 1 329 ? 14.391 -5.105 -17.297 1 98.88 329 VAL B CA 1
ATOM 8719 C C . VAL B 1 329 ? 15.266 -5.781 -16.234 1 98.88 329 VAL B C 1
ATOM 8721 O O . VAL B 1 329 ? 16.484 -5.613 -16.234 1 98.88 329 VAL B O 1
ATOM 8724 N N . GLU B 1 330 ? 14.695 -6.531 -15.383 1 98.81 330 GLU B N 1
ATOM 8725 C CA . GLU B 1 330 ? 15.43 -7.082 -14.25 1 98.81 330 GLU B CA 1
ATOM 8726 C C . GLU B 1 330 ? 15.758 -8.555 -14.477 1 98.81 330 GLU B C 1
ATOM 8728 O O . GLU B 1 330 ? 14.883 -9.344 -14.828 1 98.81 330 GLU B O 1
ATOM 8733 N N . PHE B 1 331 ? 17 -8.891 -14.227 1 98.81 331 PHE B N 1
ATOM 8734 C CA . PHE B 1 331 ? 17.531 -10.227 -14.461 1 98.81 331 PHE B CA 1
ATOM 8735 C C . PHE B 1 331 ? 18.016 -10.852 -13.156 1 98.81 331 PHE B C 1
ATOM 8737 O O . PHE B 1 331 ? 18.5 -10.148 -12.266 1 98.81 331 PHE B O 1
ATOM 8744 N N . HIS B 1 332 ? 17.875 -12.148 -13.07 1 98.19 332 HIS B N 1
ATOM 8745 C CA . HIS B 1 332 ? 18.328 -12.914 -11.914 1 98.19 332 HIS B CA 1
ATOM 8746 C C . HIS B 1 332 ? 19.047 -14.188 -12.336 1 98.19 332 HIS B C 1
ATOM 8748 O O . HIS B 1 332 ? 18.531 -14.953 -13.156 1 98.19 332 HIS B O 1
ATOM 8754 N N . ALA B 1 333 ? 20.141 -14.453 -11.734 1 97.25 333 ALA B N 1
ATOM 8755 C CA . ALA B 1 333 ? 21.016 -15.562 -12.125 1 97.25 333 ALA B CA 1
ATOM 8756 C C . ALA B 1 333 ? 20.391 -16.906 -11.766 1 97.25 333 ALA B C 1
ATOM 8758 O O . ALA B 1 333 ? 20.766 -17.938 -12.312 1 97.25 333 ALA B O 1
ATOM 8759 N N . ASP B 1 334 ? 19.453 -16.891 -10.891 1 95.81 334 ASP B N 1
ATOM 8760 C CA . ASP B 1 334 ? 18.844 -18.141 -10.445 1 95.81 334 ASP B CA 1
ATOM 8761 C C . ASP B 1 334 ? 17.359 -18.188 -10.781 1 95.81 334 ASP B C 1
ATOM 8763 O O . ASP B 1 334 ? 16.578 -18.875 -10.125 1 95.81 334 ASP B O 1
ATOM 8767 N N . ALA B 1 335 ? 16.953 -17.469 -11.766 1 96.94 335 ALA B N 1
ATOM 8768 C CA . ALA B 1 335 ? 15.578 -17.516 -12.258 1 96.94 335 ALA B CA 1
ATOM 8769 C C . ALA B 1 335 ? 15.336 -18.797 -13.07 1 96.94 335 ALA B C 1
ATOM 8771 O O . ALA B 1 335 ? 16.203 -19.234 -13.82 1 96.94 335 ALA B O 1
ATOM 8772 N N . MET B 1 336 ? 14.203 -19.344 -12.883 1 96.69 336 MET B N 1
ATOM 8773 C CA . MET B 1 336 ? 13.789 -20.531 -13.625 1 96.69 336 MET B CA 1
ATOM 8774 C C . MET B 1 336 ? 12.273 -20.562 -13.789 1 96.69 336 MET B C 1
ATOM 8776 O O . MET B 1 336 ? 11.539 -20.5 -12.797 1 96.69 336 MET B O 1
ATOM 8780 N N . ILE B 1 337 ? 11.812 -20.688 -15.062 1 96.56 337 ILE B N 1
ATOM 8781 C CA . ILE B 1 337 ? 10.375 -20.688 -15.336 1 96.56 337 ILE B CA 1
ATOM 8782 C C . ILE B 1 337 ? 9.984 -22 -16.016 1 96.56 337 ILE B C 1
ATOM 8784 O O . ILE B 1 337 ? 8.898 -22.531 -15.758 1 96.56 337 ILE B O 1
ATOM 8788 N N . ASP B 1 338 ? 10.82 -22.484 -16.891 1 97 338 ASP B N 1
ATOM 8789 C CA . ASP B 1 338 ? 10.555 -23.672 -17.703 1 97 338 ASP B CA 1
ATOM 8790 C C . ASP B 1 338 ? 11.812 -24.531 -17.859 1 97 338 ASP B C 1
ATOM 8792 O O . ASP B 1 338 ? 12.852 -24.016 -18.281 1 97 338 ASP B O 1
ATOM 8796 N N . CYS B 1 339 ? 11.648 -25.828 -17.578 1 97 339 CYS B N 1
ATOM 8797 C CA . CYS B 1 339 ? 12.797 -26.703 -17.75 1 97 339 CYS B CA 1
ATOM 8798 C C . CYS B 1 339 ? 13.109 -26.922 -19.219 1 97 339 CYS B C 1
ATOM 8800 O O . CYS B 1 339 ? 14.25 -27.203 -19.578 1 97 339 CYS B O 1
ATOM 8802 N N . ASN B 1 340 ? 12.125 -26.844 -20.016 1 96.81 340 ASN B N 1
ATOM 8803 C CA . ASN B 1 340 ? 12.234 -27.031 -21.469 1 96.81 340 ASN B CA 1
ATOM 8804 C C . ASN B 1 340 ? 12.836 -28.391 -21.812 1 96.81 340 ASN B C 1
ATOM 8806 O O . ASN B 1 340 ? 13.688 -28.484 -22.688 1 96.81 340 ASN B O 1
ATOM 8810 N N . TRP B 1 341 ? 12.453 -29.391 -21.062 1 97.75 341 TRP B N 1
ATOM 8811 C CA . TRP B 1 341 ? 12.898 -30.75 -21.344 1 97.75 341 TRP B CA 1
ATOM 8812 C C . TRP B 1 341 ? 12.203 -31.297 -22.594 1 97.75 341 TRP B C 1
ATOM 8814 O O . TRP B 1 341 ? 11.07 -30.906 -22.906 1 97.75 341 TRP B O 1
ATOM 8824 N N . LYS B 1 342 ? 12.883 -32.156 -23.25 1 97.25 342 LYS B N 1
ATOM 8825 C CA . LYS B 1 342 ? 12.258 -32.875 -24.344 1 97.25 342 LYS B CA 1
ATOM 8826 C C . LYS B 1 342 ? 11.141 -33.781 -23.844 1 97.25 342 LYS B C 1
ATOM 8828 O O . LYS B 1 342 ? 11.234 -34.375 -22.766 1 97.25 342 LYS B O 1
ATOM 8833 N N . GLN B 1 343 ? 10.148 -33.938 -24.656 1 98 343 GLN B N 1
ATOM 8834 C CA . GLN B 1 343 ? 9.039 -34.812 -24.312 1 98 343 GLN B CA 1
ATOM 8835 C C . GLN B 1 343 ? 9.477 -36.25 -24.281 1 98 343 GLN B C 1
ATOM 8837 O O . GLN B 1 343 ? 10.086 -36.75 -25.234 1 98 343 GLN B O 1
ATOM 8842 N N . THR B 1 344 ? 9.18 -36.938 -23.234 1 98.44 344 THR B N 1
ATOM 8843 C CA . THR B 1 344 ? 9.562 -38.344 -23.031 1 98.44 344 THR B CA 1
ATOM 8844 C C . THR B 1 344 ? 8.469 -39.281 -23.531 1 98.44 344 THR B C 1
ATOM 8846 O O . THR B 1 344 ? 8.766 -40.312 -24.109 1 98.44 344 THR B O 1
ATOM 8849 N N . LYS B 1 345 ? 7.246 -38.906 -23.203 1 97.94 345 LYS B N 1
ATOM 8850 C CA . LYS B 1 345 ? 6.09 -39.719 -23.547 1 97.94 345 LYS B CA 1
ATOM 8851 C C . LYS B 1 345 ? 4.848 -38.875 -23.75 1 97.94 345 LYS B C 1
ATOM 8853 O O . LYS B 1 345 ? 4.766 -37.75 -23.25 1 97.94 345 LYS B O 1
ATOM 8858 N N . THR B 1 346 ? 3.986 -39.312 -24.578 1 97.62 346 THR B N 1
ATOM 8859 C CA . THR B 1 346 ? 2.668 -38.719 -24.766 1 97.62 346 THR B CA 1
ATOM 8860 C C . THR B 1 346 ? 1.569 -39.75 -24.453 1 97.62 346 THR B C 1
ATOM 8862 O O . THR B 1 346 ? 1.725 -40.938 -24.719 1 97.62 346 THR B O 1
ATOM 8865 N N . MET B 1 347 ? 0.52 -39.25 -23.891 1 97.69 347 MET B N 1
ATOM 8866 C CA . MET B 1 347 ? -0.63 -40.094 -23.578 1 97.69 347 MET B CA 1
ATOM 8867 C C . MET B 1 347 ? -1.922 -39.469 -24.094 1 97.69 347 MET B C 1
ATOM 8869 O O . MET B 1 347 ? -2.172 -38.281 -23.859 1 97.69 347 MET B O 1
ATOM 8873 N N . ARG B 1 348 ? -2.68 -40.25 -24.812 1 97.62 348 ARG B N 1
ATOM 8874 C CA . ARG B 1 348 ? -4.059 -39.844 -25.078 1 97.62 348 ARG B CA 1
ATOM 8875 C C . ARG B 1 348 ? -4.98 -40.281 -23.938 1 97.62 348 ARG B C 1
ATOM 8877 O O . ARG B 1 348 ? -5.055 -41.438 -23.609 1 97.62 348 ARG B O 1
ATOM 8884 N N . ILE B 1 349 ? -5.656 -39.375 -23.438 1 98.06 349 ILE B N 1
ATOM 8885 C CA . ILE B 1 349 ? -6.527 -39.688 -22.297 1 98.06 349 ILE B CA 1
ATOM 8886 C C . ILE B 1 349 ? -7.656 -40.594 -22.75 1 98.06 349 ILE B C 1
ATOM 8888 O O . ILE B 1 349 ? -8.406 -40.281 -23.672 1 98.06 349 ILE B O 1
ATOM 8892 N N . PRO B 1 350 ? -7.816 -41.719 -22.094 1 97.38 350 PRO B N 1
ATOM 8893 C CA . PRO B 1 350 ? -8.883 -42.656 -22.484 1 97.38 350 PRO B CA 1
ATOM 8894 C C . PRO B 1 350 ? -10.258 -42 -22.484 1 97.38 350 PRO B C 1
ATOM 8896 O O . PRO B 1 350 ? -10.57 -41.219 -21.594 1 97.38 350 PRO B O 1
ATOM 8899 N N . GLU B 1 351 ? -11.078 -42.406 -23.391 1 96.06 351 GLU B N 1
ATOM 8900 C CA . GLU B 1 351 ? -12.391 -41.781 -23.578 1 96.06 351 GLU B CA 1
ATOM 8901 C C . GLU B 1 351 ? -13.305 -42.062 -22.391 1 96.06 351 GLU B C 1
ATOM 8903 O O . GLU B 1 351 ? -14.211 -41.25 -22.109 1 96.06 351 GLU B O 1
ATOM 8908 N N . ASP B 1 352 ? -13.07 -43.094 -21.734 1 94.31 352 ASP B N 1
ATOM 8909 C CA . ASP B 1 352 ? -13.969 -43.5 -20.656 1 94.31 352 ASP B CA 1
ATOM 8910 C C . ASP B 1 352 ? -13.359 -43.188 -19.281 1 94.31 352 ASP B C 1
ATOM 8912 O O . ASP B 1 352 ? -13.875 -43.625 -18.266 1 94.31 352 ASP B O 1
ATOM 8916 N N . LEU B 1 353 ? -12.242 -42.531 -19.312 1 96.69 353 LEU B N 1
ATOM 8917 C CA . LEU B 1 353 ? -11.609 -42.219 -18.031 1 96.69 353 LEU B CA 1
ATOM 8918 C C . LEU B 1 353 ? -12.469 -41.25 -17.219 1 96.69 353 LEU B C 1
ATOM 8920 O O . LEU B 1 353 ? -12.836 -40.188 -17.703 1 96.69 353 LEU B O 1
ATOM 8924 N N . ARG B 1 354 ? -12.742 -41.594 -16.016 1 96.12 354 ARG B N 1
ATOM 8925 C CA . ARG B 1 354 ? -13.555 -40.781 -15.102 1 96.12 354 ARG B CA 1
ATOM 8926 C C . ARG B 1 354 ? -12.812 -39.531 -14.703 1 96.12 354 ARG B C 1
ATOM 8928 O O . ARG B 1 354 ? -11.586 -39.531 -14.578 1 96.12 354 ARG B O 1
ATOM 8935 N N . SER B 1 355 ? -13.617 -38.438 -14.555 1 98.44 355 SER B N 1
ATOM 8936 C CA . SER B 1 355 ? -13.031 -37.219 -14 1 98.44 355 SER B CA 1
ATOM 8937 C C . SER B 1 355 ? -12.398 -37.5 -12.641 1 98.44 355 SER B C 1
ATOM 8939 O O . SER B 1 355 ? -12.906 -38.281 -11.859 1 98.44 355 SER B O 1
ATOM 8941 N N . GLY B 1 356 ? -11.242 -36.844 -12.422 1 98.5 356 GLY B N 1
ATOM 8942 C CA . GLY B 1 356 ? -10.57 -37.062 -11.148 1 98.5 356 GLY B CA 1
ATOM 8943 C C . GLY B 1 356 ? -9.141 -36.562 -11.125 1 98.5 356 GLY B C 1
ATOM 8944 O O . GLY B 1 356 ? -8.75 -35.75 -11.961 1 98.5 356 GLY B O 1
ATOM 8945 N N . VAL B 1 357 ? -8.43 -36.969 -10.023 1 98.88 357 VAL B N 1
ATOM 8946 C CA . VAL B 1 357 ? -7.023 -36.625 -9.812 1 98.88 357 VAL B CA 1
ATOM 8947 C C . VAL B 1 357 ? -6.141 -37.812 -10.172 1 98.88 357 VAL B C 1
ATOM 8949 O O . VAL B 1 357 ? -6.293 -38.906 -9.609 1 98.88 357 VAL B O 1
ATOM 8952 N N . TYR B 1 358 ? -5.207 -37.594 -11.055 1 98.75 358 TYR B N 1
ATOM 8953 C CA . TYR B 1 358 ? -4.41 -38.688 -11.586 1 98.75 358 TYR B CA 1
ATOM 8954 C C . TYR B 1 358 ? -2.926 -38.344 -11.547 1 98.75 358 TYR B C 1
ATOM 8956 O O . TYR B 1 358 ? -2.545 -37.188 -11.344 1 98.75 358 TYR B O 1
ATOM 8964 N N . ALA B 1 359 ? -2.102 -39.375 -11.68 1 98.62 359 ALA B N 1
ATOM 8965 C CA . ALA B 1 359 ? -0.66 -39.25 -11.875 1 98.62 359 ALA B CA 1
ATOM 8966 C C . ALA B 1 359 ? -0.105 -40.438 -12.664 1 98.62 359 ALA B C 1
ATOM 8968 O O . ALA B 1 359 ? -0.736 -41.5 -12.742 1 98.62 359 ALA B O 1
ATOM 8969 N N . ILE B 1 360 ? 0.941 -40.219 -13.375 1 98.44 360 ILE B N 1
ATOM 8970 C CA . ILE B 1 360 ? 1.801 -41.312 -13.789 1 98.44 360 ILE B CA 1
ATOM 8971 C C . ILE B 1 360 ? 2.85 -41.594 -12.711 1 98.44 360 ILE B C 1
ATOM 8973 O O . ILE B 1 360 ? 3.689 -40.719 -12.43 1 98.44 360 ILE B O 1
ATOM 8977 N N . ARG B 1 361 ? 2.779 -42.688 -12.07 1 97.56 361 ARG B N 1
ATOM 8978 C CA . ARG B 1 361 ? 3.811 -43.094 -11.125 1 97.56 361 ARG B CA 1
ATOM 8979 C C 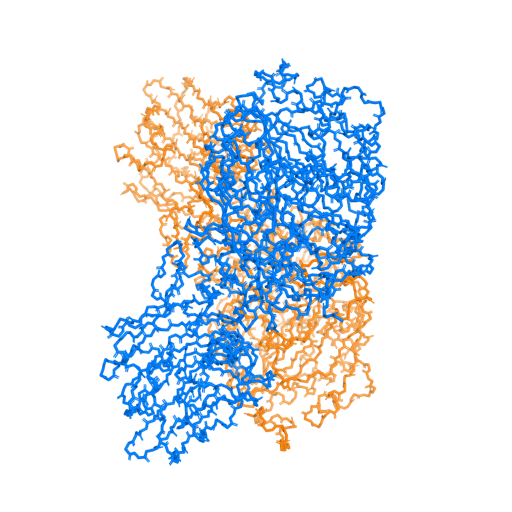. ARG B 1 361 ? 4.988 -43.75 -11.852 1 97.56 361 ARG B C 1
ATOM 8981 O O . ARG B 1 361 ? 4.809 -44.688 -12.617 1 97.56 361 ARG B O 1
ATOM 8988 N N . LEU B 1 362 ? 6.148 -43.219 -11.688 1 97 362 LEU B N 1
ATOM 8989 C CA . LEU B 1 362 ? 7.379 -43.719 -12.273 1 97 362 LEU B CA 1
ATOM 8990 C C . LEU B 1 362 ? 8.266 -44.375 -11.203 1 97 362 LEU B C 1
ATOM 8992 O O . LEU B 1 362 ? 8.453 -43.781 -10.133 1 97 362 LEU B O 1
ATOM 8996 N N . ARG B 1 363 ? 8.766 -45.594 -11.461 1 94.31 363 ARG B N 1
ATOM 8997 C CA . ARG B 1 363 ? 9.648 -46.281 -10.531 1 94.31 363 ARG B CA 1
ATOM 8998 C C . ARG B 1 363 ? 10.82 -46.906 -11.266 1 94.31 363 ARG B C 1
ATOM 9000 O O . ARG B 1 363 ? 10.672 -47.375 -12.398 1 94.31 363 ARG B O 1
ATOM 9007 N N . ALA B 1 364 ? 11.922 -46.906 -10.562 1 88.06 364 ALA B N 1
ATOM 9008 C CA . ALA B 1 364 ? 13.062 -47.688 -11.055 1 88.06 364 ALA B CA 1
ATOM 9009 C C . ALA B 1 364 ? 13.023 -49.125 -10.539 1 88.06 364 ALA B C 1
ATOM 9011 O O . ALA B 1 364 ? 12.484 -49.375 -9.461 1 88.06 364 ALA B O 1
ATOM 9012 N N . ASP B 1 365 ? 13.055 -50.25 -11.305 1 71.56 365 ASP B N 1
ATOM 9013 C CA . ASP B 1 365 ? 12.906 -51.688 -11.055 1 71.56 365 ASP B CA 1
ATOM 9014 C C . ASP B 1 365 ? 13.5 -52.062 -9.703 1 71.56 365 ASP B C 1
ATOM 9016 O O . ASP B 1 365 ? 13.008 -52.969 -9.039 1 71.56 365 ASP B O 1
ATOM 9020 N N . ASN B 1 366 ? 14.633 -51.562 -9.375 1 56.97 366 ASN B N 1
ATOM 9021 C CA . ASN B 1 366 ? 15.242 -52.062 -8.156 1 56.97 366 ASN B CA 1
ATOM 9022 C C . ASN B 1 366 ? 14.508 -51.594 -6.914 1 56.97 366 ASN B C 1
ATOM 9024 O O . ASN B 1 366 ? 14.938 -51.844 -5.789 1 56.97 366 ASN B O 1
ATOM 9028 N N . SER B 1 367 ? 13.562 -50.781 -7.043 1 52.91 367 SER B N 1
ATOM 9029 C CA . SER B 1 367 ? 13.07 -50.062 -5.879 1 52.91 367 SER B CA 1
ATOM 9030 C C . SER B 1 367 ? 11.891 -50.812 -5.238 1 52.91 367 SER B C 1
ATOM 9032 O O . SER B 1 367 ? 10.742 -50.375 -5.387 1 52.91 367 SER B O 1
ATOM 9034 N N . LYS B 1 368 ? 11.867 -52.062 -5.223 1 47.91 368 LYS B N 1
ATOM 9035 C CA . LYS B 1 368 ? 10.828 -52.688 -4.41 1 47.91 368 LYS B CA 1
ATOM 9036 C C . LYS B 1 368 ? 10.789 -52.094 -3.008 1 47.91 368 LYS B C 1
ATOM 9038 O O . LYS B 1 368 ? 9.93 -52.438 -2.203 1 47.91 368 LYS B O 1
ATOM 9043 N N . GLN B 1 369 ? 11.914 -51.594 -2.596 1 43 369 GLN B N 1
ATOM 9044 C CA . GLN B 1 369 ? 11.898 -51.156 -1.2 1 43 369 GLN B CA 1
ATOM 9045 C C . GLN B 1 369 ? 11.367 -49.75 -1.067 1 43 369 GLN B C 1
ATOM 9047 O O . GLN B 1 369 ? 11.602 -48.906 -1.938 1 43 369 GLN B O 1
ATOM 9052 N N . ASN B 1 370 ? 10.344 -49.438 -0.23 1 42.25 370 ASN B N 1
ATOM 9053 C CA . ASN B 1 370 ? 9.547 -48.344 0.296 1 42.25 370 ASN B CA 1
ATOM 9054 C C . ASN B 1 370 ? 10.398 -47.094 0.544 1 42.25 370 ASN B C 1
ATOM 9056 O O . ASN B 1 370 ? 10.547 -46.656 1.687 1 42.25 370 ASN B O 1
ATOM 9060 N N . THR B 1 371 ? 11.5 -46.844 -0.095 1 44.91 371 THR B N 1
ATOM 9061 C CA . THR B 1 371 ? 12.195 -45.688 0.489 1 44.91 371 THR B CA 1
ATOM 9062 C C . THR B 1 371 ? 11.641 -44.375 -0.068 1 44.91 371 THR B C 1
ATOM 9064 O O . THR B 1 371 ? 11.242 -44.312 -1.233 1 44.91 371 THR B O 1
ATOM 9067 N N . GLN B 1 372 ? 10.906 -43.594 0.728 1 52 372 GLN B N 1
ATOM 9068 C CA . GLN B 1 372 ? 10.648 -42.188 0.509 1 52 372 GLN B CA 1
ATOM 9069 C C . GLN B 1 372 ? 11.797 -41.531 -0.269 1 52 372 GLN B C 1
ATOM 9071 O O . GLN B 1 372 ? 12.227 -40.438 0.058 1 52 372 GLN B O 1
ATOM 9076 N N . GLY B 1 373 ? 12.297 -42.312 -1.307 1 65.19 373 GLY B N 1
ATOM 9077 C CA . GLY B 1 373 ? 13.555 -41.938 -1.925 1 65.19 373 GLY B CA 1
ATOM 9078 C C . GLY B 1 373 ? 13.375 -41.25 -3.271 1 65.19 373 GLY B C 1
ATOM 9079 O O . GLY B 1 373 ? 12.258 -40.906 -3.648 1 65.19 373 GLY B O 1
ATOM 9080 N N . LEU B 1 374 ? 14.258 -40.781 -3.943 1 79.69 374 LEU B N 1
ATOM 9081 C CA . LEU B 1 374 ? 14.383 -40.094 -5.223 1 79.69 374 LEU B CA 1
ATOM 9082 C C . LEU B 1 374 ? 14.195 -41.062 -6.383 1 79.69 374 LEU B C 1
ATOM 9084 O O . LEU B 1 374 ? 14.227 -40.656 -7.547 1 79.69 374 LEU B O 1
ATOM 9088 N N . ASP B 1 375 ? 13.641 -42.406 -6.043 1 87.94 375 ASP B N 1
ATOM 9089 C CA . ASP B 1 375 ? 13.516 -43.406 -7.086 1 87.94 375 ASP B CA 1
ATOM 9090 C C . ASP B 1 375 ? 12.047 -43.625 -7.457 1 87.94 375 ASP B C 1
ATOM 9092 O O . ASP B 1 375 ? 11.719 -44.594 -8.164 1 87.94 375 ASP B O 1
ATOM 9096 N N . GLU B 1 376 ? 11.219 -42.844 -6.91 1 91.25 376 GLU B N 1
ATOM 9097 C CA . GLU B 1 376 ? 9.797 -42.812 -7.246 1 91.25 376 GLU B CA 1
ATOM 9098 C C . GLU B 1 376 ? 9.32 -41.406 -7.516 1 91.25 376 GLU B C 1
ATOM 9100 O O . GLU B 1 376 ? 9.711 -40.469 -6.816 1 91.25 376 GLU B O 1
ATOM 9105 N N . GLU B 1 377 ? 8.594 -41.281 -8.57 1 93.75 377 GLU B N 1
ATOM 9106 C CA . GLU B 1 377 ? 8.062 -39.969 -8.969 1 93.75 377 GLU B CA 1
ATOM 9107 C C . GLU B 1 377 ? 6.598 -40.062 -9.375 1 93.75 377 GLU B C 1
ATOM 9109 O O . GLU B 1 377 ? 6.195 -41.031 -10.023 1 93.75 377 GLU B O 1
ATOM 9114 N N . TYR B 1 378 ? 5.77 -39.156 -8.805 1 96.75 378 TYR B N 1
ATOM 9115 C CA . TYR B 1 378 ? 4.395 -39 -9.273 1 96.75 378 TYR B CA 1
ATOM 9116 C C . TYR B 1 378 ? 4.25 -37.75 -10.141 1 96.75 378 TYR B C 1
ATOM 9118 O O . TYR B 1 378 ? 4.457 -36.625 -9.664 1 96.75 378 TYR B O 1
ATOM 9126 N N . VAL B 1 379 ? 3.955 -37.906 -11.367 1 98.12 379 VAL B N 1
ATOM 9127 C CA . VAL B 1 379 ? 3.678 -36.781 -12.25 1 98.12 379 VAL B CA 1
ATOM 9128 C C . VAL B 1 379 ? 2.172 -36.531 -12.312 1 98.12 379 VAL B C 1
ATOM 9130 O O . VAL B 1 379 ? 1.465 -37.188 -13.086 1 98.12 379 VAL B O 1
ATOM 9133 N N . VAL B 1 380 ? 1.709 -35.5 -11.656 1 98.56 380 VAL B N 1
ATOM 9134 C CA . VAL B 1 380 ? 0.302 -35.281 -11.328 1 98.56 380 VAL B CA 1
ATOM 9135 C C . VAL B 1 380 ? -0.38 -34.469 -12.422 1 98.56 380 VAL B C 1
ATOM 9137 O O . VAL B 1 380 ? 0.219 -33.562 -12.984 1 98.56 380 VAL B O 1
ATOM 9140 N N . PHE B 1 381 ? -1.619 -34.781 -12.773 1 98.69 381 PHE B N 1
ATOM 9141 C CA . PHE B 1 381 ? -2.502 -34 -13.633 1 98.69 381 PHE B CA 1
ATOM 9142 C C . PHE B 1 381 ? -3.963 -34.25 -13.289 1 98.69 381 PHE B C 1
ATOM 9144 O O . PHE B 1 381 ? -4.27 -35.125 -12.492 1 98.69 381 PHE B O 1
ATOM 9151 N N . PHE B 1 382 ? -4.859 -33.438 -13.797 1 98.88 382 PHE B N 1
ATOM 9152 C CA . PHE B 1 382 ? -6.277 -33.5 -13.461 1 98.88 382 PHE B CA 1
ATOM 9153 C C . PHE B 1 382 ? -7.113 -33.781 -14.703 1 98.88 382 PHE B C 1
ATOM 9155 O O . PHE B 1 382 ? -6.84 -33.25 -15.781 1 98.88 382 PHE B O 1
ATOM 9162 N N . VAL B 1 383 ? -8.062 -34.625 -14.578 1 98.75 383 VAL B N 1
ATOM 9163 C CA . VAL B 1 383 ? -8.938 -35 -15.688 1 98.75 383 VAL B CA 1
ATOM 9164 C C . VAL B 1 383 ? -10.344 -34.438 -15.438 1 98.75 383 VAL B C 1
ATOM 9166 O O . VAL B 1 383 ? -10.992 -34.812 -14.453 1 98.75 383 VAL B O 1
ATOM 9169 N N . ARG B 1 384 ? -10.805 -33.625 -16.297 1 98.56 384 ARG B N 1
ATOM 9170 C CA . ARG B 1 384 ? -12.172 -33.156 -16.297 1 98.56 384 ARG B CA 1
ATOM 9171 C C . ARG B 1 384 ? -13.102 -34.094 -17.031 1 98.56 384 ARG B C 1
ATOM 9173 O O . ARG B 1 384 ? -12.641 -35 -17.75 1 98.56 384 ARG B O 1
ATOM 9180 N N . ALA B 1 385 ? -14.406 -33.844 -16.797 1 97.88 385 ALA B N 1
ATOM 9181 C CA . ALA B 1 385 ? -15.367 -34.594 -17.609 1 97.88 385 ALA B CA 1
ATOM 9182 C C . ALA B 1 385 ? -15.414 -34.062 -19.031 1 97.88 385 ALA B C 1
ATOM 9184 O O . ALA B 1 385 ? -15.328 -32.844 -19.25 1 97.88 385 ALA B O 1
ATOM 9185 N N . LYS B 1 386 ? -15.477 -34.938 -19.953 1 95.75 386 LYS B N 1
ATOM 9186 C CA . LYS B 1 386 ? -15.656 -34.5 -21.328 1 95.75 386 LYS B CA 1
ATOM 9187 C C . LYS B 1 386 ? -16.891 -33.594 -21.469 1 95.75 386 LYS B C 1
ATOM 9189 O O . LYS B 1 386 ? -16.828 -32.531 -22.062 1 95.75 386 LYS B O 1
ATOM 9194 N N . GLN B 1 387 ? -17.938 -34.094 -20.938 1 95.5 387 GLN B N 1
ATOM 9195 C CA . GLN B 1 387 ? -19.188 -33.375 -20.719 1 95.5 387 GLN B CA 1
ATOM 9196 C C . GLN B 1 387 ? -19.641 -33.469 -19.266 1 95.5 387 GLN B C 1
ATOM 9198 O O . GLN B 1 387 ? -19.828 -34.562 -18.75 1 95.5 387 GLN B O 1
ATOM 9203 N N . PRO B 1 388 ? -19.828 -32.312 -18.703 1 96.56 388 PRO B N 1
ATOM 9204 C CA . PRO B 1 388 ? -20.25 -32.344 -17.297 1 96.56 388 PRO B CA 1
ATOM 9205 C C . PRO B 1 388 ? -21.562 -33.125 -17.109 1 96.56 388 PRO B C 1
ATOM 9207 O O . PRO B 1 388 ? -22.516 -32.906 -17.875 1 96.56 388 PRO B O 1
ATOM 9210 N N . LYS B 1 389 ? -21.609 -33.938 -16.125 1 95.25 389 LYS B N 1
ATOM 9211 C CA . LYS B 1 389 ? -22.797 -34.719 -15.844 1 95.25 389 LYS B CA 1
ATOM 9212 C C . LYS B 1 389 ? -23.172 -34.656 -14.367 1 95.25 389 LYS B C 1
ATOM 9214 O O . LYS B 1 389 ? -24.359 -34.719 -14.016 1 95.25 389 LYS B O 1
ATOM 9219 N N . SER B 1 390 ? -22.219 -34.562 -13.555 1 96.94 390 SER B N 1
ATOM 9220 C CA . SER B 1 390 ? -22.453 -34.562 -12.109 1 96.94 390 SER B CA 1
ATOM 9221 C C . SER B 1 390 ? -22.969 -33.219 -11.633 1 96.94 390 SER B C 1
ATOM 9223 O O . SER B 1 390 ? -22.812 -32.219 -12.328 1 96.94 390 SER B O 1
ATOM 9225 N N . THR B 1 391 ? -23.609 -33.188 -10.523 1 97.5 391 THR B N 1
ATOM 9226 C CA . THR B 1 391 ? -24.094 -31.953 -9.938 1 97.5 391 THR B CA 1
ATOM 9227 C C . THR B 1 391 ? -23.047 -31.359 -8.992 1 97.5 391 THR B C 1
ATOM 9229 O O . THR B 1 391 ? -23.125 -30.188 -8.625 1 97.5 391 THR B O 1
ATOM 9232 N N . LEU B 1 392 ? -22.078 -32.188 -8.609 1 98.69 392 LEU B N 1
ATOM 9233 C CA . LEU B 1 392 ? -21.047 -31.797 -7.641 1 98.69 392 LEU B CA 1
ATOM 9234 C C . LEU B 1 392 ? -19.672 -31.734 -8.305 1 98.69 392 LEU B C 1
ATOM 9236 O O . LEU B 1 392 ? -19.328 -32.625 -9.086 1 98.69 392 LEU B O 1
ATOM 9240 N N . ALA B 1 393 ? -18.953 -30.656 -8.047 1 98.81 393 ALA B N 1
ATOM 9241 C CA . ALA B 1 393 ? -17.578 -30.562 -8.547 1 98.81 393 ALA B CA 1
ATOM 9242 C C . ALA B 1 393 ? -16.609 -30.172 -7.43 1 98.81 393 ALA B C 1
ATOM 9244 O O . ALA B 1 393 ? -16.984 -29.453 -6.5 1 98.81 393 ALA B O 1
ATOM 9245 N N . LEU B 1 394 ? -15.414 -30.703 -7.465 1 98.88 394 LEU B N 1
ATOM 9246 C CA . LEU B 1 394 ? -14.281 -30.234 -6.672 1 98.88 394 LEU B CA 1
ATOM 9247 C C . LEU B 1 394 ? -13.398 -29.297 -7.484 1 98.88 394 LEU B C 1
ATOM 9249 O O . LEU B 1 394 ? -12.945 -29.656 -8.578 1 98.88 394 LEU B O 1
ATOM 9253 N N . LEU B 1 395 ? -13.203 -28.109 -7.031 1 98.88 395 LEU B N 1
ATOM 9254 C CA . LEU B 1 395 ? -12.359 -27.109 -7.691 1 98.88 395 LEU B CA 1
ATOM 9255 C C . LEU B 1 395 ? -10.945 -27.141 -7.121 1 98.88 395 LEU B C 1
ATOM 9257 O O . LEU B 1 395 ? -10.727 -26.781 -5.965 1 98.88 395 LEU B O 1
ATOM 9261 N N . ILE B 1 396 ? -9.984 -27.547 -7.938 1 98.75 396 ILE B N 1
ATOM 9262 C CA . ILE B 1 396 ? -8.594 -27.672 -7.527 1 98.75 396 ILE B CA 1
ATOM 9263 C C . ILE B 1 396 ? -7.91 -26.312 -7.578 1 98.75 396 ILE B C 1
ATOM 9265 O O . ILE B 1 396 ? -7.941 -25.625 -8.609 1 98.75 396 ILE B O 1
ATOM 9269 N N . PRO B 1 397 ? -7.324 -25.859 -6.461 1 98.56 397 PRO B N 1
ATOM 9270 C CA . PRO B 1 397 ? -6.715 -24.531 -6.402 1 98.56 397 PRO B CA 1
ATOM 9271 C C . PRO B 1 397 ? -5.316 -24.484 -7.02 1 98.56 397 PRO B C 1
ATOM 9273 O O . PRO B 1 397 ? -4.34 -24.188 -6.328 1 98.56 397 PRO B O 1
ATOM 9276 N N . THR B 1 398 ? -5.168 -24.578 -8.305 1 98.44 398 THR B N 1
ATOM 9277 C CA . THR B 1 398 ? -3.896 -24.703 -9.008 1 98.44 398 THR B CA 1
ATOM 9278 C C . THR B 1 398 ? -3.066 -23.422 -8.828 1 98.44 398 THR B C 1
ATOM 9280 O O . THR B 1 398 ? -1.834 -23.484 -8.82 1 98.44 398 THR B O 1
ATOM 9283 N N . GLY B 1 399 ? -3.689 -22.234 -8.703 1 98.31 399 GLY B N 1
ATOM 9284 C CA . GLY B 1 399 ? -2.93 -21.031 -8.445 1 98.31 399 GLY B CA 1
ATOM 9285 C C . GLY B 1 399 ? -2.107 -21.109 -7.172 1 98.31 399 GLY B C 1
ATOM 9286 O O . GLY B 1 399 ? -0.943 -20.703 -7.156 1 98.31 399 GLY B O 1
ATOM 9287 N N . SER B 1 400 ? -2.705 -21.641 -6.141 1 98.44 400 SER B N 1
ATOM 9288 C CA . SER B 1 400 ? -2.004 -21.781 -4.871 1 98.44 400 SER B CA 1
ATOM 9289 C C . SER B 1 400 ? -0.907 -22.844 -4.953 1 98.44 400 SER B C 1
ATOM 9291 O O . SER B 1 400 ? 0.158 -22.688 -4.352 1 98.44 400 SER B O 1
ATOM 9293 N N . TYR B 1 401 ? -1.149 -23.938 -5.699 1 98.31 401 TYR B N 1
ATOM 9294 C CA . TYR B 1 401 ? -0.1 -24.922 -5.93 1 98.31 401 TYR B CA 1
ATOM 9295 C C . TYR B 1 401 ? 1.12 -24.281 -6.578 1 98.31 401 TYR B C 1
ATOM 9297 O O . TYR B 1 401 ? 2.258 -24.562 -6.191 1 98.31 401 TYR B O 1
ATOM 9305 N N . LEU B 1 402 ? 0.855 -23.391 -7.496 1 98.06 402 LEU B N 1
ATOM 9306 C CA . LEU B 1 402 ? 1.946 -22.703 -8.188 1 98.06 402 LEU B CA 1
ATOM 9307 C C . LEU B 1 402 ? 2.648 -21.734 -7.254 1 98.06 402 LEU B C 1
ATOM 9309 O O . LEU B 1 402 ? 3.879 -21.625 -7.262 1 98.06 402 LEU B O 1
ATOM 9313 N N . ALA B 1 403 ? 1.923 -21.016 -6.492 1 98.12 403 ALA B N 1
ATOM 9314 C CA . ALA B 1 403 ? 2.508 -20.016 -5.613 1 98.12 403 ALA B CA 1
ATOM 9315 C C . ALA B 1 403 ? 3.496 -20.641 -4.633 1 98.12 403 ALA B C 1
ATOM 9317 O O . ALA B 1 403 ? 4.523 -20.047 -4.312 1 98.12 403 ALA B O 1
ATOM 9318 N N . TYR B 1 404 ? 3.207 -21.859 -4.188 1 96.31 404 TYR B N 1
ATOM 9319 C CA . TYR B 1 404 ? 4.027 -22.516 -3.178 1 96.31 404 TYR B CA 1
ATOM 9320 C C . TYR B 1 404 ? 4.965 -23.531 -3.814 1 96.31 404 TYR B C 1
ATOM 9322 O O . TYR B 1 404 ? 5.656 -24.281 -3.111 1 96.31 404 TYR B O 1
ATOM 9330 N N . ALA B 1 405 ? 5.031 -23.609 -5.133 1 96.12 405 ALA B N 1
ATOM 9331 C CA . ALA B 1 405 ? 5.789 -24.641 -5.84 1 96.12 405 ALA B CA 1
ATOM 9332 C C . ALA B 1 405 ? 7.262 -24.609 -5.441 1 96.12 405 ALA B C 1
ATOM 9334 O O . ALA B 1 405 ? 7.953 -23.609 -5.676 1 96.12 405 ALA B O 1
ATOM 9335 N N . ASN B 1 406 ? 7.68 -25.703 -4.801 1 93.19 406 ASN B N 1
ATOM 9336 C CA . ASN B 1 406 ? 9.07 -25.891 -4.418 1 93.19 406 ASN B CA 1
ATOM 9337 C C . ASN B 1 406 ? 9.547 -24.828 -3.441 1 93.19 406 ASN B C 1
ATOM 9339 O O . ASN B 1 406 ? 10.648 -24.297 -3.574 1 93.19 406 ASN B O 1
ATOM 9343 N N . GLU B 1 407 ? 8.719 -24.438 -2.504 1 89.62 407 GLU B N 1
ATOM 9344 C CA . GLU B 1 407 ? 9.016 -23.391 -1.541 1 89.62 407 GLU B CA 1
ATOM 9345 C C . GLU B 1 407 ? 10.258 -23.719 -0.728 1 89.62 407 GLU B C 1
ATOM 9347 O O . GLU B 1 407 ? 10.492 -24.875 -0.377 1 89.62 407 GLU B O 1
ATOM 9352 N N . HIS B 1 408 ? 11.07 -22.656 -0.459 1 83.44 408 HIS B N 1
ATOM 9353 C CA . HIS B 1 408 ? 12.25 -22.75 0.392 1 83.44 408 HIS B CA 1
ATOM 9354 C C . HIS B 1 408 ? 12.023 -22.062 1.734 1 83.44 408 HIS B C 1
ATOM 9356 O O . HIS B 1 408 ? 12.945 -21.938 2.539 1 83.44 408 HIS B O 1
ATOM 9362 N N . LEU B 1 409 ? 10.898 -21.594 1.88 1 76.5 409 LEU B N 1
ATOM 9363 C CA . LEU B 1 409 ? 10.523 -20.906 3.109 1 76.5 409 LEU B CA 1
ATOM 9364 C C . LEU B 1 409 ? 10.906 -21.734 4.332 1 76.5 409 LEU B C 1
ATOM 9366 O O . LEU B 1 409 ? 11.344 -21.188 5.348 1 76.5 409 LEU B O 1
ATOM 9370 N N . SER B 1 410 ? 10.828 -22.969 4.277 1 69.06 410 SER B N 1
ATOM 9371 C CA . SER B 1 410 ? 11.062 -23.891 5.383 1 69.06 410 SER B CA 1
ATOM 9372 C C . SER B 1 410 ? 12.531 -23.891 5.785 1 69.06 410 SER B C 1
ATOM 9374 O O . SER B 1 410 ? 12.875 -24.281 6.91 1 69.06 410 SER B O 1
ATOM 9376 N N . PHE B 1 411 ? 13.289 -23.328 4.809 1 68.25 411 PHE B N 1
ATOM 9377 C CA . PHE B 1 411 ? 14.719 -23.453 5.047 1 68.25 411 PHE B CA 1
ATOM 9378 C C . PHE B 1 411 ? 15.375 -22.078 5.172 1 68.25 411 PHE B C 1
ATOM 9380 O O . PHE B 1 411 ? 16.281 -21.891 5.984 1 68.25 411 PHE B O 1
ATOM 9387 N N . ASP B 1 412 ? 14.867 -21.203 4.391 1 67.81 412 ASP B N 1
ATOM 9388 C CA . ASP B 1 412 ? 15.609 -19.953 4.215 1 67.81 412 ASP B CA 1
ATOM 9389 C C . ASP B 1 412 ? 14.992 -18.828 5.031 1 67.81 412 ASP B C 1
ATOM 9391 O O . ASP B 1 412 ? 15.656 -17.828 5.305 1 67.81 412 ASP B O 1
ATOM 9395 N N . ALA B 1 413 ? 13.789 -19.031 5.352 1 63.56 413 ALA B N 1
ATOM 9396 C CA . ALA B 1 413 ? 13.148 -17.922 6.051 1 63.56 413 ALA B CA 1
ATOM 9397 C C . ALA B 1 413 ? 13.406 -18 7.555 1 63.56 413 ALA B C 1
ATOM 9399 O O . ALA B 1 413 ? 12.977 -18.938 8.219 1 63.56 413 ALA B O 1
ATOM 9400 N N . GLN B 1 414 ? 14.07 -17 8.07 1 57.91 414 GLN B N 1
ATOM 9401 C CA . GLN B 1 414 ? 14.414 -16.938 9.492 1 57.91 414 GLN B CA 1
ATOM 9402 C C . GLN B 1 414 ? 13.164 -16.938 10.359 1 57.91 414 GLN B C 1
ATOM 9404 O O . GLN B 1 414 ? 13.195 -17.406 11.508 1 57.91 414 GLN B O 1
ATOM 9409 N N . ILE B 1 415 ? 12.109 -16.609 9.742 1 63.88 415 ILE B N 1
ATOM 9410 C CA . ILE B 1 415 ? 10.906 -16.359 10.523 1 63.88 415 ILE B CA 1
ATOM 9411 C C . ILE B 1 415 ? 10.094 -17.656 10.648 1 63.88 415 ILE B C 1
ATOM 9413 O O . ILE B 1 415 ? 9.195 -17.75 11.484 1 63.88 415 ILE B O 1
ATOM 9417 N N . VAL B 1 416 ? 10.453 -18.594 9.891 1 67.38 416 VAL B N 1
ATOM 9418 C CA . VAL B 1 416 ? 9.602 -19.781 9.828 1 67.38 416 VAL B CA 1
ATOM 9419 C C . VAL B 1 416 ? 9.594 -20.484 11.188 1 67.38 416 VAL B C 1
ATOM 9421 O O . VAL B 1 416 ? 8.539 -20.938 11.648 1 67.38 416 VAL B O 1
ATOM 9424 N N . GLN B 1 417 ? 10.711 -20.469 11.859 1 66.5 417 GLN B N 1
ATOM 9425 C CA . GLN B 1 417 ? 10.75 -21.172 13.141 1 66.5 417 GLN B CA 1
ATOM 9426 C C . GLN B 1 417 ? 9.883 -20.469 14.18 1 66.5 417 GLN B C 1
ATOM 9428 O O . GLN B 1 417 ? 9.07 -21.109 14.852 1 66.5 417 GLN B O 1
ATOM 9433 N N . PRO B 1 418 ? 10.055 -19.141 14.234 1 66.44 418 PRO B N 1
ATOM 9434 C CA . PRO B 1 418 ? 9.148 -18.453 15.164 1 66.44 418 PRO B CA 1
ATOM 9435 C C . PRO B 1 418 ? 7.684 -18.609 14.773 1 66.44 418 PRO B C 1
ATOM 9437 O O . PRO B 1 418 ? 6.809 -18.609 15.641 1 66.44 418 PRO B O 1
ATOM 9440 N N . MET B 1 419 ? 7.473 -18.781 13.57 1 68 419 MET B N 1
ATOM 9441 C CA . MET B 1 419 ? 6.098 -18.891 13.094 1 68 419 MET B CA 1
ATOM 9442 C C . MET B 1 419 ? 5.547 -20.297 13.344 1 68 419 MET B C 1
ATOM 9444 O O . MET B 1 419 ? 4.379 -20.438 13.719 1 68 419 MET B O 1
ATOM 9448 N N . SER B 1 420 ? 6.41 -21.266 13.047 1 68.81 420 SER B N 1
ATOM 9449 C CA . SER B 1 420 ? 5.949 -22.656 13.125 1 68.81 420 SER B CA 1
ATOM 9450 C C . SER B 1 420 ? 6.047 -23.188 14.547 1 68.81 420 SER B C 1
ATOM 9452 O O . SER B 1 420 ? 5.383 -24.172 14.898 1 68.81 420 SER B O 1
ATOM 9454 N N . GLY B 1 421 ? 6.828 -22.516 15.383 1 62.47 421 GLY B N 1
ATOM 9455 C CA . GLY B 1 421 ? 7.035 -22.938 16.75 1 62.47 421 GLY B CA 1
ATOM 9456 C C . GLY B 1 421 ? 7.762 -24.266 16.859 1 62.47 421 GLY B C 1
ATOM 9457 O O . GLY B 1 421 ? 7.734 -24.906 17.922 1 62.47 421 GLY B O 1
ATOM 9458 N N . ARG B 1 422 ? 8.328 -24.781 15.641 1 67.75 422 ARG B N 1
ATOM 9459 C CA . ARG B 1 422 ? 9.031 -26.062 15.633 1 67.75 422 ARG B CA 1
ATOM 9460 C C . ARG B 1 422 ? 10.188 -26.047 14.633 1 67.75 422 ARG B C 1
ATOM 9462 O O . ARG B 1 422 ? 10.18 -25.266 13.68 1 67.75 422 ARG B O 1
ATOM 9469 N N . PRO B 1 423 ? 11.18 -26.953 14.883 1 69.88 423 PRO B N 1
ATOM 9470 C CA . PRO B 1 423 ? 12.25 -27.078 13.891 1 69.88 423 PRO B CA 1
ATOM 9471 C C . PRO B 1 423 ? 11.797 -27.828 12.633 1 69.88 423 PRO B C 1
ATOM 9473 O O . PRO B 1 423 ? 10.914 -28.672 12.703 1 69.88 423 PRO B O 1
ATOM 9476 N N . PRO B 1 424 ? 12.328 -27.516 11.508 1 70.31 424 PRO B N 1
ATOM 9477 C CA . PRO B 1 424 ? 11.945 -28.203 10.273 1 70.31 424 PRO B CA 1
ATOM 9478 C C . PRO B 1 424 ? 12.336 -29.688 10.289 1 70.31 424 PRO B C 1
ATOM 9480 O O . PRO B 1 424 ? 13.375 -30.047 10.844 1 70.31 424 PRO B O 1
ATOM 9483 N N . ILE B 1 425 ? 11.469 -30.5 9.773 1 71.12 425 ILE B N 1
ATOM 9484 C CA . ILE B 1 425 ? 11.742 -31.922 9.516 1 71.12 425 ILE B CA 1
ATOM 9485 C C . ILE B 1 425 ? 12.25 -32.094 8.086 1 71.12 425 ILE B C 1
ATOM 9487 O O . ILE B 1 425 ? 11.508 -31.844 7.129 1 71.12 425 ILE B O 1
ATOM 9491 N N . ILE B 1 426 ? 13.523 -32.406 7.91 1 72.56 426 ILE B N 1
ATOM 9492 C CA . ILE B 1 426 ? 14.164 -32.438 6.602 1 72.56 426 ILE B CA 1
ATOM 9493 C C . ILE B 1 426 ? 14.18 -33.844 6.047 1 72.56 426 ILE B C 1
ATOM 9495 O O . ILE B 1 426 ? 14.555 -34.781 6.746 1 72.56 426 ILE B O 1
ATOM 9499 N N . SER B 1 427 ? 13.664 -34 4.828 1 72.75 427 SER B N 1
ATOM 9500 C CA . SER B 1 427 ? 13.711 -35.25 4.09 1 72.75 427 SER B CA 1
ATOM 9501 C C . SER B 1 427 ? 14.766 -35.188 2.996 1 72.75 427 SER B C 1
ATOM 9503 O O . SER B 1 427 ? 15.391 -34.156 2.762 1 72.75 427 SER B O 1
ATOM 9505 N N . ALA B 1 428 ? 14.984 -36.375 2.371 1 72.12 428 ALA B N 1
ATOM 9506 C CA . ALA B 1 428 ? 15.977 -36.469 1.299 1 72.12 428 ALA B CA 1
ATOM 9507 C C . ALA B 1 428 ? 15.609 -35.562 0.128 1 72.12 428 ALA B C 1
ATOM 9509 O O . ALA B 1 428 ? 16.484 -34.938 -0.484 1 72.12 428 ALA B O 1
ATOM 9510 N N . VAL B 1 429 ? 14.406 -35.469 -0.131 1 74.75 429 VAL B N 1
ATOM 9511 C CA . VAL B 1 429 ? 13.961 -34.656 -1.256 1 74.75 429 VAL B CA 1
ATOM 9512 C C . VAL B 1 429 ? 14.164 -33.156 -0.937 1 74.75 429 VAL B C 1
ATOM 9514 O O . VAL B 1 429 ? 14.469 -32.375 -1.829 1 74.75 429 VAL B O 1
ATOM 9517 N N . ASP B 1 430 ? 14.055 -32.844 0.31 1 75.94 430 ASP B N 1
ATOM 9518 C CA . ASP B 1 430 ? 14.281 -31.453 0.718 1 75.94 430 ASP B CA 1
ATOM 9519 C C . ASP B 1 430 ? 15.734 -31.047 0.485 1 75.94 430 ASP B C 1
ATOM 9521 O O . ASP B 1 430 ? 16.016 -29.938 0.029 1 75.94 430 ASP B O 1
ATOM 9525 N N . VAL B 1 431 ? 16.531 -31.953 0.756 1 74.38 431 VAL B N 1
ATOM 9526 C CA . VAL B 1 431 ? 17.953 -31.703 0.586 1 74.38 431 VAL B CA 1
ATOM 9527 C C . VAL B 1 431 ? 18.281 -31.531 -0.897 1 74.38 431 VAL B C 1
ATOM 9529 O O . VAL B 1 431 ? 19.031 -30.641 -1.28 1 74.38 431 VAL B O 1
ATOM 9532 N N . GLU B 1 432 ? 17.688 -32.406 -1.652 1 75.31 432 GLU B N 1
ATOM 9533 C CA . GLU B 1 432 ? 17.922 -32.312 -3.094 1 75.31 432 GLU B CA 1
ATOM 9534 C C . GLU B 1 432 ? 17.422 -31 -3.662 1 75.31 432 GLU B C 1
ATOM 9536 O O . GLU B 1 432 ? 18.109 -30.391 -4.488 1 75.31 432 GLU B O 1
ATOM 9541 N N . MET B 1 433 ? 16.344 -30.625 -3.221 1 77.5 433 MET B N 1
ATOM 9542 C CA . MET B 1 433 ? 15.75 -29.391 -3.729 1 77.5 433 MET B CA 1
ATOM 9543 C C . MET B 1 433 ? 16.562 -28.172 -3.301 1 77.5 433 MET B C 1
ATOM 9545 O O . MET B 1 433 ? 16.672 -27.203 -4.047 1 77.5 433 MET B O 1
ATOM 9549 N N . TYR B 1 434 ? 17.047 -28.266 -2.201 1 73 434 TYR B N 1
ATOM 9550 C CA . TYR B 1 434 ? 17.844 -27.156 -1.699 1 73 434 TYR B CA 1
ATOM 9551 C C . TYR B 1 434 ? 19.156 -27.031 -2.471 1 73 434 TYR B C 1
ATOM 9553 O O . TYR B 1 434 ? 19.641 -25.922 -2.699 1 73 434 TYR B O 1
ATOM 9561 N N . GLN B 1 435 ? 19.641 -28.172 -2.922 1 71.44 435 GLN B N 1
ATOM 9562 C CA . GLN B 1 435 ? 20.938 -28.188 -3.584 1 71.44 435 GLN B CA 1
ATOM 9563 C C . GLN B 1 435 ? 20.797 -27.953 -5.086 1 71.44 435 GLN B C 1
ATOM 9565 O O . GLN B 1 435 ? 21.766 -27.609 -5.758 1 71.44 435 GLN B O 1
ATOM 9570 N N . ASN B 1 436 ? 19.594 -28.109 -5.543 1 74.56 436 ASN B N 1
ATOM 9571 C CA . ASN B 1 436 ? 19.422 -28.078 -6.988 1 74.56 436 ASN B CA 1
ATOM 9572 C C . ASN B 1 436 ? 18.562 -26.891 -7.418 1 74.56 436 ASN B C 1
ATOM 9574 O O . ASN B 1 436 ? 17.328 -26.922 -7.324 1 74.56 436 ASN B O 1
ATOM 9578 N N . PRO B 1 437 ? 19.203 -25.859 -7.977 1 80.19 437 PRO B N 1
ATOM 9579 C CA . PRO B 1 437 ? 18.438 -24.688 -8.422 1 80.19 437 PRO B CA 1
ATOM 9580 C C . PRO B 1 437 ? 17.656 -24.953 -9.703 1 80.19 437 PRO B C 1
ATOM 9582 O O . PRO B 1 437 ? 16.875 -24.094 -10.141 1 80.19 437 PRO B O 1
ATOM 9585 N N . GLU B 1 438 ? 17.703 -26.094 -10.203 1 89.88 438 GLU B N 1
ATOM 9586 C CA . GLU B 1 438 ? 17.188 -26.391 -11.531 1 89.88 438 GLU B CA 1
ATOM 9587 C C . GLU B 1 438 ? 15.664 -26.406 -11.547 1 89.88 438 GLU B C 1
ATOM 9589 O O . GLU B 1 438 ? 15.039 -26.328 -12.609 1 89.88 438 GLU B O 1
ATOM 9594 N N . PHE B 1 439 ? 15.102 -26.5 -10.375 1 92 439 PHE B N 1
ATOM 9595 C CA . PHE B 1 439 ? 13.648 -26.625 -10.375 1 92 439 PHE B CA 1
ATOM 9596 C C . PHE B 1 439 ? 12.984 -25.328 -9.938 1 92 439 PHE B C 1
ATOM 9598 O O . PHE B 1 439 ? 11.758 -25.234 -9.859 1 92 439 PHE B O 1
ATOM 9605 N N . GLY B 1 440 ? 13.781 -24.312 -9.719 1 93 440 GLY B N 1
ATOM 9606 C CA . GLY B 1 440 ? 13.273 -22.969 -9.523 1 93 440 GLY B CA 1
ATOM 9607 C C . GLY B 1 440 ? 12.711 -22.734 -8.141 1 93 440 GLY B C 1
ATOM 9608 O O . GLY B 1 440 ? 12.898 -23.562 -7.242 1 93 440 GLY B O 1
ATOM 9609 N N . PHE B 1 441 ? 12.078 -21.609 -7.957 1 94.12 441 PHE B N 1
ATOM 9610 C CA . PHE B 1 441 ? 11.641 -21.094 -6.66 1 94.12 441 PHE B CA 1
ATOM 9611 C C . PHE B 1 441 ? 10.133 -20.891 -6.633 1 94.12 441 PHE B C 1
ATOM 9613 O O . PHE B 1 441 ? 9.477 -20.938 -7.676 1 94.12 441 PHE B O 1
ATOM 9620 N N . SER B 1 442 ? 9.586 -20.812 -5.398 1 95.44 442 SER B N 1
ATOM 9621 C CA . SER B 1 442 ? 8.203 -20.406 -5.195 1 95.44 442 SER B CA 1
ATOM 9622 C C . SER B 1 442 ? 8.086 -18.891 -5.082 1 95.44 442 SER B C 1
ATOM 9624 O O . SER B 1 442 ? 9.102 -18.188 -4.992 1 95.44 442 SER B O 1
ATOM 9626 N N . THR B 1 443 ? 6.859 -18.375 -5.09 1 97.06 443 THR B N 1
ATOM 9627 C CA . THR B 1 443 ? 6.648 -16.938 -4.91 1 97.06 443 THR B CA 1
ATOM 9628 C C . THR B 1 443 ? 6.789 -16.547 -3.439 1 97.06 443 THR B C 1
ATOM 9630 O O . THR B 1 443 ? 6.496 -15.414 -3.059 1 97.06 443 THR B O 1
ATOM 9633 N N . TYR B 1 444 ? 7.219 -17.484 -2.604 1 94.88 444 TYR B N 1
ATOM 9634 C CA . TYR B 1 444 ? 7.531 -17.203 -1.207 1 94.88 444 TYR B CA 1
ATOM 9635 C C . TYR B 1 444 ? 9.039 -17.094 -0.994 1 94.88 444 TYR B C 1
ATOM 9637 O O . TYR B 1 444 ? 9.5 -16.984 0.141 1 94.88 444 TYR B O 1
ATOM 9645 N N . ASP B 1 445 ? 9.758 -17.172 -2.076 1 94.06 445 ASP B N 1
ATOM 9646 C CA . ASP B 1 445 ? 11.219 -17.125 -2.025 1 94.06 445 ASP B CA 1
ATOM 9647 C C . ASP B 1 445 ? 11.75 -15.812 -2.586 1 94.06 445 ASP B C 1
ATOM 9649 O O . ASP B 1 445 ? 10.992 -15.023 -3.156 1 94.06 445 ASP B O 1
ATOM 9653 N N . SER B 1 446 ? 13.016 -15.609 -2.354 1 94.69 446 SER B N 1
ATOM 9654 C CA . SER B 1 446 ? 13.773 -14.539 -2.998 1 94.69 446 SER B CA 1
ATOM 9655 C C . SER B 1 446 ? 14.906 -15.109 -3.848 1 94.69 446 SER B C 1
ATOM 9657 O O . SER B 1 446 ? 15.414 -16.203 -3.57 1 94.69 446 SER B O 1
ATOM 9659 N N . TYR B 1 447 ? 15.219 -14.422 -4.875 1 95.44 447 TYR B N 1
ATOM 9660 C CA . TYR B 1 447 ? 16.422 -14.758 -5.625 1 95.44 447 TYR B CA 1
ATOM 9661 C C . TYR B 1 447 ? 17.672 -14.539 -4.781 1 95.44 447 TYR B C 1
ATOM 9663 O O . TYR B 1 447 ? 17.594 -13.977 -3.684 1 95.44 447 TYR B O 1
ATOM 9671 N N . MET B 1 448 ? 18.812 -14.953 -5.281 1 93.12 448 MET B N 1
ATOM 9672 C CA . MET B 1 448 ? 20.078 -14.859 -4.543 1 93.12 448 MET B CA 1
ATOM 9673 C C . MET B 1 448 ? 20.438 -13.406 -4.281 1 93.12 448 MET B C 1
ATOM 9675 O O . MET B 1 448 ? 21.172 -13.102 -3.334 1 93.12 448 MET B O 1
ATOM 9679 N N . ASP B 1 449 ? 19.922 -12.523 -5.098 1 95.88 449 ASP B N 1
ATOM 9680 C CA . ASP B 1 449 ? 20.266 -11.117 -4.914 1 95.88 449 ASP B CA 1
ATOM 9681 C C . ASP B 1 449 ? 19.25 -10.414 -4.023 1 95.88 449 ASP B C 1
ATOM 9683 O O . ASP B 1 449 ? 19.281 -9.188 -3.879 1 95.88 449 ASP B O 1
ATOM 9687 N N . GLY B 1 450 ? 18.281 -11.133 -3.529 1 94.12 450 GLY B N 1
ATOM 9688 C CA . GLY B 1 450 ? 17.359 -10.602 -2.537 1 94.12 450 GLY B CA 1
ATOM 9689 C C . GLY B 1 450 ? 16.016 -10.18 -3.123 1 94.12 450 GLY B C 1
ATOM 9690 O O . GLY B 1 450 ? 15.062 -9.945 -2.389 1 94.12 450 GLY B O 1
ATOM 9691 N N . ALA B 1 451 ? 15.875 -10.078 -4.414 1 96.31 451 ALA B N 1
ATOM 9692 C CA . ALA B 1 451 ? 14.617 -9.695 -5.047 1 96.31 451 ALA B CA 1
ATOM 9693 C C . ALA B 1 451 ? 13.57 -10.797 -4.891 1 96.31 451 ALA B C 1
ATOM 9695 O O . ALA B 1 451 ? 13.906 -11.984 -4.902 1 96.31 451 ALA B O 1
ATOM 9696 N N . GLY B 1 452 ? 12.297 -10.406 -4.766 1 96.88 452 GLY B N 1
ATOM 9697 C CA . GLY B 1 452 ? 11.227 -11.375 -4.621 1 96.88 452 GLY B CA 1
ATOM 9698 C C . GLY B 1 452 ? 10.93 -12.141 -5.902 1 96.88 452 GLY B C 1
ATOM 9699 O O . GLY B 1 452 ? 10.977 -11.562 -6.992 1 96.88 452 GLY B O 1
ATOM 9700 N N . VAL B 1 453 ? 10.633 -13.375 -5.797 1 97.62 453 VAL B N 1
ATOM 9701 C CA . VAL B 1 453 ? 10.227 -14.195 -6.934 1 97.62 453 VAL B CA 1
ATOM 9702 C C . VAL B 1 453 ? 8.758 -13.93 -7.262 1 97.62 453 VAL B C 1
ATOM 9704 O O . VAL B 1 453 ? 7.867 -14.25 -6.465 1 97.62 453 VAL B O 1
ATOM 9707 N N . CYS B 1 454 ? 8.492 -13.406 -8.461 1 98.12 454 CYS B N 1
ATOM 9708 C CA . CYS B 1 454 ? 7.121 -12.992 -8.727 1 98.12 454 CYS B CA 1
ATOM 9709 C C . CYS B 1 454 ? 6.469 -13.914 -9.75 1 98.12 454 CYS B C 1
ATOM 9711 O O . CYS B 1 454 ? 5.281 -13.773 -10.055 1 98.12 454 CYS B O 1
ATOM 9713 N N . PHE B 1 455 ? 7.25 -14.898 -10.336 1 98.25 455 PHE B N 1
ATOM 9714 C CA . PHE B 1 455 ? 6.695 -15.828 -11.305 1 98.25 455 PHE B CA 1
ATOM 9715 C C . PHE B 1 455 ? 6.836 -17.266 -10.82 1 98.25 455 PHE B C 1
ATOM 9717 O O . PHE B 1 455 ? 7.809 -17.609 -10.148 1 98.25 455 PHE B O 1
ATOM 9724 N N . SER B 1 456 ? 5.875 -18.031 -11.141 1 98 456 SER B N 1
ATOM 9725 C CA . SER B 1 456 ? 5.906 -19.484 -10.945 1 98 456 SER B CA 1
ATOM 9726 C C . SER B 1 456 ? 5.238 -20.203 -12.102 1 98 456 SER B C 1
ATOM 9728 O O . SER B 1 456 ? 4.355 -19.656 -12.766 1 98 456 SER B O 1
ATOM 9730 N N . SER B 1 457 ? 5.684 -21.438 -12.406 1 97.94 457 SER B N 1
ATOM 9731 C CA . SER B 1 457 ? 5.191 -22.219 -13.539 1 97.94 457 SER B CA 1
ATOM 9732 C C . SER B 1 457 ? 5.105 -23.703 -13.195 1 97.94 457 SER B C 1
ATOM 9734 O O . SER B 1 457 ? 5.789 -24.172 -12.273 1 97.94 457 SER B O 1
ATOM 9736 N N . TYR B 1 458 ? 4.207 -24.406 -13.906 1 98.12 458 TYR B N 1
ATOM 9737 C CA . TYR B 1 458 ? 4.195 -25.844 -13.672 1 98.12 458 TYR B CA 1
ATOM 9738 C C . TYR B 1 458 ? 4.922 -26.594 -14.789 1 98.12 458 TYR B C 1
ATOM 9740 O O . TYR B 1 458 ? 4.883 -27.828 -14.852 1 98.12 458 TYR B O 1
ATOM 9748 N N . HIS B 1 459 ? 5.668 -25.922 -15.703 1 98.25 459 HIS B N 1
ATOM 9749 C CA . HIS B 1 459 ? 6.559 -26.578 -16.656 1 98.25 459 HIS B CA 1
ATOM 9750 C C . HIS B 1 459 ? 7.906 -26.891 -16.016 1 98.25 459 HIS B C 1
ATOM 9752 O O . HIS B 1 459 ? 8.953 -26.547 -16.578 1 98.25 459 HIS B O 1
ATOM 9758 N N . ARG B 1 460 ? 7.832 -27.531 -14.977 1 96.94 460 ARG B N 1
ATOM 9759 C CA . ARG B 1 460 ? 8.922 -28 -14.133 1 96.94 460 ARG B CA 1
ATOM 9760 C C . ARG B 1 460 ? 8.422 -29.031 -13.117 1 96.94 460 ARG B C 1
ATOM 9762 O O . ARG B 1 460 ? 7.23 -29.078 -12.812 1 96.94 460 ARG B O 1
ATOM 9769 N N . PRO B 1 461 ? 9.32 -29.875 -12.586 1 95.56 461 PRO B N 1
ATOM 9770 C CA . PRO B 1 461 ? 8.883 -30.719 -11.461 1 95.56 461 PRO B CA 1
ATOM 9771 C C . PRO B 1 461 ? 8.508 -29.906 -10.227 1 95.56 461 PRO B C 1
ATOM 9773 O O . PRO B 1 461 ? 9.289 -29.062 -9.781 1 95.56 461 PRO B O 1
ATOM 9776 N N . ILE B 1 462 ? 7.34 -30.109 -9.766 1 95.69 462 ILE B N 1
ATOM 9777 C CA . ILE B 1 462 ? 6.902 -29.516 -8.508 1 95.69 462 ILE B CA 1
ATOM 9778 C C . ILE B 1 462 ? 6.805 -30.594 -7.43 1 95.69 462 ILE B C 1
ATOM 9780 O O . ILE B 1 462 ? 5.793 -31.297 -7.34 1 95.69 462 ILE B O 1
ATOM 9784 N N . ILE B 1 463 ? 7.691 -30.609 -6.598 1 92.06 463 ILE B N 1
ATOM 9785 C CA . ILE B 1 463 ? 7.887 -31.719 -5.676 1 92.06 463 ILE B CA 1
ATOM 9786 C C . ILE B 1 463 ? 6.781 -31.719 -4.621 1 92.06 463 ILE B C 1
ATOM 9788 O O . ILE B 1 463 ? 6.305 -32.781 -4.215 1 92.06 463 ILE B O 1
ATOM 9792 N N . ASN B 1 464 ? 6.414 -30.547 -4.234 1 92.38 464 ASN B N 1
ATOM 9793 C CA . ASN B 1 464 ? 5.43 -30.484 -3.16 1 92.38 464 ASN B CA 1
ATOM 9794 C C . ASN B 1 464 ? 4.004 -30.547 -3.703 1 92.38 464 ASN B C 1
ATOM 9796 O O . ASN B 1 464 ? 3.047 -30.234 -2.996 1 92.38 464 ASN B O 1
ATOM 9800 N N . MET B 1 465 ? 3.85 -30.844 -4.969 1 95.88 465 MET B N 1
ATOM 9801 C CA . MET B 1 465 ? 2.561 -31.203 -5.551 1 95.88 465 MET B CA 1
ATOM 9802 C C . MET B 1 465 ? 2.488 -32.688 -5.828 1 95.88 465 MET B C 1
ATOM 9804 O O . MET B 1 465 ? 2.129 -33.125 -6.934 1 95.88 465 MET B O 1
ATOM 9808 N N . ARG B 1 466 ? 3.016 -33.531 -4.914 1 94.75 466 ARG B N 1
ATOM 9809 C CA . ARG B 1 466 ? 2.988 -35 -4.922 1 94.75 466 ARG B CA 1
ATOM 9810 C C . ARG B 1 466 ? 2.221 -35.531 -3.717 1 94.75 466 ARG B C 1
ATOM 9812 O O . ARG B 1 466 ? 2.201 -34.906 -2.656 1 94.75 466 ARG B O 1
ATOM 9819 N N . PRO B 1 467 ? 1.537 -36.719 -3.949 1 95 467 PRO B N 1
ATOM 9820 C CA . PRO B 1 467 ? 0.949 -37.312 -2.756 1 95 467 PRO B CA 1
ATOM 9821 C C . PRO B 1 467 ? 1.989 -37.656 -1.691 1 95 467 PRO B C 1
ATOM 9823 O O . PRO B 1 467 ? 3.174 -37.812 -2.004 1 95 467 PRO B O 1
ATOM 9826 N N . LYS B 1 468 ? 1.683 -37.688 -0.413 1 89.94 468 LYS B N 1
ATOM 9827 C CA . LYS B 1 468 ? 2.498 -38.094 0.73 1 89.94 468 LYS B CA 1
ATOM 9828 C C . LYS B 1 468 ? 3.436 -36.969 1.155 1 89.94 468 LYS B C 1
ATOM 9830 O O . LYS B 1 468 ? 4.023 -37 2.236 1 89.94 468 LYS B O 1
ATOM 9835 N N . PHE B 1 469 ? 3.631 -35.938 0.255 1 90.69 469 PHE B N 1
ATOM 9836 C CA . PHE B 1 469 ? 4.551 -34.875 0.597 1 90.69 469 PHE B CA 1
ATOM 9837 C C . PHE B 1 469 ? 4.078 -34.125 1.84 1 90.69 469 PHE B C 1
ATOM 9839 O O . PHE B 1 469 ? 2.9 -33.781 1.949 1 90.69 469 PHE B O 1
ATOM 9846 N N . ARG B 1 470 ? 4.969 -33.906 2.725 1 88.25 470 ARG B N 1
ATOM 9847 C CA . ARG B 1 470 ? 4.723 -33.125 3.924 1 88.25 470 ARG B CA 1
ATOM 9848 C C . ARG B 1 470 ? 5.637 -31.891 3.973 1 88.25 470 ARG B C 1
ATOM 9850 O O . ARG B 1 470 ? 6.844 -32 3.746 1 88.25 470 ARG B O 1
ATOM 9857 N N . MET B 1 471 ? 5.07 -30.812 4.203 1 85.44 471 MET B N 1
ATOM 9858 C CA . MET B 1 471 ? 5.891 -29.609 4.305 1 85.44 471 MET B CA 1
ATOM 9859 C C . MET B 1 471 ? 6.797 -29.672 5.531 1 85.44 471 MET B C 1
ATOM 9861 O O . MET B 1 471 ? 6.316 -29.844 6.652 1 85.44 471 MET B O 1
ATOM 9865 N N . SER B 1 472 ? 8.008 -29.422 5.34 1 78.44 472 SER B N 1
ATOM 9866 C CA . SER B 1 472 ? 9.008 -29.594 6.383 1 78.44 472 SER B CA 1
ATOM 9867 C C . SER B 1 472 ? 8.797 -28.594 7.52 1 78.44 472 SER B C 1
ATOM 9869 O O . SER B 1 472 ? 8.992 -28.922 8.688 1 78.44 472 SER B O 1
ATOM 9871 N N . GLY B 1 473 ? 8.398 -27.406 7.164 1 76.06 473 GLY B N 1
ATOM 9872 C CA . GLY B 1 473 ? 8.281 -26.359 8.164 1 76.06 473 GLY B CA 1
ATOM 9873 C C . GLY B 1 473 ? 7.066 -26.531 9.055 1 76.06 473 GLY B C 1
ATOM 9874 O O . GLY B 1 473 ? 7.031 -26 10.172 1 76.06 473 GLY B O 1
ATOM 9875 N N . PHE B 1 474 ? 6.074 -27.344 8.609 1 81.69 474 PHE B N 1
ATOM 9876 C CA . PHE B 1 474 ? 4.812 -27.406 9.336 1 81.69 474 PHE B CA 1
ATOM 9877 C C . PHE B 1 474 ? 4.578 -28.812 9.875 1 81.69 474 PHE B C 1
ATOM 9879 O O . PHE B 1 474 ? 3.783 -29 10.797 1 81.69 474 PHE B O 1
ATOM 9886 N N . GLY B 1 475 ? 5.156 -29.797 9.266 1 79.56 475 GLY B N 1
ATOM 9887 C CA . GLY B 1 475 ? 5.008 -31.172 9.688 1 79.56 475 GLY B CA 1
ATOM 9888 C C . GLY B 1 475 ? 3.67 -31.781 9.289 1 79.56 475 GLY B C 1
ATOM 9889 O O . GLY B 1 475 ? 3.189 -32.719 9.93 1 79.56 475 GLY B O 1
ATOM 9890 N N . SER B 1 476 ? 2.986 -31.219 8.398 1 88.44 476 SER B N 1
ATOM 9891 C CA . SER B 1 476 ? 1.7 -31.688 7.895 1 88.44 476 SER B CA 1
ATOM 9892 C C . SER B 1 476 ? 1.625 -31.578 6.375 1 88.44 476 SER B C 1
ATOM 9894 O O . SER B 1 476 ? 2.475 -30.938 5.75 1 88.44 476 SER B O 1
ATOM 9896 N N . THR B 1 477 ? 0.708 -32.344 5.793 1 92.12 477 THR B N 1
ATOM 9897 C CA . THR B 1 477 ? 0.43 -32.125 4.379 1 92.12 477 THR B CA 1
ATOM 9898 C C . THR B 1 477 ? -0.113 -30.719 4.141 1 92.12 477 THR B C 1
ATOM 9900 O O . THR B 1 477 ? -0.709 -30.125 5.039 1 92.12 477 THR B O 1
ATOM 9903 N N . TRP B 1 478 ? 0.222 -30.219 3.041 1 92.62 478 TRP B N 1
ATOM 9904 C CA . TRP B 1 478 ? -0.122 -28.844 2.646 1 92.62 478 TRP B CA 1
ATOM 9905 C C . TRP B 1 478 ? -0.496 -28.797 1.17 1 92.62 478 TRP B C 1
ATOM 9907 O O . TRP B 1 478 ? 0.04 -29.547 0.355 1 92.62 478 TRP B O 1
ATOM 9917 N N . GLN B 1 479 ? -1.461 -27.906 0.812 1 95.5 479 GLN B N 1
ATOM 9918 C CA . GLN B 1 479 ? -1.845 -27.703 -0.581 1 95.5 479 GLN B CA 1
ATOM 9919 C C . GLN B 1 479 ? -2.336 -29 -1.214 1 95.5 479 GLN B C 1
ATOM 9921 O O . GLN B 1 479 ? -3.287 -29.609 -0.727 1 95.5 479 GLN B O 1
ATOM 9926 N N . PHE B 1 480 ? -1.61 -29.562 -2.203 1 97.5 480 PHE B N 1
ATOM 9927 C CA . PHE B 1 480 ? -2.1 -30.672 -3.01 1 97.5 480 PHE B CA 1
ATOM 9928 C C . PHE B 1 480 ? -2.326 -31.906 -2.148 1 97.5 480 PHE B C 1
ATOM 9930 O O . PHE B 1 480 ? -3.428 -32.469 -2.125 1 97.5 480 PHE B O 1
ATOM 9937 N N . PRO B 1 481 ? -1.367 -32.375 -1.417 1 96.38 481 PRO B N 1
ATOM 9938 C CA . PRO B 1 481 ? -1.643 -33.594 -0.629 1 96.38 481 PRO B CA 1
ATOM 9939 C C . PRO B 1 481 ? -2.711 -33.375 0.438 1 96.38 481 PRO B C 1
ATOM 9941 O O . PRO B 1 481 ? -3.434 -34.312 0.8 1 96.38 481 PRO B O 1
ATOM 9944 N N . ALA B 1 482 ? -2.814 -32.156 0.966 1 97.31 482 ALA B N 1
ATOM 9945 C CA . ALA B 1 482 ? -3.891 -31.844 1.904 1 97.31 482 ALA B CA 1
ATOM 9946 C C . A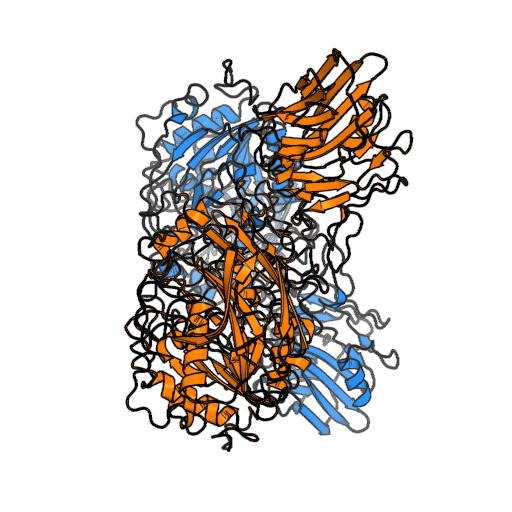LA B 1 482 ? -5.254 -31.938 1.227 1 97.31 482 ALA B C 1
ATOM 9948 O O . ALA B 1 482 ? -6.219 -32.406 1.821 1 97.31 482 ALA B O 1
ATOM 9949 N N . ASP B 1 483 ? -5.336 -31.484 0.013 1 98.44 483 ASP B N 1
ATOM 9950 C CA . ASP B 1 483 ? -6.594 -31.484 -0.73 1 98.44 483 ASP B CA 1
ATOM 9951 C C . ASP B 1 483 ? -7.043 -32.906 -1.041 1 98.44 483 ASP B C 1
ATOM 9953 O O . ASP B 1 483 ? -8.234 -33.156 -1.233 1 98.44 483 ASP B O 1
ATOM 9957 N N . LEU B 1 484 ? -6.129 -33.844 -1.084 1 98.44 484 LEU B N 1
ATOM 9958 C CA . LEU B 1 484 ? -6.48 -35.25 -1.313 1 98.44 484 LEU B CA 1
ATOM 9959 C C . LEU B 1 484 ? -7.266 -35.812 -0.134 1 98.44 484 LEU B C 1
ATOM 9961 O O . LEU B 1 484 ? -7.914 -36.844 -0.256 1 98.44 484 LEU B O 1
ATOM 9965 N N . SER B 1 485 ? -7.27 -35.125 1.002 1 98.06 485 SER B N 1
ATOM 9966 C CA . SER B 1 485 ? -8.164 -35.5 2.094 1 98.06 485 SER B CA 1
ATOM 9967 C C . SER B 1 485 ? -9.625 -35.281 1.715 1 98.06 485 SER B C 1
ATOM 9969 O O . SER B 1 485 ? -10.492 -36.062 2.123 1 98.06 485 SER B O 1
ATOM 9971 N N . ILE B 1 486 ? -9.883 -34.219 0.99 1 98.62 486 ILE B N 1
ATOM 9972 C CA . ILE B 1 486 ? -11.242 -33.938 0.515 1 98.62 486 ILE B CA 1
ATOM 9973 C C . ILE B 1 486 ? -11.633 -35 -0.535 1 98.62 486 ILE B C 1
ATOM 9975 O O . ILE B 1 486 ? -12.758 -35.5 -0.526 1 98.62 486 ILE B O 1
ATOM 9979 N N . VAL B 1 487 ? -10.688 -35.312 -1.411 1 98.62 487 VAL B N 1
ATOM 9980 C CA . VAL B 1 487 ? -10.93 -36.344 -2.414 1 98.62 487 VAL B CA 1
ATOM 9981 C C . VAL B 1 487 ? -11.242 -37.656 -1.725 1 98.62 487 VAL B C 1
ATOM 9983 O O . VAL B 1 487 ? -12.203 -38.344 -2.092 1 98.62 487 VAL B O 1
ATOM 9986 N N . GLY B 1 488 ? -10.383 -38.031 -0.737 1 98.44 488 GLY B N 1
ATOM 9987 C CA . GLY B 1 488 ? -10.641 -39.25 0.029 1 98.44 488 GLY B CA 1
ATOM 9988 C C . GLY B 1 488 ? -12.039 -39.281 0.625 1 98.44 488 GLY B C 1
ATOM 9989 O O . GLY B 1 488 ? -12.688 -40.344 0.611 1 98.44 488 GLY B O 1
ATOM 9990 N N . TRP B 1 489 ? -12.484 -38.188 1.142 1 98.75 489 TRP B N 1
ATOM 9991 C CA . TRP B 1 489 ? -13.812 -38.094 1.741 1 98.75 489 TRP B CA 1
ATOM 9992 C C . TRP B 1 489 ? -14.898 -38.281 0.688 1 98.75 489 TRP B C 1
ATOM 9994 O O . TRP B 1 489 ? -15.859 -39.031 0.903 1 98.75 489 TRP B O 1
ATOM 10004 N N . LEU B 1 490 ? -14.789 -37.594 -0.439 1 98.75 490 LEU B N 1
ATOM 10005 C CA . LEU B 1 490 ? -15.758 -37.719 -1.519 1 98.75 490 LEU B CA 1
ATOM 10006 C C . LEU B 1 490 ? -15.883 -39.156 -1.99 1 98.75 490 LEU B C 1
ATOM 10008 O O . LEU B 1 490 ? -16.984 -39.625 -2.238 1 98.75 490 LEU B O 1
ATOM 10012 N N . GLU B 1 491 ? -14.734 -39.812 -2.143 1 98.12 491 GLU B N 1
ATOM 10013 C CA . GLU B 1 491 ? -14.711 -41.219 -2.566 1 98.12 491 GLU B CA 1
ATOM 10014 C C . GLU B 1 491 ? -15.344 -42.125 -1.511 1 98.12 491 GLU B C 1
ATOM 10016 O O . GLU B 1 491 ? -16.125 -43.031 -1.84 1 98.12 491 GLU B O 1
ATOM 10021 N N . HIS B 1 492 ? -14.977 -41.906 -0.29 1 98 492 HIS B N 1
ATOM 10022 C CA . HIS B 1 492 ? -15.5 -42.719 0.805 1 98 492 HIS B CA 1
ATOM 10023 C C . HIS B 1 492 ? -17.016 -42.594 0.909 1 98 492 HIS B C 1
ATOM 10025 O O . HIS B 1 492 ? -17.719 -43.594 1.123 1 98 492 HIS B O 1
ATOM 10031 N N . MET B 1 493 ? -17.5 -41.406 0.794 1 98 493 MET B N 1
ATOM 10032 C CA . MET B 1 493 ? -18.922 -41.125 0.907 1 98 493 MET B CA 1
ATOM 10033 C C . MET B 1 493 ? -19.656 -41.5 -0.381 1 98 493 MET B C 1
ATOM 10035 O O . MET B 1 493 ? -20.891 -41.469 -0.438 1 98 493 MET B O 1
ATOM 10039 N N . GLN B 1 494 ? -18.953 -41.812 -1.438 1 97.75 494 GLN B N 1
ATOM 10040 C CA . GLN B 1 494 ? -19.453 -42.281 -2.725 1 97.75 494 GLN B CA 1
ATOM 10041 C C . GLN B 1 494 ? -20.297 -41.188 -3.412 1 97.75 494 GLN B C 1
ATOM 10043 O O . GLN B 1 494 ? -21.359 -41.5 -3.965 1 97.75 494 GLN B O 1
ATOM 10048 N N . TYR B 1 495 ? -19.922 -40 -3.248 1 98.31 495 TYR B N 1
ATOM 10049 C CA . TYR B 1 495 ? -20.531 -38.938 -4.027 1 98.31 495 TYR B CA 1
ATOM 10050 C C . TYR B 1 495 ? -20.125 -39 -5.492 1 98.31 495 TYR B C 1
ATOM 10052 O O . TYR B 1 495 ? -18.969 -39.344 -5.801 1 98.31 495 TYR B O 1
ATOM 10060 N N . ASP B 1 496 ? -21.047 -38.844 -6.375 1 97.81 496 ASP B N 1
ATOM 10061 C CA . ASP B 1 496 ? -20.703 -38.594 -7.773 1 97.81 496 ASP B CA 1
ATOM 10062 C C . ASP B 1 496 ? -20.188 -37.188 -7.973 1 97.81 496 ASP B C 1
ATOM 10064 O O . ASP B 1 496 ? -20.922 -36.219 -7.762 1 97.81 496 ASP B O 1
ATOM 10068 N N . TYR B 1 497 ? -18.938 -37.031 -8.266 1 98.56 497 TYR B N 1
ATOM 10069 C CA . TYR B 1 497 ? -18.359 -35.719 -8.414 1 98.56 497 TYR B CA 1
ATOM 10070 C C . TYR B 1 497 ? -17.406 -35.656 -9.602 1 98.56 497 TYR B C 1
ATOM 10072 O O . TYR B 1 497 ? -17.016 -36.688 -10.141 1 98.56 497 TYR B O 1
ATOM 10080 N N . GLU B 1 498 ? -17.109 -34.469 -10.07 1 98.75 498 GLU B N 1
ATOM 10081 C CA . GLU B 1 498 ? -16.125 -34.188 -11.117 1 98.75 498 GLU B CA 1
ATOM 10082 C C . GLU B 1 498 ? -15.117 -33.156 -10.648 1 98.75 498 GLU B C 1
ATOM 10084 O O . GLU B 1 498 ? -15.344 -32.469 -9.648 1 98.75 498 GLU B O 1
ATOM 10089 N N . VAL B 1 499 ? -14 -33.125 -11.336 1 98.69 499 VAL B N 1
ATOM 10090 C CA . VAL B 1 499 ? -12.914 -32.25 -10.961 1 98.69 499 VAL B CA 1
ATOM 10091 C C . VAL B 1 499 ? -12.75 -31.156 -12.023 1 98.69 499 VAL B C 1
ATOM 10093 O O . VAL B 1 499 ? -12.812 -31.438 -13.219 1 98.69 499 VAL B O 1
ATOM 10096 N N . ILE B 1 500 ? -12.664 -29.891 -11.617 1 98.69 500 ILE B N 1
ATOM 10097 C CA . ILE B 1 500 ? -12.211 -28.766 -12.438 1 98.69 500 ILE B CA 1
ATOM 10098 C C . ILE B 1 500 ? -11.07 -28.031 -11.727 1 98.69 500 ILE B C 1
ATOM 10100 O O . ILE B 1 500 ? -10.867 -28.219 -10.523 1 98.69 500 ILE B O 1
ATOM 10104 N N . THR B 1 501 ? -10.297 -27.266 -12.461 1 98.75 501 THR B N 1
ATOM 10105 C CA . THR B 1 501 ? -9.18 -26.531 -11.875 1 98.75 501 THR B CA 1
ATOM 10106 C C . THR B 1 501 ? -9.414 -25.016 -11.977 1 98.75 501 THR B C 1
ATOM 10108 O O . THR B 1 501 ? -10.234 -24.562 -12.773 1 98.75 501 THR B O 1
ATOM 10111 N N . GLU B 1 502 ? -8.711 -24.297 -11.156 1 98.5 502 GLU B N 1
ATOM 10112 C CA . GLU B 1 502 ? -8.766 -22.844 -11.258 1 98.5 502 GLU B CA 1
ATOM 10113 C C . GLU B 1 502 ? -8.273 -22.359 -12.625 1 98.5 502 GLU B C 1
ATOM 10115 O O . GLU B 1 502 ? -8.742 -21.344 -13.133 1 98.5 502 GLU B O 1
ATOM 10120 N N . GLU B 1 503 ? -7.324 -23.094 -13.195 1 98.38 503 GLU B N 1
ATOM 10121 C CA . GLU B 1 503 ? -6.926 -22.766 -14.562 1 98.38 503 GLU B CA 1
ATOM 10122 C C . GLU B 1 503 ? -8.117 -22.812 -15.516 1 98.38 503 GLU B C 1
ATOM 10124 O O . GLU B 1 503 ? -8.266 -21.938 -16.375 1 98.38 503 GLU B O 1
ATOM 10129 N N . ASP B 1 504 ? -8.977 -23.828 -15.391 1 98.44 504 ASP B N 1
ATOM 10130 C CA . ASP B 1 504 ? -10.172 -23.938 -16.219 1 98.44 504 ASP B CA 1
ATOM 10131 C C . ASP B 1 504 ? -11.094 -22.734 -16.016 1 98.44 504 ASP B C 1
ATOM 10133 O O . ASP B 1 504 ? -11.602 -22.172 -16.984 1 98.44 504 ASP B O 1
ATOM 10137 N N . VAL B 1 505 ? -11.297 -22.406 -14.742 1 98.69 505 VAL B N 1
ATOM 10138 C CA . VAL B 1 505 ? -12.188 -21.297 -14.422 1 98.69 505 VAL B CA 1
ATOM 10139 C C . VAL B 1 505 ? -11.602 -20 -14.961 1 98.69 505 VAL B C 1
ATOM 10141 O O . VAL B 1 505 ? -12.328 -19.141 -15.461 1 98.69 505 VAL B O 1
ATOM 10144 N N . HIS B 1 506 ? -10.32 -19.828 -14.859 1 98.5 506 HIS B N 1
ATOM 10145 C CA . HIS B 1 506 ? -9.695 -18.625 -15.43 1 98.5 506 HIS B CA 1
ATOM 10146 C C . HIS B 1 506 ? -9.914 -18.562 -16.938 1 98.5 506 HIS B C 1
ATOM 10148 O O . HIS B 1 506 ? -10.234 -17.5 -17.469 1 98.5 506 HIS B O 1
ATOM 10154 N N . ARG B 1 507 ? -9.742 -19.641 -17.625 1 97.75 507 ARG B N 1
ATOM 10155 C CA . ARG B 1 507 ? -9.805 -19.688 -19.078 1 97.75 507 ARG B CA 1
ATOM 10156 C C . ARG B 1 507 ? -11.242 -19.531 -19.578 1 97.75 507 ARG B C 1
ATOM 10158 O O . ARG B 1 507 ? -11.5 -18.844 -20.562 1 97.75 507 ARG B O 1
ATOM 10165 N N . GLU B 1 508 ? -12.195 -20.219 -18.844 1 97.88 508 GLU B N 1
ATOM 10166 C CA . GLU B 1 508 ? -13.547 -20.359 -19.391 1 97.88 508 GLU B CA 1
ATOM 10167 C C . GLU B 1 508 ? -14.531 -19.469 -18.625 1 97.88 508 GLU B C 1
ATOM 10169 O O . GLU B 1 508 ? -15.648 -19.25 -19.094 1 97.88 508 GLU B O 1
ATOM 10174 N N . GLY B 1 509 ? -14.156 -18.969 -17.516 1 97.88 509 GLY B N 1
ATOM 10175 C CA . GLY B 1 509 ? -15.055 -18.156 -16.719 1 97.88 509 GLY B CA 1
ATOM 10176 C C . GLY B 1 509 ? -16.219 -18.938 -16.141 1 97.88 509 GLY B C 1
ATOM 10177 O O . GLY B 1 509 ? -16.047 -20.062 -15.672 1 97.88 509 GLY B O 1
ATOM 10178 N N . LEU B 1 510 ? -17.344 -18.328 -16.125 1 98.38 510 LEU B N 1
ATOM 10179 C CA . LEU B 1 510 ? -18.562 -18.891 -15.555 1 98.38 510 LEU B CA 1
ATOM 10180 C C . LEU B 1 510 ? -18.938 -20.203 -16.25 1 98.38 510 LEU B C 1
ATOM 10182 O O . LEU B 1 510 ? -19.469 -21.109 -15.609 1 98.38 510 LEU B O 1
ATOM 10186 N N . SER B 1 511 ? -18.625 -20.391 -17.469 1 98.31 511 SER B N 1
ATOM 10187 C CA . SER B 1 511 ? -19.031 -21.578 -18.219 1 98.31 511 SER B CA 1
ATOM 10188 C C . SER B 1 511 ? -18.391 -22.844 -17.656 1 98.31 511 SER B C 1
ATOM 10190 O O . SER B 1 511 ? -18.953 -23.938 -17.781 1 98.31 511 SER B O 1
ATOM 10192 N N . ALA B 1 512 ? -17.219 -22.703 -16.969 1 98.38 512 ALA B N 1
ATOM 10193 C CA . ALA B 1 512 ? -16.578 -23.859 -16.344 1 98.38 512 ALA B CA 1
ATOM 10194 C C . ALA B 1 512 ? -17.328 -24.281 -15.086 1 98.38 512 ALA B C 1
ATOM 10196 O O . ALA B 1 512 ? -17.266 -25.453 -14.68 1 98.38 512 ALA B O 1
ATOM 10197 N N . MET B 1 513 ? -18.109 -23.438 -14.523 1 98.69 513 MET B N 1
ATOM 10198 C CA . MET B 1 513 ? -18.719 -23.672 -13.219 1 98.69 513 MET B CA 1
ATOM 10199 C C . MET B 1 513 ? -20.219 -23.922 -13.367 1 98.69 513 MET B C 1
ATOM 10201 O O . MET B 1 513 ? -20.797 -24.719 -12.633 1 98.69 513 MET B O 1
ATOM 10205 N N . ALA B 1 514 ? -20.891 -23.359 -14.344 1 98 514 ALA B N 1
ATOM 10206 C CA . ALA B 1 514 ? -22.328 -23.234 -14.508 1 98 514 ALA B CA 1
ATOM 10207 C C . ALA B 1 514 ? -22.984 -24.609 -14.562 1 98 514 ALA B C 1
ATOM 10209 O O . ALA B 1 514 ? -24.141 -24.781 -14.141 1 98 514 ALA B O 1
ATOM 10210 N N . PRO B 1 515 ? -22.312 -25.625 -15.109 1 97.88 515 PRO B N 1
ATOM 10211 C CA . PRO B 1 515 ? -22.969 -26.938 -15.211 1 97.88 515 PRO B CA 1
ATOM 10212 C C . PRO B 1 515 ? -23.234 -27.578 -13.844 1 97.88 515 PRO B C 1
ATOM 10214 O O . PRO B 1 515 ? -24.016 -28.531 -13.75 1 97.88 515 PRO B O 1
ATOM 10217 N N . TYR B 1 516 ? -22.625 -27.188 -12.836 1 98.5 516 TYR B N 1
ATOM 10218 C CA . TYR B 1 516 ? -22.719 -27.812 -11.523 1 98.5 516 TYR B CA 1
ATOM 10219 C C . TYR B 1 516 ? -23.656 -27.047 -10.609 1 98.5 516 TYR B C 1
ATOM 10221 O O . TYR B 1 516 ? -23.844 -25.844 -10.773 1 98.5 516 TYR B O 1
ATOM 10229 N N . ARG B 1 517 ? -24.234 -27.703 -9.68 1 98.38 517 ARG B N 1
ATOM 10230 C CA . ARG B 1 517 ? -25.078 -27.078 -8.672 1 98.38 517 ARG B CA 1
ATOM 10231 C C . ARG B 1 517 ? -24.266 -26.703 -7.434 1 98.38 517 ARG B C 1
ATOM 10233 O O . ARG B 1 517 ? -24.5 -25.656 -6.828 1 98.38 517 ARG B O 1
ATOM 10240 N N . CYS B 1 518 ? -23.375 -27.578 -7.094 1 98.75 518 CYS B N 1
ATOM 10241 C CA . CYS B 1 518 ? -22.516 -27.375 -5.93 1 98.75 518 CYS B CA 1
ATOM 10242 C C . CYS B 1 518 ? -21.047 -27.531 -6.301 1 98.75 518 CYS B C 1
ATOM 10244 O O . CYS B 1 518 ? -20.672 -28.453 -7.023 1 98.75 518 CYS B O 1
ATOM 10246 N N . ILE B 1 519 ? -20.25 -26.594 -5.887 1 98.88 519 ILE B N 1
ATOM 10247 C CA . ILE B 1 519 ? -18.797 -26.688 -6.066 1 98.88 519 ILE B CA 1
ATOM 10248 C C . ILE B 1 519 ? -18.109 -26.578 -4.711 1 98.88 519 ILE B C 1
ATOM 10250 O O . ILE B 1 519 ? -18.453 -25.719 -3.896 1 98.88 519 ILE B O 1
ATOM 10254 N N . ILE B 1 520 ? -17.156 -27.453 -4.465 1 98.81 520 ILE B N 1
ATOM 10255 C CA . ILE B 1 520 ? -16.359 -27.5 -3.248 1 98.81 520 ILE B CA 1
ATOM 10256 C C . ILE B 1 520 ? -14.93 -27.047 -3.559 1 98.81 520 ILE B C 1
ATOM 10258 O O . ILE B 1 520 ? -14.328 -27.516 -4.535 1 98.81 520 ILE B O 1
ATOM 10262 N N . SER B 1 521 ? -14.391 -26.141 -2.758 1 98.75 521 SER B N 1
ATOM 10263 C CA . SER B 1 521 ? -13.016 -25.703 -2.969 1 98.75 521 SER B CA 1
ATOM 10264 C C . SER B 1 521 ? -12.023 -26.641 -2.299 1 98.75 521 SER B C 1
ATOM 10266 O O . SER B 1 521 ? -12.43 -27.578 -1.598 1 98.75 521 SER B O 1
ATOM 10268 N N . GLY B 1 522 ? -10.672 -26.359 -2.543 1 98.38 522 GLY B N 1
ATOM 10269 C CA . GLY B 1 522 ? -9.625 -27 -1.771 1 98.38 522 GLY B CA 1
ATOM 10270 C C . GLY B 1 522 ? -9.445 -26.391 -0.388 1 98.38 522 GLY B C 1
ATOM 10271 O O . GLY B 1 522 ? -10.25 -25.562 0.04 1 98.38 522 GLY B O 1
ATOM 10272 N N . THR B 1 523 ? -8.359 -26.828 0.303 1 98.38 523 THR B N 1
ATOM 10273 C CA . THR B 1 523 ? -8.125 -26.438 1.689 1 98.38 523 THR B CA 1
ATOM 10274 C C . THR B 1 523 ? -7.543 -25.031 1.766 1 98.38 523 THR B C 1
ATOM 10276 O O . THR B 1 523 ? -7.648 -24.359 2.797 1 98.38 523 THR B O 1
ATOM 10279 N N . HIS B 1 524 ? -6.902 -24.578 0.71 1 98.19 524 HIS B N 1
ATOM 10280 C CA . HIS B 1 524 ? -6.156 -23.328 0.768 1 98.19 524 HIS B CA 1
ATOM 10281 C C . HIS B 1 524 ? -6.164 -22.609 -0.582 1 98.19 524 HIS B C 1
ATOM 10283 O O . HIS B 1 524 ? -5.105 -22.344 -1.152 1 98.19 524 HIS B O 1
ATOM 10289 N N . PRO B 1 525 ? -7.359 -22.203 -1.091 1 98.5 525 PRO B N 1
ATOM 10290 C CA . PRO B 1 525 ? -7.434 -21.453 -2.348 1 98.5 525 PRO B CA 1
ATOM 10291 C C . PRO B 1 525 ? -7.059 -19.984 -2.184 1 98.5 525 PRO B C 1
ATOM 10293 O O . PRO B 1 525 ? -7.914 -19.109 -2.33 1 98.5 525 PRO B O 1
ATOM 10296 N N . GLU B 1 526 ? -5.836 -19.672 -2.066 1 98.56 526 GLU B N 1
ATOM 10297 C CA . GLU B 1 526 ? -5.297 -18.375 -1.632 1 98.56 526 GLU B CA 1
ATOM 10298 C C . GLU B 1 526 ? -5.047 -17.453 -2.82 1 98.56 526 GLU B C 1
ATOM 10300 O O . GLU B 1 526 ? -5.234 -16.25 -2.723 1 98.56 526 GLU B O 1
ATOM 10305 N N . TYR B 1 527 ? -4.617 -17.891 -3.986 1 98.62 527 TYR B N 1
ATOM 10306 C CA . TYR B 1 527 ? -4.16 -17.109 -5.125 1 98.62 527 TYR B CA 1
ATOM 10307 C C . TYR B 1 527 ? -5.16 -17.172 -6.273 1 98.62 527 TYR B C 1
ATOM 10309 O O . TYR B 1 527 ? -5.227 -18.172 -6.992 1 98.62 527 TYR B O 1
ATOM 10317 N N . ILE B 1 528 ? -5.859 -16.062 -6.492 1 97.94 528 ILE B N 1
ATOM 10318 C CA . ILE B 1 528 ? -7.016 -16.047 -7.379 1 97.94 528 ILE B CA 1
ATOM 10319 C C . ILE B 1 528 ? -6.906 -14.867 -8.344 1 97.94 528 ILE B C 1
ATOM 10321 O O . ILE B 1 528 ? -6.645 -13.734 -7.926 1 97.94 528 ILE B O 1
ATOM 10325 N N . SER B 1 529 ? -7.102 -15.133 -9.688 1 98.62 529 SER B N 1
ATOM 10326 C CA . SER B 1 529 ? -7.156 -14.023 -10.641 1 98.62 529 SER B CA 1
ATOM 10327 C C . SER B 1 529 ? -8.516 -13.336 -10.602 1 98.62 529 SER B C 1
ATOM 10329 O O . SER B 1 529 ? -9.477 -13.867 -10.039 1 98.62 529 SER B O 1
ATOM 10331 N N . GLU B 1 530 ? -8.609 -12.188 -11.164 1 98.12 530 GLU B N 1
ATOM 10332 C CA . GLU B 1 530 ? -9.867 -11.445 -11.219 1 98.12 530 GLU B CA 1
ATOM 10333 C C . GLU B 1 530 ? -10.945 -12.234 -11.953 1 98.12 530 GLU B C 1
ATOM 10335 O O . GLU B 1 530 ? -12.102 -12.242 -11.539 1 98.12 530 GLU B O 1
ATOM 10340 N N . ARG B 1 531 ? -10.617 -12.922 -13.039 1 98.19 531 ARG B N 1
ATOM 10341 C CA . ARG B 1 531 ? -11.578 -13.711 -13.812 1 98.19 531 ARG B CA 1
ATOM 10342 C C . ARG B 1 531 ? -12.164 -14.836 -12.969 1 98.19 531 ARG B C 1
ATOM 10344 O O . ARG B 1 531 ? -13.352 -15.141 -13.078 1 98.19 531 ARG B O 1
ATOM 10351 N N . ILE B 1 532 ? -11.305 -15.461 -12.211 1 98.69 532 ILE B N 1
ATOM 10352 C CA . ILE B 1 532 ? -11.781 -16.531 -11.328 1 98.69 532 ILE B CA 1
ATOM 10353 C C . ILE B 1 532 ? -12.742 -15.945 -10.297 1 98.69 532 ILE B C 1
ATOM 10355 O O . ILE B 1 532 ? -13.812 -16.5 -10.055 1 98.69 532 ILE B O 1
ATOM 10359 N N . LEU B 1 533 ? -12.352 -14.836 -9.703 1 98.5 533 LEU B N 1
ATOM 10360 C CA . LEU B 1 533 ? -13.18 -14.18 -8.703 1 98.5 533 LEU B CA 1
ATOM 10361 C C . LEU B 1 533 ? -14.539 -13.797 -9.289 1 98.5 533 LEU B C 1
ATOM 10363 O O . LEU B 1 533 ? -15.578 -14.023 -8.664 1 98.5 533 LEU B O 1
ATOM 10367 N N . ASP B 1 534 ? -14.562 -13.211 -10.5 1 98.44 534 ASP B N 1
ATOM 10368 C CA . ASP B 1 534 ? -15.789 -12.844 -11.188 1 98.44 534 ASP B CA 1
ATOM 10369 C C . ASP B 1 534 ? -16.672 -14.062 -11.422 1 98.44 534 ASP B C 1
ATOM 10371 O O . ASP B 1 534 ? -17.891 -14.008 -11.195 1 98.44 534 ASP B O 1
ATOM 10375 N N . ALA B 1 535 ? -16.094 -15.109 -11.844 1 98.75 535 ALA B N 1
ATOM 10376 C CA . ALA B 1 535 ? -16.844 -16.328 -12.125 1 98.75 535 ALA B CA 1
ATOM 10377 C C . ALA B 1 535 ? -17.547 -16.859 -10.867 1 98.75 535 ALA B C 1
ATOM 10379 O O . ALA B 1 535 ? -18.688 -17.312 -10.93 1 98.75 535 ALA B O 1
ATOM 10380 N N . HIS B 1 536 ? -16.844 -16.828 -9.789 1 98.69 536 HIS B N 1
ATOM 10381 C CA . HIS B 1 536 ? -17.422 -17.281 -8.531 1 98.69 536 HIS B CA 1
ATOM 10382 C C . HIS B 1 536 ? -18.625 -16.438 -8.148 1 98.69 536 HIS B C 1
ATOM 10384 O O . HIS B 1 536 ? -19.672 -16.969 -7.742 1 98.69 536 HIS B O 1
ATOM 10390 N N . GLU B 1 537 ? -18.438 -15.109 -8.234 1 98.12 537 GLU B N 1
ATOM 10391 C CA . GLU B 1 537 ? -19.531 -14.203 -7.891 1 98.12 537 GLU B CA 1
ATOM 10392 C C . GLU B 1 537 ? -20.75 -14.453 -8.773 1 98.12 537 GLU B C 1
ATOM 10394 O O . GLU B 1 537 ? -21.891 -14.5 -8.281 1 98.12 537 GLU B O 1
ATOM 10399 N N . ASP B 1 538 ? -20.531 -14.602 -10.031 1 98.44 538 ASP B N 1
ATOM 10400 C CA . ASP B 1 538 ? -21.625 -14.844 -10.984 1 98.44 538 ASP B CA 1
ATOM 10401 C C . ASP B 1 538 ? -22.281 -16.203 -10.734 1 98.44 538 ASP B C 1
ATOM 10403 O O . ASP B 1 538 ? -23.5 -16.328 -10.812 1 98.44 538 ASP B O 1
ATOM 10407 N N . PHE B 1 539 ? -21.5 -17.219 -10.484 1 98.62 539 PHE B N 1
ATOM 10408 C CA . PHE B 1 539 ? -22 -18.562 -10.211 1 98.62 539 PHE B CA 1
ATOM 10409 C C . PHE B 1 539 ? -22.969 -18.531 -9.031 1 98.62 539 PHE B C 1
ATOM 10411 O O . PHE B 1 539 ? -24.094 -19.047 -9.125 1 98.62 539 PHE B O 1
ATOM 10418 N N . ILE B 1 540 ? -22.578 -17.891 -7.941 1 98.56 540 ILE B N 1
ATOM 10419 C CA . ILE B 1 540 ? -23.375 -17.859 -6.719 1 98.56 540 ILE B CA 1
ATOM 10420 C C . ILE B 1 540 ? -24.609 -17 -6.934 1 98.56 540 ILE B C 1
ATOM 10422 O O . ILE B 1 540 ? -25.719 -17.375 -6.531 1 98.56 540 ILE B O 1
ATOM 10426 N N . GLU B 1 541 ? -24.453 -15.867 -7.555 1 97.19 541 GLU B N 1
ATOM 10427 C CA . GLU B 1 541 ? -25.562 -14.961 -7.828 1 97.19 541 GLU B CA 1
ATOM 10428 C C . GLU B 1 541 ? -26.656 -15.656 -8.648 1 97.19 541 GLU B C 1
ATOM 10430 O O . GLU B 1 541 ? -27.844 -15.406 -8.453 1 97.19 541 GLU B O 1
ATOM 10435 N N . GLN B 1 542 ? -26.266 -16.578 -9.492 1 97.5 542 GLN B N 1
ATOM 10436 C CA . GLN B 1 542 ? -27.203 -17.219 -10.406 1 97.5 542 GLN B CA 1
ATOM 10437 C C . GLN B 1 542 ? -27.75 -18.516 -9.82 1 97.5 542 GLN B C 1
ATOM 10439 O O . GLN B 1 542 ? -28.391 -19.297 -10.516 1 97.5 542 GLN B O 1
ATOM 10444 N N . GLY B 1 543 ? -27.422 -18.734 -8.625 1 97.25 543 GLY B N 1
ATOM 10445 C CA . GLY B 1 543 ? -28.062 -19.844 -7.941 1 97.25 543 GLY B CA 1
ATOM 10446 C C . GLY B 1 543 ? -27.109 -20.953 -7.57 1 97.25 543 GLY B C 1
ATOM 10447 O O . GLY B 1 543 ? -27.5 -21.969 -7 1 97.25 543 GLY B O 1
ATOM 10448 N N . GLY B 1 544 ? -25.828 -20.766 -7.934 1 98.38 544 GLY B N 1
ATOM 10449 C CA . GLY B 1 544 ? -24.828 -21.75 -7.559 1 98.38 544 GLY B CA 1
ATOM 10450 C C . GLY B 1 544 ? -24.625 -21.844 -6.059 1 98.38 544 GLY B C 1
ATOM 10451 O O . GLY B 1 544 ? -24.797 -20.859 -5.336 1 98.38 544 GLY B O 1
ATOM 10452 N N . ARG B 1 545 ? -24.312 -23 -5.648 1 98.69 545 ARG B N 1
ATOM 10453 C CA . ARG B 1 545 ? -24 -23.266 -4.246 1 98.69 545 ARG B CA 1
ATOM 10454 C C . ARG B 1 545 ? -22.516 -23.594 -4.074 1 98.69 545 ARG B C 1
ATOM 10456 O O . ARG B 1 545 ? -21.984 -24.469 -4.758 1 98.69 545 ARG B O 1
ATOM 10463 N N . PHE B 1 546 ? -21.828 -22.844 -3.197 1 98.81 546 PHE B N 1
ATOM 10464 C CA . PHE B 1 546 ? -20.391 -22.953 -3.055 1 98.81 546 PHE B CA 1
ATOM 10465 C C . PHE B 1 546 ? -20.016 -23.328 -1.627 1 98.81 546 PHE B C 1
ATOM 10467 O O . PHE B 1 546 ? -20.5 -22.719 -0.67 1 98.81 546 PHE B O 1
ATOM 10474 N N . ILE B 1 547 ? -19.219 -24.297 -1.458 1 98.94 547 ILE B N 1
ATOM 10475 C CA . ILE B 1 547 ? -18.656 -24.688 -0.17 1 98.94 547 ILE B CA 1
ATOM 10476 C C . ILE B 1 547 ? -17.172 -24.312 -0.121 1 98.94 547 ILE B C 1
ATOM 10478 O O . ILE B 1 547 ? -16.359 -24.922 -0.812 1 98.94 547 ILE B O 1
ATOM 10482 N N . TYR B 1 548 ? -16.859 -23.344 0.665 1 98.88 548 TYR B N 1
ATOM 10483 C CA . TYR B 1 548 ? -15.477 -22.938 0.911 1 98.88 548 TYR B CA 1
ATOM 10484 C C . TYR B 1 548 ? -14.859 -23.766 2.035 1 98.88 548 TYR B C 1
ATOM 10486 O O . TYR B 1 548 ? -15.141 -23.531 3.213 1 98.88 548 TYR B O 1
ATOM 10494 N N . MET B 1 549 ? -13.922 -24.641 1.646 1 98 549 MET B N 1
ATOM 10495 C CA . MET B 1 549 ? -13.344 -25.625 2.566 1 98 549 MET B CA 1
ATOM 10496 C C . MET B 1 549 ? -12.078 -25.078 3.219 1 98 549 MET B C 1
ATOM 10498 O O . MET B 1 549 ? -11.469 -25.75 4.051 1 98 549 MET B O 1
ATOM 10502 N N . GLY B 1 550 ? -11.742 -23.891 2.902 1 95.25 550 GLY B N 1
ATOM 10503 C CA . GLY B 1 550 ? -10.359 -23.547 3.17 1 95.25 550 GLY B CA 1
ATOM 10504 C C . GLY B 1 550 ? -10.219 -22.453 4.211 1 95.25 550 GLY B C 1
ATOM 10505 O O . GLY B 1 550 ? -11.18 -22.109 4.906 1 95.25 550 GLY B O 1
ATOM 10506 N N . GLY B 1 551 ? -8.969 -22.062 4.477 1 97.62 551 GLY B N 1
ATOM 10507 C CA . GLY B 1 551 ? -8.477 -20.906 5.191 1 97.62 551 GLY B CA 1
ATOM 10508 C C . GLY B 1 551 ? -7.516 -20.062 4.371 1 97.62 551 GLY B C 1
ATOM 10509 O O . GLY B 1 551 ? -6.781 -20.594 3.535 1 97.62 551 GLY B O 1
ATOM 10510 N N . ASN B 1 552 ? -7.613 -18.703 4.68 1 98.19 552 ASN B N 1
ATOM 10511 C CA . ASN B 1 552 ? -6.785 -17.766 3.945 1 98.19 552 ASN B CA 1
ATOM 10512 C C . ASN B 1 552 ? -7 -17.875 2.439 1 98.19 552 ASN B C 1
ATOM 10514 O O . ASN B 1 552 ? -6.039 -17.891 1.668 1 98.19 552 ASN B O 1
ATOM 10518 N N . GLY B 1 553 ? -8.242 -18.156 2.059 1 98.19 553 GLY B N 1
ATOM 10519 C CA . GLY B 1 553 ? -8.586 -18.219 0.649 1 98.19 553 GLY B CA 1
ATOM 10520 C C . GLY B 1 553 ? -8.883 -16.859 0.038 1 98.19 553 GLY B C 1
ATOM 10521 O O . GLY B 1 553 ? -9.219 -15.914 0.75 1 98.19 553 GLY B O 1
ATOM 10522 N N . TYR B 1 554 ? -8.68 -16.797 -1.315 1 98.31 554 TYR B N 1
ATOM 10523 C CA . TYR B 1 554 ? -9 -15.609 -2.102 1 98.31 554 TYR B CA 1
ATOM 10524 C C . TYR B 1 554 ? -8.297 -14.375 -1.549 1 98.31 554 TYR B C 1
ATOM 10526 O O . TYR B 1 554 ? -8.891 -13.305 -1.449 1 98.31 554 TYR B O 1
ATOM 10534 N N . TYR B 1 555 ? -7.07 -14.578 -1.113 1 98.38 555 TYR B N 1
ATOM 10535 C CA . TYR B 1 555 ? -6.258 -13.578 -0.432 1 98.38 555 TYR B CA 1
ATOM 10536 C C . TYR B 1 555 ? -5.457 -12.75 -1.433 1 98.38 555 TYR B C 1
ATOM 10538 O O . TYR B 1 555 ? -5.605 -11.531 -1.498 1 98.38 555 TYR B O 1
ATOM 10546 N N . TRP B 1 556 ? -4.703 -13.359 -2.357 1 98.62 556 TRP B N 1
ATOM 10547 C CA . TRP B 1 556 ? -3.773 -12.695 -3.266 1 98.62 556 TRP B CA 1
ATOM 10548 C C . TRP B 1 556 ? -4.363 -12.594 -4.668 1 98.62 556 TRP B C 1
ATOM 10550 O O . TRP B 1 556 ? -4.973 -13.539 -5.164 1 98.62 556 TRP B O 1
ATOM 10560 N N . ASN B 1 557 ? -4.105 -11.422 -5.32 1 98.38 557 ASN B N 1
ATOM 10561 C CA . ASN B 1 557 ? -4.395 -11.203 -6.73 1 98.38 557 ASN B CA 1
ATOM 10562 C C . ASN B 1 557 ? -3.258 -11.703 -7.621 1 98.38 557 ASN B C 1
ATOM 10564 O O . ASN B 1 557 ? -2.096 -11.367 -7.395 1 98.38 557 ASN B O 1
ATOM 10568 N N . VAL B 1 558 ? -3.586 -12.523 -8.648 1 98.69 558 VAL B N 1
ATOM 10569 C CA . VAL B 1 558 ? -2.559 -13.055 -9.539 1 98.69 558 VAL B CA 1
ATOM 10570 C C . VAL B 1 558 ? -2.986 -12.867 -10.992 1 98.69 558 VAL B C 1
ATOM 10572 O O . VAL B 1 558 ? -4.137 -12.516 -11.266 1 98.69 558 VAL B O 1
ATOM 10575 N N . ALA B 1 559 ? -2.051 -13.125 -11.938 1 98.38 559 ALA B N 1
ATOM 10576 C CA . ALA B 1 559 ? -2.326 -12.945 -13.359 1 98.38 559 ALA B CA 1
ATOM 10577 C C . ALA B 1 559 ? -1.763 -14.102 -14.18 1 98.38 559 ALA B C 1
ATOM 10579 O O . ALA B 1 559 ? -0.765 -14.719 -13.789 1 98.38 559 ALA B O 1
ATOM 10580 N N . TYR B 1 560 ? -2.436 -14.367 -15.266 1 98.12 560 TYR B N 1
ATOM 10581 C CA . TYR B 1 560 ? -2.027 -15.32 -16.297 1 98.12 560 TYR B CA 1
ATOM 10582 C C . TYR B 1 560 ? -2.109 -14.695 -17.688 1 98.12 560 TYR B C 1
ATOM 10584 O O . TYR B 1 560 ? -3.039 -13.945 -17.969 1 98.12 560 TYR B O 1
ATOM 10592 N N . ARG B 1 561 ? -1.104 -15.047 -18.469 1 95.56 561 ARG B N 1
ATOM 10593 C CA . ARG B 1 561 ? -1.291 -14.742 -19.875 1 95.56 561 ARG B CA 1
ATOM 10594 C C . ARG B 1 561 ? -2.252 -15.734 -20.531 1 95.56 561 ARG B C 1
ATOM 10596 O O . ARG B 1 561 ? -2.238 -16.922 -20.203 1 95.56 561 ARG B O 1
ATOM 10603 N N . ASP B 1 562 ? -3.031 -15.297 -21.484 1 92.31 562 ASP B N 1
ATOM 10604 C CA . ASP B 1 562 ? -4.023 -16.156 -22.125 1 92.31 562 ASP B CA 1
ATOM 10605 C C . ASP B 1 562 ? -3.361 -17.328 -22.844 1 92.31 562 ASP B C 1
ATOM 10607 O O . ASP B 1 562 ? -3.881 -18.453 -22.828 1 92.31 562 ASP B O 1
ATOM 10611 N N . ASP B 1 563 ? -2.229 -17.094 -23.359 1 92.88 563 ASP B N 1
ATOM 10612 C CA . ASP B 1 563 ? -1.571 -18.125 -24.156 1 92.88 563 ASP B CA 1
ATOM 10613 C C . ASP B 1 563 ? -0.589 -18.922 -23.312 1 92.88 563 ASP B C 1
ATOM 10615 O O . ASP B 1 563 ? -0.053 -19.938 -23.766 1 92.88 563 ASP B O 1
ATOM 10619 N N . GLU B 1 564 ? -0.37 -18.547 -22.078 1 95.19 564 GLU B N 1
ATOM 10620 C CA . GLU B 1 564 ? 0.543 -19.234 -21.172 1 95.19 564 GLU B CA 1
ATOM 10621 C C . GLU B 1 564 ? -0.067 -19.391 -19.781 1 95.19 564 GLU B C 1
ATOM 10623 O O . GLU B 1 564 ? 0.53 -18.969 -18.781 1 95.19 564 GLU B O 1
ATOM 10628 N N . PRO B 1 565 ? -1.144 -20.047 -19.703 1 94.69 565 PRO B N 1
ATOM 10629 C CA . PRO B 1 565 ? -1.819 -20.172 -18.406 1 94.69 565 PRO B CA 1
ATOM 10630 C C . PRO B 1 565 ? -1.004 -20.953 -17.391 1 94.69 565 PRO B C 1
ATOM 10632 O O . PRO B 1 565 ? -1.354 -20.969 -16.203 1 94.69 565 PRO B O 1
ATOM 10635 N N . TRP B 1 566 ? 0.177 -21.578 -17.844 1 97.06 566 TRP B N 1
ATOM 10636 C CA . TRP B 1 566 ? 1.009 -22.359 -16.922 1 97.06 566 TRP B CA 1
ATOM 10637 C C . TRP B 1 566 ? 1.969 -21.453 -16.156 1 97.06 566 TRP B C 1
ATOM 10639 O O . TRP B 1 566 ? 2.715 -21.922 -15.297 1 97.06 566 TRP B O 1
ATOM 10649 N N . VAL B 1 567 ? 1.984 -20.141 -16.453 1 98.06 567 VAL B N 1
ATOM 10650 C CA . VAL B 1 567 ? 2.838 -19.203 -15.734 1 98.06 567 VAL B CA 1
ATOM 10651 C C . VAL B 1 567 ? 1.975 -18.219 -14.945 1 98.06 567 VAL B C 1
ATOM 10653 O O . VAL B 1 567 ? 1.117 -17.531 -15.516 1 98.06 567 VAL B O 1
ATOM 10656 N N . MET B 1 568 ? 2.184 -18.125 -13.648 1 98.62 568 MET B N 1
ATOM 10657 C CA . MET B 1 568 ? 1.467 -17.219 -12.758 1 98.62 568 MET B CA 1
ATOM 10658 C C . MET B 1 568 ? 2.369 -16.078 -12.305 1 98.62 568 MET B C 1
ATOM 10660 O O . MET B 1 568 ? 3.545 -16.281 -12.008 1 98.62 568 MET B O 1
ATOM 10664 N N . GLU B 1 569 ? 1.856 -14.836 -12.32 1 98.69 569 GLU B N 1
ATOM 10665 C CA . GLU B 1 569 ? 2.559 -13.695 -11.75 1 98.69 569 GLU B CA 1
ATOM 10666 C C . GLU B 1 569 ? 1.848 -13.18 -10.5 1 98.69 569 GLU B C 1
ATOM 10668 O O . GLU B 1 569 ? 0.618 -13.094 -10.469 1 98.69 569 GLU B O 1
ATOM 10673 N N . VAL B 1 570 ? 2.568 -12.906 -9.492 1 98.69 570 VAL B N 1
ATOM 10674 C CA . VAL B 1 570 ? 2.068 -12.219 -8.305 1 98.69 570 VAL B CA 1
ATOM 10675 C C . VAL B 1 570 ? 3.148 -11.297 -7.742 1 98.69 570 VAL B C 1
ATOM 10677 O O . VAL B 1 570 ? 4.336 -11.625 -7.785 1 98.69 570 VAL B O 1
ATOM 10680 N N . ARG B 1 571 ? 2.818 -10.141 -7.363 1 98.06 571 ARG B N 1
ATOM 10681 C CA . ARG B 1 571 ? 3.699 -9.234 -6.625 1 98.06 571 ARG B CA 1
ATOM 10682 C C . ARG B 1 571 ? 3.137 -8.938 -5.242 1 98.06 571 ARG B C 1
ATOM 10684 O O . ARG B 1 571 ? 1.932 -8.734 -5.086 1 98.06 571 ARG B O 1
ATOM 10691 N N . LYS B 1 572 ? 4.008 -9.055 -4.277 1 97.25 572 LYS B N 1
ATOM 10692 C CA . LYS B 1 572 ? 3.621 -8.711 -2.914 1 97.25 572 LYS B CA 1
ATOM 10693 C C . LYS B 1 572 ? 3.943 -7.254 -2.602 1 97.25 572 LYS B C 1
ATOM 10695 O O . LYS B 1 572 ? 5.059 -6.793 -2.848 1 97.25 572 LYS B O 1
ATOM 10700 N N . LEU B 1 573 ? 2.982 -6.523 -2.127 1 96.5 573 LEU B N 1
ATOM 10701 C CA . LEU B 1 573 ? 3.117 -5.078 -2.006 1 96.5 573 LEU B CA 1
ATOM 10702 C C . LEU B 1 573 ? 3.383 -4.676 -0.559 1 96.5 573 LEU B C 1
ATOM 10704 O O . LEU B 1 573 ? 4.246 -5.258 0.103 1 96.5 573 LEU B O 1
ATOM 10708 N N . ASP B 1 574 ? 2.699 -3.582 -0.049 1 93.31 574 ASP B N 1
ATOM 10709 C CA . ASP B 1 574 ? 3.039 -2.979 1.236 1 93.31 574 ASP B CA 1
ATOM 10710 C C . ASP B 1 574 ? 2.221 -3.6 2.367 1 93.31 574 ASP B C 1
ATOM 10712 O O . ASP B 1 574 ? 2.422 -3.268 3.537 1 93.31 574 ASP B O 1
ATOM 10716 N N . SER B 1 575 ? 1.32 -4.461 2.039 1 93.06 575 SER B N 1
ATOM 10717 C CA . SER B 1 575 ? 0.388 -4.992 3.027 1 93.06 575 SER B CA 1
ATOM 10718 C C . SER B 1 575 ? 0.172 -6.488 2.834 1 93.06 575 SER B C 1
ATOM 10720 O O . SER B 1 575 ? 0.406 -7.02 1.747 1 93.06 575 SER B O 1
ATOM 10722 N N . GLY B 1 576 ? -0.269 -7.09 4.004 1 93.19 576 GLY B N 1
ATOM 10723 C CA . GLY B 1 576 ? -0.541 -8.516 3.979 1 93.19 576 GLY B CA 1
ATOM 10724 C C . GLY B 1 576 ? 0.577 -9.352 4.582 1 93.19 576 GLY B C 1
ATOM 10725 O O . GLY B 1 576 ? 1.659 -8.828 4.863 1 93.19 576 GLY B O 1
ATOM 10726 N N . MET B 1 577 ? 0.304 -10.594 4.84 1 94 577 MET B N 1
ATOM 10727 C CA . MET B 1 577 ? 1.316 -11.578 5.227 1 94 577 MET B CA 1
ATOM 10728 C C . MET B 1 577 ? 2.146 -12 4.02 1 94 577 MET B C 1
ATOM 10730 O O . MET B 1 577 ? 1.661 -12.734 3.154 1 94 577 MET B O 1
ATOM 10734 N N . ARG B 1 578 ? 3.408 -11.578 3.979 1 91.81 578 ARG B N 1
ATOM 10735 C CA . ARG B 1 578 ? 4.109 -11.711 2.703 1 91.81 578 ARG B CA 1
ATOM 10736 C C . ARG B 1 578 ? 5.566 -12.109 2.918 1 91.81 578 ARG B C 1
ATOM 10738 O O . ARG B 1 578 ? 6.18 -11.719 3.914 1 91.81 578 ARG B O 1
ATOM 10745 N N . ALA B 1 579 ? 6.105 -12.789 1.946 1 91.94 579 ALA B N 1
ATOM 10746 C CA . ALA B 1 579 ? 7.477 -13.297 1.998 1 91.94 579 ALA B CA 1
ATOM 10747 C C . ALA B 1 579 ? 8.477 -12.219 1.596 1 91.94 579 ALA B C 1
ATOM 10749 O O . ALA B 1 579 ? 9.633 -12.25 2.012 1 91.94 579 ALA B O 1
ATOM 10750 N N . TRP B 1 580 ? 8.109 -11.367 0.813 1 94.56 580 TRP B N 1
ATOM 10751 C CA . TRP B 1 580 ? 8.883 -10.242 0.3 1 94.56 580 TRP B CA 1
ATOM 10752 C C . TRP B 1 580 ? 7.973 -9.094 -0.114 1 94.56 580 TRP B C 1
ATOM 10754 O O . TRP B 1 580 ? 6.746 -9.227 -0.086 1 94.56 580 TRP B O 1
ATOM 10764 N N . ALA B 1 581 ? 8.5 -7.965 -0.399 1 95.75 581 ALA B N 1
ATOM 10765 C CA . ALA B 1 581 ? 7.727 -6.801 -0.831 1 95.75 581 ALA B CA 1
ATOM 10766 C C . ALA B 1 581 ? 8.32 -6.188 -2.096 1 95.75 581 ALA B C 1
ATOM 10768 O O . ALA B 1 581 ? 9.539 -6.02 -2.199 1 95.75 581 ALA B O 1
ATOM 10769 N N . ALA B 1 582 ? 7.41 -5.922 -3.035 1 97.38 582 ALA B N 1
ATOM 10770 C CA . ALA B 1 582 ? 7.832 -5.195 -4.23 1 97.38 582 ALA B CA 1
ATOM 10771 C C . ALA B 1 582 ? 8.32 -3.795 -3.871 1 97.38 582 ALA B C 1
ATOM 10773 O O . ALA B 1 582 ? 7.863 -3.199 -2.895 1 97.38 582 ALA B O 1
ATOM 10774 N N . ARG B 1 583 ? 9.188 -3.264 -4.672 1 97.12 583 ARG B N 1
ATOM 10775 C CA . ARG B 1 583 ? 9.766 -1.947 -4.426 1 97.12 583 ARG B CA 1
ATOM 10776 C C . ARG B 1 583 ? 8.82 -0.838 -4.863 1 97.12 583 ARG B C 1
ATOM 10778 O O . ARG B 1 583 ? 7.91 -1.073 -5.668 1 97.12 583 ARG B O 1
ATOM 10785 N N . PRO B 1 584 ? 9 0.396 -4.309 1 96.38 584 PRO B N 1
ATOM 10786 C CA . PRO B 1 584 ? 8.188 1.532 -4.742 1 96.38 584 PRO B CA 1
ATOM 10787 C C . PRO B 1 584 ? 8.148 1.683 -6.262 1 96.38 584 PRO B C 1
ATOM 10789 O O . PRO B 1 584 ? 9.195 1.661 -6.914 1 96.38 584 PRO B O 1
ATOM 10792 N N . GLY B 1 585 ? 6.977 1.836 -6.777 1 97.06 585 GLY B N 1
ATOM 10793 C CA . GLY B 1 585 ? 6.797 2.023 -8.211 1 97.06 585 GLY B CA 1
ATOM 10794 C C . GLY B 1 585 ? 6.672 0.718 -8.969 1 97.06 585 GLY B C 1
ATOM 10795 O O . GLY B 1 585 ? 6.383 0.719 -10.172 1 97.06 585 GLY B O 1
ATOM 10796 N N . GLU B 1 586 ? 6.828 -0.409 -8.328 1 98.25 586 GLU B N 1
ATOM 10797 C CA . GLU B 1 586 ? 6.859 -1.683 -9.039 1 98.25 586 GLU B CA 1
ATOM 10798 C C . GLU B 1 586 ? 5.734 -2.604 -8.578 1 98.25 586 GLU B C 1
ATOM 10800 O O . GLU B 1 586 ? 5.926 -3.816 -8.461 1 98.25 586 GLU B O 1
ATOM 10805 N N . HIS B 1 587 ? 4.531 -2.061 -8.398 1 97.94 587 HIS B N 1
ATOM 10806 C CA . HIS B 1 587 ? 3.426 -2.748 -7.738 1 97.94 587 HIS B CA 1
ATOM 10807 C C . HIS B 1 587 ? 2.482 -3.375 -8.758 1 97.94 587 HIS B C 1
ATOM 10809 O O . HIS B 1 587 ? 1.534 -4.07 -8.391 1 97.94 587 HIS B O 1
ATOM 10815 N N . TYR B 1 588 ? 2.717 -3.15 -10.062 1 98.19 588 TYR B N 1
ATOM 10816 C CA . TYR B 1 588 ? 1.734 -3.547 -11.062 1 98.19 588 TYR B CA 1
ATOM 10817 C C . TYR B 1 588 ? 2.215 -4.762 -11.852 1 98.19 588 TYR B C 1
ATOM 10819 O O . TYR B 1 588 ? 3.408 -4.891 -12.141 1 98.19 588 TYR B O 1
ATOM 10827 N N . LEU B 1 589 ? 1.342 -5.613 -12.203 1 98.44 589 LEU B N 1
ATOM 10828 C CA . LEU B 1 589 ? 1.613 -6.855 -12.914 1 98.44 589 LEU B CA 1
ATOM 10829 C C . LEU B 1 589 ? 1.972 -6.582 -14.375 1 98.44 589 LEU B C 1
ATOM 10831 O O . LEU B 1 589 ? 1.188 -5.977 -15.109 1 98.44 589 LEU B O 1
ATOM 10835 N N . GLN B 1 590 ? 3.121 -7.074 -14.789 1 98.06 590 GLN B N 1
ATOM 10836 C CA . GLN B 1 590 ? 3.51 -6.883 -16.188 1 98.06 590 GLN B CA 1
ATOM 10837 C C . GLN B 1 590 ? 2.596 -7.664 -17.125 1 98.06 590 GLN B C 1
ATOM 10839 O O . GLN B 1 590 ? 2.424 -7.293 -18.281 1 98.06 590 GLN B O 1
ATOM 10844 N N . THR B 1 591 ? 1.948 -8.688 -16.609 1 98.06 591 THR B N 1
ATOM 10845 C CA . THR B 1 591 ? 1.113 -9.602 -17.391 1 98.06 591 THR B CA 1
ATOM 10846 C C . THR B 1 591 ? -0.204 -8.93 -17.781 1 98.06 591 THR B C 1
ATOM 10848 O O . THR B 1 591 ? -0.735 -9.172 -18.859 1 98.06 591 THR B O 1
ATOM 10851 N N . THR B 1 592 ? -0.766 -8.078 -16.875 1 97.19 592 THR B N 1
ATOM 10852 C CA . THR B 1 592 ? -2.115 -7.586 -17.141 1 97.19 592 THR B CA 1
ATOM 10853 C C . THR B 1 592 ? -2.184 -6.07 -16.953 1 97.19 592 THR B C 1
ATOM 10855 O O . THR B 1 592 ? -3.168 -5.438 -17.328 1 97.19 592 THR B O 1
ATOM 10858 N N . GLY B 1 593 ? -1.223 -5.504 -16.344 1 97.31 593 GLY B N 1
ATOM 10859 C CA . GLY B 1 593 ? -1.267 -4.086 -16.031 1 97.31 593 GLY B CA 1
ATOM 10860 C C . GLY B 1 593 ? -2.027 -3.787 -14.75 1 97.31 593 GLY B C 1
ATOM 10861 O O . GLY B 1 593 ? -2.02 -2.654 -14.266 1 97.31 593 GLY B O 1
ATOM 10862 N N . GLN B 1 594 ? -2.609 -4.742 -14.125 1 97.06 594 GLN B N 1
ATOM 10863 C CA . GLN B 1 594 ? -3.387 -4.582 -12.906 1 97.06 594 GLN B CA 1
ATOM 10864 C C . GLN B 1 594 ? -2.475 -4.41 -11.695 1 97.06 594 GLN B C 1
ATOM 10866 O O . GLN B 1 594 ? -1.417 -5.039 -11.609 1 97.06 594 GLN B O 1
ATOM 10871 N N . LYS B 1 595 ? -2.871 -3.512 -10.742 1 97.5 595 LYS B N 1
ATOM 10872 C CA . LYS B 1 595 ? -2.189 -3.496 -9.453 1 97.5 595 LYS B CA 1
ATOM 10873 C C . LYS B 1 595 ? -2.279 -4.859 -8.766 1 97.5 595 LYS B C 1
ATOM 10875 O O . LYS B 1 595 ? -3.346 -5.473 -8.734 1 97.5 595 LYS B O 1
ATOM 10880 N N . SER B 1 596 ? -1.168 -5.395 -8.266 1 98.12 596 SER B N 1
ATOM 10881 C CA . SER B 1 596 ? -1.176 -6.668 -7.551 1 98.12 596 SER B CA 1
ATOM 10882 C C . SER B 1 596 ? -1.59 -6.477 -6.094 1 98.12 596 SER B C 1
ATOM 10884 O O . SER B 1 596 ? -2.312 -5.535 -5.766 1 98.12 596 SER B O 1
ATOM 10886 N N . GLY B 1 597 ? -1.189 -7.367 -5.223 1 97.44 597 GLY B N 1
ATOM 10887 C CA . GLY B 1 597 ? -1.516 -7.258 -3.812 1 97.44 597 GLY B CA 1
ATOM 10888 C C . GLY B 1 597 ? -2.709 -8.102 -3.406 1 97.44 597 GLY B C 1
ATOM 10889 O O . GLY B 1 597 ? -3.102 -9.016 -4.129 1 97.44 597 GLY B O 1
ATOM 10890 N N . ILE B 1 598 ? -3.234 -7.883 -2.164 1 98 598 ILE B N 1
ATOM 10891 C CA . ILE B 1 598 ? -4.324 -8.688 -1.625 1 98 598 ILE B CA 1
ATOM 10892 C C . ILE B 1 598 ? -5.664 -8.133 -2.113 1 98 598 ILE B C 1
ATOM 10894 O O . ILE B 1 598 ? -5.816 -6.926 -2.285 1 98 598 ILE B O 1
ATOM 10898 N N . TRP B 1 599 ? -6.621 -8.938 -2.328 1 98.38 599 TRP B N 1
ATOM 10899 C CA . TRP B 1 599 ? -7.93 -8.562 -2.848 1 98.38 599 TRP B CA 1
ATOM 10900 C C . TRP B 1 599 ? -8.625 -7.582 -1.91 1 98.38 599 TRP B C 1
ATOM 10902 O O . TRP B 1 599 ? -9.359 -6.699 -2.359 1 98.38 599 TRP B O 1
ATOM 10912 N N . LYS B 1 600 ? -8.352 -7.684 -0.59 1 97.12 600 LYS B N 1
ATOM 10913 C CA . LYS B 1 600 ? -8.891 -6.73 0.376 1 97.12 600 LYS B CA 1
ATOM 10914 C C . LYS B 1 600 ? -8.508 -5.301 0.011 1 97.12 600 LYS B C 1
ATOM 10916 O O . LYS B 1 600 ? -9.352 -4.398 0.034 1 97.12 600 LYS B O 1
ATOM 10921 N N . ASN B 1 601 ? -7.273 -5.109 -0.371 1 96.75 601 ASN B N 1
ATOM 10922 C CA . ASN B 1 601 ? -6.766 -3.777 -0.686 1 96.75 601 ASN B CA 1
ATOM 10923 C C . ASN B 1 601 ? -7.184 -3.336 -2.086 1 96.75 601 ASN B C 1
ATOM 10925 O O . ASN B 1 601 ? -6.914 -2.203 -2.49 1 96.75 601 ASN B O 1
ATOM 10929 N N . LEU B 1 602 ? -7.848 -4.211 -2.836 1 96.94 602 LEU B N 1
ATOM 10930 C CA . LEU B 1 602 ? -8.328 -3.869 -4.172 1 96.94 602 LEU B CA 1
ATOM 10931 C C . LEU B 1 602 ? -9.844 -3.666 -4.168 1 96.94 602 LEU B C 1
ATOM 10933 O O . LEU B 1 602 ? -10.438 -3.426 -5.219 1 96.94 602 LEU B O 1
ATOM 10937 N N . GLY B 1 603 ? -10.461 -3.811 -2.998 1 96.31 603 GLY B N 1
ATOM 10938 C CA . GLY B 1 603 ? -11.875 -3.514 -2.861 1 96.31 603 GLY B CA 1
ATOM 10939 C C . GLY B 1 603 ? -12.75 -4.754 -2.904 1 96.31 603 GLY B C 1
ATOM 10940 O O . GLY B 1 603 ? -13.984 -4.652 -2.945 1 96.31 603 GLY B O 1
ATOM 10941 N N . ARG B 1 604 ? -12.125 -5.926 -2.936 1 97.81 604 ARG B N 1
ATOM 10942 C CA . ARG B 1 604 ? -12.891 -7.168 -2.994 1 97.81 604 ARG B CA 1
ATOM 10943 C C . ARG B 1 604 ? -12.398 -8.164 -1.943 1 97.81 604 ARG B C 1
ATOM 10945 O O . ARG B 1 604 ? -11.977 -9.266 -2.277 1 97.81 604 ARG B O 1
ATOM 10952 N N . PRO B 1 605 ? -12.547 -7.828 -0.639 1 97.69 605 PRO B N 1
ATOM 10953 C CA . PRO B 1 605 ? -12.164 -8.781 0.408 1 97.69 605 PRO B CA 1
ATOM 10954 C C . PRO B 1 605 ? -12.922 -10.102 0.306 1 97.69 605 PRO B C 1
ATOM 10956 O O . PRO B 1 605 ? -14.078 -10.125 -0.133 1 97.69 605 PRO B O 1
ATOM 10959 N N . PRO B 1 606 ? -12.297 -11.164 0.75 1 98.38 606 PRO B N 1
ATOM 10960 C CA . PRO B 1 606 ? -12.961 -12.461 0.66 1 98.38 606 PRO B CA 1
ATOM 10961 C C . PRO B 1 606 ? -14.281 -12.5 1.429 1 98.38 606 PRO B C 1
ATOM 10963 O O . PRO B 1 606 ? -15.188 -13.258 1.066 1 98.38 606 PRO B O 1
ATOM 10966 N N . GLN B 1 607 ? -14.43 -11.695 2.436 1 98.31 607 GLN B N 1
ATOM 10967 C CA . GLN B 1 607 ? -15.664 -11.648 3.215 1 98.31 607 GLN B CA 1
ATOM 10968 C C . GLN B 1 607 ? -16.859 -11.32 2.332 1 98.31 607 GLN B C 1
ATOM 10970 O O . GLN B 1 607 ? -17.969 -11.805 2.568 1 98.31 607 GLN B O 1
ATOM 10975 N N . LYS B 1 608 ? -16.641 -10.531 1.319 1 97.62 608 LYS B N 1
ATOM 10976 C CA . LYS B 1 608 ? -17.688 -10.078 0.415 1 97.62 608 LYS B CA 1
ATOM 10977 C C . LYS B 1 608 ? -18.266 -11.25 -0.376 1 97.62 608 LYS B C 1
ATOM 10979 O O . LYS B 1 608 ? -19.453 -11.242 -0.72 1 97.62 608 LYS B O 1
ATOM 10984 N N . LEU B 1 609 ? -17.469 -12.266 -0.654 1 98.06 609 LEU B N 1
ATOM 10985 C CA . LEU B 1 609 ? -17.844 -13.398 -1.48 1 98.06 609 LEU B CA 1
ATOM 10986 C C . LEU B 1 609 ? -18.156 -14.617 -0.618 1 98.06 609 LEU B C 1
ATOM 10988 O O . LEU B 1 609 ? -19.156 -15.297 -0.829 1 98.06 609 LEU B O 1
ATOM 10992 N N . LEU B 1 610 ? -17.328 -14.859 0.435 1 98.56 610 LEU B N 1
ATOM 10993 C CA . LEU B 1 610 ? -17.344 -16.125 1.153 1 98.56 610 LEU B CA 1
ATOM 10994 C C . LEU B 1 610 ? -17.906 -15.953 2.555 1 98.56 610 LEU B C 1
ATOM 10996 O O . LEU B 1 610 ? -18.172 -16.938 3.254 1 98.56 610 LEU B O 1
ATOM 11000 N N . GLY B 1 611 ? -18.062 -14.727 2.965 1 98.5 611 GLY B N 1
ATOM 11001 C CA . GLY B 1 611 ? -18.531 -14.453 4.316 1 98.5 611 GLY B CA 1
ATOM 11002 C C . GLY B 1 611 ? -17.406 -14.422 5.336 1 98.5 611 GLY B C 1
ATOM 11003 O O . GLY B 1 611 ? -17.562 -13.883 6.43 1 98.5 611 GLY B O 1
ATOM 11004 N N . VAL B 1 612 ? -16.25 -14.953 5.016 1 98.75 612 VAL B N 1
ATOM 11005 C CA . VAL B 1 612 ? -15.109 -14.984 5.93 1 98.75 612 VAL B CA 1
ATOM 11006 C C . VAL B 1 612 ? -13.836 -14.594 5.188 1 98.75 612 VAL B C 1
ATOM 11008 O O . VAL B 1 612 ? -13.812 -14.578 3.953 1 98.75 612 VAL B O 1
ATOM 11011 N N . GLY B 1 613 ? -12.828 -14.156 5.926 1 98.56 613 GLY B N 1
ATOM 11012 C CA . GLY B 1 613 ? -11.516 -13.828 5.387 1 98.56 613 GLY B CA 1
ATOM 11013 C C . GLY B 1 613 ? -10.398 -13.984 6.398 1 98.56 613 GLY B C 1
ATOM 11014 O O . GLY B 1 613 ? -10.648 -14.031 7.605 1 98.56 613 GLY B O 1
ATOM 11015 N N . PHE B 1 614 ? -9.211 -14.039 5.988 1 98.44 614 PHE B N 1
ATOM 11016 C CA . PHE B 1 614 ? -8.008 -14.383 6.734 1 98.44 614 PHE B CA 1
ATOM 11017 C C . PHE B 1 614 ? -7.844 -13.469 7.945 1 98.44 614 PHE B C 1
ATOM 11019 O O . PHE B 1 614 ? -8.008 -12.25 7.84 1 98.44 614 PHE B O 1
ATOM 11026 N N . ILE B 1 615 ? -7.402 -14.102 9.102 1 97.56 615 ILE B N 1
ATOM 11027 C CA . ILE B 1 615 ? -7.258 -13.289 10.297 1 97.56 615 ILE B CA 1
ATOM 11028 C C . ILE B 1 615 ? -5.988 -13.688 11.047 1 97.56 615 ILE B C 1
ATOM 11030 O O . ILE B 1 615 ? -5.453 -12.906 11.836 1 97.56 615 ILE B O 1
ATOM 11034 N N . GLY B 1 616 ? -5.562 -14.922 10.781 1 95.31 616 GLY B N 1
ATOM 11035 C CA . GLY B 1 616 ? -4.371 -15.359 11.484 1 95.31 616 GLY B CA 1
ATOM 11036 C C . GLY B 1 616 ? -3.928 -16.75 11.102 1 95.31 616 GLY B C 1
ATOM 11037 O O . GLY B 1 616 ? -4.652 -17.469 10.406 1 95.31 616 GLY B O 1
ATOM 11038 N N . GLU B 1 617 ? -2.697 -17.188 11.547 1 94.56 617 GLU B N 1
ATOM 11039 C CA . GLU B 1 617 ? -2.146 -18.5 11.234 1 94.56 617 GLU B CA 1
ATOM 11040 C C . GLU B 1 617 ? -1.286 -19.016 12.383 1 94.56 617 GLU B C 1
ATOM 11042 O O . GLU B 1 617 ? -0.731 -18.234 13.156 1 94.56 617 GLU B O 1
ATOM 11047 N N . GLY B 1 618 ? -1.241 -20.25 12.555 1 91.5 618 GLY B N 1
ATOM 11048 C CA . GLY B 1 618 ? -0.436 -21.016 13.484 1 91.5 618 GLY B CA 1
ATOM 11049 C C . GLY B 1 618 ? -0.24 -22.453 13.055 1 91.5 618 GLY B C 1
ATOM 11050 O O . GLY B 1 618 ? -1.154 -23.078 12.5 1 91.5 618 GLY B O 1
ATOM 11051 N N . PHE B 1 619 ? 0.923 -23.016 13.258 1 89.75 619 PHE B N 1
ATOM 11052 C CA . PHE B 1 619 ? 1.262 -24.297 12.641 1 89.75 619 PHE B CA 1
ATOM 11053 C C . PHE B 1 619 ? 1.654 -25.328 13.695 1 89.75 619 PHE B C 1
ATOM 11055 O O . PHE B 1 619 ? 2.359 -26.297 13.398 1 89.75 619 PHE B O 1
ATOM 11062 N N . GLU B 1 620 ? 1.197 -25.141 14.883 1 87.31 620 GLU B N 1
ATOM 11063 C CA . GLU B 1 620 ? 1.63 -26.078 15.922 1 87.31 620 GLU B CA 1
ATOM 11064 C C . GLU B 1 620 ? 0.442 -26.797 16.531 1 87.31 620 GLU B C 1
ATOM 11066 O O . GLU B 1 620 ? 0.597 -27.891 17.078 1 87.31 620 GLU B O 1
ATOM 11071 N N . SER B 1 621 ? -0.682 -26.188 16.422 1 91.25 621 SER B N 1
ATOM 11072 C CA . SER B 1 621 ? -1.837 -26.812 17.062 1 91.25 621 SER B CA 1
ATOM 11073 C C . SER B 1 621 ? -3.133 -26.422 16.359 1 91.25 621 SER B C 1
ATOM 11075 O O . SER B 1 621 ? -3.24 -25.328 15.812 1 91.25 621 SER B O 1
ATOM 11077 N N . GLY B 1 622 ? -4.09 -27.375 16.328 1 94.38 622 GLY B N 1
ATOM 11078 C CA . GLY B 1 622 ? -5.461 -27.109 15.922 1 94.38 622 GLY B CA 1
ATOM 11079 C C . GLY B 1 622 ? -6.434 -27.109 17.078 1 94.38 622 GLY B C 1
ATOM 11080 O O . GLY B 1 622 ? -6.133 -27.609 18.156 1 94.38 622 GLY B O 1
ATOM 11081 N N . ARG B 1 623 ? -7.539 -26.438 16.922 1 97.44 623 ARG B N 1
ATOM 11082 C CA . ARG B 1 623 ? -8.586 -26.344 17.938 1 97.44 623 ARG B CA 1
ATOM 11083 C C . ARG B 1 623 ? -9.93 -26.812 17.391 1 97.44 623 ARG B C 1
ATOM 11085 O O . ARG B 1 623 ? -10.117 -26.875 16.172 1 97.44 623 ARG B O 1
ATOM 11092 N N . PRO B 1 624 ? -10.82 -27.25 18.281 1 98.19 624 PRO B N 1
ATOM 11093 C CA . PRO B 1 624 ? -12.172 -27.562 17.812 1 98.19 624 PRO B CA 1
ATOM 11094 C C . PRO B 1 624 ? -13.023 -26.312 17.578 1 98.19 624 PRO B C 1
ATOM 11096 O O . PRO B 1 624 ? -12.672 -25.234 18.062 1 98.19 624 PRO B O 1
ATOM 11099 N N . PHE B 1 625 ? -14.039 -26.469 16.812 1 98.56 625 PHE B N 1
ATOM 11100 C CA . PHE B 1 625 ? -15.125 -25.5 16.766 1 98.56 625 PHE B CA 1
ATOM 11101 C C . PHE B 1 625 ? -16.125 -25.734 17.891 1 98.56 625 PHE B C 1
ATOM 11103 O O . PHE B 1 625 ? -16.203 -26.844 18.422 1 98.56 625 PHE B O 1
ATOM 11110 N N . ARG B 1 626 ? -16.797 -24.703 18.234 1 98.31 626 ARG B N 1
ATOM 11111 C CA . ARG B 1 626 ? -17.969 -24.781 19.109 1 98.31 626 ARG B CA 1
ATOM 11112 C C . ARG B 1 626 ? -19.203 -24.188 18.438 1 98.31 626 ARG B C 1
ATOM 11114 O O . ARG B 1 626 ? -19.125 -23.109 17.844 1 98.31 626 ARG B O 1
ATOM 11121 N N . ARG B 1 627 ? -20.297 -24.875 18.469 1 98.12 627 ARG B N 1
ATOM 11122 C CA . ARG B 1 627 ? -21.547 -24.391 17.875 1 98.12 627 ARG B CA 1
ATOM 11123 C C . ARG B 1 627 ? -21.922 -23.031 18.453 1 98.12 627 ARG B C 1
ATOM 11125 O O . ARG B 1 627 ? -21.797 -22.812 19.656 1 98.12 627 ARG B O 1
ATOM 11132 N N . MET B 1 628 ? -22.328 -22.141 17.609 1 97.5 628 MET B N 1
ATOM 11133 C CA . MET B 1 628 ? -22.781 -20.812 18 1 97.5 628 MET B CA 1
ATOM 11134 C C . MET B 1 628 ? -24.297 -20.766 18.125 1 97.5 628 MET B C 1
ATOM 11136 O O . MET B 1 628 ? -25 -21.641 17.594 1 97.5 628 MET B O 1
ATOM 11140 N N . PRO B 1 629 ? -24.875 -19.734 18.766 1 96.06 629 PRO B N 1
ATOM 11141 C CA . PRO B 1 629 ? -26.328 -19.672 18.953 1 96.06 629 PRO B CA 1
ATOM 11142 C C . PRO B 1 629 ? -27.109 -19.688 17.641 1 96.06 629 PRO B C 1
ATOM 11144 O O . PRO B 1 629 ? -28.172 -20.297 17.578 1 96.06 629 PRO B O 1
ATOM 11147 N N . ASP B 1 630 ? -26.625 -19.141 16.625 1 95.06 630 ASP B N 1
ATOM 11148 C CA . ASP B 1 630 ? -27.297 -19.109 15.328 1 95.06 630 ASP B CA 1
ATOM 11149 C C . ASP B 1 630 ? -27.547 -20.516 14.797 1 95.06 630 ASP B C 1
ATOM 11151 O O . ASP B 1 630 ? -28.484 -20.734 14.023 1 95.06 630 ASP B O 1
ATOM 11155 N N . SER B 1 631 ? -26.703 -21.453 15.203 1 96.44 631 SER B N 1
ATOM 11156 C CA . SER B 1 631 ? -26.75 -22.797 14.625 1 96.44 631 SER B CA 1
ATOM 11157 C C . SER B 1 631 ? -28.047 -23.516 14.977 1 96.44 631 SER B C 1
ATOM 11159 O O . SER B 1 631 ? -28.422 -24.5 14.336 1 96.44 631 SER B O 1
ATOM 11161 N N . TYR B 1 632 ? -28.734 -23 15.961 1 94.5 632 TYR B N 1
ATOM 11162 C CA . TYR B 1 632 ? -29.969 -23.625 16.422 1 94.5 632 TYR B CA 1
ATOM 11163 C C . TYR B 1 632 ? -31.172 -23.016 15.742 1 94.5 632 TYR B C 1
ATOM 11165 O O . TYR B 1 632 ? -32.281 -23.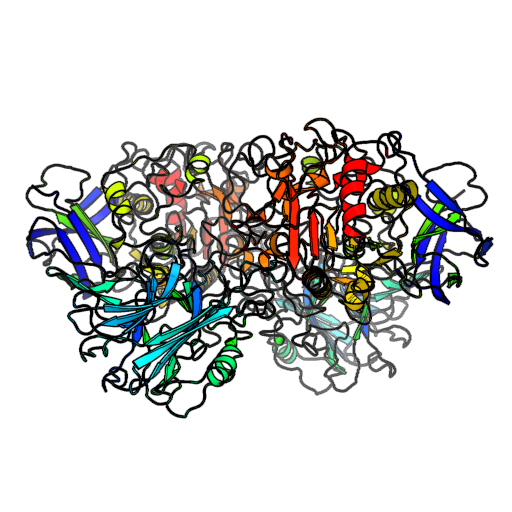516 15.883 1 94.5 632 TYR B O 1
ATOM 11173 N N . HIS B 1 633 ? -30.953 -21.953 15.039 1 92.56 633 HIS B N 1
ATOM 11174 C CA . HIS B 1 633 ? -32.062 -21.297 14.352 1 92.56 633 HIS B CA 1
ATOM 11175 C C . HIS B 1 633 ? -32.719 -22.234 13.336 1 92.56 633 HIS B C 1
ATOM 11177 O O . HIS B 1 633 ? -32.031 -22.984 12.656 1 92.56 633 HIS B O 1
ATOM 11183 N N . ARG B 1 634 ? -33.938 -22.172 13.086 1 90.06 634 ARG B N 1
ATOM 11184 C CA . ARG B 1 634 ? -34.75 -23.078 12.258 1 90.06 634 ARG B CA 1
ATOM 11185 C C . ARG B 1 634 ? -34.281 -23.016 10.805 1 90.06 634 ARG B C 1
ATOM 11187 O O . ARG B 1 634 ? -34.438 -24 10.07 1 90.06 634 ARG B O 1
ATOM 11194 N N . THR B 1 635 ? -33.688 -21.922 10.422 1 91 635 THR B N 1
ATOM 11195 C CA . THR B 1 635 ? -33.312 -21.766 9.023 1 91 635 THR B CA 1
ATOM 11196 C C . THR B 1 635 ? -32 -22.516 8.742 1 91 635 THR B C 1
ATOM 11198 O O . THR B 1 635 ? -31.656 -22.766 7.578 1 91 635 THR B O 1
ATOM 11201 N N . VAL B 1 636 ? -31.25 -22.922 9.828 1 95.56 636 VAL B N 1
ATOM 11202 C CA . VAL B 1 636 ? -29.938 -23.469 9.547 1 95.56 636 VAL B CA 1
ATOM 11203 C C . VAL B 1 636 ? -29.703 -24.719 10.391 1 95.56 636 VAL B C 1
ATOM 11205 O O . VAL B 1 636 ? -28.688 -25.406 10.242 1 95.56 636 VAL B O 1
ATOM 11208 N N . SER B 1 637 ? -30.641 -25.141 11.25 1 95.19 637 SER B N 1
ATOM 11209 C CA . SER B 1 637 ? -30.453 -26.25 12.164 1 95.19 637 SER B CA 1
ATOM 11210 C C . SER B 1 637 ? -30.188 -27.547 11.414 1 95.19 637 SER B C 1
ATOM 11212 O O . SER B 1 637 ? -29.594 -28.484 11.961 1 95.19 637 SER B O 1
ATOM 11214 N N . TRP B 1 638 ? -30.641 -27.578 10.164 1 96.88 638 TRP B N 1
ATOM 11215 C CA . TRP B 1 638 ? -30.422 -28.766 9.336 1 96.88 638 TRP B CA 1
ATOM 11216 C C . TRP B 1 638 ? -28.938 -29.031 9.133 1 96.88 638 TRP B C 1
ATOM 11218 O O . TRP B 1 638 ? -28.531 -30.156 8.867 1 96.88 638 TRP B O 1
ATOM 11228 N N . ILE B 1 639 ? -28.062 -28.078 9.281 1 98.25 639 ILE B N 1
ATOM 11229 C CA . ILE B 1 639 ? -26.625 -28.172 9.023 1 98.25 639 ILE B CA 1
ATOM 11230 C C . ILE B 1 639 ? -25.984 -29.062 10.078 1 98.25 639 ILE B C 1
ATOM 11232 O O . ILE B 1 639 ? -25.047 -29.812 9.773 1 98.25 639 ILE B O 1
ATOM 11236 N N . THR B 1 640 ? -26.516 -29.062 11.289 1 98 640 THR B N 1
ATOM 11237 C CA . THR B 1 640 ? -25.906 -29.844 12.375 1 98 640 THR B CA 1
ATOM 11238 C C . THR B 1 640 ? -26.797 -31.031 12.734 1 98 640 THR B C 1
ATOM 11240 O O . THR B 1 640 ? -26.656 -31.625 13.812 1 98 640 THR B O 1
ATOM 11243 N N . GLU B 1 641 ? -27.734 -31.359 11.922 1 96.94 641 GLU B N 1
ATOM 11244 C CA . GLU B 1 641 ? -28.609 -32.5 12.188 1 96.94 641 GLU B CA 1
ATOM 11245 C C . GLU B 1 641 ? -27.812 -33.781 12.375 1 96.94 641 GLU B C 1
ATOM 11247 O O . GLU B 1 641 ? -26.906 -34.062 11.586 1 96.94 641 GLU B O 1
ATOM 11252 N N . GLY B 1 642 ? -28.062 -34.5 13.422 1 96.88 642 GLY B N 1
ATOM 11253 C CA . GLY B 1 642 ? -27.406 -35.781 13.672 1 96.88 642 GLY B CA 1
ATOM 11254 C C . GLY B 1 642 ? -26.109 -35.656 14.445 1 96.88 642 GLY B C 1
ATOM 11255 O O . GLY B 1 642 ? -25.438 -36.656 14.711 1 96.88 642 GLY B O 1
ATOM 11256 N N . ILE B 1 643 ? -25.734 -34.5 14.75 1 97.25 643 ILE B N 1
ATOM 11257 C CA . ILE B 1 643 ? -24.516 -34.281 15.523 1 97.25 643 ILE B CA 1
ATOM 11258 C C . ILE B 1 643 ? -24.859 -33.969 16.969 1 97.25 643 ILE B C 1
ATOM 11260 O O . ILE B 1 643 ? -25.594 -33.031 17.25 1 97.25 643 ILE B O 1
ATOM 11264 N N . GLU B 1 644 ? -24.344 -34.75 17.859 1 93.12 644 GLU B N 1
ATOM 11265 C CA . GLU B 1 644 ? -24.594 -34.562 19.297 1 93.12 644 GLU B CA 1
ATOM 11266 C C . GLU B 1 644 ? -23.531 -33.656 19.922 1 93.12 644 GLU B C 1
ATOM 11268 O O . GLU B 1 644 ? -22.359 -33.75 19.562 1 93.12 644 GLU B O 1
ATOM 11273 N N . GLY B 1 645 ? -23.953 -32.812 20.812 1 92.25 645 GLY B N 1
ATOM 11274 C CA . GLY B 1 645 ? -23.031 -31.953 21.547 1 92.25 645 GLY B CA 1
ATOM 11275 C C . GLY B 1 645 ? -22.703 -30.656 20.828 1 92.25 645 GLY B C 1
ATOM 11276 O O . GLY B 1 645 ? -23.25 -30.391 19.75 1 92.25 645 GLY B O 1
ATOM 11277 N N . GLU B 1 646 ? -21.75 -29.875 21.469 1 96 646 GLU B N 1
ATOM 11278 C CA . GLU B 1 646 ? -21.453 -28.531 20.938 1 96 646 GLU B CA 1
ATOM 11279 C C . GLU B 1 646 ? -20.062 -28.484 20.312 1 96 646 GLU B C 1
ATOM 11281 O O . GLU B 1 646 ? -19.75 -27.547 19.578 1 96 646 GLU B O 1
ATOM 11286 N N . ILE B 1 647 ? -19.234 -29.469 20.578 1 98 647 ILE B N 1
ATOM 11287 C CA . ILE B 1 647 ? -17.859 -29.453 20.094 1 98 647 ILE B CA 1
ATOM 11288 C C . ILE B 1 647 ? -17.797 -30.141 18.734 1 98 647 ILE B C 1
ATOM 11290 O O . ILE B 1 647 ? -18.312 -31.25 18.562 1 98 647 ILE B O 1
ATOM 11294 N N . LEU B 1 648 ? -17.172 -29.469 17.797 1 98.38 648 LEU B N 1
ATOM 11295 C CA . LEU B 1 648 ? -16.984 -30 16.453 1 98.38 648 LEU B CA 1
ATOM 11296 C C . LEU B 1 648 ? -15.508 -30.078 16.078 1 98.38 648 LEU B C 1
ATOM 11298 O O . LEU B 1 648 ? -14.812 -29.047 16.109 1 98.38 648 LEU B O 1
ATOM 11302 N N . GLY B 1 649 ? -15.023 -31.281 15.797 1 98.12 649 GLY B N 1
ATOM 11303 C CA . GLY B 1 649 ? -13.719 -31.406 15.172 1 98.12 649 GLY B CA 1
ATOM 11304 C C . GLY B 1 649 ? -12.57 -31.297 16.156 1 98.12 649 GLY B C 1
ATOM 11305 O O . GLY B 1 649 ? -11.586 -30.609 15.883 1 98.12 649 GLY B O 1
ATOM 11306 N N . ASP B 1 650 ? -12.578 -31.875 17.344 1 97.69 650 ASP B N 1
ATOM 11307 C CA . ASP B 1 650 ? -11.445 -31.922 18.266 1 97.69 650 ASP B CA 1
ATOM 11308 C C . ASP B 1 650 ? -10.453 -33 17.859 1 97.69 650 ASP B C 1
ATOM 11310 O O . ASP B 1 650 ? -9.812 -33.625 18.719 1 97.69 650 ASP B O 1
ATOM 11314 N N . PHE B 1 651 ? -10.367 -33.281 16.609 1 96.94 651 PHE B N 1
ATOM 11315 C CA . PHE B 1 651 ? -9.477 -34.25 15.945 1 96.94 651 PHE B CA 1
ATOM 11316 C C . PHE B 1 651 ? -9.031 -33.719 14.586 1 96.94 651 PHE B C 1
ATOM 11318 O O . PHE B 1 651 ? -9.602 -32.75 14.078 1 96.94 651 PHE B O 1
ATOM 11325 N N . GLY B 1 652 ? -8.047 -34.344 13.953 1 96.19 652 GLY B N 1
ATOM 11326 C CA . GLY B 1 652 ? -7.605 -34 12.617 1 96.19 652 GLY B CA 1
ATOM 11327 C C . GLY B 1 652 ? -6.168 -34.375 12.336 1 96.19 652 GLY B C 1
ATOM 11328 O O . GLY B 1 652 ? -5.355 -34.5 13.258 1 96.19 652 GLY B O 1
ATOM 11329 N N . LEU B 1 653 ? -5.871 -34.438 11.125 1 95.31 653 LEU B N 1
ATOM 11330 C CA . LEU B 1 653 ? -4.543 -34.906 10.711 1 95.31 653 LEU B CA 1
ATOM 11331 C C . LEU B 1 653 ? -3.566 -33.719 10.664 1 95.31 653 LEU B C 1
ATOM 11333 O O . LEU B 1 653 ? -2.354 -33.938 10.594 1 95.31 653 LEU B O 1
ATOM 11337 N N . ALA B 1 654 ? -4.082 -32.531 10.641 1 94.06 654 ALA B N 1
ATOM 11338 C CA . ALA B 1 654 ? -3.25 -31.344 10.734 1 94.06 654 ALA B CA 1
ATOM 11339 C C . ALA B 1 654 ? -3.283 -30.766 12.148 1 94.06 654 ALA B C 1
ATOM 11341 O O . ALA B 1 654 ? -4.051 -29.844 12.43 1 94.06 654 ALA B O 1
ATOM 11342 N N . HIS B 1 655 ? -2.543 -31.312 13.016 1 92.38 655 HIS B N 1
ATOM 11343 C CA . HIS B 1 655 ? -2.256 -30.812 14.352 1 92.38 655 HIS B CA 1
ATOM 11344 C C . HIS B 1 655 ? -3.443 -31.031 15.289 1 92.38 655 HIS B C 1
ATOM 11346 O O . HIS B 1 655 ? -3.672 -30.219 16.203 1 92.38 655 HIS B O 1
ATOM 11352 N N . GLY B 1 656 ? -4.398 -31.812 14.992 1 94.44 656 GLY B N 1
ATOM 11353 C CA . GLY B 1 656 ? -5.285 -32.406 15.984 1 94.44 656 GLY B CA 1
ATOM 11354 C C . GLY B 1 656 ? -6.59 -31.641 16.141 1 94.44 656 GLY B C 1
ATOM 11355 O O . GLY B 1 656 ? -7.332 -31.844 17.094 1 94.44 656 GLY B O 1
ATOM 11356 N N . GLY B 1 657 ? -6.902 -30.781 15.25 1 97.12 657 GLY B N 1
ATOM 11357 C CA . GLY B 1 657 ? -8.156 -30.047 15.297 1 97.12 657 GLY B CA 1
ATOM 11358 C C . GLY B 1 657 ? -8.641 -29.594 13.93 1 97.12 657 GLY B C 1
ATOM 11359 O O . GLY B 1 657 ? -7.836 -29.438 13.008 1 97.12 657 GLY B O 1
ATOM 11360 N N . ALA B 1 658 ? -9.93 -29.266 13.875 1 98.44 658 ALA B N 1
ATOM 11361 C CA . ALA B 1 658 ? -10.516 -28.891 12.594 1 98.44 658 ALA B CA 1
ATOM 11362 C C . ALA B 1 658 ? -10.344 -27.391 12.336 1 98.44 658 ALA B C 1
ATOM 11364 O O . ALA B 1 658 ? -10.523 -26.922 11.211 1 98.44 658 ALA B O 1
ATOM 11365 N N . ALA B 1 659 ? -10.078 -26.625 13.391 1 98.44 659 ALA B N 1
ATOM 11366 C CA . ALA B 1 659 ? -9.773 -25.203 13.25 1 98.44 659 ALA B CA 1
ATOM 11367 C C . ALA B 1 659 ? -8.297 -24.922 13.508 1 98.44 659 ALA B C 1
ATOM 11369 O O . ALA B 1 659 ? -7.844 -24.938 14.656 1 98.44 659 ALA B O 1
ATOM 11370 N N . GLY B 1 660 ? -7.676 -24.625 12.352 1 96.81 660 GLY B N 1
ATOM 11371 C CA . GLY B 1 660 ? -6.254 -24.391 12.555 1 96.81 660 GLY B CA 1
ATOM 11372 C C . GLY B 1 660 ? -5.492 -24.203 11.258 1 96.81 660 GLY B C 1
ATOM 11373 O O . GLY B 1 660 ? -6.094 -24.078 10.195 1 96.81 660 GLY B O 1
ATOM 11374 N N . VAL B 1 661 ? -4.102 -24.078 11.406 1 95.44 661 VAL B N 1
ATOM 11375 C CA . VAL B 1 661 ? -3.137 -23.781 10.352 1 95.44 661 VAL B CA 1
ATOM 11376 C C . VAL B 1 661 ? -3.305 -22.328 9.891 1 95.44 661 VAL B C 1
ATOM 11378 O O . VAL B 1 661 ? -2.582 -21.438 10.344 1 95.44 661 VAL B O 1
ATOM 11381 N N . GLU B 1 662 ? -4.32 -22.062 9.148 1 97.31 662 GLU B N 1
ATOM 11382 C CA . GLU B 1 662 ? -4.738 -20.688 8.867 1 97.31 662 GLU B CA 1
ATOM 11383 C C . GLU B 1 662 ? -6.246 -20.531 9.039 1 97.31 662 GLU B C 1
ATOM 11385 O O . GLU B 1 662 ? -7.016 -21.422 8.688 1 97.31 662 GLU B O 1
ATOM 11390 N N . VAL B 1 663 ? -6.645 -19.391 9.57 1 98.19 663 VAL B N 1
ATOM 11391 C CA . VAL B 1 663 ? -8.039 -19.281 10 1 98.19 663 VAL B CA 1
ATOM 11392 C C . VAL B 1 663 ? -8.648 -17.984 9.453 1 98.19 663 VAL B C 1
ATOM 11394 O O . VAL B 1 663 ? -7.957 -16.969 9.328 1 98.19 663 VAL B O 1
ATOM 11397 N N . ASP B 1 664 ? -9.93 -18.047 9.086 1 98.69 664 ASP B N 1
ATOM 11398 C CA . ASP B 1 664 ? -10.719 -16.938 8.547 1 98.69 664 ASP B CA 1
ATOM 11399 C C . ASP B 1 664 ? -11.852 -16.562 9.5 1 98.69 664 ASP B C 1
ATOM 11401 O O . ASP B 1 664 ? -12.414 -17.422 10.172 1 98.69 664 ASP B O 1
ATOM 11405 N N . ARG B 1 665 ? -12.195 -15.328 9.406 1 97.69 665 ARG B N 1
ATOM 11406 C CA . ARG B 1 665 ? -13.234 -14.867 10.32 1 97.69 665 ARG B CA 1
ATOM 11407 C C . ARG B 1 665 ? -14.297 -14.055 9.578 1 97.69 665 ARG B C 1
ATOM 11409 O O . ARG B 1 665 ? -14.008 -13.453 8.539 1 97.69 665 ARG B O 1
ATOM 11416 N N . TYR B 1 666 ? -15.43 -14.094 10.203 1 96 666 TYR B N 1
ATOM 11417 C CA . TYR B 1 666 ? -16.578 -13.266 9.836 1 96 666 TYR B CA 1
ATOM 11418 C C . TYR B 1 666 ? -16.312 -11.797 10.141 1 96 666 TYR B C 1
ATOM 11420 O O . TYR B 1 666 ? -15.727 -11.461 11.172 1 96 666 TYR B O 1
ATOM 11428 N N . ASP B 1 667 ? -16.672 -10.789 9.188 1 97.56 667 ASP B N 1
ATOM 11429 C CA . ASP B 1 667 ? -16.5 -9.359 9.422 1 97.56 667 ASP B CA 1
ATOM 11430 C C . ASP B 1 667 ? -17.5 -8.547 8.609 1 97.56 667 ASP B C 1
ATOM 11432 O O . ASP B 1 667 ? -17.297 -8.328 7.41 1 97.56 667 ASP B O 1
ATOM 11436 N N . LEU B 1 668 ? -18.5 -7.938 9.219 1 96.88 668 LEU B N 1
ATOM 11437 C CA . LEU B 1 668 ? -19.531 -7.18 8.539 1 96.88 668 LEU B CA 1
ATOM 11438 C C . LEU B 1 668 ? -18.953 -5.938 7.871 1 96.88 668 LEU B C 1
ATOM 11440 O O . LEU B 1 668 ? -19.453 -5.496 6.832 1 96.88 668 LEU B O 1
ATOM 11444 N N . SER B 1 669 ? -17.891 -5.422 8.43 1 96 669 SER B N 1
ATOM 11445 C CA . SER B 1 669 ? -17.297 -4.195 7.906 1 96 669 SER B CA 1
ATOM 11446 C C . SER B 1 669 ? -16.562 -4.449 6.594 1 96 669 SER B C 1
ATOM 11448 O O . SER B 1 669 ? -16.219 -3.51 5.875 1 96 669 SER B O 1
ATOM 11450 N N . LEU B 1 670 ? -16.375 -5.746 6.266 1 97.44 670 LEU B N 1
ATOM 11451 C CA . LEU B 1 670 ? -15.656 -6.086 5.047 1 97.44 670 LEU B CA 1
ATOM 11452 C C . LEU B 1 670 ? -16.594 -6.73 4.023 1 97.44 670 LEU B C 1
ATOM 11454 O O . LEU B 1 670 ? -16.125 -7.309 3.035 1 97.44 670 LEU B O 1
ATOM 11458 N N . GLY B 1 671 ? -17.922 -6.695 4.305 1 97.56 671 GLY B N 1
ATOM 11459 C CA . GLY B 1 671 ? -18.875 -7.07 3.285 1 97.56 671 GLY B CA 1
ATOM 11460 C C . GLY B 1 671 ? -19.516 -8.43 3.531 1 97.56 671 GLY B C 1
ATOM 11461 O O . GLY B 1 671 ? -20.234 -8.945 2.682 1 97.56 671 GLY B O 1
ATOM 11462 N N . THR B 1 672 ? -19.156 -9.141 4.691 1 98.38 672 THR B N 1
ATOM 11463 C CA . THR B 1 672 ? -19.953 -10.32 5.02 1 98.38 672 THR B CA 1
ATOM 11464 C C . THR B 1 672 ? -21.438 -10.016 4.906 1 98.38 672 THR B C 1
ATOM 11466 O O . THR B 1 672 ? -21.906 -9 5.43 1 98.38 672 THR B O 1
ATOM 11469 N N . PRO B 1 673 ? -22.172 -10.844 4.168 1 97.12 673 PRO B N 1
ATOM 11470 C CA . PRO B 1 673 ? -23.609 -10.586 4.074 1 97.12 673 PRO B CA 1
ATOM 11471 C C . PRO B 1 673 ? -24.266 -10.438 5.441 1 97.12 673 PRO B C 1
ATOM 11473 O O . PRO B 1 673 ? -24.047 -11.266 6.332 1 97.12 673 PRO B O 1
ATOM 11476 N N . PRO B 1 674 ? -25.094 -9.438 5.59 1 94.94 674 PRO B N 1
ATOM 11477 C CA . PRO B 1 674 ? -25.656 -9.148 6.914 1 94.94 674 PRO B CA 1
ATOM 11478 C C . PRO B 1 674 ? -26.547 -10.281 7.434 1 94.94 674 PRO B C 1
ATOM 11480 O O . PRO B 1 674 ? -26.703 -10.438 8.648 1 94.94 674 PRO B O 1
ATOM 11483 N N . HIS B 1 675 ? -27.125 -11.102 6.574 1 93.44 675 HIS B N 1
ATOM 11484 C CA . HIS B 1 675 ? -28.016 -12.172 6.992 1 93.44 675 HIS B CA 1
ATOM 11485 C C . HIS B 1 675 ? -27.25 -13.469 7.223 1 93.44 675 HIS B C 1
ATOM 11487 O O . HIS B 1 675 ? -27.859 -14.508 7.508 1 93.44 675 HIS B O 1
ATOM 11493 N N . ALA B 1 676 ? -25.938 -13.43 7.105 1 96.12 676 ALA B N 1
ATOM 11494 C CA . ALA B 1 676 ? -25.141 -14.625 7.328 1 96.12 676 ALA B CA 1
ATOM 11495 C C . ALA B 1 676 ? -25.266 -15.117 8.766 1 96.12 676 ALA B C 1
ATOM 11497 O O . ALA B 1 676 ? -25.375 -14.312 9.695 1 96.12 676 ALA B O 1
ATOM 11498 N N . LYS B 1 677 ? -25.25 -16.422 8.93 1 96.81 677 LYS B N 1
ATOM 11499 C CA . LYS B 1 677 ? -25.281 -17.062 10.25 1 96.81 677 LYS B CA 1
ATOM 11500 C C . LYS B 1 677 ? -23.953 -17.703 10.594 1 96.81 677 LYS B C 1
ATOM 11502 O O . LYS B 1 677 ? -23.312 -18.328 9.742 1 96.81 677 LYS B O 1
ATOM 11507 N N . ILE B 1 678 ? -23.5 -17.469 11.781 1 98.25 678 ILE B N 1
ATOM 11508 C CA . ILE B 1 678 ? -22.312 -18.156 12.297 1 98.25 678 ILE B CA 1
ATOM 11509 C C . ILE B 1 678 ? -22.734 -19.5 12.914 1 98.25 678 ILE B C 1
ATOM 11511 O O . ILE B 1 678 ? -23.328 -19.531 13.992 1 98.25 678 ILE B O 1
ATOM 11515 N N . ILE B 1 679 ? -22.375 -20.531 12.312 1 98.44 679 ILE B N 1
ATOM 11516 C CA . ILE B 1 679 ? -22.766 -21.859 12.727 1 98.44 679 ILE B CA 1
ATOM 11517 C C . ILE B 1 679 ? -21.891 -22.328 13.891 1 98.44 679 ILE B C 1
ATOM 11519 O O . ILE B 1 679 ? -22.391 -22.906 14.859 1 98.44 679 ILE B O 1
ATOM 11523 N N . ALA B 1 680 ? -20.641 -22.078 13.766 1 98.69 680 ALA B N 1
ATOM 11524 C CA . ALA B 1 680 ? -19.672 -22.422 14.789 1 98.69 680 ALA B CA 1
ATOM 11525 C C . ALA B 1 680 ? -18.453 -21.516 14.719 1 98.69 680 ALA B C 1
ATOM 11527 O O . ALA B 1 680 ? -18.203 -20.875 13.695 1 98.69 680 ALA B O 1
ATOM 11528 N N . SER B 1 681 ? -17.766 -21.406 15.797 1 98.5 681 SER B N 1
ATOM 11529 C CA . SER B 1 681 ? -16.531 -20.609 15.891 1 98.5 681 SER B CA 1
ATOM 11530 C C . SER B 1 681 ? -15.492 -21.297 16.766 1 98.5 681 SER B C 1
ATOM 11532 O O . SER B 1 681 ? -15.836 -22.062 17.672 1 98.5 681 SER B O 1
ATOM 11534 N N . SER B 1 682 ? -14.297 -21.062 16.359 1 97.88 682 SER B N 1
ATOM 11535 C CA . SER B 1 682 ? -13.234 -21.641 17.188 1 97.88 682 SER B CA 1
ATOM 11536 C C . SER B 1 682 ? -12.766 -20.641 18.234 1 97.88 682 SER B C 1
ATOM 11538 O O . SER B 1 682 ? -13.133 -19.453 18.188 1 97.88 682 SER B O 1
ATOM 11540 N N . GLY B 1 683 ? -11.953 -21.094 19.172 1 91.38 683 GLY B N 1
ATOM 11541 C CA . GLY B 1 683 ? -11.305 -20.312 20.219 1 91.38 683 GLY B CA 1
ATOM 11542 C C . GLY B 1 683 ? -10.188 -21.062 20.906 1 91.38 683 GLY B C 1
ATOM 11543 O O . GLY B 1 683 ? -9.914 -22.219 20.609 1 91.38 683 GLY B O 1
ATOM 11544 N N . GLY B 1 684 ? -9.508 -20.312 21.703 1 90.88 684 GLY B N 1
ATOM 11545 C CA . GLY B 1 684 ? -8.469 -20.938 22.516 1 90.88 684 GLY B CA 1
ATOM 11546 C C . GLY B 1 684 ? -7.195 -21.219 21.734 1 90.88 684 GLY B C 1
ATOM 11547 O O . GLY B 1 684 ? -6.461 -22.156 22.078 1 90.88 684 GLY B O 1
ATOM 11548 N N . HIS B 1 685 ? -7 -20.578 20.656 1 95.06 685 HIS B N 1
ATOM 11549 C CA . HIS B 1 685 ? -5.742 -20.75 19.938 1 95.06 685 HIS B CA 1
ATOM 11550 C C . HIS B 1 685 ? -4.57 -20.219 20.75 1 95.06 685 HIS B C 1
ATOM 11552 O O . HIS B 1 685 ? -4.738 -19.328 21.594 1 95.06 685 HIS B O 1
ATOM 11558 N N . THR B 1 686 ? -3.361 -20.766 20.578 1 93.62 686 THR B N 1
ATOM 11559 C CA . THR B 1 686 ? -2.174 -20.344 21.312 1 93.62 686 THR B CA 1
ATOM 11560 C C . THR B 1 686 ? -1.664 -19.016 20.797 1 93.62 686 THR B C 1
ATOM 11562 O O . THR B 1 686 ? -2.174 -18.484 19.797 1 93.62 686 THR B O 1
ATOM 11565 N N . ASP B 1 687 ? -0.648 -18.453 21.422 1 91.06 687 ASP B N 1
ATOM 11566 C CA . ASP B 1 687 ? -0.09 -17.172 21.047 1 91.06 687 ASP B CA 1
ATOM 11567 C C . ASP B 1 687 ? 0.838 -17.297 19.844 1 91.06 687 ASP B C 1
ATOM 11569 O O . ASP B 1 687 ? 1.363 -16.297 19.344 1 91.06 687 ASP B O 1
ATOM 11573 N N . ASN B 1 688 ? 0.899 -18.5 19.344 1 89.25 688 ASN B N 1
ATOM 11574 C CA . ASN B 1 688 ? 1.574 -18.672 18.062 1 89.25 688 ASN B CA 1
ATOM 11575 C C . ASN B 1 688 ? 0.703 -18.203 16.906 1 89.25 688 ASN B C 1
ATOM 11577 O O . ASN B 1 688 ? 1.204 -17.953 15.805 1 89.25 688 ASN B O 1
ATOM 11581 N N . TYR B 1 689 ? -0.595 -18.312 17.25 1 92.56 689 TYR B N 1
ATOM 11582 C CA . TYR B 1 689 ? -1.485 -17.625 16.328 1 92.56 689 TYR B CA 1
ATOM 11583 C C . TYR B 1 689 ? -1.465 -16.125 16.562 1 92.56 689 TYR B C 1
ATOM 11585 O O . TYR B 1 689 ? -1.847 -15.656 17.641 1 92.56 689 TYR B O 1
ATOM 11593 N N . VAL B 1 690 ? -0.928 -15.367 15.625 1 91.31 690 VAL B N 1
ATOM 11594 C CA . VAL B 1 690 ? -0.857 -13.914 15.773 1 91.31 690 VAL B CA 1
ATOM 11595 C C . VAL B 1 690 ? -1.78 -13.25 14.758 1 91.31 690 VAL B C 1
ATOM 11597 O O . VAL B 1 690 ? -1.924 -13.727 13.633 1 91.31 690 VAL B O 1
ATOM 11600 N N . LEU B 1 691 ? -2.348 -12.141 15.141 1 93.12 691 LEU B N 1
ATOM 11601 C CA . LEU B 1 691 ? -3.195 -11.344 14.258 1 93.12 691 LEU B CA 1
ATOM 11602 C C . LEU B 1 691 ? -2.441 -10.945 12.992 1 93.12 691 LEU B C 1
ATOM 11604 O O . LEU B 1 691 ? -1.28 -10.539 13.062 1 93.12 691 LEU B O 1
ATOM 11608 N N . SER B 1 692 ? -3.135 -11.086 11.867 1 93.25 692 SER B N 1
ATOM 11609 C CA . SER B 1 692 ? -2.514 -10.75 10.586 1 93.25 692 SER B CA 1
ATOM 11610 C C . SER B 1 692 ? -2.074 -9.289 10.562 1 93.25 692 SER B C 1
ATOM 11612 O O . SER B 1 692 ? -2.734 -8.422 11.141 1 93.25 692 SER B O 1
ATOM 11614 N N . THR B 1 693 ? -1.049 -8.945 9.805 1 91.44 693 THR B N 1
ATOM 11615 C CA . THR B 1 693 ? -0.43 -7.625 9.812 1 91.44 693 THR B CA 1
ATOM 11616 C C . THR B 1 693 ? -1.368 -6.59 9.203 1 91.44 693 THR B C 1
ATOM 11618 O O . THR B 1 693 ? -1.368 -5.426 9.609 1 91.44 693 THR B O 1
ATOM 11621 N N . GLU B 1 694 ? -2.158 -6.953 8.211 1 91.5 694 GLU B N 1
ATOM 11622 C CA . GLU B 1 694 ? -3 -5.992 7.508 1 91.5 694 GLU B CA 1
ATOM 11623 C C . GLU B 1 694 ? -4.145 -5.508 8.391 1 91.5 694 GLU B C 1
ATOM 11625 O O . GLU B 1 694 ? -4.809 -4.52 8.07 1 91.5 694 GLU B O 1
ATOM 11630 N N . GLU B 1 695 ? -4.328 -6.207 9.508 1 90.94 695 GLU B N 1
ATOM 11631 C CA . GLU B 1 695 ? -5.371 -5.809 10.453 1 90.94 695 GLU B CA 1
ATOM 11632 C C . GLU B 1 695 ? -4.848 -4.789 11.461 1 90.94 695 GLU B C 1
ATOM 11634 O O . GLU B 1 695 ? -5.625 -4.16 12.18 1 90.94 695 GLU B O 1
ATOM 11639 N N . LEU B 1 696 ? -3.57 -4.602 11.461 1 88.19 696 LEU B N 1
ATOM 11640 C CA . LEU B 1 696 ? -2.941 -3.732 12.453 1 88.19 696 LEU B CA 1
ATOM 11641 C C . LEU B 1 696 ? -2.693 -2.342 11.875 1 88.19 696 LEU B C 1
ATOM 11643 O O . LEU B 1 696 ? -1.98 -2.197 10.875 1 88.19 696 LEU B O 1
ATOM 11647 N N . LEU B 1 697 ? -3.254 -1.39 12.508 1 86.81 697 LEU B N 1
ATOM 11648 C CA . LEU B 1 697 ? -2.959 -0.003 12.164 1 86.81 697 LEU B CA 1
ATOM 11649 C C . LEU B 1 697 ? -1.776 0.519 12.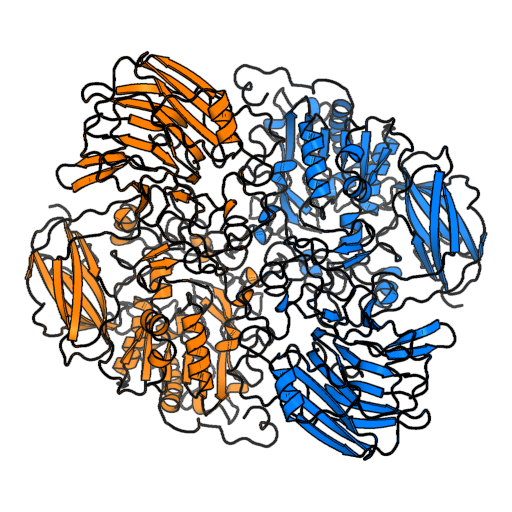969 1 86.81 697 LEU B C 1
ATOM 11651 O O . LEU B 1 697 ? -0.92 1.23 12.438 1 86.81 697 LEU B O 1
ATOM 11655 N N . TYR B 1 698 ? -1.793 0.155 14.289 1 87.06 698 TYR B N 1
ATOM 11656 C CA . TYR B 1 698 ? -0.668 0.414 15.18 1 87.06 698 TYR B CA 1
ATOM 11657 C C . TYR B 1 698 ? -0.103 -0.887 15.734 1 87.06 698 TYR B C 1
ATOM 11659 O O . TYR B 1 698 ? -0.847 -1.841 15.977 1 87.06 698 TYR B O 1
ATOM 11667 N N . ALA B 1 699 ? 1.167 -0.866 15.914 1 83.62 699 ALA B N 1
ATOM 11668 C CA . ALA B 1 699 ? 1.763 -1.996 16.625 1 83.62 699 ALA B CA 1
ATOM 11669 C C . ALA B 1 699 ? 1.498 -1.905 18.125 1 83.62 699 ALA B C 1
ATOM 11671 O O . ALA B 1 699 ? 1.66 -0.841 18.734 1 83.62 699 ALA B O 1
ATOM 11672 N N . TYR B 1 700 ? 0.961 -2.906 18.688 1 82 700 TYR B N 1
ATOM 11673 C CA . TYR B 1 700 ? 0.763 -3.004 20.141 1 82 700 TYR B CA 1
ATOM 11674 C C . TYR B 1 700 ? 0.854 -4.453 20.594 1 82 700 TYR B C 1
ATOM 11676 O O . TYR B 1 700 ? 0.71 -5.379 19.797 1 82 700 TYR B O 1
ATOM 11684 N N . PRO B 1 701 ? 1.107 -4.629 21.859 1 81.88 701 PRO B N 1
ATOM 11685 C CA . PRO B 1 701 ? 1.153 -6 22.375 1 81.88 701 PRO B CA 1
ATOM 11686 C C . PRO B 1 701 ? -0.228 -6.648 22.453 1 81.88 701 PRO B C 1
ATOM 11688 O O . PRO B 1 701 ? -1.244 -5.949 22.391 1 81.88 701 PRO B O 1
ATOM 11691 N N . GLY B 1 702 ? -0.301 -7.945 22.562 1 85.88 702 GLY B N 1
ATOM 11692 C CA . GLY B 1 702 ? -1.54 -8.648 22.844 1 85.88 702 GLY B CA 1
ATOM 11693 C C . GLY B 1 702 ? -2.299 -9.062 21.609 1 85.88 702 GLY B C 1
ATOM 11694 O O . GLY B 1 702 ? -3.533 -9.055 21.594 1 85.88 702 GLY B O 1
ATOM 11695 N N . THR B 1 703 ? -1.597 -9.367 20.562 1 88.75 703 THR B N 1
ATOM 11696 C CA . THR B 1 703 ? -2.242 -9.727 19.297 1 88.75 703 THR B CA 1
ATOM 11697 C C . THR B 1 703 ? -2.215 -11.234 19.078 1 88.75 703 THR B C 1
ATOM 11699 O O . THR B 1 703 ? -2.508 -11.711 17.984 1 88.75 703 THR B O 1
ATOM 11702 N N . GLY B 1 704 ? -1.905 -12 20.141 1 90.69 704 GLY B N 1
ATOM 11703 C CA . GLY B 1 704 ? -1.872 -13.453 20.062 1 90.69 704 GLY B CA 1
ATOM 11704 C C . GLY B 1 704 ? -3.227 -14.094 20.297 1 90.69 704 GLY B C 1
ATOM 11705 O O . GLY B 1 704 ? -4.156 -13.438 20.766 1 90.69 704 GLY B O 1
ATOM 11706 N N . GLY B 1 705 ? -3.299 -15.367 19.984 1 92.88 705 GLY B N 1
ATOM 11707 C CA . GLY B 1 705 ? -4.551 -16.109 20.016 1 92.88 705 GLY B CA 1
ATOM 11708 C C . GLY B 1 705 ? -5.191 -16.141 21.391 1 92.88 705 GLY B C 1
ATOM 11709 O O . GLY B 1 705 ? -6.418 -16.203 21.516 1 92.88 705 GLY B O 1
ATOM 11710 N N . THR B 1 706 ? -4.379 -16.062 22.469 1 92.81 706 THR B N 1
ATOM 11711 C CA . THR B 1 706 ? -4.945 -16.125 23.812 1 92.81 706 THR B CA 1
ATOM 11712 C C . THR B 1 706 ? -5.449 -14.742 24.25 1 92.81 706 THR B C 1
ATOM 11714 O O . THR B 1 706 ? -6.188 -14.625 25.234 1 92.81 706 THR B O 1
ATOM 11717 N N . GLN B 1 707 ? -5.047 -13.734 23.516 1 89.75 707 GLN B N 1
ATOM 11718 C CA . GLN B 1 707 ? -5.305 -12.367 23.969 1 89.75 707 GLN B CA 1
ATOM 11719 C C . GLN B 1 707 ? -6.27 -11.648 23.031 1 89.75 707 GLN B C 1
ATOM 11721 O O . GLN B 1 707 ? -7.016 -10.766 23.453 1 89.75 707 GLN B O 1
ATOM 11726 N N . ASP B 1 708 ? -6.234 -11.93 21.844 1 92.25 708 ASP B N 1
ATOM 11727 C CA . ASP B 1 708 ? -7.039 -11.234 20.844 1 92.25 708 ASP B CA 1
ATOM 11728 C C . ASP B 1 708 ? -8.219 -12.094 20.391 1 92.25 708 ASP B C 1
ATOM 11730 O O . ASP B 1 708 ? -8.031 -13.102 19.703 1 92.25 708 ASP B O 1
ATOM 11734 N N . TYR B 1 709 ? -9.406 -11.625 20.641 1 91.88 709 TYR B N 1
ATOM 11735 C CA . TYR B 1 709 ? -10.617 -12.391 20.391 1 91.88 709 TYR B CA 1
ATOM 11736 C C . TYR B 1 709 ? -10.844 -12.57 18.891 1 91.88 709 TYR B C 1
ATOM 11738 O O . TYR B 1 709 ? -11.625 -13.43 18.469 1 91.88 709 TYR B O 1
ATOM 11746 N N . ARG B 1 710 ? -10.211 -11.82 18.141 1 95.12 710 ARG B N 1
ATOM 11747 C CA . ARG B 1 710 ? -10.414 -11.906 16.688 1 95.12 710 ARG B CA 1
ATOM 11748 C C . ARG B 1 710 ? -9.766 -13.164 16.125 1 95.12 710 ARG B C 1
ATOM 11750 O O . ARG B 1 710 ? -10.148 -13.633 15.055 1 95.12 710 ARG B O 1
ATOM 11757 N N . VAL B 1 711 ? -8.781 -13.648 16.688 1 96.44 711 VAL B N 1
ATOM 11758 C CA . VAL B 1 711 ? -8.07 -14.82 16.203 1 96.44 711 VAL B CA 1
ATOM 11759 C C . VAL B 1 711 ? -8.93 -16.062 16.406 1 96.44 711 VAL B C 1
ATOM 11761 O O . VAL B 1 711 ? -8.883 -16.703 17.453 1 96.44 711 VAL B O 1
ATOM 11764 N N . ARG B 1 712 ? -9.609 -16.391 15.328 1 97.69 712 ARG B N 1
ATOM 11765 C CA . ARG B 1 712 ? -10.531 -17.531 15.352 1 97.69 712 ARG B CA 1
ATOM 11766 C C . ARG B 1 712 ? -10.961 -17.906 13.938 1 97.69 712 ARG B C 1
ATOM 11768 O O . ARG B 1 712 ? -10.805 -17.125 13 1 97.69 712 ARG B O 1
ATOM 11775 N N . ALA B 1 713 ? -11.477 -19.078 13.812 1 98.44 713 ALA B N 1
ATOM 11776 C CA . ALA B 1 713 ? -12.141 -19.531 12.594 1 98.44 713 ALA B CA 1
ATOM 11777 C C . ALA B 1 713 ? -13.656 -19.578 12.773 1 98.44 713 ALA B C 1
ATOM 11779 O O . ALA B 1 713 ? -14.156 -20.109 13.766 1 98.44 713 ALA B O 1
ATOM 11780 N N . ASP B 1 714 ? -14.352 -19.047 11.82 1 98.81 714 ASP B N 1
ATOM 11781 C CA . ASP B 1 714 ? -15.805 -19.078 11.852 1 98.81 714 ASP B CA 1
ATOM 11782 C C . ASP B 1 714 ? -16.375 -19.953 10.734 1 98.81 714 ASP B C 1
ATOM 11784 O O . ASP B 1 714 ? -15.953 -19.828 9.578 1 98.81 714 ASP B O 1
ATOM 11788 N N . ILE B 1 715 ? -17.219 -20.828 11.094 1 98.88 715 ILE B N 1
ATOM 11789 C CA . ILE B 1 715 ? -18.062 -21.484 10.094 1 98.88 715 ILE B CA 1
ATOM 11790 C C . ILE B 1 715 ? -19.297 -20.625 9.82 1 98.88 715 ILE B C 1
ATOM 11792 O O . ILE B 1 715 ? -20.094 -20.375 10.727 1 98.88 715 ILE B O 1
ATOM 11796 N N . VAL B 1 716 ? -19.422 -20.219 8.578 1 98.69 716 VAL B N 1
ATOM 11797 C CA . VAL B 1 716 ? -20.453 -19.25 8.234 1 98.69 716 VAL B CA 1
ATOM 11798 C C . VAL B 1 716 ? -21.312 -19.812 7.094 1 98.69 716 VAL B C 1
ATOM 11800 O O . VAL B 1 716 ? -20.812 -20.516 6.215 1 98.69 716 VAL B O 1
ATOM 11803 N N . TYR B 1 717 ? -22.656 -19.547 7.172 1 98.31 717 TYR B N 1
ATOM 11804 C CA . TYR B 1 717 ? -23.594 -19.906 6.121 1 98.31 717 TYR B CA 1
ATOM 11805 C C . TYR B 1 717 ? -24.484 -18.734 5.754 1 98.31 717 TYR B C 1
ATOM 11807 O O . TYR B 1 717 ? -24.922 -17.984 6.629 1 98.31 717 TYR B O 1
ATOM 11815 N N . PHE B 1 718 ? -24.719 -18.5 4.426 1 96.62 718 PHE B N 1
ATOM 11816 C CA . PHE B 1 718 ? -25.734 -17.547 3.994 1 96.62 718 PHE B CA 1
ATOM 11817 C C . PHE B 1 718 ? -26.344 -17.969 2.662 1 96.62 718 PHE B C 1
ATOM 11819 O O . PHE B 1 718 ? -25.703 -18.672 1.877 1 96.62 718 PHE B O 1
ATOM 11826 N N . THR B 1 719 ? -27.578 -17.609 2.439 1 95.88 719 THR B N 1
ATOM 11827 C CA . THR B 1 719 ? -28.266 -17.859 1.17 1 95.88 719 THR B CA 1
ATOM 11828 C C . THR B 1 719 ? -27.953 -16.734 0.176 1 95.88 719 THR B C 1
ATOM 11830 O O . THR B 1 719 ? -27.547 -15.641 0.57 1 95.88 719 THR B O 1
ATOM 11833 N N . ALA B 1 720 ? -28.047 -17.062 -1.033 1 96.06 720 ALA B N 1
ATOM 11834 C CA . ALA B 1 720 ? -27.812 -16.141 -2.141 1 96.06 720 ALA B CA 1
ATOM 11835 C C . ALA B 1 720 ? -28.984 -16.141 -3.113 1 96.06 720 ALA B C 1
ATOM 11837 O O . ALA B 1 720 ? -29.953 -16.875 -2.932 1 96.06 720 ALA B O 1
ATOM 11838 N N . PRO B 1 721 ? -28.984 -15.234 -4.109 1 94.62 721 PRO B N 1
ATOM 11839 C CA . PRO B 1 721 ? -30.094 -15.164 -5.059 1 94.62 721 PRO B CA 1
ATOM 11840 C C . PRO B 1 721 ? -30.344 -16.484 -5.777 1 94.62 721 PRO B C 1
ATOM 11842 O O . PRO B 1 721 ? -29.422 -17.281 -5.957 1 94.62 721 PRO B O 1
ATOM 11845 N N . ASN B 1 722 ? -31.594 -16.734 -6.215 1 94.5 722 ASN B N 1
ATOM 11846 C CA . ASN B 1 722 ? -31.984 -17.859 -7.062 1 94.5 722 ASN B CA 1
ATOM 11847 C C . ASN B 1 722 ? -31.703 -19.188 -6.383 1 94.5 722 ASN B C 1
ATOM 11849 O O . ASN B 1 722 ? -31.188 -20.125 -7.02 1 94.5 722 ASN B O 1
ATOM 11853 N N . HIS B 1 723 ? -31.812 -19.266 -5.082 1 94.12 723 HIS B N 1
ATOM 11854 C CA . HIS B 1 723 ? -31.656 -20.453 -4.258 1 94.12 723 HIS B CA 1
ATOM 11855 C C . HIS B 1 723 ? -30.188 -20.844 -4.109 1 94.12 723 HIS B C 1
ATOM 11857 O O . HIS B 1 723 ? -29.875 -22 -3.859 1 94.12 723 HIS B O 1
ATOM 11863 N N . GLY B 1 724 ? -29.328 -19.844 -4.359 1 96.25 724 GLY B N 1
ATOM 11864 C CA . GLY B 1 724 ? -27.922 -20.078 -4.121 1 96.25 724 GLY B CA 1
ATOM 11865 C C . GLY B 1 724 ? -27.547 -20.062 -2.65 1 96.25 724 GLY B C 1
ATOM 11866 O O . GLY B 1 724 ? -28.391 -19.781 -1.797 1 96.25 724 GLY B O 1
ATOM 11867 N N . GLY B 1 725 ? -26.328 -20.391 -2.381 1 97.12 725 GLY B N 1
ATOM 11868 C CA . GLY B 1 725 ? -25.844 -20.406 -1.007 1 97.12 725 GLY B CA 1
ATOM 11869 C C . GLY B 1 725 ? -24.344 -20.609 -0.895 1 97.12 725 GLY B C 1
ATOM 11870 O O . GLY B 1 725 ? -23.719 -21.109 -1.824 1 97.12 725 GLY B O 1
ATOM 11871 N N . VAL B 1 726 ? -23.797 -20.156 0.238 1 98.75 726 VAL B N 1
ATOM 11872 C CA . VAL B 1 726 ? -22.375 -20.312 0.536 1 98.75 726 VAL B CA 1
ATOM 11873 C C . VAL B 1 726 ? -22.203 -20.859 1.952 1 98.75 726 VAL B C 1
ATOM 11875 O O . VAL B 1 726 ? -22.828 -20.375 2.895 1 98.75 726 VAL B O 1
ATOM 11878 N N . PHE B 1 727 ? -21.547 -21.938 2.102 1 98.81 727 PHE B N 1
ATOM 11879 C CA . PHE B 1 727 ? -21.078 -22.484 3.369 1 98.81 727 PHE B CA 1
ATOM 11880 C C . PHE B 1 727 ? -19.562 -22.406 3.469 1 98.81 727 PHE B C 1
ATOM 11882 O O . PHE B 1 727 ? -18.844 -22.953 2.631 1 98.81 727 PHE B O 1
ATOM 11889 N N . SER B 1 728 ? -19.031 -21.719 4.484 1 98.88 728 SER B N 1
ATOM 11890 C CA . SER B 1 728 ? -17.594 -21.516 4.637 1 98.88 728 SER B CA 1
ATOM 11891 C C . SER B 1 728 ? -17.078 -22.109 5.949 1 98.88 728 SER B C 1
ATOM 11893 O O . SER B 1 728 ? -17.672 -21.875 7.008 1 98.88 728 SER B O 1
ATOM 11895 N N . THR B 1 729 ? -15.977 -22.781 5.855 1 98.62 729 THR B N 1
ATOM 11896 C CA . THR B 1 729 ? -15.453 -23.438 7.043 1 98.62 729 THR B CA 1
ATOM 11897 C C . THR B 1 729 ? -14.484 -22.531 7.789 1 98.62 729 THR B C 1
ATOM 11899 O O . THR B 1 729 ? -14.289 -22.688 9 1 98.62 729 THR B O 1
ATOM 11902 N N . GLY B 1 730 ? -13.695 -21.688 7.043 1 98.5 730 GLY B N 1
ATOM 11903 C CA . GLY B 1 730 ? -12.805 -20.703 7.633 1 98.5 730 GLY B CA 1
ATOM 11904 C C . GLY B 1 730 ? -11.516 -21.297 8.156 1 98.5 730 GLY B C 1
ATOM 11905 O O . GLY B 1 730 ? -10.82 -20.688 8.969 1 98.5 730 GLY B O 1
ATOM 11906 N N . SER B 1 731 ? -11.156 -22.516 7.684 1 98.56 731 SER B N 1
ATOM 11907 C CA . SER B 1 731 ? -9.992 -23.188 8.25 1 98.56 731 SER B CA 1
ATOM 11908 C C . SER B 1 731 ? -9.352 -24.141 7.238 1 98.56 731 SER B C 1
ATOM 11910 O O . SER B 1 731 ? -10.047 -24.938 6.605 1 98.56 731 SER B O 1
ATOM 11912 N N . ILE B 1 732 ? -7.977 -24.062 7.148 1 98.25 732 ILE B N 1
ATOM 11913 C CA . ILE B 1 732 ? -7.266 -25.031 6.32 1 98.25 732 ILE B CA 1
ATOM 11914 C C . ILE B 1 732 ? -7.398 -26.422 6.93 1 98.25 732 ILE B C 1
ATOM 11916 O O . ILE B 1 732 ? -7.578 -27.406 6.207 1 98.25 732 ILE B O 1
ATOM 11920 N N . ALA B 1 733 ? -7.43 -26.578 8.211 1 98 733 ALA B N 1
ATOM 11921 C CA . ALA B 1 733 ? -7.383 -27.844 8.93 1 98 733 ALA B CA 1
ATOM 11922 C C . ALA B 1 733 ? -8.703 -28.594 8.797 1 98 733 ALA B C 1
ATOM 11924 O O . ALA B 1 733 ? -8.773 -29.797 9.07 1 98 733 ALA B O 1
ATOM 11925 N N . PHE B 1 734 ? -9.758 -27.891 8.414 1 98.62 734 PHE B N 1
ATOM 11926 C CA . PHE B 1 734 ? -11.078 -28.516 8.344 1 98.62 734 PHE B CA 1
ATOM 11927 C C . PHE B 1 734 ? -11.07 -29.719 7.426 1 98.62 734 PHE B C 1
ATOM 11929 O O . PHE B 1 734 ? -11.539 -30.797 7.809 1 98.62 734 PHE B O 1
ATOM 11936 N N . GLY B 1 735 ? -10.508 -29.547 6.168 1 97.75 735 GLY B N 1
ATOM 11937 C CA . GLY B 1 735 ? -10.43 -30.641 5.223 1 97.75 735 GLY B CA 1
ATOM 11938 C C . GLY B 1 735 ? -9.617 -31.812 5.738 1 97.75 735 GLY B C 1
ATOM 11939 O O . GLY B 1 735 ? -9.938 -32.969 5.441 1 97.75 735 GLY B O 1
ATOM 11940 N N . GLN B 1 736 ? -8.648 -31.562 6.535 1 97.38 736 GLN B N 1
ATOM 11941 C CA . GLN B 1 736 ? -7.738 -32.594 7.023 1 97.38 736 GLN B CA 1
ATOM 11942 C C . GLN B 1 736 ? -8.305 -33.281 8.266 1 97.38 736 GLN B C 1
ATOM 11944 O O . GLN B 1 736 ? -7.73 -34.281 8.75 1 97.38 736 GLN B O 1
ATOM 11949 N N . ALA B 1 737 ? -9.391 -32.812 8.734 1 98.19 737 ALA B N 1
ATOM 11950 C CA . ALA B 1 737 ? -10.094 -33.469 9.828 1 98.19 737 ALA B CA 1
ATOM 11951 C C . ALA B 1 737 ? -11.023 -34.562 9.312 1 98.19 737 ALA B C 1
ATOM 11953 O O . ALA B 1 737 ? -11.391 -35.469 10.047 1 98.19 737 ALA B O 1
ATOM 11954 N N . LEU B 1 738 ? -11.422 -34.469 8.086 1 98.44 738 LEU B N 1
ATOM 11955 C CA . LEU B 1 738 ? -12.406 -35.375 7.5 1 98.44 738 LEU B CA 1
ATOM 11956 C C . LEU B 1 738 ? -11.953 -36.812 7.598 1 98.44 738 LEU B C 1
ATOM 11958 O O . LEU B 1 738 ? -12.727 -37.688 8.008 1 98.44 738 LEU B O 1
ATOM 11962 N N . PRO B 1 739 ? -10.695 -37.125 7.293 1 98.06 739 PRO B N 1
ATOM 11963 C CA . PRO B 1 739 ? -10.289 -38.531 7.254 1 98.06 739 PRO B CA 1
ATOM 11964 C C . PRO B 1 739 ? -10.141 -39.156 8.641 1 98.06 739 PRO B C 1
ATOM 11966 O O . PRO B 1 739 ? -9.992 -40.375 8.773 1 98.06 739 PRO B O 1
ATOM 11969 N N . ALA B 1 740 ? -10.156 -38.375 9.641 1 97.56 740 ALA B N 1
ATOM 11970 C CA . ALA B 1 740 ? -10 -38.906 10.992 1 97.56 740 ALA B CA 1
ATOM 11971 C C . ALA B 1 740 ? -11.047 -39.969 11.289 1 97.56 740 ALA B C 1
ATOM 11973 O O . ALA B 1 740 ? -12.188 -39.875 10.836 1 97.56 740 ALA B O 1
ATOM 11974 N N . TYR B 1 741 ? -10.656 -41.031 12.023 1 96.75 741 TYR B N 1
ATOM 11975 C CA . TYR B 1 741 ? -11.523 -42.125 12.398 1 96.75 741 TYR B CA 1
ATOM 11976 C C . TYR B 1 741 ? -12.195 -42.75 11.172 1 96.75 741 TYR B C 1
ATOM 11978 O O . TYR B 1 741 ? -13.391 -43.062 11.195 1 96.75 741 TYR B O 1
ATOM 11986 N N . ASN B 1 742 ? -11.453 -42.844 10.141 1 95.75 742 ASN B N 1
ATOM 11987 C CA . ASN B 1 742 ? -11.922 -43.438 8.883 1 95.75 742 ASN B CA 1
ATOM 11988 C C . ASN B 1 742 ? -13.203 -42.75 8.398 1 95.75 742 ASN B C 1
ATOM 11990 O O . ASN B 1 742 ? -14.18 -43.438 8.086 1 95.75 742 ASN B O 1
ATOM 11994 N N . PHE B 1 743 ? -13.219 -41.438 8.469 1 97.19 743 PHE B N 1
ATOM 11995 C CA . PHE B 1 743 ? -14.258 -40.562 7.965 1 97.19 743 PHE B CA 1
ATOM 11996 C C . PHE B 1 743 ? -15.516 -40.656 8.82 1 97.19 743 PHE B C 1
ATOM 11998 O O . PHE B 1 743 ? -16.562 -40.125 8.453 1 97.19 743 PHE B O 1
ATOM 12005 N N . ASP B 1 744 ? -15.445 -41.406 9.938 1 96.94 744 ASP B N 1
ATOM 12006 C CA . ASP B 1 744 ? -16.578 -41.5 10.859 1 96.94 744 ASP B CA 1
ATOM 12007 C C . ASP B 1 744 ? -16.422 -40.5 12.008 1 96.94 744 ASP B C 1
ATOM 12009 O O . ASP B 1 744 ? -15.984 -40.875 13.094 1 96.94 744 ASP B O 1
ATOM 12013 N N . ASN B 1 745 ? -16.828 -39.312 11.82 1 97.5 745 ASN B N 1
ATOM 12014 C CA . ASN B 1 745 ? -16.688 -38.25 12.789 1 97.5 745 ASN B CA 1
ATOM 12015 C C . ASN B 1 745 ? -17.703 -37.125 12.523 1 97.5 745 ASN B C 1
ATOM 12017 O O . ASN B 1 745 ? -18.406 -37.156 11.516 1 97.5 745 ASN B O 1
ATOM 12021 N N . ASN B 1 746 ? -17.781 -36.156 13.375 1 98.31 746 ASN B N 1
ATOM 12022 C CA . ASN B 1 746 ? -18.844 -35.156 13.297 1 98.31 746 ASN B CA 1
ATOM 12023 C C . ASN B 1 746 ? -18.547 -34.094 12.234 1 98.31 746 ASN B C 1
ATOM 12025 O O . ASN B 1 746 ? -19.453 -33.438 11.75 1 98.31 746 ASN B O 1
ATOM 12029 N N . ILE B 1 747 ? -17.281 -33.906 11.852 1 98.5 747 ILE B N 1
ATOM 12030 C CA . ILE B 1 747 ? -16.938 -33 10.75 1 98.5 747 ILE B CA 1
ATOM 12031 C C . ILE B 1 747 ? -17.438 -33.594 9.43 1 98.5 747 ILE B C 1
ATOM 12033 O O . ILE B 1 747 ? -17.984 -32.875 8.594 1 98.5 747 ILE B O 1
ATOM 12037 N N . SER B 1 748 ? -17.188 -34.844 9.25 1 98.38 748 SER B N 1
ATOM 12038 C CA . SER B 1 748 ? -17.703 -35.562 8.086 1 98.38 748 SER B CA 1
ATOM 12039 C C . SER B 1 748 ? -19.219 -35.469 8.016 1 98.38 748 SER B C 1
ATOM 12041 O O . SER B 1 748 ? -19.797 -35.25 6.949 1 98.38 748 SER B O 1
ATOM 12043 N N . LYS B 1 749 ? -19.875 -35.688 9.148 1 98.44 749 LYS B N 1
ATOM 12044 C CA . LYS B 1 749 ? -21.344 -35.594 9.211 1 98.44 749 LYS B CA 1
ATOM 12045 C C . LYS B 1 749 ? -21.812 -34.188 8.867 1 98.44 749 LYS B C 1
ATOM 12047 O O . LYS B 1 749 ? -22.781 -34.031 8.102 1 98.44 749 LYS B O 1
ATOM 12052 N N . LEU B 1 750 ? -21.203 -33.188 9.453 1 98.62 750 LEU B N 1
ATOM 12053 C CA . LEU B 1 750 ? -21.547 -31.812 9.18 1 98.62 750 LEU B CA 1
ATOM 12054 C C . LEU B 1 750 ? -21.469 -31.516 7.684 1 98.62 750 LEU B C 1
ATOM 12056 O O . LEU B 1 750 ? -22.406 -30.953 7.113 1 98.62 750 LEU B O 1
ATOM 12060 N N . LEU B 1 751 ? -20.344 -31.859 7.051 1 98.81 751 LEU B N 1
ATOM 12061 C CA . LEU B 1 751 ? -20.156 -31.578 5.633 1 98.81 751 LEU B CA 1
ATOM 12062 C C . LEU B 1 751 ? -21.156 -32.375 4.789 1 98.81 751 LEU B C 1
ATOM 12064 O O . LEU B 1 751 ? -21.641 -31.859 3.777 1 98.81 751 LEU B O 1
ATOM 12068 N N . SER B 1 752 ? -21.453 -33.625 5.172 1 98.62 752 SER B N 1
ATOM 12069 C CA . SER B 1 752 ? -22.422 -34.438 4.438 1 98.62 752 SER B CA 1
ATOM 12070 C C . SER B 1 752 ? -23.797 -33.75 4.441 1 98.62 752 SER B C 1
ATOM 12072 O O . SER B 1 752 ? -24.5 -33.781 3.432 1 98.62 752 SER B O 1
ATOM 12074 N N . ASN B 1 753 ? -24.188 -33.188 5.602 1 98.62 753 ASN B N 1
ATOM 12075 C CA . ASN B 1 753 ? -25.453 -32.469 5.668 1 98.62 753 ASN B CA 1
ATOM 12076 C C . ASN B 1 753 ? -25.516 -31.344 4.641 1 98.62 753 ASN B C 1
ATOM 12078 O O . ASN B 1 753 ? -26.516 -31.188 3.93 1 98.62 753 ASN B O 1
ATOM 12082 N N . VAL B 1 754 ? -24.469 -30.625 4.523 1 98.75 754 VAL B N 1
ATOM 12083 C CA . VAL B 1 754 ? -24.422 -29.469 3.637 1 98.75 754 VAL B CA 1
ATOM 12084 C C . VAL B 1 754 ? -24.406 -29.922 2.182 1 98.75 754 VAL B C 1
ATOM 12086 O O . VAL B 1 754 ? -25.188 -29.438 1.36 1 98.75 754 VAL B O 1
ATOM 12089 N N . VAL B 1 755 ? -23.516 -30.891 1.827 1 98.75 755 VAL B N 1
ATOM 12090 C CA . VAL B 1 755 ? -23.406 -31.359 0.452 1 98.75 755 VAL B CA 1
ATOM 12091 C C . VAL B 1 755 ? -24.734 -31.969 -0.003 1 98.75 755 VAL B C 1
ATOM 12093 O O . VAL B 1 755 ? -25.203 -31.688 -1.11 1 98.75 755 VAL B O 1
ATOM 12096 N N . ASN B 1 756 ? -25.359 -32.781 0.886 1 98.38 756 ASN B N 1
ATOM 12097 C CA . ASN B 1 756 ? -26.625 -33.406 0.543 1 98.38 756 ASN B CA 1
ATOM 12098 C C . ASN B 1 756 ? -27.703 -32.375 0.224 1 98.38 756 ASN B C 1
ATOM 12100 O O . ASN B 1 756 ? -28.531 -32.594 -0.67 1 98.38 756 ASN B O 1
ATOM 12104 N N . ALA B 1 757 ? -27.703 -31.328 0.933 1 98.06 757 ALA B N 1
ATOM 12105 C CA . ALA B 1 757 ? -28.656 -30.25 0.67 1 98.06 757 ALA B CA 1
ATOM 12106 C C . ALA B 1 757 ? -28.297 -29.5 -0.606 1 98.06 757 ALA B C 1
ATOM 12108 O O . ALA B 1 757 ? -29.188 -29.156 -1.401 1 98.06 757 ALA B O 1
ATOM 12109 N N . PHE B 1 758 ? -27.047 -29.203 -0.813 1 98.5 758 PHE B N 1
ATOM 12110 C CA . PHE B 1 758 ? -26.578 -28.328 -1.872 1 98.5 758 PHE B CA 1
ATOM 12111 C C . PHE B 1 758 ? -26.703 -29 -3.234 1 98.5 758 PHE B C 1
ATOM 12113 O O . PHE B 1 758 ? -26.859 -28.312 -4.254 1 98.5 758 PHE B O 1
ATOM 12120 N N . ILE B 1 759 ? -26.656 -30.328 -3.297 1 98.12 759 ILE B N 1
ATOM 12121 C CA . ILE B 1 759 ? -26.688 -30.984 -4.594 1 98.12 759 ILE B CA 1
ATOM 12122 C C . ILE B 1 759 ? -28.125 -31.219 -5.039 1 98.12 759 ILE B C 1
ATOM 12124 O O . ILE B 1 759 ? -28.375 -31.625 -6.176 1 98.12 759 ILE B O 1
ATOM 12128 N N . LYS B 1 760 ? -29.062 -30.938 -4.176 1 96.62 760 LYS B N 1
ATOM 12129 C CA . LYS B 1 760 ? -30.469 -31.078 -4.523 1 96.62 760 LYS B CA 1
ATOM 12130 C C . LYS B 1 760 ? -31.016 -29.797 -5.172 1 96.62 760 LYS B C 1
ATOM 12132 O O . LYS B 1 760 ? -30.672 -28.688 -4.75 1 96.62 760 LYS B O 1
ATOM 12137 N N . PRO B 1 761 ? -31.797 -29.953 -6.211 1 94.25 761 PRO B N 1
ATOM 12138 C CA . PRO B 1 761 ? -32.344 -28.766 -6.848 1 94.25 761 PRO B CA 1
ATOM 12139 C C . PRO B 1 761 ? -33.406 -28.078 -5.992 1 94.25 761 PRO B C 1
ATOM 12141 O O . PRO B 1 761 ? -34 -28.703 -5.094 1 94.25 761 PRO B O 1
ATOM 12144 N N . GLY B 1 762 ? -33.625 -26.812 -6.27 1 92.31 762 GLY B N 1
ATOM 12145 C CA . GLY B 1 762 ? -34.688 -26.078 -5.605 1 92.31 762 GLY B CA 1
ATOM 12146 C C . GLY B 1 762 ? -34.219 -25.344 -4.363 1 92.31 762 GLY B 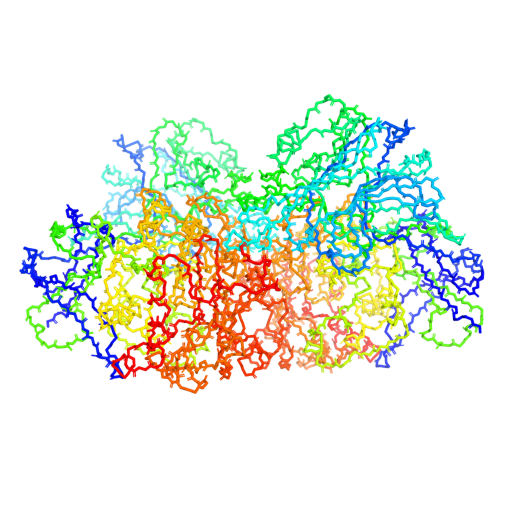C 1
ATOM 12147 O O . GLY B 1 762 ? -33.031 -25.094 -4.199 1 92.31 762 GLY B O 1
ATOM 12148 N N . ALA B 1 763 ? -35.156 -25.047 -3.537 1 91.81 763 ALA B N 1
ATOM 12149 C CA . ALA B 1 763 ? -34.875 -24.219 -2.355 1 91.81 763 ALA B CA 1
ATOM 12150 C C . ALA B 1 763 ? -34.062 -25 -1.332 1 91.81 763 ALA B C 1
ATOM 12152 O O . ALA B 1 763 ? -34.25 -26.203 -1.164 1 91.81 763 ALA B O 1
ATOM 12153 N N . LEU B 1 764 ? -33.25 -24.328 -0.7 1 93.44 764 LEU B N 1
ATOM 12154 C CA . LEU B 1 764 ? -32.469 -24.922 0.377 1 93.44 764 LEU B CA 1
ATOM 12155 C C . LEU B 1 764 ? -33.344 -25.141 1.616 1 93.44 764 LEU B C 1
ATOM 12157 O O . LEU B 1 764 ? -34.344 -24.469 1.796 1 93.44 764 LEU B O 1
ATOM 12161 N N . PRO B 1 765 ? -32.969 -26.062 2.381 1 91.38 765 PRO B N 1
ATOM 12162 C CA . PRO B 1 765 ? -33.75 -26.25 3.615 1 91.38 765 PRO B CA 1
ATOM 12163 C C . PRO B 1 765 ? -33.812 -25 4.473 1 91.38 765 PRO B C 1
ATOM 12165 O O . PRO B 1 765 ? -32.844 -24.219 4.496 1 91.38 765 PRO B O 1
ATOM 12168 N N . GLY B 1 766 ? -34.906 -24.781 5.18 1 81.44 766 GLY B N 1
ATOM 12169 C CA . GLY B 1 766 ? -35.062 -23.641 6.059 1 81.44 766 GLY B CA 1
ATOM 12170 C C . GLY B 1 766 ? -35.469 -22.375 5.328 1 81.44 766 GLY B C 1
ATOM 12171 O O . GLY B 1 766 ? -35.406 -21.281 5.883 1 81.44 766 GLY B O 1
ATOM 12172 N N . GLY B 1 767 ? -35.75 -22.453 4.156 1 72.44 767 GLY B N 1
ATOM 12173 C CA . GLY B 1 767 ? -36.062 -21.312 3.316 1 72.44 767 GLY B CA 1
ATOM 12174 C C . GLY B 1 767 ? -37.438 -20.719 3.58 1 72.44 767 GLY B C 1
ATOM 12175 O O . GLY B 1 767 ? -37.75 -19.625 3.092 1 72.44 767 GLY B O 1
ATOM 12176 N N . LEU B 1 768 ? -38.188 -21.391 4.289 1 63.78 768 LEU B N 1
ATOM 12177 C CA . LEU B 1 768 ? -39.531 -20.875 4.516 1 63.78 768 LEU B CA 1
ATOM 12178 C C . LEU B 1 768 ? -39.531 -19.766 5.562 1 63.78 768 LEU B C 1
ATOM 12180 O O . LEU B 1 768 ? -38.969 -19.938 6.652 1 63.78 768 LEU B O 1
ATOM 12184 N N . TRP B 1 769 ? -39.5 -18.484 5.055 1 58 769 TRP B N 1
ATOM 12185 C CA . TRP B 1 769 ? -39.344 -17.266 5.855 1 58 769 TRP B CA 1
ATOM 12186 C C . TRP B 1 769 ? -40.594 -17 6.691 1 58 769 TRP B C 1
ATOM 12188 O O . TRP B 1 769 ? -41.719 -17.359 6.285 1 58 769 TRP B O 1
ATOM 12198 N N . ILE B 1 770 ? -40.219 -16.469 7.918 1 52.75 770 ILE B N 1
ATOM 12199 C CA . ILE B 1 770 ? -41.25 -15.758 8.672 1 52.75 770 ILE B CA 1
ATOM 12200 C C . ILE B 1 770 ? -41.094 -14.258 8.461 1 52.75 770 ILE B C 1
ATOM 12202 O O . ILE B 1 770 ? -40.094 -13.797 7.922 1 52.75 770 ILE B O 1
ATOM 12206 N N . SER B 1 771 ? -42.094 -13.344 8.828 1 48.94 771 SER B N 1
ATOM 12207 C CA . SER B 1 771 ? -42.281 -11.922 8.555 1 48.94 771 SER B CA 1
ATOM 12208 C C . SER B 1 771 ? -41 -11.141 8.664 1 48.94 771 SER B C 1
ATOM 12210 O O . SER B 1 771 ? -40.688 -10.305 7.805 1 48.94 771 SER B O 1
ATOM 12212 N N . GLN B 1 772 ? -40.219 -11.344 9.695 1 49.78 772 GLN B N 1
ATOM 12213 C CA . GLN B 1 772 ? -39.094 -10.477 10 1 49.78 772 GLN B CA 1
ATOM 12214 C C . GLN B 1 772 ? -37.906 -10.812 9.125 1 49.78 772 GLN B C 1
ATOM 12216 O O . GLN B 1 772 ? -37 -10 8.969 1 49.78 772 GLN B O 1
ATOM 12221 N N . GLU B 1 773 ? -37.938 -11.914 8.484 1 55.72 773 GLU B N 1
ATOM 12222 C CA . GLU B 1 773 ? -36.781 -12.375 7.711 1 55.72 773 GLU B CA 1
ATOM 12223 C C . GLU B 1 773 ? -37 -12.133 6.219 1 55.72 773 GLU B C 1
ATOM 12225 O O . GLU B 1 773 ? -36.156 -12.555 5.398 1 55.72 773 GLU B O 1
ATOM 12230 N N . LYS B 1 774 ? -38 -11.352 5.895 1 53.97 774 LYS B N 1
ATOM 12231 C CA . LYS B 1 774 ? -38.375 -11.133 4.504 1 53.97 774 LYS B CA 1
ATOM 12232 C C . LYS B 1 774 ? -37.375 -10.266 3.777 1 53.97 774 LYS B C 1
ATOM 12234 O O . LYS B 1 774 ? -37.312 -10.25 2.547 1 53.97 774 LYS B O 1
ATOM 12239 N N . GLN B 1 775 ? -36.531 -9.594 4.5 1 56.03 775 GLN B N 1
ATOM 12240 C CA . GLN B 1 775 ? -35.688 -8.609 3.832 1 56.03 775 GLN B CA 1
ATOM 12241 C C . GLN B 1 775 ? -34.562 -9.289 3.049 1 56.03 775 GLN B C 1
ATOM 12243 O O . GLN B 1 775 ? -33.938 -8.664 2.184 1 56.03 775 GLN B O 1
ATOM 12248 N N . TRP B 1 776 ? -34.25 -10.477 3.328 1 53.69 776 TRP B N 1
ATOM 12249 C CA . TRP B 1 776 ? -33.094 -11.07 2.676 1 53.69 776 TRP B CA 1
ATOM 12250 C C . TRP B 1 776 ? -33.5 -12.086 1.622 1 53.69 776 TRP B C 1
ATOM 12252 O O . TRP B 1 776 ? -32.781 -13.047 1.351 1 53.69 776 TRP B O 1
ATOM 12262 N N . ARG B 1 777 ? -34.625 -12.031 0.93 1 49.69 777 ARG B N 1
ATOM 12263 C CA . ARG B 1 777 ? -35.031 -13.062 -0.016 1 49.69 777 ARG B CA 1
ATOM 12264 C C . ARG B 1 777 ? -34.75 -12.633 -1.452 1 49.69 777 ARG B C 1
ATOM 12266 O O . ARG B 1 777 ? -34.781 -11.445 -1.767 1 49.69 777 ARG B O 1
#

Foldseek 3Di:
DPFKFKFKAKPAFEAAFQDKIFMFMAIPPDQKWWKWKKFFFAQAQFPLFPGGDIGTDDDPQTTMFGHHHAFFFFKKWKFWDDPPLLQLAQFWKKKKWKWAALCLQVQAKKFAWWQAEPAQQFTWTFTRHRRQWTKIWGGASPDIWIDTWDDHDDHFFIWIWMWTAGNVQQKIKIWIAGLDACPRGDDYPVDPDGGTTIDMDRTPDTGDRDSVRTIMGQWGWYQDPVHGIHTDSGGFTWIFWIFMFSHGDDPVLSVCVSVVHDHDLVRGPWTFHLLPADDLFFHAQWGATPSPNGGIMGMDLCFDFQAFDSPDDLPQLACNVPSSRGRIGGMFRLRGAARPGDGRDMGRRHNPDAWHKMWIKIADVVPPDPPPGSGIDTHIHTYFYPDDDAQEEEEALVQVLFQCFLACCLPPPPCLCLLAVDHFDDDPVNVVSVVDSSQDHHQLDAGPSGHGDFKGFSNGGRPLLGRNDDGRSQRFRDRNSLQSLVSNLCVLVVGDYHYDYLLCCQQPPLVRVQVHLEYEYGAENQEHEPSNVNNLQVCQQQRHAYEANYANHQWWYWDDANVGSRMIGAAADDFWDGSDHDDRSSQADNNTSHGIHTVLVVLQAVCQRAQKHWWWAYRAAAWWKFFDPLCVDQLRVLLQPPPDDGTAACAFRRHRGLAHGTFIDGDVVSNNPPPKTFGIKTADAFQSIFTIGNVDPDDDPQRGRNRDVRRMHTFIKDHHPPQYIHTYGGHSRNSRSCSRPNNPGSSSVSVCSVVVQSSDDDHGGSPPDDPVVVVRD/DPFKFKFKAKPAFEAAFQDKIFMFMAIPPDQKWWKWKKFFFAQAQFPLFPGGDIGTDDDPQTTMFGHHHAFFFFWKWKFWDDPPLLQLAQFWKKKKWKWAALCLQVQAKKFAWWQAEPAQQFTWTFTRHRRQWTKIWGGASPDIDIDTWDDHDDHFFIWIWMWTAGNVQQKIKIWIAGLDACPRGDDYPVDPDGGTTIDMDRTPDTGDRDSVRTIMGQWGWYQDPVHGIHTDSGGFTWIFWIFMFSHGDDPVLSVCVSVVHDHDLVRGPWTFHLLPADDLFFHAQWGATPSPNGGIMGMDLCFDFQAFDSPDDLPQLACNVPSNRGRIGGMFRLRGAARPGDTRDMGRRHNPDAWHKMWIKIADVVPPDPPPGSRIDTHIHTYFYPDDDAQEEEEALVQVLFQCFLACCLPPPPCLCLLAVDHFDDDPVNVVSVVDSSQDHHQLDAGPSGHGDFKGFSNGGRPLLGRNDDGRSQRFRDRNSLQSLVSNLCVLVVGDYHYDYLLCCQQPPLVRPQSHQEYEYGAENQEHEPSSVNNLQVCQQQRHAYEANYANHQWWYWDDANVGSRMIGAAADDFWDGSDHDDRSSQADNNTSHGIHTVLVVLQAVCQRAQKHWWWAYRAAAWWKFFDPLCVDQLRVLLQPPPDDGTAACAFRRHRGLAHGTFIDGDVVSNNPPPKTFGIKTADAFQSIFTIGNVDPDDDPQRGRNRDVRRMHTFIKDHHPPQYIHTYGGHSRNSRSCSRPNNPGSSSVSVCSVVVQSSDDDHGGSPPDDPVPVPHD